Protein 9F42 (pdb70)

Structure (mmCIF, N/CA/C/O backbone):
data_9F42
#
_entry.id   9F42
#
_cell.length_a   1.00
_cell.length_b   1.00
_cell.length_c   1.00
_cell.angle_alpha   90.00
_cell.angle_beta   90.00
_cell.angle_gamma   90.00
#
_symmetry.space_group_name_H-M   'P 1'
#
loop_
_entity.id
_entity.type
_entity.pdbx_description
1 polymer 'Regulatory-associated protein of mTOR'
2 polymer 'Lateral signaling target protein 2 homolog'
#
loop_
_atom_site.group_PDB
_atom_site.id
_atom_site.type_symbol
_atom_site.label_atom_id
_atom_site.label_alt_id
_atom_site.label_comp_id
_atom_site.label_asym_id
_atom_site.label_entity_id
_atom_site.label_seq_id
_atom_site.pdbx_PDB_ins_code
_atom_site.Cartn_x
_atom_site.Cartn_y
_atom_site.Cartn_z
_atom_site.occupancy
_atom_site.B_iso_or_equiv
_atom_site.auth_seq_id
_atom_site.auth_comp_id
_atom_site.auth_asym_id
_atom_site.auth_atom_id
_atom_site.pdbx_PDB_model_num
ATOM 1 N N . GLU A 1 46 ? 347.483 233.666 348.721 1.00 115.32 18 GLU E N 1
ATOM 2 C CA . GLU A 1 46 ? 346.547 233.463 349.821 1.00 116.92 18 GLU E CA 1
ATOM 3 C C . GLU A 1 46 ? 345.386 232.571 349.394 1.00 115.26 18 GLU E C 1
ATOM 4 O O . GLU A 1 46 ? 345.347 232.087 348.262 1.00 115.86 18 GLU E O 1
ATOM 10 N N . ALA A 1 47 ? 344.441 232.355 350.308 1.00 109.79 19 ALA E N 1
ATOM 11 C CA . ALA A 1 47 ? 343.278 231.514 350.057 1.00 112.51 19 ALA E CA 1
ATOM 12 C C . ALA A 1 47 ? 342.005 232.339 349.892 1.00 109.56 19 ALA E C 1
ATOM 13 O O . ALA A 1 47 ? 340.898 231.826 350.072 1.00 101.17 19 ALA E O 1
ATOM 15 N N . ASP A 1 48 ? 342.150 233.618 349.547 1.00 110.24 20 ASP E N 1
ATOM 16 C CA . ASP A 1 48 ? 340.999 234.488 349.346 1.00 106.42 20 ASP E CA 1
ATOM 17 C C . ASP A 1 48 ? 340.422 234.366 347.942 1.00 103.61 20 ASP E C 1
ATOM 18 O O . ASP A 1 48 ? 339.198 234.388 347.774 1.00 97.34 20 ASP E O 1
ATOM 23 N N . LEU A 1 49 ? 341.283 234.228 346.930 1.00 106.90 21 LEU E N 1
ATOM 24 C CA . LEU A 1 49 ? 340.805 234.136 345.554 1.00 102.64 21 LEU E CA 1
ATOM 25 C C . LEU A 1 49 ? 339.901 232.929 345.351 1.00 98.42 21 LEU E C 1
ATOM 26 O O . LEU A 1 49 ? 338.976 232.981 344.534 1.00 96.63 21 LEU E O 1
ATOM 31 N N . THR A 1 50 ? 340.149 231.840 346.083 1.00 98.34 22 THR E N 1
ATOM 32 C CA . THR A 1 50 ? 339.310 230.652 345.955 1.00 97.09 22 THR E CA 1
ATOM 33 C C . THR A 1 50 ? 337.878 230.935 346.393 1.00 93.03 22 THR E C 1
ATOM 34 O O . THR A 1 50 ? 336.924 230.480 345.752 1.00 87.49 22 THR E O 1
ATOM 38 N N . ASP A 1 51 ? 337.706 231.684 347.484 1.00 92.40 23 ASP E N 1
ATOM 39 C CA . ASP A 1 51 ? 336.362 231.973 347.976 1.00 87.45 23 ASP E CA 1
ATOM 40 C C . ASP A 1 51 ? 335.609 232.909 347.038 1.00 86.34 23 ASP E C 1
ATOM 41 O O . ASP A 1 51 ? 334.394 232.769 346.859 1.00 83.91 23 ASP E O 1
ATOM 46 N N . TRP A 1 52 ? 336.308 233.874 346.435 1.00 89.16 24 TRP E N 1
ATOM 47 C CA . TRP A 1 52 ? 335.628 234.869 345.610 1.00 88.89 24 TRP E CA 1
ATOM 48 C C . TRP A 1 52 ? 335.092 234.263 344.318 1.00 87.34 24 TRP E C 1
ATOM 49 O O . TRP A 1 52 ? 333.983 234.597 343.887 1.00 82.94 24 TRP E O 1
ATOM 60 N N . ASN A 1 53 ? 335.857 233.381 343.680 1.00 87.98 25 ASN E N 1
ATOM 61 C CA . ASN A 1 53 ? 335.431 232.805 342.404 1.00 86.02 25 ASN E CA 1
ATOM 62 C C . ASN A 1 53 ? 334.663 231.497 342.599 1.00 87.49 25 ASN E C 1
ATOM 63 O O . ASN A 1 53 ? 334.947 230.476 341.975 1.00 94.15 25 ASN E O 1
ATOM 68 N N . LEU A 1 54 ? 333.656 231.534 343.467 1.00 80.22 26 LEU E N 1
ATOM 69 C CA . LEU A 1 54 ? 332.778 230.394 343.702 1.00 73.89 26 LEU E CA 1
ATOM 70 C C . LEU A 1 54 ? 331.339 230.808 343.433 1.00 70.82 26 LEU E C 1
ATOM 71 O O . LEU A 1 54 ? 330.824 231.712 344.113 1.00 70.17 26 LEU E O 1
ATOM 76 N N . PRO A 1 55 ? 330.662 230.204 342.458 1.00 68.94 27 PRO E N 1
ATOM 77 C CA . PRO A 1 55 ? 329.255 230.544 342.220 1.00 65.91 27 PRO E CA 1
ATOM 78 C C . PRO A 1 55 ? 328.400 230.228 343.439 1.00 60.74 27 PRO E C 1
ATOM 79 O O . PRO A 1 55 ? 328.608 229.226 344.125 1.00 58.93 27 PRO E O 1
ATOM 83 N N . LEU A 1 56 ? 327.428 231.097 343.701 1.00 56.46 28 LEU E N 1
ATOM 84 C CA . LEU A 1 56 ? 326.501 230.934 344.817 1.00 55.05 28 LEU E CA 1
ATOM 85 C C . LEU A 1 56 ? 325.232 230.284 344.280 1.00 52.27 28 LEU E C 1
ATOM 86 O O . LEU A 1 56 ? 324.407 230.941 343.640 1.00 53.38 28 LEU E O 1
ATOM 91 N N . ALA A 1 57 ? 325.082 228.989 344.539 1.00 47.46 29 ALA E N 1
ATOM 92 C CA . ALA A 1 57 ? 323.908 228.263 344.079 1.00 45.71 29 ALA E CA 1
ATOM 93 C C . ALA A 1 57 ? 322.663 228.728 344.821 1.00 45.94 29 ALA E C 1
ATOM 94 O O . ALA A 1 57 ? 322.702 229.000 346.024 1.00 42.80 29 ALA E O 1
ATOM 96 N N . PHE A 1 58 ? 321.552 228.819 344.088 1.00 47.77 30 PHE E N 1
ATOM 97 C CA . PHE A 1 58 ? 320.254 229.195 344.650 1.00 43.40 30 PHE E CA 1
ATOM 98 C C . PHE A 1 58 ? 320.315 230.551 345.350 1.00 46.35 30 PHE E C 1
ATOM 99 O O . PHE A 1 58 ? 319.687 230.764 346.388 1.00 45.05 30 PHE E O 1
ATOM 107 N N . MET A 1 59 ? 321.080 231.478 344.774 1.00 49.77 31 MET E N 1
ATOM 108 C CA . MET A 1 59 ? 321.176 232.853 345.263 1.00 50.24 31 MET E CA 1
ATOM 109 C C . MET A 1 59 ? 320.905 233.778 344.081 1.00 50.98 31 MET E C 1
ATOM 110 O O . MET A 1 59 ? 321.836 234.251 343.425 1.00 50.67 31 MET E O 1
ATOM 115 N N . LYS A 1 60 ? 319.626 234.035 343.819 1.00 50.95 32 LYS E N 1
ATOM 116 C CA . LYS A 1 60 ? 319.212 234.906 342.729 1.00 50.84 32 LYS E CA 1
ATOM 117 C C . LYS A 1 60 ? 317.863 235.517 343.085 1.00 52.35 32 LYS E C 1
ATOM 118 O O . LYS A 1 60 ? 317.319 235.282 344.168 1.00 54.10 32 LYS E O 1
ATOM 124 N N . LYS A 1 61 ? 317.327 236.317 342.161 1.00 51.74 33 LYS E N 1
ATOM 125 C CA . LYS A 1 61 ? 316.045 236.973 342.403 1.00 54.37 33 LYS E CA 1
ATOM 126 C C . LYS A 1 61 ? 314.921 235.960 342.569 1.00 53.21 33 LYS E C 1
ATOM 127 O O . LYS A 1 61 ? 314.064 236.112 343.447 1.00 54.97 33 LYS E O 1
ATOM 133 N N . ARG A 1 62 ? 314.904 234.921 341.732 1.00 48.92 34 ARG E N 1
ATOM 134 C CA . ARG A 1 62 ? 313.817 233.952 341.777 1.00 46.50 34 ARG E CA 1
ATOM 135 C C . ARG A 1 62 ? 313.820 233.135 343.061 1.00 50.19 34 ARG E C 1
ATOM 136 O O . ARG A 1 62 ? 312.771 232.608 343.447 1.00 51.85 34 ARG E O 1
ATOM 144 N N . HIS A 1 63 ? 314.965 233.016 343.730 1.00 49.74 35 HIS E N 1
ATOM 145 C CA . HIS A 1 63 ? 315.049 232.257 344.971 1.00 47.73 35 HIS E CA 1
ATOM 146 C C . HIS A 1 63 ? 314.811 233.138 346.193 1.00 50.97 35 HIS E C 1
ATOM 147 O O . HIS A 1 63 ? 314.112 232.733 347.127 1.00 47.96 35 HIS E O 1
ATOM 154 N N . CYS A 1 64 ? 315.384 234.343 346.201 1.00 54.59 36 CYS E N 1
ATOM 155 C CA . CYS A 1 64 ? 315.249 235.224 347.357 1.00 57.37 36 CYS E CA 1
ATOM 156 C C . CYS A 1 64 ? 313.861 235.852 347.411 1.00 59.60 36 CYS E C 1
ATOM 157 O O . CYS A 1 64 ? 313.118 235.665 348.382 1.00 61.86 36 CYS E O 1
ATOM 160 N N . GLU A 1 65 ? 313.494 236.603 346.376 1.00 61.02 37 GLU E N 1
ATOM 161 C CA . GLU A 1 65 ? 312.198 237.266 346.357 1.00 65.75 37 GLU E CA 1
ATOM 162 C C . GLU A 1 65 ? 311.079 236.263 346.106 1.00 64.53 37 GLU E C 1
ATOM 163 O O . GLU A 1 65 ? 311.231 235.317 345.328 1.00 62.03 37 GLU E O 1
ATOM 169 N N . LYS A 1 66 ? 309.950 236.474 346.775 1.00 64.26 38 LYS E N 1
ATOM 170 C CA . LYS A 1 66 ? 308.775 235.651 346.535 1.00 64.16 38 LYS E CA 1
ATOM 171 C C . LYS A 1 66 ? 308.178 235.977 345.172 1.00 65.31 38 LYS E C 1
ATOM 172 O O . LYS A 1 66 ? 308.031 237.145 344.803 1.00 66.69 38 LYS E O 1
ATOM 178 N N . ILE A 1 67 ? 307.829 234.934 344.420 1.00 61.78 39 ILE E N 1
ATOM 179 C CA . ILE A 1 67 ? 307.284 235.105 343.075 1.00 58.61 39 ILE E CA 1
ATOM 180 C C . ILE A 1 67 ? 305.842 235.580 343.231 1.00 60.08 39 ILE E C 1
ATOM 181 O O . ILE A 1 67 ? 304.933 234.785 343.475 1.00 65.59 39 ILE E O 1
ATOM 186 N N . GLU A 1 68 ? 305.633 236.887 343.098 1.00 58.31 40 GLU E N 1
ATOM 187 C CA . GLU A 1 68 ? 304.302 237.468 343.182 1.00 62.48 40 GLU E CA 1
ATOM 188 C C . GLU A 1 68 ? 304.318 238.806 342.461 1.00 62.42 40 GLU E C 1
ATOM 189 O O . GLU A 1 68 ? 305.376 239.400 342.238 1.00 63.23 40 GLU E O 1
ATOM 195 N N . GLY A 1 69 ? 303.126 239.273 342.099 1.00 64.22 41 GLY E N 1
ATOM 196 C CA . GLY A 1 69 ? 303.014 240.529 341.383 1.00 65.95 41 GLY E CA 1
ATOM 197 C C . GLY A 1 69 ? 303.011 241.719 342.327 1.00 70.70 41 GLY E C 1
ATOM 198 O O . GLY A 1 69 ? 302.400 241.695 343.396 1.00 74.00 41 GLY E O 1
ATOM 199 N N . SER A 1 70 ? 303.710 242.773 341.916 1.00 77.61 42 SER E N 1
ATOM 200 C CA . SER A 1 70 ? 303.706 244.011 342.682 1.00 86.25 42 SER E CA 1
ATOM 201 C C . SER A 1 70 ? 302.333 244.663 342.593 1.00 91.16 42 SER E C 1
ATOM 202 O O . SER A 1 70 ? 301.766 244.794 341.504 1.00 90.68 42 SER E O 1
ATOM 205 N N . LYS A 1 71 ? 301.798 245.067 343.742 1.00 94.80 43 LYS E N 1
ATOM 206 C CA . LYS A 1 71 ? 300.466 245.653 343.782 1.00 96.79 43 LYS E CA 1
ATOM 207 C C . LYS A 1 71 ? 300.444 246.973 343.021 1.00 98.70 43 LYS E C 1
ATOM 208 O O . LYS A 1 71 ? 301.330 247.817 343.189 1.00 97.00 43 LYS E O 1
ATOM 214 N N . SER A 1 72 ? 299.432 247.146 342.174 1.00 98.88 44 SER E N 1
ATOM 215 C CA . SER A 1 72 ? 299.322 248.346 341.358 1.00 96.75 44 SER E CA 1
ATOM 216 C C . SER A 1 72 ? 298.800 249.503 342.199 1.00 96.74 44 SER E C 1
ATOM 217 O O . SER A 1 72 ? 297.755 249.391 342.847 1.00 99.21 44 SER E O 1
ATOM 220 N N . LEU A 1 73 ? 299.529 250.616 342.183 1.00 92.71 45 LEU E N 1
ATOM 221 C CA . LEU A 1 73 ? 299.122 251.786 342.942 1.00 89.19 45 LEU E CA 1
ATOM 222 C C . LEU A 1 73 ? 297.948 252.485 342.262 1.00 87.07 45 LEU E C 1
ATOM 223 O O . LEU A 1 73 ? 297.696 252.321 341.065 1.00 86.80 45 LEU E O 1
ATOM 228 N N . ALA A 1 74 ? 297.222 253.275 343.049 1.00 89.68 46 ALA E N 1
ATOM 229 C CA . ALA A 1 74 ? 296.086 254.038 342.539 1.00 89.18 46 ALA E CA 1
ATOM 230 C C . ALA A 1 74 ? 296.612 255.224 341.743 1.00 82.03 46 ALA E C 1
ATOM 231 O O . ALA A 1 74 ? 296.966 256.262 342.306 1.00 80.11 46 ALA E O 1
ATOM 233 N N . GLN A 1 75 ? 296.664 255.075 340.421 1.00 76.30 47 GLN E N 1
ATOM 234 C CA . GLN A 1 75 ? 297.194 256.115 339.546 1.00 71.48 47 GLN E CA 1
ATOM 235 C C . GLN A 1 75 ? 296.109 257.156 339.296 1.00 69.70 47 GLN E C 1
ATOM 236 O O . GLN A 1 75 ? 295.138 256.892 338.580 1.00 67.66 47 GLN E O 1
ATOM 242 N N . SER A 1 76 ? 296.274 258.340 339.883 1.00 69.88 48 SER E N 1
ATOM 243 C CA . SER A 1 76 ? 295.316 259.427 339.748 1.00 66.53 48 SER E CA 1
ATOM 244 C C . SER A 1 76 ? 295.798 260.525 338.808 1.00 62.45 48 SER E C 1
ATOM 245 O O . SER A 1 76 ? 295.216 261.614 338.794 1.00 61.04 48 SER E O 1
ATOM 248 N N . TRP A 1 77 ? 296.847 260.266 338.024 1.00 62.69 49 TRP E N 1
ATOM 249 C CA . TRP A 1 77 ? 297.353 261.270 337.096 1.00 57.61 49 TRP E CA 1
ATOM 250 C C . TRP A 1 77 ? 296.403 261.521 335.933 1.00 58.65 49 TRP E C 1
ATOM 251 O O . TRP A 1 77 ? 296.565 262.519 335.223 1.00 58.52 49 TRP E O 1
ATOM 262 N N . ARG A 1 78 ? 295.428 260.640 335.720 1.00 61.46 50 ARG E N 1
ATOM 263 C CA . ARG A 1 78 ? 294.472 260.820 334.636 1.00 61.83 50 ARG E CA 1
ATOM 264 C C . ARG A 1 78 ? 293.656 262.089 334.844 1.00 66.98 50 ARG E C 1
ATOM 265 O O . ARG A 1 78 ? 293.227 262.398 335.959 1.00 69.09 50 ARG E O 1
ATOM 273 N N . MET A 1 79 ? 293.442 262.830 333.759 1.00 68.06 51 MET E N 1
ATOM 274 C CA . MET A 1 79 ? 292.600 264.015 333.828 1.00 75.59 51 MET E CA 1
ATOM 275 C C . MET A 1 79 ? 291.133 263.603 333.845 1.00 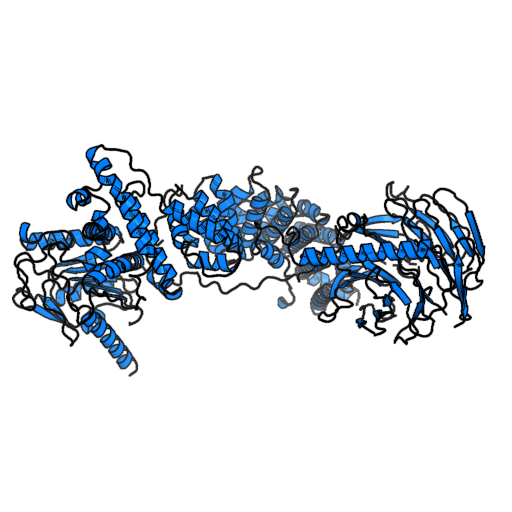81.60 51 MET E C 1
ATOM 276 O O . MET A 1 79 ? 290.668 262.886 332.953 1.00 81.51 51 MET E O 1
ATOM 281 N N . LYS A 1 80 ? 290.405 264.055 334.869 1.00 82.76 52 LYS E N 1
ATOM 282 C CA . LYS A 1 80 ? 289.026 263.611 335.050 1.00 87.22 52 LYS E CA 1
ATOM 283 C C . LYS A 1 80 ? 288.134 264.067 333.902 1.00 89.66 52 LYS E C 1
ATOM 284 O O . LYS A 1 80 ? 287.313 263.290 333.401 1.00 89.54 52 LYS E O 1
ATOM 290 N N . ASP A 1 81 ? 288.277 265.318 333.470 1.00 89.44 53 ASP E N 1
ATOM 291 C CA . ASP A 1 81 ? 287.443 265.854 332.406 1.00 90.68 53 ASP E CA 1
ATOM 292 C C . ASP A 1 81 ? 288.215 266.928 331.657 1.00 87.44 53 ASP E C 1
ATOM 293 O O . ASP A 1 81 ? 289.151 267.532 332.186 1.00 84.80 53 ASP E O 1
ATOM 298 N N . ARG A 1 82 ? 287.810 267.158 330.411 1.00 82.72 54 ARG E N 1
ATOM 299 C CA . ARG A 1 82 ? 288.416 268.172 329.556 1.00 81.74 54 ARG E CA 1
ATOM 300 C C . ARG A 1 82 ? 287.379 269.252 329.276 1.00 79.89 54 ARG E C 1
ATOM 301 O O . ARG A 1 82 ? 286.469 269.054 328.463 1.00 76.25 54 ARG E O 1
ATOM 309 N N . MET A 1 83 ? 287.513 270.387 329.954 1.00 73.84 55 MET E N 1
ATOM 310 C CA . MET A 1 83 ? 286.678 271.540 329.666 1.00 64.67 55 MET E CA 1
ATOM 311 C C . MET A 1 83 ? 287.223 272.295 328.457 1.00 61.23 55 MET E C 1
ATOM 312 O O . MET A 1 83 ? 288.399 272.189 328.101 1.00 60.14 55 MET E O 1
ATOM 317 N N . LYS A 1 84 ? 286.343 273.061 327.819 1.00 54.09 56 LYS E N 1
ATOM 318 C CA . LYS A 1 84 ? 286.714 273.876 326.673 1.00 51.73 56 LYS E CA 1
ATOM 319 C C . LYS A 1 84 ? 286.016 275.220 326.777 1.00 48.23 56 LYS E C 1
ATOM 320 O O . LYS A 1 84 ? 284.831 275.281 327.117 1.00 54.45 56 LYS E O 1
ATOM 326 N N . THR A 1 85 ? 286.748 276.292 326.481 1.00 44.17 57 THR E N 1
ATOM 327 C CA . THR A 1 85 ? 286.170 277.634 326.463 1.00 43.03 57 THR E CA 1
ATOM 328 C C . THR A 1 85 ? 285.584 277.858 325.076 1.00 44.65 57 THR E C 1
ATOM 329 O O . THR A 1 85 ? 286.228 278.414 324.185 1.00 46.34 57 THR E O 1
ATOM 333 N N . VAL A 1 86 ? 284.341 277.412 324.890 1.00 41.26 58 VAL E N 1
ATOM 334 C CA . VAL A 1 86 ? 283.716 277.479 323.573 1.00 43.25 58 VAL E CA 1
ATOM 335 C C . VAL A 1 86 ? 283.461 278.926 323.167 1.00 47.19 58 VAL E C 1
ATOM 336 O O . VAL A 1 86 ? 283.611 279.290 321.995 1.00 52.11 58 VAL E O 1
ATOM 340 N N . SER A 1 87 ? 283.076 279.773 324.118 1.00 36.97 59 SER E N 1
ATOM 341 C CA . SER A 1 87 ? 282.799 281.171 323.827 1.00 32.46 59 SER E CA 1
ATOM 342 C C . SER A 1 87 ? 283.452 282.052 324.880 1.00 28.12 59 SER E C 1
ATOM 343 O O . SER A 1 87 ? 283.725 281.619 326.001 1.00 31.43 59 SER E O 1
ATOM 346 N N . VAL A 1 88 ? 283.707 283.301 324.498 1.00 28.82 60 VAL E N 1
ATOM 347 C CA . VAL A 1 88 ? 284.276 284.306 325.386 1.00 25.04 60 VAL E CA 1
ATOM 348 C C . VAL A 1 88 ? 283.468 285.586 325.234 1.00 26.60 60 VAL E C 1
ATOM 349 O O . VAL A 1 88 ? 283.204 286.029 324.111 1.00 31.58 60 VAL E O 1
ATOM 353 N N . ALA A 1 89 ? 283.082 286.180 326.359 1.00 22.03 61 ALA E N 1
ATOM 354 C CA . ALA A 1 89 ? 282.315 287.417 326.379 1.00 19.61 61 ALA E CA 1
ATOM 355 C C . ALA A 1 89 ? 283.227 288.563 326.789 1.00 16.42 61 ALA E C 1
ATOM 356 O O . ALA A 1 89 ? 283.892 288.492 327.827 1.00 19.92 61 ALA E O 1
ATOM 358 N N . LEU A 1 90 ? 283.258 289.613 325.975 1.00 16.20 62 LEU E N 1
ATOM 359 C CA . LEU A 1 90 ? 284.119 290.772 326.199 1.00 18.58 62 LEU E CA 1
ATOM 360 C C . LEU A 1 90 ? 283.229 291.986 326.446 1.00 20.34 62 LEU E C 1
ATOM 361 O O . LEU A 1 90 ? 282.776 292.638 325.503 1.00 25.53 62 LEU E O 1
ATOM 366 N N . VAL A 1 91 ? 282.977 292.286 327.717 1.00 15.04 63 VAL E N 1
ATOM 367 C CA . VAL A 1 91 ? 282.224 293.474 328.102 1.00 16.52 63 VAL E CA 1
ATOM 368 C C . VAL A 1 91 ? 283.229 294.567 328.447 1.00 21.13 63 VAL E C 1
ATOM 369 O O . VAL A 1 91 ? 283.978 294.449 329.419 1.00 25.25 63 VAL E O 1
ATOM 373 N N . LEU A 1 92 ? 283.248 295.631 327.648 1.00 21.35 64 LEU E N 1
ATOM 374 C CA . LEU A 1 92 ? 284.204 296.725 327.800 1.00 21.28 64 LEU E CA 1
ATOM 375 C C . LEU A 1 92 ? 283.434 298.006 328.103 1.00 26.58 64 LEU E C 1
ATOM 376 O O . LEU A 1 92 ? 282.901 298.648 327.193 1.00 30.91 64 LEU E O 1
ATOM 381 N N . CYS A 1 93 ? 283.374 298.374 329.381 1.00 27.54 65 CYS E N 1
ATOM 382 C CA . CYS A 1 93 ? 282.769 299.638 329.798 1.00 32.99 65 CYS E CA 1
ATOM 383 C C . CYS A 1 93 ? 283.847 300.713 329.947 1.00 38.83 65 CYS E C 1
ATOM 384 O O . CYS A 1 93 ? 284.107 301.240 331.027 1.00 44.00 65 CYS E O 1
ATOM 387 N N . LEU A 1 94 ? 284.480 301.033 328.817 1.00 36.38 66 LEU E N 1
ATOM 388 C CA . LEU A 1 94 ? 285.611 301.954 328.840 1.00 40.01 66 LEU E CA 1
ATOM 389 C C . LEU A 1 94 ? 285.174 303.405 328.987 1.00 49.67 66 LEU E C 1
ATOM 390 O O . LEU A 1 94 ? 285.895 304.203 329.596 1.00 51.70 66 LEU E O 1
ATOM 395 N N . ASN A 1 95 ? 284.017 303.768 328.434 1.00 48.15 67 ASN E N 1
ATOM 396 C CA . ASN A 1 95 ? 283.502 305.137 328.485 1.00 55.89 67 ASN E CA 1
ATOM 397 C C . ASN A 1 95 ? 284.536 306.128 327.949 1.00 65.84 67 ASN E C 1
ATOM 398 O O . ASN A 1 95 ? 285.045 306.995 328.661 1.00 67.02 67 ASN E O 1
ATOM 403 N N . VAL A 1 96 ? 284.850 305.968 326.665 1.00 66.75 68 VAL E N 1
ATOM 404 C CA . VAL A 1 96 ? 285.895 306.767 326.037 1.00 66.22 68 VAL E CA 1
ATOM 405 C C . VAL A 1 96 ? 285.442 308.217 325.932 1.00 70.60 68 VAL E C 1
ATOM 406 O O . VAL A 1 96 ? 284.339 308.510 325.451 1.00 69.66 68 VAL E O 1
ATOM 410 N N . GLY A 1 97 ? 286.298 309.134 326.384 1.00 74.64 69 GLY E N 1
ATOM 411 C CA . GLY A 1 97 ? 286.041 310.554 326.296 1.00 81.07 69 GLY E CA 1
ATOM 412 C C . GLY A 1 97 ? 285.420 311.182 327.524 1.00 82.67 69 GLY E C 1
ATOM 413 O O . GLY A 1 97 ? 285.376 312.416 327.610 1.00 87.18 69 GLY E O 1
ATOM 414 N N . VAL A 1 98 ? 284.943 310.385 328.477 1.00 77.71 70 VAL E N 1
ATOM 415 C CA . VAL A 1 98 ? 284.341 310.891 329.705 1.00 84.17 70 VAL E CA 1
ATOM 416 C C . VAL A 1 98 ? 285.007 310.202 330.888 1.00 87.37 70 VAL E C 1
ATOM 417 O O . VAL A 1 98 ? 285.185 308.979 330.885 1.00 84.04 70 VAL E O 1
ATOM 421 N N . ASP A 1 99 ? 285.376 310.989 331.897 1.00 90.93 71 ASP E N 1
ATOM 422 C CA . ASP A 1 99 ? 286.037 310.485 333.094 1.00 89.93 71 ASP E CA 1
ATOM 423 C C . ASP A 1 99 ? 285.026 310.242 334.208 1.00 89.35 71 ASP E C 1
ATOM 424 O O . ASP A 1 99 ? 284.137 311.072 334.432 1.00 90.31 71 ASP E O 1
ATOM 429 N N . PRO A 1 100 ? 285.134 309.112 334.903 1.00 89.05 72 PRO E N 1
ATOM 430 C CA . PRO A 1 100 ? 284.194 308.805 335.990 1.00 90.47 72 PRO E CA 1
ATOM 431 C C . PRO A 1 100 ? 284.277 309.837 337.100 1.00 92.30 72 PRO E C 1
ATOM 432 O O . PRO A 1 100 ? 285.367 310.339 337.416 1.00 89.33 72 PRO E O 1
ATOM 436 N N . PRO A 1 101 ? 283.143 310.187 337.711 1.00 94.73 73 PRO E N 1
ATOM 437 C CA . PRO A 1 101 ? 283.174 311.162 338.813 1.00 98.97 73 PRO E CA 1
ATOM 438 C C . PRO A 1 101 ? 283.941 310.686 340.035 1.00 97.47 73 PRO E C 1
ATOM 439 O O . PRO A 1 101 ? 284.461 311.519 340.789 1.00 96.06 73 PRO E O 1
ATOM 443 N N . ASP A 1 102 ? 284.020 309.371 340.260 1.00 93.91 74 ASP E N 1
ATOM 444 C CA . ASP A 1 102 ? 284.612 308.861 341.494 1.00 93.26 74 ASP E CA 1
ATOM 445 C C . ASP A 1 102 ? 286.095 309.198 341.594 1.00 97.02 74 ASP E C 1
ATOM 446 O O . ASP A 1 102 ? 286.577 309.596 342.662 1.00 94.35 74 ASP E O 1
ATOM 451 N N . VAL A 1 103 ? 286.835 309.048 340.500 1.00 100.40 75 VAL E N 1
ATOM 452 C CA . VAL A 1 103 ? 288.281 309.233 340.492 1.00 101.88 75 VAL E CA 1
ATOM 453 C C . VAL A 1 103 ? 288.610 310.429 339.612 1.00 101.06 75 VAL E C 1
ATOM 454 O O . VAL A 1 103 ? 288.205 310.482 338.443 1.00 98.49 75 VAL E O 1
ATOM 458 N N . VAL A 1 104 ? 289.343 311.389 340.172 1.00 102.65 76 VAL E N 1
ATOM 459 C CA . VAL A 1 104 ? 289.792 312.565 339.437 1.00 106.73 76 VAL E CA 1
ATOM 460 C C . VAL A 1 104 ? 291.147 312.218 338.827 1.00 109.19 76 VAL E C 1
ATOM 461 O O . VAL A 1 104 ? 292.163 312.170 339.522 1.00 109.07 76 VAL E O 1
ATOM 465 N N . LYS A 1 105 ? 291.158 311.970 337.521 1.00 109.57 77 LYS E N 1
ATOM 466 C CA . LYS A 1 105 ? 292.387 311.593 336.840 1.00 106.74 77 LYS E CA 1
ATOM 467 C C . LYS A 1 105 ? 293.342 312.778 336.747 1.00 107.92 77 LYS E C 1
ATOM 468 O O . LYS A 1 105 ? 292.927 313.935 336.637 1.00 108.56 77 LYS E O 1
ATOM 474 N N . THR A 1 106 ? 294.636 312.476 336.791 1.00 107.56 78 THR E N 1
ATOM 475 C CA . THR A 1 106 ? 295.650 313.507 336.642 1.00 108.70 78 THR E CA 1
ATOM 476 C C . THR A 1 106 ? 295.703 313.992 335.196 1.00 107.50 78 THR E C 1
ATOM 477 O O . THR A 1 106 ? 295.143 313.378 334.284 1.00 104.54 78 THR E O 1
ATOM 481 N N . THR A 1 107 ? 296.379 315.124 334.995 1.00 108.16 79 THR E N 1
ATOM 482 C CA . THR A 1 107 ? 296.498 315.681 333.649 1.00 109.17 79 THR E CA 1
ATOM 483 C C . THR A 1 107 ? 297.201 314.734 332.682 1.00 107.34 79 THR E C 1
ATOM 484 O O . THR A 1 107 ? 296.693 314.548 331.562 1.00 104.05 79 THR E O 1
ATOM 488 N N . PRO A 1 108 ? 298.338 314.109 333.018 1.00 107.98 80 PRO E N 1
ATOM 489 C CA . PRO A 1 108 ? 298.890 313.102 332.098 1.00 106.75 80 PRO E CA 1
ATOM 490 C C . PRO A 1 108 ? 298.130 311.789 332.134 1.00 102.35 80 PRO E C 1
ATOM 491 O O . PRO A 1 108 ? 297.981 311.148 331.086 1.00 98.98 80 PRO E O 1
ATOM 495 N N . CYS A 1 109 ? 297.653 311.381 333.303 1.00 100.63 81 CYS E N 1
ATOM 496 C CA . CYS A 1 109 ? 296.853 310.176 333.554 1.00 95.77 81 CYS E CA 1
ATOM 497 C C . CYS A 1 109 ? 297.518 308.957 332.907 1.00 84.88 81 CYS E C 1
ATOM 498 O O . CYS A 1 109 ? 298.728 308.943 332.664 1.00 79.41 81 CYS E O 1
ATOM 501 N N . ALA A 1 110 ? 296.729 307.918 332.636 1.00 83.97 82 ALA E N 1
ATOM 502 C CA . ALA A 1 110 ? 297.190 306.714 331.952 1.00 75.41 82 ALA E CA 1
ATOM 503 C C . ALA A 1 110 ? 296.199 306.428 330.834 1.00 78.06 82 ALA E C 1
ATOM 504 O O . ALA A 1 110 ? 295.068 306.006 331.095 1.00 78.29 82 ALA E O 1
ATOM 506 N N . ARG A 1 111 ? 296.619 306.666 329.595 1.00 77.95 83 ARG E N 1
ATOM 507 C CA . ARG A 1 111 ? 295.716 306.663 328.453 1.00 72.60 83 ARG E CA 1
ATOM 508 C C . ARG A 1 111 ? 295.785 305.395 327.612 1.00 65.02 83 ARG E C 1
ATOM 509 O O . ARG A 1 111 ? 295.157 305.348 326.551 1.00 67.23 83 ARG E O 1
ATOM 517 N N . LEU A 1 112 ? 296.532 304.381 328.033 1.00 57.27 84 LEU E N 1
ATOM 518 C CA . LEU A 1 112 ? 296.767 303.206 327.199 1.00 49.95 84 LEU E CA 1
ATOM 519 C C . LEU A 1 112 ? 295.860 302.065 327.646 1.00 43.22 84 LEU E C 1
ATOM 520 O O . LEU A 1 112 ? 296.065 301.481 328.714 1.00 45.04 84 LEU E O 1
ATOM 525 N N . GLU A 1 113 ? 294.862 301.744 326.824 1.00 42.25 85 GLU E N 1
ATOM 526 C CA . GLU A 1 113 ? 294.005 300.581 327.024 1.00 39.36 85 GLU E CA 1
ATOM 527 C C . GLU A 1 113 ? 294.203 299.633 325.852 1.00 37.71 85 GLU E C 1
ATOM 528 O O . GLU A 1 113 ? 293.988 300.019 324.698 1.00 41.88 85 GLU E O 1
ATOM 534 N N . CYS A 1 114 ? 294.607 298.396 326.150 1.00 38.63 86 CYS E N 1
ATOM 535 C CA . CYS A 1 114 ? 294.862 297.375 325.131 1.00 38.03 86 CYS E CA 1
ATOM 536 C C . CYS A 1 114 ? 295.869 297.865 324.093 1.00 40.37 86 CYS E C 1
ATOM 537 O O . CYS A 1 114 ? 295.739 297.593 322.898 1.00 42.26 86 CYS E O 1
ATOM 540 N N . TRP A 1 115 ? 296.882 298.597 324.560 1.00 39.88 87 TRP E N 1
ATOM 541 C CA . TRP A 1 115 ? 297.930 299.163 323.709 1.00 37.77 87 TRP E CA 1
ATOM 542 C C . TRP A 1 115 ? 297.357 300.091 322.640 1.00 42.22 87 TRP E C 1
ATOM 543 O O . TRP A 1 115 ? 297.897 300.193 321.536 1.00 43.30 87 TRP E O 1
ATOM 554 N N . ILE A 1 116 ? 296.260 300.774 322.962 1.00 42.65 88 ILE E N 1
ATOM 555 C CA . ILE A 1 116 ? 295.603 301.705 322.054 1.00 40.73 88 ILE E CA 1
ATOM 556 C C . ILE A 1 116 ? 295.313 302.995 322.809 1.00 49.86 88 ILE E C 1
ATOM 557 O O . ILE A 1 116 ? 294.844 302.962 323.952 1.00 49.22 88 ILE E O 1
ATOM 562 N N . ASP A 1 117 ? 295.601 304.131 322.173 1.00 58.80 89 ASP E N 1
ATOM 563 C CA . ASP A 1 117 ? 295.313 305.441 322.745 1.00 62.33 89 ASP E CA 1
ATOM 564 C C . ASP A 1 117 ? 293.946 305.910 322.260 1.00 69.02 89 ASP E C 1
ATOM 565 O O . ASP A 1 117 ? 293.813 306.351 321.111 1.00 76.77 89 ASP E O 1
ATOM 570 N N . PRO A 1 118 ? 292.909 305.822 323.098 1.00 64.97 90 PRO E N 1
ATOM 571 C CA . PRO A 1 118 ? 291.556 306.162 322.629 1.00 71.09 90 PRO E CA 1
ATOM 572 C C . PRO A 1 118 ? 291.385 307.609 322.199 1.00 78.15 90 PRO E C 1
ATOM 573 O O . PRO A 1 118 ? 290.599 307.881 321.283 1.00 78.44 90 PRO E O 1
ATOM 577 N N . LEU A 1 119 ? 292.097 308.548 322.826 1.00 76.81 91 LEU E N 1
ATOM 578 C CA . LEU A 1 119 ? 291.867 309.962 322.553 1.00 81.13 91 LEU E CA 1
ATOM 579 C C . LEU A 1 119 ? 292.343 310.382 321.169 1.00 82.89 91 LEU E C 1
ATOM 580 O O . LEU A 1 119 ? 291.945 311.448 320.689 1.00 83.27 91 LEU E O 1
ATOM 585 N N . SER A 1 120 ? 293.179 309.574 320.518 1.00 80.97 92 SER E N 1
ATOM 586 C CA . SER A 1 120 ? 293.755 309.975 319.240 1.00 81.20 92 SER E CA 1
ATOM 587 C C . SER A 1 120 ? 292.826 309.708 318.061 1.00 81.21 92 SER E C 1
ATOM 588 O O . SER A 1 120 ? 292.945 310.378 317.028 1.00 85.61 92 SER E O 1
ATOM 591 N N . MET A 1 121 ? 291.909 308.748 318.180 1.00 72.46 93 MET E N 1
ATOM 592 C CA . MET A 1 121 ? 291.138 308.272 317.037 1.00 73.80 93 MET E CA 1
ATOM 593 C C . MET A 1 121 ? 289.627 308.419 317.204 1.00 72.50 93 MET E C 1
ATOM 594 O O . MET A 1 121 ? 288.871 307.720 316.522 1.00 73.79 93 MET E O 1
ATOM 599 N N . GLY A 1 122 ? 289.163 309.295 318.090 1.00 71.13 94 GLY E N 1
ATOM 600 C CA . GLY A 1 122 ? 287.744 309.505 318.261 1.00 72.72 94 GLY E CA 1
ATOM 601 C C . GLY A 1 122 ? 287.111 308.420 319.107 1.00 71.56 94 GLY E C 1
ATOM 602 O O . GLY A 1 122 ? 287.573 307.278 319.127 1.00 72.23 94 GLY E O 1
ATOM 603 N N . PRO A 1 123 ? 286.019 308.749 319.806 1.00 72.18 95 PRO E N 1
ATOM 604 C CA . PRO A 1 123 ? 285.487 307.831 320.826 1.00 69.88 95 PRO E CA 1
ATOM 605 C C . PRO A 1 123 ? 284.995 306.490 320.295 1.00 66.21 95 PRO E C 1
ATOM 606 O O . PRO A 1 123 ? 285.470 305.439 320.738 1.00 63.69 95 PRO E O 1
ATOM 610 N N . GLN A 1 124 ? 284.048 306.509 319.354 1.00 67.38 96 GLN E N 1
ATOM 611 C CA . GLN A 1 124 ? 283.447 305.264 318.878 1.00 68.28 96 GLN E CA 1
ATOM 612 C C . GLN A 1 124 ? 284.470 304.399 318.153 1.00 64.29 96 GLN E C 1
ATOM 613 O O . GLN A 1 124 ? 284.532 303.178 318.359 1.00 62.86 96 GLN E O 1
ATOM 619 N N . LYS A 1 125 ? 285.276 305.018 317.289 1.00 62.29 97 LYS E N 1
ATOM 620 C CA . LYS A 1 125 ? 286.308 304.275 316.574 1.00 59.11 97 LYS E CA 1
ATOM 621 C C . LYS A 1 125 ? 287.324 303.684 317.539 1.00 55.14 97 LYS E C 1
ATOM 622 O O . LYS A 1 125 ? 287.762 302.542 317.368 1.00 54.51 97 LYS E O 1
ATOM 628 N N . ALA A 1 126 ? 287.707 304.447 318.565 1.00 57.11 98 ALA E N 1
ATOM 629 C CA . ALA A 1 126 ? 288.641 303.930 319.558 1.00 55.36 98 ALA E CA 1
ATOM 630 C C . ALA A 1 126 ? 288.053 302.746 320.308 1.00 46.29 98 ALA E C 1
ATOM 631 O O . ALA A 1 126 ? 288.747 301.756 320.553 1.00 45.06 98 ALA E O 1
ATOM 633 N N . LEU A 1 127 ? 286.781 302.836 320.696 1.00 49.03 99 LEU E N 1
ATOM 634 C CA . LEU A 1 127 ? 286.161 301.735 321.423 1.00 45.89 99 LEU E CA 1
ATOM 635 C C . LEU A 1 127 ? 286.097 300.478 320.565 1.00 40.20 99 LEU E C 1
ATOM 636 O O . LEU A 1 127 ? 286.414 299.377 321.035 1.00 37.87 99 LEU E O 1
ATOM 641 N N . GLU A 1 128 ? 285.707 300.625 319.296 1.00 45.40 100 GLU E N 1
ATOM 642 C CA . GLU A 1 128 ? 285.671 299.471 318.401 1.00 43.97 100 GLU E CA 1
ATOM 643 C C . GLU A 1 128 ? 287.062 298.882 318.200 1.00 39.97 100 GLU E C 1
ATOM 644 O O . GLU A 1 128 ? 287.235 297.655 318.211 1.00 39.05 100 GLU E O 1
ATOM 650 N N . THR A 1 129 ? 288.069 299.740 318.018 1.00 42.26 101 THR E N 1
ATOM 651 C CA . THR A 1 129 ? 289.429 299.257 317.809 1.00 39.08 101 THR E CA 1
ATOM 652 C C . THR A 1 129 ? 289.951 298.531 319.040 1.00 40.06 101 THR E C 1
ATOM 653 O O . THR A 1 129 ? 290.621 297.501 318.921 1.00 38.27 101 THR E O 1
ATOM 657 N N . ILE A 1 130 ? 289.659 299.055 320.232 1.00 44.01 102 ILE E N 1
ATOM 658 C CA . ILE A 1 130 ? 290.103 298.407 321.461 1.00 34.76 102 ILE E CA 1
ATOM 659 C C . ILE A 1 130 ? 289.412 297.063 321.636 1.00 34.87 102 ILE E C 1
ATOM 660 O O . ILE A 1 130 ? 290.035 296.082 322.057 1.00 36.89 102 ILE E O 1
ATOM 665 N N . GLY A 1 131 ? 288.117 296.992 321.323 1.00 36.93 103 GLY E N 1
ATOM 666 C CA . GLY A 1 131 ? 287.431 295.712 321.390 1.00 32.99 103 GLY E CA 1
ATOM 667 C C . GLY A 1 131 ? 288.033 294.687 320.448 1.00 32.61 103 GLY E C 1
ATOM 668 O O . GLY A 1 131 ? 288.261 293.533 320.823 1.00 32.46 103 GLY E O 1
ATOM 669 N N . ALA A 1 132 ? 288.310 295.103 319.209 1.00 33.09 104 ALA E N 1
ATOM 670 C CA . ALA A 1 132 ? 288.923 294.195 318.243 1.00 32.05 104 ALA E CA 1
ATOM 671 C C . ALA A 1 132 ? 290.310 293.757 318.698 1.00 31.95 104 ALA E C 1
ATOM 672 O O . ALA A 1 132 ? 290.677 292.584 318.562 1.00 32.73 104 ALA E O 1
ATOM 674 N N . ASN A 1 133 ? 291.093 294.687 319.246 1.00 34.03 105 ASN E N 1
ATOM 675 C CA . ASN A 1 133 ? 292.439 294.360 319.701 1.00 36.06 105 ASN E CA 1
ATOM 676 C C . ASN A 1 133 ? 292.406 293.404 320.888 1.00 35.69 105 ASN E C 1
ATOM 677 O O . ASN A 1 133 ? 293.245 292.504 320.989 1.00 38.32 105 ASN E O 1
ATOM 682 N N . LEU A 1 134 ? 291.448 293.585 321.799 1.00 34.34 106 LEU E N 1
ATOM 683 C CA . LEU A 1 134 ? 291.312 292.662 322.920 1.00 29.46 106 LEU E CA 1
ATOM 684 C C . LEU A 1 134 ? 290.880 291.280 322.447 1.00 31.73 106 LEU E C 1
ATOM 685 O O . LEU A 1 134 ? 291.367 290.261 322.954 1.00 31.47 106 LEU E O 1
ATOM 690 N N . GLN A 1 135 ? 289.965 291.225 321.476 1.00 34.71 107 GLN E N 1
ATOM 691 C CA . GLN A 1 135 ? 289.596 289.939 320.894 1.00 32.21 107 GLN E CA 1
ATOM 692 C C . GLN A 1 135 ? 290.804 289.264 320.260 1.00 34.25 107 GLN E C 1
ATOM 693 O O . GLN A 1 135 ? 290.978 288.049 320.383 1.00 34.42 107 GLN E O 1
ATOM 699 N N . LYS A 1 136 ? 291.652 290.040 319.582 1.00 38.10 108 LYS E N 1
ATOM 700 C CA . LYS A 1 136 ? 292.866 289.485 318.988 1.00 36.55 108 LYS E CA 1
ATOM 701 C C . LYS A 1 136 ? 293.821 288.961 320.056 1.00 36.31 108 LYS E C 1
ATOM 702 O O . LYS A 1 136 ? 294.404 287.877 319.910 1.00 38.96 108 LYS E O 1
ATOM 708 N N . GLN A 1 137 ? 293.990 289.718 321.142 1.00 36.07 109 GLN E N 1
ATOM 709 C CA . GLN A 1 137 ? 294.880 289.291 322.216 1.00 32.88 109 GLN E CA 1
ATOM 710 C C . GLN A 1 137 ? 294.389 288.003 322.861 1.00 31.64 109 GLN E C 1
ATOM 711 O O . GLN A 1 137 ? 295.194 287.139 323.228 1.00 34.27 109 GLN E O 1
ATOM 717 N N . TYR A 1 138 ? 293.073 287.860 323.022 1.00 30.04 110 TYR E N 1
ATOM 718 C CA . TYR A 1 138 ? 292.546 286.614 323.573 1.00 29.08 110 TYR E CA 1
ATOM 719 C C . TYR A 1 138 ? 292.639 285.473 322.564 1.00 28.90 110 TYR E C 1
ATOM 720 O O . TYR A 1 138 ? 292.905 284.326 322.943 1.00 28.06 110 TYR E O 1
ATOM 729 N N . GLU A 1 139 ? 292.420 285.762 321.278 1.00 32.23 111 GLU E N 1
ATOM 730 C CA . GLU A 1 139 ? 292.576 284.743 320.245 1.00 33.43 111 GLU E CA 1
ATOM 731 C C . GLU A 1 139 ? 294.008 284.244 320.168 1.00 34.08 111 GLU E C 1
ATOM 732 O O . GLU A 1 139 ? 294.254 283.130 319.692 1.00 37.31 111 GLU E O 1
ATOM 738 N N . ASN A 1 140 ? 294.965 285.062 320.608 1.00 36.31 112 ASN E N 1
ATOM 739 C CA . ASN A 1 140 ? 296.350 284.605 320.679 1.00 36.07 112 ASN E CA 1
ATOM 740 C C . ASN A 1 140 ? 296.473 283.349 321.538 1.00 32.06 112 ASN E C 1
ATOM 741 O O . ASN A 1 140 ? 297.350 282.511 321.301 1.00 30.56 112 ASN E O 1
ATOM 746 N N . TRP A 1 141 ? 295.607 283.203 322.542 1.00 33.56 113 TRP E N 1
ATOM 747 C CA . TRP A 1 141 ? 295.639 282.058 323.447 1.00 34.15 113 TRP E CA 1
ATOM 748 C C . TRP A 1 141 ? 294.594 281.000 323.124 1.00 33.48 113 TRP E C 1
ATOM 749 O O . TRP A 1 141 ? 294.897 279.804 323.177 1.00 30.46 113 TRP E O 1
ATOM 760 N N . GLN A 1 142 ? 293.369 281.406 322.797 1.00 33.21 114 GLN E N 1
ATOM 761 C CA . GLN A 1 142 ? 292.283 280.486 322.461 1.00 32.25 114 GLN E CA 1
ATOM 762 C C . GLN A 1 142 ? 291.701 280.932 321.126 1.00 36.63 114 GLN E C 1
ATOM 763 O O . GLN A 1 142 ? 290.684 281.637 321.081 1.00 41.26 114 GLN E O 1
ATOM 769 N N . PRO A 1 143 ? 292.339 280.555 320.014 1.00 36.36 115 PRO E N 1
ATOM 770 C CA . PRO A 1 143 ? 291.867 281.031 318.704 1.00 40.21 115 PRO E CA 1
ATOM 771 C C . PRO A 1 143 ? 290.461 280.576 318.356 1.00 43.60 115 PRO E C 1
ATOM 772 O O . PRO A 1 143 ? 289.739 281.314 317.675 1.00 43.16 115 PRO E O 1
ATOM 776 N N . ARG A 1 144 ? 290.046 279.392 318.805 1.00 41.05 116 ARG E N 1
ATOM 777 C CA . ARG A 1 144 ? 288.762 278.816 318.410 1.00 45.45 116 ARG E CA 1
ATOM 778 C C . ARG A 1 144 ? 287.747 279.047 319.528 1.00 49.31 116 ARG E C 1
ATOM 779 O O . ARG A 1 144 ? 287.531 278.210 320.404 1.00 52.23 116 ARG E O 1
ATOM 787 N N . ALA A 1 145 ? 287.112 280.215 319.480 1.00 48.92 117 ALA E N 1
ATOM 788 C CA . ALA A 1 145 ? 286.085 280.576 320.444 1.00 42.75 117 ALA E CA 1
ATOM 789 C C . ALA A 1 145 ? 285.200 281.650 319.831 1.00 42.42 117 ALA E C 1
ATOM 790 O O . ALA A 1 145 ? 285.667 282.487 319.056 1.00 48.49 117 ALA E O 1
ATOM 792 N N . ARG A 1 146 ? 283.916 281.609 320.174 1.00 36.45 118 ARG E N 1
ATOM 793 C CA . ARG A 1 146 ? 282.963 282.606 319.691 1.00 40.32 118 ARG E CA 1
ATOM 794 C C . ARG A 1 146 ? 283.074 283.847 320.566 1.00 39.19 118 ARG E C 1
ATOM 795 O O . ARG A 1 146 ? 282.437 283.941 321.616 1.00 43.23 118 ARG E O 1
ATOM 803 N N . TYR A 1 147 ? 283.882 284.808 320.129 1.00 37.00 119 TYR E N 1
ATOM 804 C CA . TYR A 1 147 ? 284.036 286.068 320.841 1.00 33.98 119 TYR E CA 1
ATOM 805 C C . TYR A 1 147 ? 282.914 287.017 320.447 1.00 38.44 119 TYR E C 1
ATOM 806 O O . TYR A 1 147 ? 282.762 287.352 319.268 1.00 46.69 119 TYR E O 1
ATOM 815 N N . LYS A 1 148 ? 282.137 287.456 321.434 1.00 29.50 120 LYS E N 1
ATOM 816 C CA . LYS A 1 148 ? 281.055 288.415 321.216 1.00 34.16 120 LYS E CA 1
ATOM 817 C C . LYS A 1 148 ? 281.326 289.629 322.098 1.00 31.87 120 LYS E C 1
ATOM 818 O O . LYS A 1 148 ? 281.036 289.614 323.298 1.00 31.83 120 LYS E O 1
ATOM 824 N N . GLN A 1 149 ? 281.880 290.677 321.498 1.00 27.40 121 GLN E N 1
ATOM 825 C CA . GLN A 1 149 ? 282.235 291.878 322.232 1.00 23.62 121 GLN E CA 1
ATOM 826 C C . GLN A 1 149 ? 280.994 292.678 322.604 1.00 24.26 121 GLN E C 1
ATOM 827 O O . GLN A 1 149 ? 279.979 292.656 321.902 1.00 25.70 121 GLN E O 1
ATOM 833 N N . SER A 1 150 ? 281.086 293.389 323.725 1.00 21.23 122 SER E N 1
ATOM 834 C CA . SER A 1 150 ? 280.079 294.363 324.127 1.00 22.19 122 SER E CA 1
ATOM 835 C C . SER A 1 150 ? 280.787 295.672 324.431 1.00 25.59 122 SER E C 1
ATOM 836 O O . SER A 1 150 ? 281.701 295.708 325.261 1.00 25.35 122 SER E O 1
ATOM 839 N N . LEU A 1 151 ? 280.364 296.739 323.766 1.00 28.88 123 LEU E N 1
ATOM 840 C CA . LEU A 1 151 ? 280.992 298.051 323.876 1.00 31.06 123 LEU E CA 1
ATOM 841 C C . LEU A 1 151 ? 280.010 298.982 324.578 1.00 33.14 123 LEU E C 1
ATOM 842 O O . LEU A 1 151 ? 279.024 299.421 323.980 1.00 34.75 123 LEU E O 1
ATOM 847 N N . ASP A 1 152 ? 280.290 299.278 325.844 1.00 32.85 124 ASP E N 1
ATOM 848 C CA . ASP A 1 152 ? 279.413 300.076 326.693 1.00 34.69 124 ASP E CA 1
ATOM 849 C C . ASP A 1 152 ? 277.974 299.550 326.664 1.00 36.63 124 ASP E C 1
ATOM 850 O O . ASP A 1 152 ? 277.055 300.265 326.254 1.00 38.84 124 ASP E O 1
ATOM 855 N N . PRO A 1 153 ? 277.748 298.311 327.091 1.00 32.86 125 PRO E N 1
ATOM 856 C CA . PRO A 1 153 ? 276.420 297.710 326.960 1.00 32.85 125 PRO E CA 1
ATOM 857 C C . PRO A 1 153 ? 275.496 298.128 328.096 1.00 34.28 125 PRO E C 1
ATOM 858 O O . PRO A 1 153 ? 275.917 298.654 329.126 1.00 39.71 125 PRO E O 1
ATOM 862 N N . THR A 1 154 ? 274.208 297.879 327.884 1.00 32.17 126 THR E N 1
ATOM 863 C CA . THR A 1 154 ? 273.202 298.074 328.911 1.00 34.68 126 THR E CA 1
ATOM 864 C C . THR A 1 154 ? 272.918 296.741 329.597 1.00 38.85 126 THR E C 1
ATOM 865 O O . THR A 1 154 ? 273.427 295.689 329.204 1.00 39.28 126 THR E O 1
ATOM 869 N N . VAL A 1 155 ? 272.087 296.790 330.640 1.00 40.99 127 VAL E N 1
ATOM 870 C CA . VAL A 1 155 ? 271.793 295.589 331.418 1.00 36.27 127 VAL E CA 1
ATOM 871 C C . VAL A 1 155 ? 271.100 294.545 330.551 1.00 36.20 127 VAL E C 1
ATOM 872 O O . VAL A 1 155 ? 271.435 293.355 330.598 1.00 36.35 127 VAL E O 1
ATOM 876 N N . ASP A 1 156 ? 270.125 294.972 329.747 1.00 39.81 128 ASP E N 1
ATOM 877 C CA . ASP A 1 156 ? 269.418 294.037 328.877 1.00 43.05 128 ASP E CA 1
ATOM 878 C C . ASP A 1 156 ? 270.336 293.476 327.798 1.00 42.26 128 ASP E C 1
ATOM 879 O O . ASP A 1 156 ? 270.203 292.311 327.405 1.00 41.33 128 ASP E O 1
ATOM 884 N N . GLU A 1 157 ? 271.266 294.292 327.297 1.00 40.28 129 GLU E N 1
ATOM 885 C CA . GLU A 1 157 ? 272.207 293.812 326.289 1.00 36.40 129 GLU E CA 1
ATOM 886 C C . GLU A 1 157 ? 273.121 292.732 326.855 1.00 33.30 129 GLU E C 1
ATOM 887 O O . GLU A 1 157 ? 273.364 291.709 326.203 1.00 38.00 129 GLU E O 1
ATOM 893 N N . VAL A 1 158 ? 273.636 292.940 328.070 1.00 31.90 130 VAL E N 1
ATOM 894 C CA . VAL A 1 158 ? 274.459 291.918 328.708 1.00 29.80 130 VAL E CA 1
ATOM 895 C C . VAL A 1 158 ? 273.628 290.679 329.003 1.00 32.53 130 VAL E C 1
ATOM 896 O O . VAL A 1 158 ? 274.111 289.548 328.879 1.00 30.97 130 VAL E O 1
ATOM 900 N N . LYS A 1 159 ? 272.373 290.875 329.413 1.00 35.32 131 LYS E N 1
ATOM 901 C CA . LYS A 1 159 ? 271.461 289.757 329.630 1.00 35.73 131 LYS E CA 1
ATOM 902 C C . LYS A 1 159 ? 271.336 288.904 328.377 1.00 37.82 131 LYS E C 1
ATOM 903 O O . LYS A 1 159 ? 271.526 287.683 328.419 1.00 39.44 131 LYS E O 1
ATOM 909 N N . LYS A 1 160 ? 271.031 289.541 327.245 1.00 39.59 132 LYS E N 1
ATOM 910 C CA . LYS A 1 160 ? 270.864 288.798 326.001 1.00 38.42 132 LYS E CA 1
ATOM 911 C C . LYS A 1 160 ? 272.164 288.128 325.578 1.00 34.63 132 LYS E C 1
ATOM 912 O O . LYS A 1 160 ? 272.160 286.958 325.182 1.00 41.26 132 LYS E O 1
ATOM 918 N N . LEU A 1 161 ? 273.290 288.838 325.690 1.00 31.09 133 LEU E N 1
ATOM 919 C CA . LEU A 1 161 ? 274.574 288.263 325.303 1.00 31.55 133 LEU E CA 1
ATOM 920 C C . LEU A 1 161 ? 274.902 287.026 326.130 1.00 34.13 133 LEU E C 1
ATOM 921 O O . LEU A 1 161 ? 275.196 285.957 325.580 1.00 39.02 133 LEU E O 1
ATOM 926 N N . CYS A 1 162 ? 274.853 287.152 327.458 1.00 33.45 134 CYS E N 1
ATOM 927 C CA . CYS A 1 162 ? 275.237 286.044 328.323 1.00 32.52 134 CYS E CA 1
ATOM 928 C C . CYS A 1 162 ? 274.266 284.878 328.200 1.00 35.48 134 CYS E C 1
ATOM 929 O O . CYS A 1 162 ? 274.688 283.717 328.193 1.00 37.98 134 CYS E O 1
ATOM 932 N N . THR A 1 163 ? 272.963 285.160 328.107 1.00 36.33 135 THR E N 1
ATOM 933 C CA . THR A 1 163 ? 271.994 284.081 327.957 1.00 37.99 135 THR E CA 1
ATOM 934 C C . THR A 1 163 ? 272.177 283.350 326.633 1.00 42.23 135 THR E C 1
ATOM 935 O O . THR A 1 163 ? 272.073 282.119 326.580 1.00 44.21 135 THR E O 1
ATOM 939 N N . SER A 1 164 ? 272.451 284.085 325.550 1.00 41.30 136 SER E N 1
ATOM 940 C CA . SER A 1 164 ? 272.697 283.433 324.269 1.00 40.78 136 SER E CA 1
ATOM 941 C C . SER A 1 164 ? 273.958 282.581 324.317 1.00 41.87 136 SER E C 1
ATOM 942 O O . SER A 1 164 ? 273.981 281.468 323.778 1.00 46.59 136 SER E O 1
ATOM 945 N N . LEU A 1 165 ? 275.020 283.084 324.954 1.00 38.05 137 LEU E N 1
ATOM 946 C CA . LEU A 1 165 ? 276.242 282.292 325.069 1.00 39.00 137 LEU E CA 1
ATOM 947 C C . LEU A 1 165 ? 276.014 281.035 325.900 1.00 43.02 137 LEU E C 1
ATOM 948 O O . LEU A 1 165 ? 276.537 279.964 325.569 1.00 45.37 137 LEU E O 1
ATOM 953 N N . ARG A 1 166 ? 275.248 281.147 326.987 1.00 45.70 138 ARG E N 1
ATOM 954 C CA . ARG A 1 166 ? 274.949 279.972 327.799 1.00 46.21 138 ARG E CA 1
ATOM 955 C C . ARG A 1 166 ? 274.109 278.965 327.025 1.00 50.39 138 ARG E C 1
ATOM 956 O O . ARG A 1 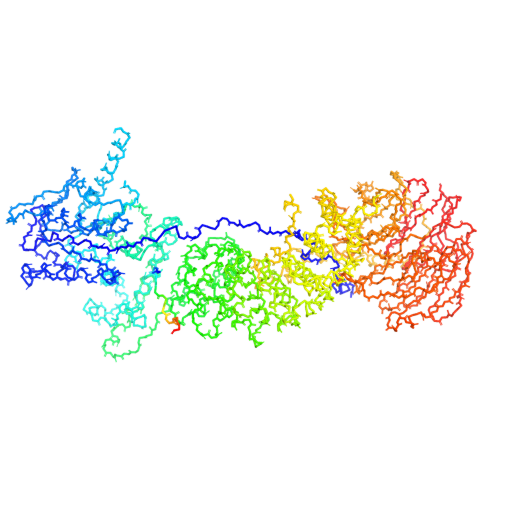166 ? 274.333 277.753 327.128 1.00 51.73 138 ARG E O 1
ATOM 964 N N . ARG A 1 167 ? 273.127 279.445 326.257 1.00 51.20 139 ARG E N 1
ATOM 965 C CA . ARG A 1 167 ? 272.342 278.548 325.416 1.00 54.05 139 ARG E CA 1
ATOM 966 C C . ARG A 1 167 ? 273.219 277.870 324.372 1.00 54.66 139 ARG E C 1
ATOM 967 O O . ARG A 1 167 ? 272.979 276.714 324.005 1.00 59.06 139 ARG E O 1
ATOM 975 N N . ASN A 1 168 ? 274.239 278.575 323.880 1.00 51.23 140 ASN E N 1
ATOM 976 C CA . ASN A 1 168 ? 275.148 277.977 322.908 1.00 51.40 140 ASN E CA 1
ATOM 977 C C . ASN A 1 168 ? 276.034 276.916 323.553 1.00 57.38 140 ASN E C 1
ATOM 978 O O . ASN A 1 168 ? 276.291 275.868 322.951 1.00 61.45 140 ASN E O 1
ATOM 983 N N . ALA A 1 169 ? 276.509 277.165 324.774 1.00 58.47 141 ALA E N 1
ATOM 984 C CA . ALA A 1 169 ? 277.390 276.241 325.494 1.00 57.60 141 ALA E CA 1
ATOM 985 C C . ALA A 1 169 ? 276.849 276.079 326.911 1.00 58.49 141 ALA E C 1
ATOM 986 O O . ALA A 1 169 ? 277.206 276.840 327.813 1.00 58.44 141 ALA E O 1
ATOM 988 N N . LYS A 1 170 ? 275.979 275.085 327.104 1.00 62.05 142 LYS E N 1
ATOM 989 C CA . LYS A 1 170 ? 275.361 274.880 328.409 1.00 67.89 142 LYS E CA 1
ATOM 990 C C . LYS A 1 170 ? 276.301 274.206 329.402 1.00 68.37 142 LYS E C 1
ATOM 991 O O . LYS A 1 170 ? 276.200 274.459 330.607 1.00 68.15 142 LYS E O 1
ATOM 997 N N . GLU A 1 171 ? 277.214 273.358 328.928 1.00 66.58 143 GLU E N 1
ATOM 998 C CA . GLU A 1 171 ? 278.056 272.561 329.813 1.00 66.70 143 GLU E CA 1
ATOM 999 C C . GLU A 1 171 ? 279.545 272.823 329.625 1.00 63.19 143 GLU E C 1
ATOM 1000 O O . GLU A 1 171 ? 280.367 272.081 330.177 1.00 63.90 143 GLU E O 1
ATOM 1006 N N . GLU A 1 172 ? 279.918 273.853 328.873 1.00 57.13 144 GLU E N 1
ATOM 1007 C CA . GLU A 1 172 ? 281.315 274.188 328.646 1.00 51.53 144 GLU E CA 1
ATOM 1008 C C . GLU A 1 172 ? 281.610 275.577 329.194 1.00 49.01 144 GLU E C 1
ATOM 1009 O O . GLU A 1 172 ? 280.704 276.383 329.422 1.00 51.31 144 GLU E O 1
ATOM 1015 N N . ARG A 1 173 ? 282.895 275.846 329.414 1.00 44.65 145 ARG E N 1
ATOM 1016 C CA . ARG A 1 173 ? 283.299 277.115 330.003 1.00 42.33 145 ARG E CA 1
ATOM 1017 C C . ARG A 1 173 ? 283.004 278.270 329.057 1.00 38.52 145 ARG E C 1
ATOM 1018 O O . ARG A 1 173 ? 283.156 278.155 327.839 1.00 40.58 145 ARG E O 1
ATOM 1026 N N . VAL A 1 174 ? 282.574 279.388 329.632 1.00 34.67 146 VAL E N 1
ATOM 1027 C CA . VAL A 1 174 ? 282.365 280.630 328.900 1.00 31.19 146 VAL E CA 1
ATOM 1028 C C . VAL A 1 174 ? 283.036 281.746 329.684 1.00 30.45 146 VAL E C 1
ATOM 1029 O O . VAL A 1 174 ? 282.714 281.967 330.856 1.00 35.94 146 VAL E O 1
ATOM 1033 N N . LEU A 1 175 ? 283.961 282.451 329.041 1.00 27.63 147 LEU E N 1
ATOM 1034 C CA . LEU A 1 175 ? 284.735 283.490 329.704 1.00 25.66 147 LEU E CA 1
ATOM 1035 C C . LEU A 1 175 ? 283.974 284.808 329.652 1.00 26.05 147 LEU E C 1
ATOM 1036 O O . LEU A 1 175 ? 283.459 285.195 328.598 1.00 32.04 147 LEU E O 1
ATOM 1041 N N . PHE A 1 176 ? 283.906 285.491 330.791 1.00 19.81 148 PHE E N 1
ATOM 1042 C CA . PHE A 1 176 ? 283.292 286.811 330.891 1.00 19.23 148 PHE E CA 1
ATOM 1043 C C . PHE A 1 176 ? 284.386 287.802 331.259 1.00 18.16 148 PHE E C 1
ATOM 1044 O O . PHE A 1 176 ? 284.994 287.693 332.328 1.00 20.19 148 PHE E O 1
ATOM 1052 N N . HIS A 1 177 ? 284.638 288.761 330.375 1.00 17.85 149 HIS E N 1
ATOM 1053 C CA . HIS A 1 177 ? 285.672 289.766 330.576 1.00 14.58 149 HIS E CA 1
ATOM 1054 C C . HIS A 1 177 ? 285.006 291.119 330.771 1.00 16.52 149 HIS E C 1
ATOM 1055 O O . HIS A 1 177 ? 284.217 291.552 329.926 1.00 19.01 149 HIS E O 1
ATOM 1062 N N . TYR A 1 178 ? 285.323 291.779 331.881 1.00 15.52 150 TYR E N 1
ATOM 1063 C CA . TYR A 1 178 ? 284.725 293.058 332.234 1.00 17.56 150 TYR E CA 1
ATOM 1064 C C . TYR A 1 178 ? 285.813 294.096 332.474 1.00 21.39 150 TYR E C 1
ATOM 1065 O O . TYR A 1 178 ? 286.841 293.800 333.090 1.00 25.27 150 TYR E O 1
ATOM 1074 N N . ASN A 1 179 ? 285.579 295.312 331.981 1.00 22.54 151 ASN E N 1
ATOM 1075 C CA . ASN A 1 179 ? 286.491 296.441 332.163 1.00 23.39 151 ASN E CA 1
ATOM 1076 C C . ASN A 1 179 ? 285.703 297.589 332.786 1.00 30.72 151 ASN E C 1
ATOM 1077 O O . ASN A 1 179 ? 284.929 298.261 332.099 1.00 33.45 151 ASN E O 1
ATOM 1082 N N . GLY A 1 180 ? 285.903 297.815 334.080 1.00 32.14 152 GLY E N 1
ATOM 1083 C CA . GLY A 1 180 ? 285.216 298.890 334.767 1.00 34.82 152 GLY E CA 1
ATOM 1084 C C . GLY A 1 180 ? 286.040 300.154 334.888 1.00 37.65 152 GLY E C 1
ATOM 1085 O O . GLY A 1 180 ? 286.002 300.831 335.920 1.00 40.48 152 GLY E O 1
ATOM 1086 N N . HIS A 1 181 ? 286.797 300.481 333.840 1.00 35.55 153 HIS E N 1
ATOM 1087 C CA . HIS A 1 181 ? 287.653 301.660 333.882 1.00 38.76 153 HIS E CA 1
ATOM 1088 C C . HIS A 1 181 ? 286.872 302.950 333.667 1.00 43.91 153 HIS E C 1
ATOM 1089 O O . HIS A 1 181 ? 287.238 303.989 334.228 1.00 51.22 153 HIS E O 1
ATOM 1096 N N . GLY A 1 182 ? 285.811 302.912 332.869 1.00 43.26 154 GLY E N 1
ATOM 1097 C CA . GLY A 1 182 ? 284.989 304.075 332.614 1.00 47.63 154 GLY E CA 1
ATOM 1098 C C . GLY A 1 182 ? 283.718 304.174 333.428 1.00 49.74 154 GLY E C 1
ATOM 1099 O O . GLY A 1 182 ? 282.881 305.037 333.141 1.00 55.23 154 GLY E O 1
ATOM 1100 N N . VAL A 1 183 ? 283.545 303.326 334.437 1.00 45.50 155 VAL E N 1
ATOM 1101 C CA . VAL A 1 183 ? 282.324 303.312 335.239 1.00 44.20 155 VAL E CA 1
ATOM 1102 C C . VAL A 1 183 ? 282.713 303.392 336.709 1.00 44.25 155 VAL E C 1
ATOM 1103 O O . VAL A 1 183 ? 283.849 303.062 337.084 1.00 46.22 155 VAL E O 1
ATOM 1107 N N . PRO A 1 184 ? 281.794 303.838 337.570 1.00 41.47 156 PRO E N 1
ATOM 1108 C CA . PRO A 1 184 ? 282.123 303.968 338.993 1.00 45.71 156 PRO E CA 1
ATOM 1109 C C . PRO A 1 184 ? 282.446 302.625 339.631 1.00 40.33 156 PRO E C 1
ATOM 1110 O O . PRO A 1 184 ? 282.107 301.558 339.116 1.00 34.43 156 PRO E O 1
ATOM 1114 N N . ARG A 1 185 ? 283.125 302.699 340.774 1.00 42.80 157 ARG E N 1
ATOM 1115 C CA . ARG A 1 185 ? 283.574 301.504 341.469 1.00 44.24 157 ARG E CA 1
ATOM 1116 C C . ARG A 1 185 ? 282.382 300.663 341.925 1.00 47.00 157 ARG E C 1
ATOM 1117 O O . ARG A 1 185 ? 281.303 301.195 342.205 1.00 51.20 157 ARG E O 1
ATOM 1125 N N . PRO A 1 186 ? 282.547 299.343 341.995 1.00 39.84 158 PRO E N 1
ATOM 1126 C CA . PRO A 1 186 ? 281.486 298.496 342.552 1.00 39.87 158 PRO E CA 1
ATOM 1127 C C . PRO A 1 186 ? 281.225 298.833 344.013 1.00 43.87 158 PRO E C 1
ATOM 1128 O O . PRO A 1 186 ? 282.138 299.192 344.759 1.00 47.71 158 PRO E O 1
ATOM 1132 N N . THR A 1 187 ? 279.965 298.715 344.417 1.00 43.46 159 THR E N 1
ATOM 1133 C CA . THR A 1 187 ? 279.581 298.974 345.794 1.00 54.94 159 THR E CA 1
ATOM 1134 C C . THR A 1 187 ? 279.628 297.692 346.620 1.00 56.12 159 THR E C 1
ATOM 1135 O O . THR A 1 187 ? 279.730 296.581 346.096 1.00 53.91 159 THR E O 1
ATOM 1139 N N . VAL A 1 188 ? 279.561 297.867 347.942 1.00 61.48 160 VAL E N 1
ATOM 1140 C CA . VAL A 1 188 ? 279.551 296.729 348.855 1.00 59.81 160 VAL E CA 1
ATOM 1141 C C . VAL A 1 188 ? 278.291 295.897 348.668 1.00 58.10 160 VAL E C 1
ATOM 1142 O O . VAL A 1 188 ? 278.286 294.691 348.944 1.00 59.25 160 VAL E O 1
ATOM 1146 N N . ASN A 1 189 ? 277.208 296.516 348.188 1.00 57.29 161 ASN E N 1
ATOM 1147 C CA . ASN A 1 189 ? 275.952 295.802 347.991 1.00 59.47 161 ASN E CA 1
ATOM 1148 C C . ASN A 1 189 ? 276.067 294.709 346.935 1.00 59.84 161 ASN E C 1
ATOM 1149 O O . ASN A 1 189 ? 275.204 293.826 346.874 1.00 58.01 161 ASN E O 1
ATOM 1154 N N . GLY A 1 190 ? 277.114 294.737 346.115 1.00 55.56 162 GLY E N 1
ATOM 1155 C CA . GLY A 1 190 ? 277.314 293.712 345.111 1.00 49.03 162 GLY E CA 1
ATOM 1156 C C . GLY A 1 190 ? 276.690 294.039 343.773 1.00 48.25 162 GLY E C 1
ATOM 1157 O O . GLY A 1 190 ? 275.874 293.270 343.257 1.00 47.91 162 GLY E O 1
ATOM 1158 N N . GLU A 1 191 ? 277.064 295.179 343.198 1.00 48.33 163 GLU E N 1
ATOM 1159 C CA . GLU A 1 191 ? 276.546 295.608 341.909 1.00 36.76 163 GLU E CA 1
ATOM 1160 C C . GLU A 1 191 ? 277.685 296.072 341.014 1.00 36.52 163 GLU E C 1
ATOM 1161 O O . GLU A 1 191 ? 278.745 296.483 341.489 1.00 43.57 163 GLU E O 1
ATOM 1167 N N . VAL A 1 192 ? 277.443 296.003 339.708 1.00 38.36 164 VAL E N 1
ATOM 1168 C CA . VAL A 1 192 ? 278.399 296.414 338.688 1.00 36.77 164 VAL E CA 1
ATOM 1169 C C . VAL A 1 192 ? 277.719 297.437 337.791 1.00 40.51 164 VAL E C 1
ATOM 1170 O O . VAL A 1 192 ? 276.581 297.234 337.355 1.00 41.97 164 VAL E O 1
ATOM 1174 N N . TRP A 1 193 ? 278.411 298.540 337.521 1.00 36.61 165 TRP E N 1
ATOM 1175 C CA . TRP A 1 193 ? 277.820 299.678 336.831 1.00 36.18 165 TRP E CA 1
ATOM 1176 C C . TRP A 1 193 ? 278.070 299.595 335.331 1.00 33.17 165 TRP E C 1
ATOM 1177 O O . TRP A 1 193 ? 279.213 299.434 334.892 1.00 31.54 165 TRP E O 1
ATOM 1188 N N . VAL A 1 194 ? 276.992 299.706 334.555 1.00 34.99 166 VAL E N 1
ATOM 1189 C CA . VAL A 1 194 ? 277.036 299.789 333.105 1.00 29.91 166 VAL E CA 1
ATOM 1190 C C . VAL A 1 194 ? 276.209 300.996 332.671 1.00 35.15 166 VAL E C 1
ATOM 1191 O O . VAL A 1 194 ? 275.681 301.738 333.497 1.00 40.25 166 VAL E O 1
ATOM 1195 N N . PHE A 1 195 ? 276.089 301.177 331.360 1.00 31.75 167 PHE E N 1
ATOM 1196 C CA . PHE A 1 195 ? 275.486 302.372 330.788 1.00 35.03 167 PHE E CA 1
ATOM 1197 C C . PHE A 1 195 ? 274.032 302.130 330.409 1.00 38.81 167 PHE E C 1
ATOM 1198 O O . PHE A 1 195 ? 273.630 301.007 330.098 1.00 39.54 167 PHE E O 1
ATOM 1206 N N . ASN A 1 196 ? 273.245 303.203 330.436 1.00 43.10 168 ASN E N 1
ATOM 1207 C CA . ASN A 1 196 ? 271.864 303.154 329.987 1.00 53.38 168 ASN E CA 1
ATOM 1208 C C . ASN A 1 196 ? 271.818 303.413 328.481 1.00 58.53 168 ASN E C 1
ATOM 1209 O O . ASN A 1 196 ? 272.845 303.412 327.798 1.00 58.27 168 ASN E O 1
ATOM 1214 N N . LYS A 1 197 ? 270.616 303.628 327.946 1.00 64.98 169 LYS E N 1
ATOM 1215 C CA . LYS A 1 197 ? 270.466 303.802 326.505 1.00 70.69 169 LYS E CA 1
ATOM 1216 C C . LYS A 1 197 ? 271.073 305.121 326.037 1.00 73.50 169 LYS E C 1
ATOM 1217 O O . LYS A 1 197 ? 271.780 305.165 325.023 1.00 70.04 169 LYS E O 1
ATOM 1223 N N . ASN A 1 198 ? 270.813 306.206 326.763 1.00 75.57 170 ASN E N 1
ATOM 1224 C CA . ASN A 1 198 ? 271.235 307.539 326.351 1.00 75.74 170 ASN E CA 1
ATOM 1225 C C . ASN A 1 198 ? 272.625 307.911 326.850 1.00 72.62 170 ASN E C 1
ATOM 1226 O O . ASN A 1 198 ? 273.092 309.018 326.560 1.00 75.30 170 ASN E O 1
ATOM 1231 N N . TYR A 1 199 ? 273.291 307.021 327.588 1.00 67.59 171 TYR E N 1
ATOM 1232 C CA . TYR A 1 199 ? 274.619 307.281 328.153 1.00 67.71 171 TYR E CA 1
ATOM 1233 C C . TYR A 1 199 ? 274.613 308.528 329.034 1.00 70.70 171 TYR E C 1
ATOM 1234 O O . TYR A 1 199 ? 275.571 309.304 329.052 1.00 71.08 171 TYR E O 1
ATOM 1243 N N . THR A 1 200 ? 273.523 308.723 329.777 1.00 69.77 172 THR E N 1
ATOM 1244 C CA . THR A 1 200 ? 273.394 309.862 330.671 1.00 72.58 172 THR E CA 1
ATOM 1245 C C . THR A 1 200 ? 273.547 309.497 332.141 1.00 72.05 172 THR E C 1
ATOM 1246 O O . THR A 1 200 ? 273.701 310.400 332.971 1.00 75.12 172 THR E O 1
ATOM 1250 N N . GLN A 1 201 ? 273.511 308.211 332.484 1.00 65.85 173 GLN E N 1
ATOM 1251 C CA . GLN A 1 201 ? 273.701 307.775 333.859 1.00 58.77 173 GLN E CA 1
ATOM 1252 C C . GLN A 1 201 ? 274.160 306.325 333.853 1.00 52.81 173 GLN E C 1
ATOM 1253 O O . GLN A 1 201 ? 273.732 305.537 333.005 1.00 53.98 173 GLN E O 1
ATOM 1259 N N . TYR A 1 202 ? 275.032 305.980 334.796 1.00 48.69 174 TYR E N 1
ATOM 1260 C CA . TYR A 1 202 ? 275.525 304.613 334.929 1.00 43.55 174 TYR E CA 1
ATOM 1261 C C . TYR A 1 202 ? 274.496 303.793 335.698 1.00 44.85 174 TYR E C 1
ATOM 1262 O O . TYR A 1 202 ? 274.263 304.034 336.887 1.00 48.74 174 TYR E O 1
ATOM 1271 N N . ILE A 1 203 ? 273.874 302.829 335.026 1.00 39.25 175 ILE E N 1
ATOM 1272 C CA . ILE A 1 203 ? 272.865 301.983 335.659 1.00 41.16 175 ILE E CA 1
ATOM 1273 C C . ILE A 1 203 ? 273.538 300.743 336.236 1.00 36.41 175 ILE E C 1
ATOM 1274 O O . ILE A 1 203 ? 274.379 300.125 335.567 1.00 34.55 175 ILE E O 1
ATOM 1279 N N . PRO A 1 204 ? 273.218 300.355 337.467 1.00 40.11 176 PRO E N 1
ATOM 1280 C CA . PRO A 1 204 ? 273.888 299.205 338.080 1.00 36.23 176 PRO E CA 1
ATOM 1281 C C . PRO A 1 204 ? 273.396 297.890 337.495 1.00 35.16 176 PRO E C 1
ATOM 1282 O O . PRO A 1 204 ? 272.359 297.806 336.835 1.00 40.98 176 PRO E O 1
ATOM 1286 N N . LEU A 1 205 ? 274.176 296.843 337.755 1.00 33.44 177 LEU E N 1
ATOM 1287 C CA . LEU A 1 205 ? 273.842 295.485 337.341 1.00 33.11 177 LEU E CA 1
ATOM 1288 C C . LEU A 1 205 ? 274.232 294.543 338.468 1.00 37.52 177 LEU E C 1
ATOM 1289 O O . LEU A 1 205 ? 275.420 294.385 338.760 1.00 40.47 177 LEU E O 1
ATOM 1294 N N . SER A 1 206 ? 273.237 293.925 339.098 1.00 36.72 178 SER E N 1
ATOM 1295 C CA . SER A 1 206 ? 273.495 293.066 340.245 1.00 36.65 178 SER E CA 1
ATOM 1296 C C . SER A 1 206 ? 274.275 291.828 339.822 1.00 36.33 178 SER E C 1
ATOM 1297 O O . SER A 1 206 ? 273.978 291.216 338.791 1.00 40.07 178 SER E O 1
ATOM 1300 N N . ILE A 1 207 ? 275.282 291.462 340.620 1.00 36.87 179 ILE E N 1
ATOM 1301 C CA . ILE A 1 207 ? 276.049 290.251 340.344 1.00 35.93 179 ILE E CA 1
ATOM 1302 C C . ILE A 1 207 ? 275.168 289.018 340.483 1.00 40.52 179 ILE E C 1
ATOM 1303 O O . ILE A 1 207 ? 275.390 288.005 339.806 1.00 40.17 179 ILE E O 1
ATOM 1308 N N . TYR A 1 208 ? 274.151 289.081 341.347 1.00 43.36 180 TYR E N 1
ATOM 1309 C CA . TYR A 1 208 ? 273.197 287.982 341.452 1.00 43.28 180 TYR E CA 1
ATOM 1310 C C . TYR A 1 208 ? 272.547 287.707 340.103 1.00 44.83 180 TYR E C 1
ATOM 1311 O O . TYR A 1 208 ? 272.527 286.565 339.629 1.00 48.96 180 TYR E O 1
ATOM 1320 N N . ASP A 1 209 ? 272.024 288.753 339.460 1.00 44.59 181 ASP E N 1
ATOM 1321 C CA . ASP A 1 209 ? 271.448 288.598 338.129 1.00 41.41 181 ASP E CA 1
ATOM 1322 C C . ASP A 1 209 ? 272.507 288.188 337.114 1.00 37.77 181 ASP E C 1
ATOM 1323 O O . ASP A 1 209 ? 272.214 287.446 336.170 1.00 39.79 181 ASP E O 1
ATOM 1328 N N . LEU A 1 210 ? 273.743 288.659 337.294 1.00 35.44 182 LEU E N 1
ATOM 1329 C CA . LEU A 1 210 ? 274.807 288.329 336.352 1.00 38.34 182 LEU E CA 1
ATOM 1330 C C . LEU A 1 210 ? 275.090 286.832 336.340 1.00 38.18 182 LEU E C 1
ATOM 1331 O O . LEU A 1 210 ? 275.171 286.218 335.270 1.00 43.87 182 LEU E O 1
ATOM 1336 N N . GLN A 1 211 ? 275.246 286.227 337.517 1.00 39.33 183 GLN E N 1
ATOM 1337 C CA . GLN A 1 211 ? 275.486 284.791 337.577 1.00 39.48 183 GLN E CA 1
ATOM 1338 C C . GLN A 1 211 ? 274.209 283.978 337.419 1.00 43.01 183 GLN E C 1
ATOM 1339 O O . GLN A 1 211 ? 274.291 282.769 337.179 1.00 42.20 183 GLN E O 1
ATOM 1345 N N . THR A 1 212 ? 273.037 284.604 337.556 1.00 46.35 184 THR E N 1
ATOM 1346 C CA . THR A 1 212 ? 271.798 283.933 337.179 1.00 43.44 184 THR E CA 1
ATOM 1347 C C . THR A 1 212 ? 271.707 283.781 335.666 1.00 43.02 184 THR E C 1
ATOM 1348 O O . THR A 1 212 ? 271.292 282.731 335.162 1.00 41.25 184 THR E O 1
ATOM 1352 N N . TRP A 1 213 ? 272.096 284.824 334.927 1.00 44.72 185 TRP E N 1
ATOM 1353 C CA . TRP A 1 213 ? 272.157 284.732 333.473 1.00 43.54 185 TRP E CA 1
ATOM 1354 C C . TRP A 1 213 ? 273.253 283.777 333.022 1.00 40.82 185 TRP E C 1
ATOM 1355 O O . TRP A 1 213 ? 273.084 283.063 332.029 1.00 40.68 185 TRP E O 1
ATOM 1366 N N . MET A 1 214 ? 274.374 283.753 333.737 1.00 40.59 186 MET E N 1
ATOM 1367 C CA . MET A 1 214 ? 275.465 282.833 333.468 1.00 41.35 186 MET E CA 1
ATOM 1368 C C . MET A 1 214 ? 275.130 281.460 334.046 1.00 47.46 186 MET E C 1
ATOM 1369 O O . MET A 1 214 ? 274.096 281.261 334.688 1.00 55.46 186 MET E O 1
ATOM 1374 N N . GLY A 1 215 ? 276.015 280.491 333.812 1.00 41.89 187 GLY E N 1
ATOM 1375 C CA . GLY A 1 215 ? 275.854 279.154 334.337 1.00 47.03 187 GLY E CA 1
ATOM 1376 C C . GLY A 1 215 ? 276.970 278.760 335.288 1.00 48.25 187 GLY E C 1
ATOM 1377 O O . GLY A 1 215 ? 277.887 279.529 335.582 1.00 46.70 187 GLY E O 1
ATOM 1378 N N . SER A 1 216 ? 276.870 277.523 335.788 1.00 53.66 188 SER E N 1
ATOM 1379 C CA . SER A 1 216 ? 277.913 277.011 336.678 1.00 58.85 188 SER E CA 1
ATOM 1380 C C . SER A 1 216 ? 279.266 276.890 335.986 1.00 56.79 188 SER E C 1
ATOM 1381 O O . SER A 1 216 ? 280.271 277.333 336.571 1.00 61.29 188 SER E O 1
ATOM 1384 N N . PRO A 1 217 ? 279.389 276.313 334.767 1.00 54.10 189 PRO E N 1
ATOM 1385 C CA . PRO A 1 217 ? 280.700 276.298 334.104 1.00 51.97 189 PRO E CA 1
ATOM 1386 C C . PRO A 1 217 ? 280.982 277.638 333.443 1.00 47.86 189 PRO E C 1
ATOM 1387 O O . PRO A 1 217 ? 280.429 277.956 332.386 1.00 48.26 189 PRO E O 1
ATOM 1391 N N . SER A 1 218 ? 281.857 278.424 334.062 1.00 44.98 190 SER E N 1
ATOM 1392 C CA . SER A 1 218 ? 282.214 279.744 333.562 1.00 39.41 190 SER E CA 1
ATOM 1393 C C . SER A 1 218 ? 283.414 280.246 334.346 1.00 36.80 190 SER E C 1
ATOM 1394 O O . SER A 1 218 ? 283.627 279.860 335.499 1.00 41.28 190 SER E O 1
ATOM 1397 N N . ILE A 1 219 ? 284.194 281.113 333.708 1.00 28.50 191 ILE E N 1
ATOM 1398 C CA . ILE A 1 219 ? 285.285 281.817 334.366 1.00 27.93 191 ILE E CA 1
ATOM 1399 C C . ILE A 1 219 ? 285.095 283.307 334.131 1.00 26.88 191 ILE E C 1
ATOM 1400 O O . ILE A 1 219 ? 284.675 283.728 333.048 1.00 29.24 191 ILE E O 1
ATOM 1405 N N . PHE A 1 220 ? 285.374 284.102 335.158 1.00 24.42 192 PHE E N 1
ATOM 1406 C CA . PHE A 1 220 ? 285.187 285.542 335.107 1.00 23.54 192 PHE E CA 1
ATOM 1407 C C . PHE A 1 220 ? 286.526 286.237 335.292 1.00 22.35 192 PHE E C 1
ATOM 1408 O O . PHE A 1 220 ? 287.304 285.882 336.181 1.00 24.83 192 PHE E O 1
ATOM 1416 N N . VAL A 1 221 ? 286.792 287.224 334.443 1.00 18.36 193 VAL E N 1
ATOM 1417 C CA . VAL A 1 221 ? 287.976 288.064 334.556 1.00 17.77 193 VAL E CA 1
ATOM 1418 C C . VAL A 1 221 ? 287.498 289.490 334.762 1.00 21.34 193 VAL E C 1
ATOM 1419 O O . VAL A 1 221 ? 286.800 290.045 333.905 1.00 26.07 193 VAL E O 1
ATOM 1423 N N . TYR A 1 222 ? 287.867 290.079 335.894 1.00 20.90 194 TYR E N 1
ATOM 1424 C CA . TYR A 1 222 ? 287.471 291.434 336.245 1.00 21.55 194 TYR E CA 1
ATOM 1425 C C . TYR A 1 222 ? 288.679 292.350 336.135 1.00 26.56 194 TYR E C 1
ATOM 1426 O O . TYR A 1 222 ? 289.767 292.011 336.608 1.00 32.08 194 TYR E O 1
ATOM 1435 N N . ASP A 1 223 ? 288.485 293.510 335.516 1.00 26.29 195 ASP E N 1
ATOM 1436 C CA . ASP A 1 223 ? 289.501 294.558 335.463 1.00 28.85 195 ASP E CA 1
ATOM 1437 C C . ASP A 1 223 ? 288.819 295.835 335.939 1.00 34.26 195 ASP E C 1
ATOM 1438 O O . ASP A 1 223 ? 288.316 296.621 335.134 1.00 35.22 195 ASP E O 1
ATOM 1443 N N . CYS A 1 224 ? 288.811 296.035 337.254 1.00 31.55 196 CYS E N 1
ATOM 1444 C CA . CYS A 1 224 ? 288.162 297.177 337.877 1.00 31.91 196 CYS E CA 1
ATOM 1445 C C . CYS A 1 224 ? 289.081 297.718 338.961 1.00 32.90 196 CYS E C 1
ATOM 1446 O O . CYS A 1 224 ? 290.197 297.229 339.162 1.00 33.25 196 CYS E O 1
ATOM 1449 N N . SER A 1 225 ? 288.605 298.742 339.668 1.00 30.92 197 SER E N 1
ATOM 1450 C CA . SER A 1 225 ? 289.338 299.238 340.825 1.00 34.20 197 SER E CA 1
ATOM 1451 C C . SER A 1 225 ? 289.132 298.324 342.027 1.00 38.90 197 SER E C 1
ATOM 1452 O O . SER A 1 225 ? 290.076 297.689 342.508 1.00 43.61 197 SER E O 1
ATOM 1455 N N . ASN A 1 226 ? 287.898 298.234 342.517 1.00 36.52 198 ASN E N 1
ATOM 1456 C CA . ASN A 1 226 ? 287.574 297.358 343.642 1.00 29.94 198 ASN E CA 1
ATOM 1457 C C . ASN A 1 226 ? 286.992 296.042 343.127 1.00 33.42 198 ASN E C 1
ATOM 1458 O O . ASN A 1 226 ? 285.832 295.701 343.358 1.00 39.64 198 ASN E O 1
ATOM 1463 N N . ALA A 1 227 ? 287.833 295.295 342.406 1.00 31.45 199 ALA E N 1
ATOM 1464 C CA . ALA A 1 227 ? 287.415 293.981 341.928 1.00 28.61 199 ALA E CA 1
ATOM 1465 C C . ALA A 1 227 ? 287.316 292.977 343.069 1.00 29.60 199 ALA E C 1
ATOM 1466 O O . ALA A 1 227 ? 286.580 291.986 342.966 1.00 28.73 199 ALA E O 1
ATOM 1468 N N . GLY A 1 228 ? 288.049 293.211 344.157 1.00 35.33 200 GLY E N 1
ATOM 1469 C CA . GLY A 1 228 ? 287.896 292.374 345.333 1.00 33.82 200 GLY E CA 1
ATOM 1470 C C . GLY A 1 228 ? 286.485 292.416 345.884 1.00 32.45 200 GLY E C 1
ATOM 1471 O O . GLY A 1 228 ? 285.967 291.408 346.366 1.00 35.93 200 GLY E O 1
ATOM 1472 N N . LEU A 1 229 ? 285.841 293.585 345.816 1.00 30.76 201 LEU E N 1
ATOM 1473 C CA . LEU A 1 229 ? 284.436 293.674 346.197 1.00 29.31 201 LEU E CA 1
ATOM 1474 C C . LEU A 1 229 ? 283.570 292.805 345.298 1.00 31.53 201 LEU E C 1
ATOM 1475 O O . LEU A 1 229 ? 282.625 292.162 345.769 1.00 38.17 201 LEU E O 1
ATOM 1480 N N . ILE A 1 230 ? 283.878 292.769 344.000 1.00 30.80 202 ILE E N 1
ATOM 1481 C CA . ILE A 1 230 ? 283.121 291.926 343.077 1.00 30.97 202 ILE E CA 1
ATOM 1482 C C . ILE A 1 230 ? 283.273 290.458 343.453 1.00 34.75 202 ILE E C 1
ATOM 1483 O O . ILE A 1 230 ? 282.295 289.705 343.486 1.00 36.84 202 ILE E O 1
ATOM 1488 N N . VAL A 1 231 ? 284.503 290.033 343.752 1.00 35.70 203 VAL E N 1
ATOM 1489 C CA . VAL A 1 231 ? 284.730 288.634 344.118 1.00 34.66 203 VAL E CA 1
ATOM 1490 C C . VAL A 1 231 ? 284.032 288.297 345.432 1.00 39.72 203 VAL E C 1
ATOM 1491 O O . VAL A 1 231 ? 283.411 287.234 345.569 1.00 41.43 203 VAL E O 1
ATOM 1495 N N . LYS A 1 232 ? 284.128 289.192 346.420 1.00 38.71 204 LYS E N 1
ATOM 1496 C CA . LYS A 1 232 ? 283.472 288.958 347.702 1.00 37.43 204 LYS E CA 1
ATOM 1497 C C . LYS A 1 232 ? 281.962 288.861 347.540 1.00 41.65 204 LYS E C 1
ATOM 1498 O O . LYS A 1 232 ? 281.323 287.989 348.137 1.00 50.07 204 LYS E O 1
ATOM 1504 N N . SER A 1 233 ? 281.372 289.749 346.737 1.00 35.77 205 SER E N 1
ATOM 1505 C CA . SER A 1 233 ? 279.931 289.707 346.520 1.00 38.01 205 SER E CA 1
ATOM 1506 C C . SER A 1 233 ? 279.523 288.462 345.744 1.00 43.23 205 SER E C 1
ATOM 1507 O O . SER A 1 233 ? 278.455 287.895 345.994 1.00 50.83 205 SER E O 1
ATOM 1510 N N . PHE A 1 234 ? 280.357 288.016 344.803 1.00 40.16 206 PHE E N 1
ATOM 1511 C CA . PHE A 1 234 ? 280.067 286.776 344.090 1.00 38.50 206 PHE E CA 1
ATOM 1512 C C . PHE A 1 234 ? 280.056 285.589 345.044 1.00 43.22 206 PHE E C 1
ATOM 1513 O O . PHE A 1 234 ? 279.153 284.746 344.992 1.00 44.21 206 PHE E O 1
ATOM 1521 N N . LYS A 1 235 ? 281.051 285.510 345.930 1.00 46.15 207 LYS E N 1
ATOM 1522 C CA . LYS A 1 235 ? 281.089 284.417 346.897 1.00 48.51 207 LYS E CA 1
ATOM 1523 C C . LYS A 1 235 ? 279.924 284.504 347.881 1.00 53.33 207 LYS E C 1
ATOM 1524 O O . LYS A 1 235 ? 279.351 283.478 348.269 1.00 56.93 207 LYS E O 1
ATOM 1530 N N . GLN A 1 236 ? 279.562 285.720 348.299 1.00 53.36 208 GLN E N 1
ATOM 1531 C CA . GLN A 1 236 ? 278.417 285.888 349.189 1.00 56.69 208 GLN E CA 1
ATOM 1532 C C . GLN A 1 236 ? 277.123 285.454 348.513 1.00 60.17 208 GLN E C 1
ATOM 1533 O O . GLN A 1 236 ? 276.266 284.827 349.143 1.00 67.88 208 GLN E O 1
ATOM 1539 N N . PHE A 1 237 ? 276.962 285.780 347.229 1.00 55.88 209 PHE E N 1
ATOM 1540 C CA . PHE A 1 237 ? 275.777 285.343 346.498 1.00 54.27 209 PHE E CA 1
ATOM 1541 C C . PHE A 1 237 ? 275.765 283.832 346.317 1.00 59.07 209 PHE E C 1
ATOM 1542 O O . PHE A 1 237 ? 274.700 283.209 346.353 1.00 64.84 209 PHE E O 1
ATOM 1550 N N . ALA A 1 238 ? 276.935 283.225 346.112 1.00 61.41 210 ALA E N 1
ATOM 1551 C CA . ALA A 1 238 ? 276.995 281.768 346.039 1.00 64.47 210 ALA E CA 1
ATOM 1552 C C . ALA A 1 238 ? 276.585 281.137 347.365 1.00 70.28 210 ALA E C 1
ATOM 1553 O O . ALA A 1 238 ? 275.849 280.143 347.389 1.00 75.06 210 ALA E O 1
ATOM 1555 N N . LEU A 1 239 ? 277.045 281.708 348.480 1.00 68.83 211 LEU E N 1
ATOM 1556 C CA . LEU A 1 239 ? 276.630 281.214 349.790 1.00 70.93 211 LEU E CA 1
ATOM 1557 C C . LEU A 1 239 ? 275.131 281.402 350.000 1.00 73.93 211 LEU E C 1
ATOM 1558 O O . LEU A 1 239 ? 274.467 280.544 350.590 1.00 78.77 211 LEU E O 1
ATOM 1563 N N . GLN A 1 240 ? 274.586 282.528 349.535 1.00 70.26 212 GLN E N 1
ATOM 1564 C CA . GLN A 1 240 ? 273.148 282.761 349.634 1.00 71.21 212 GLN E CA 1
ATOM 1565 C C . GLN A 1 240 ? 272.366 281.736 348.821 1.00 78.10 212 GLN E C 1
ATOM 1566 O O . GLN A 1 240 ? 271.329 281.234 349.271 1.00 86.51 212 GLN E O 1
ATOM 1572 N N . ARG A 1 241 ? 272.848 281.415 347.619 1.00 73.96 213 ARG E N 1
ATOM 1573 C CA . ARG A 1 241 ? 272.207 280.381 346.813 1.00 72.49 213 ARG E CA 1
ATOM 1574 C C . ARG A 1 241 ? 272.270 279.027 347.506 1.00 77.90 213 ARG E C 1
ATOM 1575 O O . ARG A 1 241 ? 271.292 278.272 347.498 1.00 81.03 213 ARG E O 1
ATOM 1583 N N . GLU A 1 242 ? 273.415 278.702 348.111 1.00 80.61 214 GLU E N 1
ATOM 1584 C CA . GLU A 1 242 ? 273.532 277.440 348.837 1.00 84.66 214 GLU E CA 1
ATOM 1585 C C . GLU A 1 242 ? 272.569 277.389 350.018 1.00 88.49 214 GLU E C 1
ATOM 1586 O O . GLU A 1 242 ? 271.936 276.357 350.268 1.00 91.39 214 GLU E O 1
ATOM 1592 N N . GLN A 1 243 ? 272.448 278.495 350.756 1.00 88.12 215 GLN E N 1
ATOM 1593 C CA . GLN A 1 243 ? 271.514 278.546 351.877 1.00 87.93 215 GLN E CA 1
ATOM 1594 C C . GLN A 1 243 ? 270.075 278.389 351.405 1.00 91.93 215 GLN E C 1
ATOM 1595 O O . GLN A 1 243 ? 269.275 277.696 352.044 1.00 97.23 215 GLN E O 1
ATOM 1601 N N . GLU A 1 244 ? 269.725 279.032 350.289 1.00 90.17 216 GLU E N 1
ATOM 1602 C CA . GLU A 1 244 ? 268.371 278.918 349.757 1.00 92.54 216 GLU E CA 1
ATOM 1603 C C . GLU A 1 244 ? 268.091 277.517 349.223 1.00 95.11 216 GLU E C 1
ATOM 1604 O O . GLU A 1 244 ? 266.945 277.054 349.273 1.00 97.00 216 GLU E O 1
ATOM 1610 N N . LEU A 1 245 ? 269.120 276.824 348.730 1.00 93.92 217 LEU E N 1
ATOM 1611 C CA . LEU A 1 245 ? 268.907 275.532 348.084 1.00 96.96 217 LEU E CA 1
ATOM 1612 C C . LEU A 1 245 ? 268.400 274.475 349.058 1.00 99.73 217 LEU E C 1
ATOM 1613 O O . LEU A 1 245 ? 267.716 273.532 348.642 1.00 102.62 217 LEU E O 1
ATOM 1618 N N . GLU A 1 246 ? 268.723 274.604 350.347 1.00 100.51 218 GLU E N 1
ATOM 1619 C CA . GLU A 1 246 ? 268.262 273.624 351.327 1.00 103.88 218 GLU E CA 1
ATOM 1620 C C . GLU A 1 246 ? 266.740 273.595 351.400 1.00 104.36 218 GLU E C 1
ATOM 1621 O O . GLU A 1 246 ? 266.110 272.564 351.138 1.00 100.51 218 GLU E O 1
ATOM 1627 N N . VAL A 1 247 ? 266.131 274.720 351.761 1.00 106.38 219 VAL E N 1
ATOM 1628 C CA . VAL A 1 247 ? 264.680 274.802 351.873 1.00 109.67 219 VAL E CA 1
ATOM 1629 C C . VAL A 1 247 ? 264.165 276.043 351.155 1.00 105.68 219 VAL E C 1
ATOM 1630 O O . VAL A 1 247 ? 264.294 276.167 349.937 1.00 98.86 219 VAL E O 1
ATOM 1634 N N . SER A 1 264 ? 276.945 276.730 342.609 1.00 83.91 236 SER E N 1
ATOM 1635 C CA . SER A 1 264 ? 277.948 277.112 341.622 1.00 81.45 236 SER E CA 1
ATOM 1636 C C . SER A 1 264 ? 279.014 278.001 342.250 1.00 83.50 236 SER E C 1
ATOM 1637 O O . SER A 1 264 ? 279.131 279.179 341.912 1.00 83.29 236 SER E O 1
ATOM 1640 N N . MET A 1 265 ? 279.792 277.426 343.166 1.00 84.01 237 MET E N 1
ATOM 1641 C CA . MET A 1 265 ? 280.862 278.137 343.853 1.00 87.08 237 MET E CA 1
ATOM 1642 C C . MET A 1 265 ? 282.242 277.685 343.403 1.00 84.33 237 MET E C 1
ATOM 1643 O O . MET A 1 265 ? 283.062 278.511 342.990 1.00 79.74 237 MET E O 1
ATOM 1648 N N . LYS A 1 266 ? 282.524 276.383 343.476 1.00 83.61 238 LYS E N 1
ATOM 1649 C CA . LYS A 1 266 ? 283.810 275.878 343.009 1.00 83.49 238 LYS E CA 1
ATOM 1650 C C . LYS A 1 266 ? 283.902 275.893 341.489 1.00 74.73 238 LYS E C 1
ATOM 1651 O O . LYS A 1 266 ? 284.991 276.088 340.938 1.00 68.76 238 LYS E O 1
ATOM 1657 N N . ASN A 1 267 ? 282.777 275.687 340.799 1.00 72.80 239 ASN E N 1
ATOM 1658 C CA . ASN A 1 267 ? 282.800 275.617 339.342 1.00 69.21 239 ASN E CA 1
ATOM 1659 C C . ASN A 1 267 ? 283.204 276.952 338.725 1.00 64.53 239 ASN E C 1
ATOM 1660 O O . ASN A 1 267 ? 283.984 276.987 337.766 1.00 58.30 239 ASN E O 1
ATOM 1665 N N . CYS A 1 268 ? 282.688 278.057 339.258 1.00 63.54 240 CYS E N 1
ATOM 1666 C CA . CYS A 1 268 ? 282.993 279.373 338.714 1.00 53.34 240 CYS E CA 1
ATOM 1667 C C . CYS A 1 268 ? 284.371 279.827 339.177 1.00 47.68 240 CYS E C 1
ATOM 1668 O O . CYS A 1 268 ? 284.732 279.656 340.345 1.00 47.66 240 CYS E O 1
ATOM 1671 N N . ILE A 1 269 ? 285.135 280.415 338.261 1.00 38.07 241 ILE E N 1
ATOM 1672 C CA . ILE A 1 269 ? 286.477 280.911 338.538 1.00 34.25 241 ILE E CA 1
ATOM 1673 C C . ILE A 1 269 ? 286.484 282.413 338.305 1.00 33.66 241 ILE E C 1
ATOM 1674 O O . ILE A 1 269 ? 285.919 282.895 337.318 1.00 34.77 241 ILE E O 1
ATOM 1679 N N . GLN A 1 270 ? 287.111 283.151 339.216 1.00 33.03 242 GLN E N 1
ATOM 1680 C CA . GLN A 1 270 ? 287.211 284.597 339.106 1.00 29.46 242 GLN E CA 1
ATOM 1681 C C . GLN A 1 270 ? 288.673 285.012 339.108 1.00 25.43 242 GLN E C 1
ATOM 1682 O O . GLN A 1 270 ? 289.481 284.467 339.863 1.00 27.79 242 GLN E O 1
ATOM 1688 N N . LEU A 1 271 ? 289.008 285.966 338.246 1.00 20.62 243 LEU E N 1
ATOM 1689 C CA . LEU A 1 271 ? 290.305 286.626 338.259 1.00 20.19 243 LEU E CA 1
ATOM 1690 C C . LEU A 1 271 ? 290.067 288.117 338.429 1.00 21.66 243 LEU E C 1
ATOM 1691 O O . LEU A 1 271 ? 289.380 288.734 337.609 1.00 24.50 243 LEU E O 1
ATOM 1696 N N . ALA A 1 272 ? 290.639 288.695 339.480 1.00 22.03 244 ALA E N 1
ATOM 1697 C CA . ALA A 1 272 ? 290.338 290.064 339.870 1.00 24.12 244 ALA E CA 1
ATOM 1698 C C . ALA A 1 272 ? 291.603 290.902 339.843 1.00 26.92 244 ALA E C 1
ATOM 1699 O O . ALA A 1 272 ? 292.680 290.431 340.218 1.00 32.25 244 ALA E O 1
ATOM 1701 N N . ALA A 1 273 ? 291.463 292.150 339.397 1.00 25.48 245 ALA E N 1
ATOM 1702 C CA . ALA A 1 273 ? 292.613 293.034 339.287 1.00 26.23 245 ALA E CA 1
ATOM 1703 C C . ALA A 1 273 ? 293.133 293.497 340.640 1.00 30.31 245 ALA E C 1
ATOM 1704 O O . ALA A 1 273 ? 294.343 293.692 340.784 1.00 35.44 245 ALA E O 1
ATOM 1706 N N . CYS A 1 274 ? 292.265 293.671 341.634 1.00 28.13 246 CYS E N 1
ATOM 1707 C CA . CYS A 1 274 ? 292.691 294.253 342.899 1.00 27.80 246 CYS E CA 1
ATOM 1708 C C . CYS A 1 274 ? 291.897 293.647 344.044 1.00 29.22 246 CYS E C 1
ATOM 1709 O O . CYS A 1 274 ? 290.856 293.017 343.845 1.00 34.12 246 CYS E O 1
ATOM 1712 N N . GLU A 1 275 ? 292.411 293.851 345.252 1.00 34.86 247 GLU E N 1
ATOM 1713 C CA . GLU A 1 275 ? 291.643 293.612 346.460 1.00 38.75 247 GLU E CA 1
ATOM 1714 C C . GLU A 1 275 ? 290.563 294.685 346.591 1.00 39.98 247 GLU E C 1
ATOM 1715 O O . GLU A 1 275 ? 290.587 295.709 345.902 1.00 45.37 247 GLU E O 1
ATOM 1721 N N . ALA A 1 276 ? 289.598 294.433 347.479 1.00 32.65 248 ALA E N 1
ATOM 1722 C CA . ALA A 1 276 ? 288.460 295.336 347.620 1.00 35.12 248 ALA E CA 1
ATOM 1723 C C . ALA A 1 276 ? 288.905 296.753 347.962 1.00 43.33 248 ALA E C 1
ATOM 1724 O O . ALA A 1 276 ? 288.402 297.725 347.386 1.00 50.56 248 ALA E O 1
ATOM 1726 N N . THR A 1 277 ? 289.841 296.893 348.900 1.00 45.27 249 THR E N 1
ATOM 1727 C CA . THR A 1 277 ? 290.286 298.223 349.307 1.00 46.96 249 THR E CA 1
ATOM 1728 C C . THR A 1 277 ? 291.129 298.892 348.226 1.00 47.35 249 THR E C 1
ATOM 1729 O O . THR A 1 277 ? 291.013 300.103 348.000 1.00 44.68 249 THR E O 1
ATOM 1733 N N . GLU A 1 278 ? 291.968 298.122 347.539 1.00 44.87 250 GLU E N 1
ATOM 1734 C CA . GLU A 1 278 ? 293.013 298.685 346.698 1.00 45.53 250 GLU E CA 1
ATOM 1735 C C . GLU A 1 278 ? 292.443 299.334 345.438 1.00 43.74 250 GLU E C 1
ATOM 1736 O O . GLU A 1 278 ? 291.340 299.021 344.980 1.00 38.83 250 GLU E O 1
ATOM 1742 N N . LEU A 1 279 ? 293.226 300.256 344.880 1.00 49.73 251 LEU E N 1
ATOM 1743 C CA . LEU A 1 279 ? 292.896 300.979 343.661 1.00 46.38 251 LEU E CA 1
ATOM 1744 C C . LEU A 1 279 ? 293.922 300.663 342.581 1.00 49.46 251 LEU E C 1
ATOM 1745 O O . LEU A 1 279 ? 295.077 300.341 342.875 1.00 53.72 251 LEU E O 1
ATOM 1750 N N . LEU A 1 280 ? 293.491 300.758 341.326 1.00 46.78 252 LEU E N 1
ATOM 1751 C CA . LEU A 1 280 ? 294.391 300.518 340.211 1.00 48.27 252 LEU E CA 1
ATOM 1752 C C . LEU A 1 280 ? 295.457 301.611 340.137 1.00 56.94 252 LEU E C 1
ATOM 1753 O O . LEU A 1 280 ? 295.195 302.768 340.477 1.00 57.76 252 LEU E O 1
ATOM 1758 N N . PRO A 1 281 ? 296.668 301.268 339.697 1.00 59.09 253 PRO E N 1
ATOM 1759 C CA . PRO A 1 281 ? 297.724 302.280 339.589 1.00 61.04 253 PRO E CA 1
ATOM 1760 C C . PRO A 1 281 ? 297.406 303.314 338.518 1.00 62.71 253 PRO E C 1
ATOM 1761 O O . PRO A 1 281 ? 296.709 303.037 337.540 1.00 59.16 253 PRO E O 1
ATOM 1765 N N . MET A 1 282 ? 297.930 304.524 338.719 1.00 64.90 254 MET E N 1
ATOM 1766 C CA . MET A 1 282 ? 297.706 305.643 337.813 1.00 66.57 254 MET E CA 1
ATOM 1767 C C . MET A 1 282 ? 299.005 306.166 337.206 1.00 65.57 254 MET E C 1
ATOM 1768 O O . MET A 1 282 ? 299.054 307.309 336.740 1.00 73.14 254 MET E O 1
ATOM 1773 N N . ILE A 1 283 ? 300.057 305.359 337.207 1.00 59.87 255 ILE E N 1
ATOM 1774 C CA . ILE A 1 283 ? 301.345 305.804 336.662 1.00 61.28 255 ILE E CA 1
ATOM 1775 C C . ILE A 1 283 ? 301.219 305.978 335.151 1.00 62.10 255 ILE E C 1
ATOM 1776 O O . ILE A 1 283 ? 300.713 305.071 334.466 1.00 61.85 255 ILE E O 1
ATOM 1781 N N . PRO A 1 284 ? 301.639 307.116 334.592 1.00 61.05 256 PRO E N 1
ATOM 1782 C CA . PRO A 1 284 ? 301.467 307.328 333.145 1.00 62.74 256 PRO E CA 1
ATOM 1783 C C . PRO A 1 284 ? 302.221 306.334 332.280 1.00 63.23 256 PRO E C 1
ATOM 1784 O O . PRO A 1 284 ? 301.766 306.030 331.170 1.00 67.36 256 PRO E O 1
ATOM 1788 N N . ASP A 1 285 ? 303.363 305.824 332.745 1.00 61.79 257 ASP E N 1
ATOM 1789 C CA . ASP A 1 285 ? 304.158 304.923 331.916 1.00 62.93 257 ASP E CA 1
ATOM 1790 C C . ASP A 1 285 ? 303.426 303.613 331.648 1.00 61.16 257 ASP E C 1
ATOM 1791 O O . ASP A 1 285 ? 303.457 303.098 330.525 1.00 60.26 257 ASP E O 1
ATOM 1796 N N . LEU A 1 286 ? 302.766 303.060 332.659 1.00 59.64 258 LEU E N 1
ATOM 1797 C CA . LEU A 1 286 ? 302.066 301.798 332.499 1.00 55.95 258 LEU E CA 1
ATOM 1798 C C . LEU A 1 286 ? 300.752 301.993 331.751 1.00 55.41 258 LEU E C 1
ATOM 1799 O O . LEU A 1 286 ? 300.193 303.092 331.727 1.00 59.82 258 LEU E O 1
ATOM 1804 N N . PRO A 1 287 ? 300.242 300.937 331.120 1.00 48.93 259 PRO E N 1
ATOM 1805 C CA . PRO A 1 287 ? 298.912 301.021 330.513 1.00 44.97 259 PRO E CA 1
ATOM 1806 C C . PRO A 1 287 ? 297.836 301.178 331.574 1.00 44.49 259 PRO E C 1
ATOM 1807 O O . PRO A 1 287 ? 297.975 300.711 332.707 1.00 44.64 259 PRO E O 1
ATOM 1811 N N . ALA A 1 288 ? 296.753 301.860 331.196 1.00 46.25 260 ALA E N 1
ATOM 1812 C CA . ALA A 1 288 ? 295.588 301.914 332.072 1.00 44.94 260 ALA E CA 1
ATOM 1813 C C . ALA A 1 288 ? 294.979 300.531 332.242 1.00 40.12 260 ALA E C 1
ATOM 1814 O O . ALA A 1 288 ? 294.569 300.152 333.345 1.00 41.30 260 ALA E O 1
ATOM 1816 N N . ASP A 1 289 ? 294.909 299.768 331.153 1.00 39.86 261 ASP E N 1
ATOM 1817 C CA . ASP A 1 289 ? 294.455 298.380 331.168 1.00 33.36 261 ASP E CA 1
ATOM 1818 C C . ASP A 1 289 ? 295.663 297.503 331.492 1.00 32.69 261 ASP E C 1
ATOM 1819 O O . ASP A 1 289 ? 296.372 297.011 330.612 1.00 35.04 261 ASP E O 1
ATOM 1824 N N . LEU A 1 290 ? 295.904 297.315 332.792 1.00 30.89 262 LEU E N 1
ATOM 1825 C CA . LEU A 1 290 ? 297.115 296.628 333.233 1.00 29.38 262 LEU E CA 1
ATOM 1826 C C . LEU A 1 290 ? 296.891 295.131 333.420 1.00 24.55 262 LEU E C 1
ATOM 1827 O O . LEU A 1 290 ? 297.668 294.314 332.916 1.00 24.42 262 LEU E O 1
ATOM 1832 N N . PHE A 1 291 ? 295.844 294.754 334.158 1.00 25.73 263 PHE E N 1
ATOM 1833 C CA . PHE A 1 291 ? 295.648 293.349 334.504 1.00 23.10 263 PHE E CA 1
ATOM 1834 C C . PHE A 1 291 ? 295.392 292.502 333.264 1.00 23.58 263 PHE E C 1
ATOM 1835 O O . PHE A 1 291 ? 295.957 291.412 333.114 1.00 26.44 263 PHE E O 1
ATOM 1843 N N . THR A 1 292 ? 294.551 292.993 332.353 1.00 23.19 264 THR E N 1
ATOM 1844 C CA . THR A 1 292 ? 294.318 292.262 331.113 1.00 20.61 264 THR E CA 1
ATOM 1845 C C . THR A 1 292 ? 295.561 292.239 330.238 1.00 22.47 264 THR E C 1
ATOM 1846 O O . THR A 1 292 ? 295.788 291.263 329.517 1.00 26.25 264 THR E O 1
ATOM 1850 N N . SER A 1 293 ? 296.373 293.298 330.277 1.00 22.95 265 SER E N 1
ATOM 1851 C CA . SER A 1 293 ? 297.625 293.286 329.528 1.00 20.02 265 SER E CA 1
ATOM 1852 C C . SER A 1 293 ? 298.570 292.219 330.063 1.00 21.39 265 SER E C 1
ATOM 1853 O O . SER A 1 293 ? 299.295 291.578 329.295 1.00 23.37 265 SER E O 1
ATOM 1856 N N . CYS A 1 294 ? 298.578 292.019 331.383 1.00 21.43 266 CYS E N 1
ATOM 1857 C CA . CYS A 1 294 ? 299.382 290.948 331.963 1.00 18.59 266 CYS E CA 1
ATOM 1858 C C . CYS A 1 294 ? 298.815 289.579 331.611 1.00 17.57 266 CYS E C 1
ATOM 1859 O O . CYS A 1 294 ? 299.572 288.631 331.374 1.00 21.28 266 CYS E O 1
ATOM 1862 N N . LEU A 1 295 ? 297.487 289.454 331.582 1.00 17.94 267 LEU E N 1
ATOM 1863 C CA . LEU A 1 295 ? 296.870 288.154 331.335 1.00 19.45 267 LEU E CA 1
ATOM 1864 C C . LEU A 1 295 ? 296.988 287.722 329.877 1.00 21.68 267 LEU E C 1
ATOM 1865 O O . LEU A 1 295 ? 297.253 286.548 329.597 1.00 23.44 267 LEU E O 1
ATOM 1870 N N . THR A 1 296 ? 296.789 288.645 328.938 1.00 18.75 268 THR E N 1
ATOM 1871 C CA . THR A 1 296 ? 296.704 288.308 327.522 1.00 18.10 268 THR E CA 1
ATOM 1872 C C . THR A 1 296 ? 298.001 288.537 326.760 1.00 23.77 268 THR E C 1
ATOM 1873 O O . THR A 1 296 ? 298.281 287.803 325.805 1.00 28.20 268 THR E O 1
ATOM 1877 N N . THR A 1 297 ? 298.797 289.529 327.150 1.00 21.69 269 THR E N 1
ATOM 1878 C CA . THR A 1 297 ? 300.086 289.814 326.520 1.00 18.47 269 THR E CA 1
ATOM 1879 C C . THR A 1 297 ? 301.151 289.863 327.606 1.00 18.33 269 THR E C 1
ATOM 1880 O O . THR A 1 297 ? 301.675 290.933 327.938 1.00 19.42 269 THR E O 1
ATOM 1884 N N . PRO A 1 298 ? 301.500 288.710 328.180 1.00 17.98 270 PRO E N 1
ATOM 1885 C CA . PRO A 1 298 ? 302.434 288.718 329.315 1.00 19.14 270 PRO E CA 1
ATOM 1886 C C . PRO A 1 298 ? 303.846 289.120 328.939 1.00 22.04 270 PRO E C 1
ATOM 1887 O O . PRO A 1 298 ? 304.526 289.778 329.733 1.00 22.23 270 PRO E O 1
ATOM 1891 N N . ILE A 1 299 ? 304.312 288.749 327.747 1.00 24.65 271 ILE E N 1
ATOM 1892 C CA . ILE A 1 299 ? 305.701 289.019 327.391 1.00 22.05 271 ILE E CA 1
ATOM 1893 C C . ILE A 1 299 ? 305.921 290.511 327.182 1.00 26.10 271 ILE E C 1
ATOM 1894 O O . ILE A 1 299 ? 306.922 291.074 327.641 1.00 33.73 271 ILE E O 1
ATOM 1899 N N . LYS A 1 300 ? 304.992 291.179 326.496 1.00 21.66 272 LYS E N 1
ATOM 1900 C C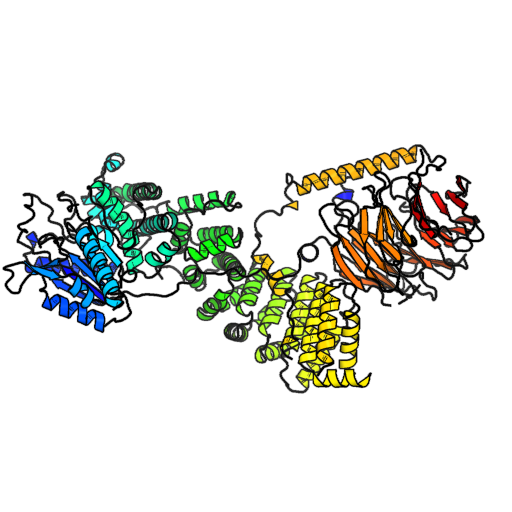A . LYS A 1 300 ? 305.155 292.605 326.231 1.00 19.62 272 LYS E CA 1
ATOM 1901 C C . LYS A 1 300 ? 305.145 293.411 327.524 1.00 22.52 272 LYS E C 1
ATOM 1902 O O . LYS A 1 300 ? 306.013 294.265 327.744 1.00 26.24 272 LYS E O 1
ATOM 1908 N N . ILE A 1 301 ? 304.173 293.145 328.399 1.00 23.26 273 ILE E N 1
ATOM 1909 C CA . ILE A 1 301 ? 304.107 293.873 329.660 1.00 21.84 273 ILE E CA 1
ATOM 1910 C C . ILE A 1 301 ? 305.288 293.512 330.552 1.00 23.13 273 ILE E C 1
ATOM 1911 O O . ILE A 1 301 ? 305.800 294.365 331.283 1.00 28.43 273 ILE E O 1
ATOM 1916 N N . ALA A 1 302 ? 305.751 292.261 330.502 1.00 22.54 274 ALA E N 1
ATOM 1917 C CA . ALA A 1 302 ? 306.904 291.865 331.303 1.00 21.26 274 ALA E CA 1
ATOM 1918 C C . ALA A 1 302 ? 308.163 292.591 330.855 1.00 22.98 274 ALA E C 1
ATOM 1919 O O . ALA A 1 302 ? 308.943 293.059 331.690 1.00 28.90 274 ALA E O 1
ATOM 1921 N N . LEU A 1 303 ? 308.378 292.703 329.543 1.00 21.71 275 LEU E N 1
ATOM 1922 C CA . LEU A 1 303 ? 309.539 293.434 329.049 1.00 24.61 275 LEU E CA 1
ATOM 1923 C C . LEU A 1 303 ? 309.427 294.922 329.354 1.00 30.14 275 LEU E C 1
ATOM 1924 O O . LEU A 1 303 ? 310.422 295.565 329.711 1.00 33.06 275 LEU E O 1
ATOM 1929 N N . ARG A 1 304 ? 308.225 295.490 329.225 1.00 28.14 276 ARG E N 1
ATOM 1930 C CA . ARG A 1 304 ? 308.043 296.901 329.549 1.00 25.24 276 ARG E CA 1
ATOM 1931 C C . ARG A 1 304 ? 308.308 297.166 331.027 1.00 29.86 276 ARG E C 1
ATOM 1932 O O . ARG A 1 304 ? 308.915 298.182 331.385 1.00 38.55 276 ARG E O 1
ATOM 1940 N N . TRP A 1 305 ? 307.864 296.261 331.901 1.00 28.29 277 TRP E N 1
ATOM 1941 C CA . TRP A 1 305 ? 308.105 296.416 333.331 1.00 25.99 277 TRP E CA 1
ATOM 1942 C C . TRP A 1 305 ? 309.575 296.203 333.671 1.00 29.18 277 TRP E C 1
ATOM 1943 O O . TRP A 1 305 ? 310.114 296.872 334.559 1.00 35.34 277 TRP E O 1
ATOM 1954 N N . PHE A 1 306 ? 310.237 295.272 332.980 1.00 29.33 278 PHE E N 1
ATOM 1955 C CA . PHE A 1 306 ? 311.664 295.058 333.194 1.00 32.39 278 PHE E CA 1
ATOM 1956 C C . PHE A 1 306 ? 312.472 296.279 332.777 1.00 35.95 278 PHE E C 1
ATOM 1957 O O . PHE A 1 306 ? 313.449 296.642 333.441 1.00 40.36 278 PHE E O 1
ATOM 1965 N N . CYS A 1 307 ? 312.081 296.926 331.679 1.00 34.71 279 CYS E N 1
ATOM 1966 C CA . CYS A 1 307 ? 312.771 298.129 331.230 1.00 36.09 279 CYS E CA 1
ATOM 1967 C C . CYS A 1 307 ? 312.475 299.343 332.098 1.00 36.59 279 CYS E C 1
ATOM 1968 O O . CYS A 1 307 ? 312.978 300.431 331.797 1.00 45.34 279 CYS E O 1
ATOM 1971 N N . MET A 1 308 ? 311.681 299.190 333.158 1.00 35.12 280 MET E N 1
ATOM 1972 C CA . MET A 1 308 ? 311.402 300.270 334.090 1.00 37.45 280 MET E CA 1
ATOM 1973 C C . MET A 1 308 ? 312.038 300.065 335.457 1.00 41.84 280 MET E C 1
ATOM 1974 O O . MET A 1 308 ? 311.990 300.980 336.286 1.00 42.53 280 MET E O 1
ATOM 1979 N N . GLN A 1 309 ? 312.628 298.901 335.712 1.00 44.17 281 GLN E N 1
ATOM 1980 C CA . GLN A 1 309 ? 313.270 298.623 336.986 1.00 44.43 281 GLN E CA 1
ATOM 1981 C C . GLN A 1 309 ? 314.708 299.134 336.985 1.00 51.42 281 GLN E C 1
ATOM 1982 O O . GLN A 1 309 ? 315.259 299.529 335.955 1.00 52.19 281 GLN E O 1
ATOM 1988 N N . LYS A 1 310 ? 315.319 299.131 338.171 1.00 55.63 282 LYS E N 1
ATOM 1989 C CA . LYS A 1 310 ? 316.711 299.547 338.289 1.00 62.36 282 LYS E CA 1
ATOM 1990 C C . LYS A 1 310 ? 317.680 298.532 337.696 1.00 65.73 282 LYS E C 1
ATOM 1991 O O . LYS A 1 310 ? 318.868 298.843 337.563 1.00 65.81 282 LYS E O 1
ATOM 1997 N N . CYS A 1 311 ? 317.208 297.334 337.340 1.00 65.55 283 CYS E N 1
ATOM 1998 C CA . CYS A 1 311 ? 318.074 296.348 336.705 1.00 67.71 283 CYS E CA 1
ATOM 1999 C C . CYS A 1 311 ? 318.515 296.778 335.311 1.00 69.70 283 CYS E C 1
ATOM 2000 O O . CYS A 1 311 ? 319.454 296.191 334.763 1.00 69.40 283 CYS E O 1
ATOM 2003 N N . VAL A 1 312 ? 317.854 297.779 334.725 1.00 68.32 284 VAL E N 1
ATOM 2004 C CA . VAL A 1 312 ? 318.286 298.307 333.434 1.00 65.19 284 VAL E CA 1
ATOM 2005 C C . VAL A 1 312 ? 319.654 298.962 333.551 1.00 68.92 284 VAL E C 1
ATOM 2006 O O . VAL A 1 312 ? 320.401 299.040 332.568 1.00 71.66 284 VAL E O 1
ATOM 2010 N N . SER A 1 313 ? 320.006 299.443 334.747 1.00 66.79 285 SER E N 1
ATOM 2011 C CA . SER A 1 313 ? 321.305 300.080 334.939 1.00 67.35 285 SER E CA 1
ATOM 2012 C C . SER A 1 313 ? 322.451 299.142 334.583 1.00 69.25 285 SER E C 1
ATOM 2013 O O . SER A 1 313 ? 323.517 299.600 334.156 1.00 71.58 285 SER E O 1
ATOM 2016 N N . LEU A 1 314 ? 322.254 297.832 334.750 1.00 68.69 286 LEU E N 1
ATOM 2017 C CA . LEU A 1 314 ? 323.285 296.874 334.366 1.00 69.48 286 LEU E CA 1
ATOM 2018 C C . LEU A 1 314 ? 323.477 296.820 332.856 1.00 70.08 286 LEU E C 1
ATOM 2019 O O . LEU A 1 314 ? 324.568 296.477 332.387 1.00 69.67 286 LEU E O 1
ATOM 2024 N N . VAL A 1 315 ? 322.445 297.149 332.085 1.00 71.78 287 VAL E N 1
ATOM 2025 C CA . VAL A 1 315 ? 322.505 297.058 330.628 1.00 73.10 287 VAL E CA 1
ATOM 2026 C C . VAL A 1 315 ? 322.155 298.407 330.010 1.00 75.21 287 VAL E C 1
ATOM 2027 O O . VAL A 1 315 ? 320.970 298.709 329.808 1.00 74.41 287 VAL E O 1
ATOM 2031 N N . PRO A 1 316 ? 323.139 299.250 329.714 1.00 79.00 288 PRO E N 1
ATOM 2032 C CA . PRO A 1 316 ? 322.846 300.521 329.046 1.00 85.42 288 PRO E CA 1
ATOM 2033 C C . PRO A 1 316 ? 322.395 300.306 327.609 1.00 83.85 288 PRO E C 1
ATOM 2034 O O . PRO A 1 316 ? 322.628 299.260 326.999 1.00 81.34 288 PRO E O 1
ATOM 2038 N N . GLY A 1 317 ? 321.735 301.328 327.071 1.00 82.77 289 GLY E N 1
ATOM 2039 C CA . GLY A 1 317 ? 321.294 301.292 325.691 1.00 82.31 289 GLY E CA 1
ATOM 2040 C C . GLY A 1 317 ? 320.077 300.438 325.422 1.00 77.19 289 GLY E C 1
ATOM 2041 O O . GLY A 1 317 ? 319.901 299.961 324.297 1.00 74.79 289 GLY E O 1
ATOM 2042 N N . VAL A 1 318 ? 319.222 300.236 326.421 1.00 76.90 290 VAL E N 1
ATOM 2043 C CA . VAL A 1 318 ? 317.975 299.498 326.258 1.00 75.26 290 VAL E CA 1
ATOM 2044 C C . VAL A 1 318 ? 316.836 300.402 326.702 1.00 74.99 290 VAL E C 1
ATOM 2045 O O . VAL A 1 318 ? 316.776 300.802 327.870 1.00 75.45 290 VAL E O 1
ATOM 2049 N N . THR A 1 319 ? 315.941 300.725 325.774 1.00 73.78 291 THR E N 1
ATOM 2050 C CA . THR A 1 319 ? 314.829 301.626 326.026 1.00 76.86 291 THR E CA 1
ATOM 2051 C C . THR A 1 319 ? 313.543 300.998 325.507 1.00 72.27 291 THR E C 1
ATOM 2052 O O . THR A 1 319 ? 313.559 300.016 324.760 1.00 71.06 291 THR E O 1
ATOM 2056 N N . LEU A 1 320 ? 312.414 301.575 325.925 1.00 71.72 292 LEU E N 1
ATOM 2057 C CA . LEU A 1 320 ? 311.119 301.079 325.473 1.00 70.23 292 LEU E CA 1
ATOM 2058 C C . LEU A 1 320 ? 310.968 301.205 323.964 1.00 70.61 292 LEU E C 1
ATOM 2059 O O . LEU A 1 320 ? 310.269 300.397 323.340 1.00 69.96 292 LEU E O 1
ATOM 2064 N N . ASP A 1 321 ? 311.607 302.211 323.361 1.00 74.38 293 ASP E N 1
ATOM 2065 C CA . ASP A 1 321 ? 311.579 302.342 321.908 1.00 74.88 293 ASP E CA 1
ATOM 2066 C C . ASP A 1 321 ? 312.208 301.130 321.236 1.00 70.92 293 ASP E C 1
ATOM 2067 O O . ASP A 1 321 ? 311.737 300.677 320.186 1.00 70.05 293 ASP E O 1
ATOM 2072 N N . LEU A 1 322 ? 313.279 300.593 321.824 1.00 69.00 294 LEU E N 1
ATOM 2073 C CA . LEU A 1 322 ? 313.902 299.393 321.276 1.00 65.97 294 LEU E CA 1
ATOM 2074 C C . LEU A 1 322 ? 313.019 298.169 321.485 1.00 62.97 294 LEU E C 1
ATOM 2075 O O . LEU A 1 322 ? 312.953 297.289 320.621 1.00 64.71 294 LEU E O 1
ATOM 2080 N N . ILE A 1 323 ? 312.339 298.092 322.631 1.00 64.31 295 ILE E N 1
ATOM 2081 C CA . ILE A 1 323 ? 311.419 296.985 322.879 1.00 61.41 295 ILE E CA 1
ATOM 2082 C C . ILE A 1 323 ? 310.282 296.999 321.864 1.00 61.38 295 ILE E C 1
ATOM 2083 O O . ILE A 1 323 ? 309.832 295.945 321.399 1.00 59.02 295 ILE E O 1
ATOM 2088 N N . GLU A 1 324 ? 309.807 298.193 321.498 1.00 63.47 296 GLU E N 1
ATOM 2089 C CA . GLU A 1 324 ? 308.736 298.294 320.510 1.00 61.85 296 GLU E CA 1
ATOM 2090 C C . GLU A 1 324 ? 309.148 297.685 319.174 1.00 63.56 296 GLU E C 1
ATOM 2091 O O . GLU A 1 324 ? 308.303 297.171 318.432 1.00 67.33 296 GLU E O 1
ATOM 2097 N N . LYS A 1 325 ? 310.440 297.736 318.845 1.00 62.83 297 LYS E N 1
ATOM 2098 C CA . LYS A 1 325 ? 310.943 297.212 317.582 1.00 60.66 297 LYS E CA 1
ATOM 2099 C C . LYS A 1 325 ? 311.637 295.861 317.738 1.00 59.64 297 LYS E C 1
ATOM 2100 O O . LYS A 1 325 ? 312.512 295.525 316.932 1.00 60.37 297 LYS E O 1
ATOM 2106 N N . ILE A 1 326 ? 311.267 295.082 318.751 1.00 57.46 298 ILE E N 1
ATOM 2107 C CA . ILE A 1 326 ? 311.906 293.773 318.931 1.00 56.16 298 ILE E CA 1
ATOM 2108 C C . ILE A 1 326 ? 311.524 292.863 317.770 1.00 61.53 298 ILE E C 1
ATOM 2109 O O . ILE A 1 326 ? 310.360 292.890 317.319 1.00 64.26 298 ILE E O 1
ATOM 2114 N N . PRO A 1 327 ? 312.445 292.074 317.224 1.00 62.10 299 PRO E N 1
ATOM 2115 C CA . PRO A 1 327 ? 312.100 291.164 316.130 1.00 59.24 299 PRO E CA 1
ATOM 2116 C C . PRO A 1 327 ? 311.485 289.864 316.630 1.00 51.53 299 PRO E C 1
ATOM 2117 O O . PRO A 1 327 ? 311.572 289.507 317.806 1.00 51.55 299 PRO E O 1
ATOM 2121 N N . GLY A 1 328 ? 310.854 289.157 315.700 1.00 50.23 300 GLY E N 1
ATOM 2122 C CA . GLY A 1 328 ? 310.302 287.845 315.962 1.00 48.31 300 GLY E CA 1
ATOM 2123 C C . GLY A 1 328 ? 308.823 287.888 316.308 1.00 51.35 300 GLY E C 1
ATOM 2124 O O . GLY A 1 328 ? 308.226 288.941 316.543 1.00 56.90 300 GLY E O 1
ATOM 2125 N N . ARG A 1 329 ? 308.231 286.698 316.340 1.00 45.34 301 ARG E N 1
ATOM 2126 C CA . ARG A 1 329 ? 306.826 286.512 316.665 1.00 45.08 301 ARG E CA 1
ATOM 2127 C C . ARG A 1 329 ? 306.694 285.591 317.872 1.00 43.83 301 ARG E C 1
ATOM 2128 O O . ARG A 1 329 ? 307.632 284.892 318.258 1.00 43.79 301 ARG E O 1
ATOM 2136 N N . LEU A 1 330 ? 305.500 285.599 318.468 1.00 45.90 302 LEU E N 1
ATOM 2137 C CA . LEU A 1 330 ? 305.241 284.807 319.665 1.00 45.62 302 LEU E CA 1
ATOM 2138 C C . LEU A 1 330 ? 305.218 283.309 319.390 1.00 48.24 302 LEU E C 1
ATOM 2139 O O . LEU A 1 330 ? 305.317 282.519 320.334 1.00 48.41 302 LEU E O 1
ATOM 2144 N N . ASN A 1 331 ? 305.084 282.900 318.130 1.00 52.22 303 ASN E N 1
ATOM 2145 C CA . ASN A 1 331 ? 304.947 281.491 317.779 1.00 54.04 303 ASN E CA 1
ATOM 2146 C C . ASN A 1 331 ? 306.276 280.848 317.400 1.00 54.89 303 ASN E C 1
ATOM 2147 O O . ASN A 1 331 ? 306.590 279.753 317.873 1.00 50.07 303 ASN E O 1
ATOM 2152 N N . ASP A 1 332 ? 307.063 281.509 316.554 1.00 55.41 304 ASP E N 1
ATOM 2153 C CA . ASP A 1 332 ? 308.351 280.970 316.131 1.00 50.38 304 ASP E CA 1
ATOM 2154 C C . ASP A 1 332 ? 309.322 281.009 317.303 1.00 50.10 304 ASP E C 1
ATOM 2155 O O . ASP A 1 332 ? 309.845 282.071 317.653 1.00 53.78 304 ASP E O 1
ATOM 2160 N N . ARG A 1 333 ? 309.566 279.846 317.911 1.00 49.49 305 ARG E N 1
ATOM 2161 C CA . ARG A 1 333 ? 310.444 279.772 319.072 1.00 47.94 305 ARG E CA 1
ATOM 2162 C C . ARG A 1 333 ? 311.903 280.030 318.724 1.00 47.76 305 ARG E C 1
ATOM 2163 O O . ARG A 1 333 ? 312.701 280.306 319.625 1.00 47.61 305 ARG E O 1
ATOM 2171 N N . ARG A 1 334 ? 312.271 279.940 317.446 1.00 51.92 306 ARG E N 1
ATOM 2172 C CA . ARG A 1 334 ? 313.639 280.233 317.041 1.00 55.49 306 ARG E CA 1
ATOM 2173 C C . ARG A 1 334 ? 313.942 281.724 317.069 1.00 53.26 306 ARG E C 1
ATOM 2174 O O . ARG A 1 334 ? 315.113 282.104 317.171 1.00 56.46 306 ARG E O 1
ATOM 2182 N N . THR A 1 335 ? 312.920 282.565 316.979 1.00 48.25 307 THR E N 1
ATOM 2183 C CA . THR A 1 335 ? 313.067 284.008 317.031 1.00 46.57 307 THR E CA 1
ATOM 2184 C C . THR A 1 335 ? 313.174 284.476 318.483 1.00 46.32 307 THR E C 1
ATOM 2185 O O . THR A 1 335 ? 312.701 283.793 319.395 1.00 47.42 307 THR E O 1
ATOM 2189 N N . PRO A 1 336 ? 313.814 285.627 318.726 1.00 46.88 308 PRO E N 1
ATOM 2190 C CA . PRO A 1 336 ? 313.988 286.076 320.119 1.00 45.35 308 PRO E CA 1
ATOM 2191 C C . PRO A 1 336 ? 312.684 286.241 320.880 1.00 41.58 308 PRO E C 1
ATOM 2192 O O . PRO A 1 336 ? 312.616 285.882 322.061 1.00 45.18 308 PRO E O 1
ATOM 2196 N N . LEU A 1 337 ? 311.640 286.770 320.237 1.00 40.70 309 LEU E N 1
ATOM 2197 C CA . LEU A 1 337 ? 310.372 286.962 320.933 1.00 36.16 309 LEU E CA 1
ATOM 2198 C C . LEU A 1 337 ? 309.715 285.626 321.262 1.00 36.45 309 LEU E C 1
ATOM 2199 O O . LEU A 1 337 ? 309.181 285.440 322.363 1.00 37.09 309 LEU E O 1
ATOM 2204 N N . GLY A 1 338 ? 309.752 284.680 320.323 1.00 37.98 310 GLY E N 1
ATOM 2205 C CA . GLY A 1 338 ? 309.221 283.357 320.605 1.00 38.27 310 GLY E CA 1
ATOM 2206 C C . GLY A 1 338 ? 310.024 282.628 321.663 1.00 37.66 310 GLY E C 1
ATOM 2207 O O . GLY A 1 338 ? 309.465 281.902 322.490 1.00 40.51 310 GLY E O 1
ATOM 2208 N N . GLU A 1 339 ? 311.347 282.811 321.654 1.00 37.55 311 GLU E N 1
ATOM 2209 C CA . GLU A 1 339 ? 312.181 282.228 322.700 1.00 35.42 311 GLU E CA 1
ATOM 2210 C C . GLU A 1 339 ? 311.824 282.800 324.064 1.00 32.95 311 GLU E C 1
ATOM 2211 O O . GLU A 1 339 ? 311.735 282.063 325.052 1.00 32.01 311 GLU E O 1
ATOM 2217 N N . LEU A 1 340 ? 311.608 284.116 324.134 1.00 34.83 312 LEU E N 1
ATOM 2218 C CA . LEU A 1 340 ? 311.197 284.738 325.388 1.00 29.11 312 LEU E CA 1
ATOM 2219 C C . LEU A 1 340 ? 309.846 284.211 325.848 1.00 30.12 312 LEU E C 1
ATOM 2220 O O . LEU A 1 340 ? 309.646 283.955 327.040 1.00 31.00 312 LEU E O 1
ATOM 2225 N N . ASN A 1 341 ? 308.903 284.047 324.918 1.00 29.98 313 ASN E N 1
ATOM 2226 C CA . ASN A 1 341 ? 307.597 283.505 325.284 1.00 29.95 313 ASN E CA 1
ATOM 2227 C C . ASN A 1 341 ? 307.717 282.080 325.811 1.00 29.61 313 ASN E C 1
ATOM 2228 O O . ASN A 1 341 ? 307.070 281.718 326.801 1.00 31.75 313 ASN E O 1
ATOM 2233 N N . TRP A 1 342 ? 308.539 281.257 325.158 1.00 30.30 314 TRP E N 1
ATOM 2234 C CA . TRP A 1 342 ? 308.740 279.882 325.606 1.00 29.68 314 TRP E CA 1
ATOM 2235 C C . TRP A 1 342 ? 309.369 279.839 326.995 1.00 29.42 314 TRP E C 1
ATOM 2236 O O . TRP A 1 342 ? 308.952 279.050 327.853 1.00 28.66 314 TRP E O 1
ATOM 2247 N N . ILE A 1 343 ? 310.374 280.684 327.233 1.00 30.16 315 ILE E N 1
ATOM 2248 C CA . ILE A 1 343 ? 311.029 280.726 328.537 1.00 24.87 315 ILE E CA 1
ATOM 2249 C C . ILE A 1 343 ? 310.056 281.201 329.609 1.00 24.56 315 ILE E C 1
ATOM 2250 O O . ILE A 1 343 ? 310.042 280.680 330.731 1.00 26.18 315 ILE E O 1
ATOM 2255 N N . PHE A 1 344 ? 309.222 282.191 329.280 1.00 25.47 316 PHE E N 1
ATOM 2256 C CA . PHE A 1 344 ? 308.212 282.659 330.224 1.00 23.92 316 PHE E CA 1
ATOM 2257 C C . PHE A 1 344 ? 307.221 281.557 330.562 1.00 23.85 316 PHE E C 1
ATOM 2258 O O . PHE A 1 344 ? 306.847 281.384 331.728 1.00 26.06 316 PHE E O 1
ATOM 2266 N N . THR A 1 345 ? 306.775 280.810 329.551 1.00 22.78 317 THR E N 1
ATOM 2267 C CA . THR A 1 345 ? 305.859 279.703 329.796 1.00 22.13 317 THR E CA 1
ATOM 2268 C C . THR A 1 345 ? 306.499 278.664 330.706 1.00 24.57 317 THR E C 1
ATOM 2269 O O . THR A 1 345 ? 305.875 278.189 331.663 1.00 25.94 317 THR E O 1
ATOM 2273 N N . ALA A 1 346 ? 307.760 278.317 330.432 1.00 24.81 318 ALA E N 1
ATOM 2274 C CA . ALA A 1 346 ? 308.451 277.330 331.255 1.00 22.46 318 ALA E CA 1
ATOM 2275 C C . ALA A 1 346 ? 308.572 277.798 332.699 1.00 22.37 318 ALA E C 1
ATOM 2276 O O . ALA A 1 346 ? 308.311 277.031 333.631 1.00 23.33 318 ALA E O 1
ATOM 2278 N N . ILE A 1 347 ? 308.943 279.063 332.902 1.00 24.08 319 ILE E N 1
ATOM 2279 C CA . ILE A 1 347 ? 309.149 279.569 334.256 1.00 22.98 319 ILE E CA 1
ATOM 2280 C C . ILE A 1 347 ? 307.830 279.652 335.016 1.00 23.23 319 ILE E C 1
ATOM 2281 O O . ILE A 1 347 ? 307.755 279.278 336.193 1.00 25.62 319 ILE E O 1
ATOM 2286 N N . THR A 1 348 ? 306.773 280.149 334.370 1.00 22.09 320 THR E N 1
ATOM 2287 C CA . THR A 1 348 ? 305.484 280.232 335.047 1.00 21.71 320 THR E CA 1
ATOM 2288 C C . THR A 1 348 ? 304.943 278.847 335.378 1.00 27.54 320 THR E C 1
ATOM 2289 O O . THR A 1 348 ? 304.397 278.633 336.469 1.00 30.52 320 THR E O 1
ATOM 2293 N N . ASP A 1 349 ? 305.096 277.888 334.461 1.00 28.02 321 ASP E N 1
ATOM 2294 C CA . ASP A 1 349 ? 304.667 276.525 334.751 1.00 27.66 321 ASP E CA 1
ATOM 2295 C C . ASP A 1 349 ? 305.469 275.932 335.902 1.00 28.82 321 ASP E C 1
ATOM 2296 O O . ASP A 1 349 ? 304.918 275.222 336.751 1.00 30.76 321 ASP E O 1
ATOM 2301 N N . THR A 1 350 ? 306.772 276.218 335.952 1.00 26.70 322 THR E N 1
ATOM 2302 C CA . THR A 1 350 ? 307.607 275.729 337.043 1.00 25.03 322 THR E CA 1
ATOM 2303 C C . THR A 1 350 ? 307.159 276.300 338.381 1.00 26.38 322 THR E C 1
ATOM 2304 O O . THR A 1 350 ? 307.056 275.577 339.379 1.00 30.12 322 THR E O 1
ATOM 2308 N N . ILE A 1 351 ? 306.893 277.607 338.417 1.00 26.81 323 ILE E N 1
ATOM 2309 C CA . ILE A 1 351 ? 306.446 278.241 339.653 1.00 26.67 323 ILE E CA 1
ATOM 2310 C C . ILE A 1 351 ? 305.115 277.653 340.097 1.00 29.10 323 ILE E C 1
ATOM 2311 O O . ILE A 1 351 ? 304.921 277.336 341.277 1.00 33.34 323 ILE E O 1
ATOM 2316 N N . ALA A 1 352 ? 304.185 277.482 339.155 1.00 29.26 324 ALA E N 1
ATOM 2317 C CA . ALA A 1 352 ? 302.889 276.903 339.492 1.00 31.21 324 ALA E CA 1
ATOM 2318 C C . ALA A 1 352 ? 303.038 275.488 340.032 1.00 31.48 324 ALA E C 1
ATOM 2319 O O . ALA A 1 352 ? 302.389 275.121 341.019 1.00 32.83 324 ALA E O 1
ATOM 2321 N N . TRP A 1 353 ? 303.885 274.676 339.398 1.00 32.56 325 TRP E N 1
ATOM 2322 C CA . TRP A 1 353 ? 304.057 273.296 339.839 1.00 35.49 325 TRP E CA 1
ATOM 2323 C C . TRP A 1 353 ? 304.689 273.224 341.222 1.00 36.17 325 TRP E C 1
ATOM 2324 O O . TRP A 1 353 ? 304.268 272.419 342.060 1.00 38.18 325 TRP E O 1
ATOM 2335 N N . ASN A 1 354 ? 305.703 274.055 341.482 1.00 35.65 326 ASN E N 1
ATOM 2336 C CA . ASN A 1 354 ? 306.407 273.975 342.760 1.00 36.53 326 ASN E CA 1
ATOM 2337 C C . ASN A 1 354 ? 305.582 274.559 343.900 1.00 36.42 326 ASN E C 1
ATOM 2338 O O . ASN A 1 354 ? 305.635 274.056 345.028 1.00 39.23 326 ASN E O 1
ATOM 2343 N N . VAL A 1 355 ? 304.821 275.616 343.636 1.00 34.32 327 VAL E N 1
ATOM 2344 C CA . VAL A 1 355 ? 304.117 276.323 344.702 1.00 33.96 327 VAL E CA 1
ATOM 2345 C C . VAL A 1 355 ? 302.742 275.721 344.964 1.00 36.76 327 VAL E C 1
ATOM 2346 O O . VAL A 1 355 ? 302.397 275.411 346.107 1.00 38.31 327 VAL E O 1
ATOM 2350 N N . LEU A 1 356 ? 301.938 275.548 343.920 1.00 39.96 328 LEU E N 1
ATOM 2351 C CA . LEU A 1 356 ? 300.582 275.056 344.097 1.00 41.15 328 LEU E CA 1
ATOM 2352 C C . LEU A 1 356 ? 300.579 273.571 344.458 1.00 44.86 328 LEU E C 1
ATOM 2353 O O . LEU A 1 356 ? 301.499 272.833 344.097 1.00 46.34 328 LEU E O 1
ATOM 2358 N N . PRO A 1 357 ? 299.556 273.112 345.174 1.00 46.95 329 PRO E N 1
ATOM 2359 C CA . PRO A 1 357 ? 299.402 271.673 345.405 1.00 45.56 329 PRO E CA 1
ATOM 2360 C C . PRO A 1 357 ? 299.043 270.944 344.119 1.00 46.99 329 PRO E C 1
ATOM 2361 O O . PRO A 1 357 ? 298.623 271.543 343.126 1.00 48.79 329 PRO E O 1
ATOM 2365 N N . ARG A 1 358 ? 299.225 269.622 344.150 1.00 51.07 330 ARG E N 1
ATOM 2366 C CA . ARG A 1 358 ? 299.046 268.818 342.943 1.00 53.13 330 ARG E CA 1
ATOM 2367 C C . ARG A 1 358 ? 297.615 268.891 342.423 1.00 48.48 330 ARG E C 1
ATOM 2368 O O . ARG A 1 358 ? 297.396 269.027 341.213 1.00 49.34 330 ARG E O 1
ATOM 2376 N N . ASP A 1 359 ? 296.628 268.800 343.316 1.00 47.76 331 ASP E N 1
ATOM 2377 C CA . ASP A 1 359 ? 295.236 268.824 342.874 1.00 49.89 331 ASP E CA 1
ATOM 2378 C C . ASP A 1 359 ? 294.876 270.168 342.251 1.00 47.05 331 ASP E C 1
ATOM 2379 O O . ASP A 1 359 ? 294.259 270.220 341.180 1.00 45.48 331 ASP E O 1
ATOM 2384 N N . LEU A 1 360 ? 295.271 271.269 342.895 1.00 46.64 332 LEU E N 1
ATOM 2385 C CA . LEU A 1 360 ? 294.962 272.589 342.355 1.00 41.67 332 LEU E CA 1
ATOM 2386 C C . LEU A 1 360 ? 295.740 272.855 341.074 1.00 41.13 332 LEU E C 1
ATOM 2387 O O . LEU A 1 360 ? 295.220 273.481 340.142 1.00 45.95 332 LEU E O 1
ATOM 2392 N N . PHE A 1 361 ? 296.988 272.383 341.008 1.00 41.72 333 PHE E N 1
ATOM 2393 C CA . PHE A 1 361 ? 297.773 272.531 339.788 1.00 40.21 333 PHE E CA 1
ATOM 2394 C C . PHE A 1 361 ? 297.123 271.794 338.625 1.00 42.69 333 PHE E C 1
ATOM 2395 O O . PHE A 1 361 ? 297.033 272.328 337.514 1.00 41.71 333 PHE E O 1
ATOM 2403 N N . GLN A 1 362 ? 296.648 270.570 338.864 1.00 43.71 334 GLN E N 1
ATOM 2404 C CA . GLN A 1 362 ? 295.964 269.829 337.809 1.00 41.47 334 GLN E CA 1
ATOM 2405 C C . GLN A 1 362 ? 294.645 270.491 337.429 1.00 43.45 334 GLN E C 1
ATOM 2406 O O . GLN A 1 362 ? 294.264 270.497 336.253 1.00 45.58 334 GLN E O 1
ATOM 2412 N N . LYS A 1 363 ? 293.931 271.052 338.408 1.00 45.64 335 LYS E N 1
ATOM 2413 C CA . LYS A 1 363 ? 292.642 271.669 338.114 1.00 44.76 335 LYS E CA 1
ATOM 2414 C C . LYS A 1 363 ? 292.796 272.957 337.315 1.00 42.29 335 LYS E C 1
ATOM 2415 O O . LYS A 1 363 ? 291.962 273.251 336.452 1.00 45.00 335 LYS E O 1
ATOM 2421 N N . LEU A 1 364 ? 293.844 273.737 337.582 1.00 41.32 336 LEU E N 1
ATOM 2422 C CA . LEU A 1 364 ? 293.995 275.057 336.978 1.00 39.14 336 LEU E CA 1
ATOM 2423 C C . LEU A 1 364 ? 294.924 275.051 335.768 1.00 41.28 336 LEU E C 1
ATOM 2424 O O . LEU A 1 364 ? 294.521 275.450 334.672 1.00 39.78 336 LEU E O 1
ATOM 2429 N N . PHE A 1 365 ? 296.166 274.606 335.945 1.00 40.43 337 PHE E N 1
ATOM 2430 C CA . PHE A 1 365 ? 297.191 274.727 334.917 1.00 37.10 337 PHE E CA 1
ATOM 2431 C C . PHE A 1 365 ? 297.236 273.544 333.959 1.00 38.77 337 PHE E C 1
ATOM 2432 O O . PHE A 1 365 ? 298.128 273.497 333.105 1.00 40.00 337 PHE E O 1
ATOM 2440 N N . ARG A 1 366 ? 296.312 272.590 334.075 1.00 42.35 338 ARG E N 1
ATOM 2441 C CA . ARG A 1 366 ? 296.309 271.419 333.209 1.00 40.99 338 ARG E CA 1
ATOM 2442 C C . ARG A 1 366 ? 294.944 271.056 332.641 1.00 45.12 338 ARG E C 1
ATOM 2443 O O . ARG A 1 366 ? 294.878 270.170 331.782 1.00 46.03 338 ARG E O 1
ATOM 2451 N N . GLN A 1 367 ? 293.862 271.699 333.083 1.00 48.33 339 GLN E N 1
ATOM 2452 C CA . GLN A 1 367 ? 292.531 271.320 332.618 1.00 52.40 339 GLN E CA 1
ATOM 2453 C C . GLN A 1 367 ? 292.324 271.712 331.160 1.00 52.09 339 GLN E C 1
ATOM 2454 O O . GLN A 1 367 ? 292.130 270.854 330.292 1.00 59.35 339 GLN E O 1
ATOM 2460 N N . ASP A 1 368 ? 292.370 273.010 330.868 1.00 46.90 340 ASP E N 1
ATOM 2461 C CA . ASP A 1 368 ? 292.175 273.496 329.511 1.00 44.82 340 ASP E CA 1
ATOM 2462 C C . ASP A 1 368 ? 293.207 274.570 329.204 1.00 39.57 340 ASP E C 1
ATOM 2463 O O . ASP A 1 368 ? 293.859 275.111 330.100 1.00 41.79 340 ASP E O 1
ATOM 2468 N N . LEU A 1 369 ? 293.350 274.865 327.910 1.00 36.20 341 LEU E N 1
ATOM 2469 C CA . LEU A 1 369 ? 294.407 275.766 327.463 1.00 32.72 341 LEU E CA 1
ATOM 2470 C C . LEU A 1 369 ? 294.189 277.186 327.973 1.00 35.83 341 LEU E C 1
ATOM 2471 O O . LEU A 1 369 ? 295.129 277.824 328.461 1.00 37.51 341 LEU E O 1
ATOM 2476 N N . LEU A 1 370 ? 292.961 277.698 327.871 1.00 35.82 342 LEU E N 1
ATOM 2477 C CA . LEU A 1 370 ? 292.731 279.109 328.163 1.00 31.54 342 LEU E CA 1
ATOM 2478 C C . LEU A 1 370 ? 292.905 279.411 329.647 1.00 31.16 342 LEU E C 1
ATOM 2479 O O . LEU A 1 370 ? 293.552 280.396 330.013 1.00 32.27 342 LEU E O 1
ATOM 2484 N N . VAL A 1 371 ? 292.335 278.578 330.519 1.00 31.03 343 VAL E N 1
ATOM 2485 C CA . VAL A 1 371 ? 292.462 278.814 331.956 1.00 29.27 343 VAL E CA 1
ATOM 2486 C C . VAL A 1 371 ? 293.911 278.651 332.401 1.00 31.74 343 VAL E C 1
ATOM 2487 O O . VAL A 1 371 ? 294.412 279.423 333.230 1.00 34.40 343 VAL E O 1
ATOM 2491 N N . ALA A 1 372 ? 294.602 277.640 331.870 1.00 31.26 344 ALA E N 1
ATOM 2492 C CA . ALA A 1 372 ? 296.005 277.439 332.216 1.00 29.18 344 ALA E CA 1
ATOM 2493 C C . ALA A 1 372 ? 296.848 278.635 331.796 1.00 28.96 344 ALA E C 1
ATOM 2494 O O . ALA A 1 372 ? 297.704 279.103 332.556 1.00 31.64 344 ALA E O 1
ATOM 2496 N N . SER A 1 373 ? 296.616 279.148 330.585 1.00 27.58 345 SER E N 1
ATOM 2497 C CA . SER A 1 373 ? 297.341 280.330 330.133 1.00 26.06 345 SER E CA 1
ATOM 2498 C C . SER A 1 373 ? 297.007 281.542 330.992 1.00 24.81 345 SER E C 1
ATOM 2499 O O . SER A 1 373 ? 297.895 282.331 331.339 1.00 25.97 345 SER E O 1
ATOM 2502 N N . LEU A 1 374 ? 295.731 281.702 331.354 1.00 24.09 346 LEU E N 1
ATOM 2503 C CA . LEU A 1 374 ? 295.328 282.838 332.174 1.00 22.27 346 LEU E CA 1
ATOM 2504 C C . LEU A 1 374 ? 296.007 282.804 333.533 1.00 25.50 346 LEU E C 1
ATOM 2505 O O . LEU A 1 374 ? 296.442 283.838 334.036 1.00 27.70 346 LEU E O 1
ATOM 2510 N N . PHE A 1 375 ? 296.126 281.623 334.139 1.00 27.08 347 PHE E N 1
ATOM 2511 C CA . PHE A 1 375 ? 296.788 281.546 335.440 1.00 26.81 347 PHE E CA 1
ATOM 2512 C C . PHE A 1 375 ? 298.308 281.653 335.334 1.00 26.53 347 PHE E C 1
ATOM 2513 O O . PHE A 1 375 ? 298.950 282.249 336.214 1.00 31.98 347 PHE E O 1
ATOM 2521 N N . ARG A 1 376 ? 298.903 281.104 334.270 1.00 22.39 348 ARG E N 1
ATOM 2522 C CA . ARG A 1 376 ? 300.335 281.281 334.063 1.00 24.53 348 ARG E CA 1
ATOM 2523 C C . ARG A 1 376 ? 300.680 282.755 333.907 1.00 25.81 348 ARG E C 1
ATOM 2524 O O . ARG A 1 376 ? 301.700 283.221 334.428 1.00 29.04 348 ARG E O 1
ATOM 2532 N N . ASN A 1 377 ? 299.844 283.506 333.190 1.00 23.10 349 ASN E N 1
ATOM 2533 C CA . ASN A 1 377 ? 300.020 284.950 333.112 1.00 21.65 349 ASN E CA 1
ATOM 2534 C C . ASN A 1 377 ? 299.572 285.664 334.382 1.00 24.24 349 ASN E C 1
ATOM 2535 O O . ASN A 1 377 ? 300.031 286.778 334.648 1.00 29.08 349 ASN E O 1
ATOM 2540 N N . PHE A 1 378 ? 298.689 285.049 335.170 1.00 22.52 350 PHE E N 1
ATOM 2541 C CA . PHE A 1 378 ? 298.257 285.633 336.433 1.00 22.68 350 PHE E CA 1
ATOM 2542 C C . PHE A 1 378 ? 299.382 285.642 337.454 1.00 25.90 350 PHE E C 1
ATOM 2543 O O . PHE A 1 378 ? 299.430 286.527 338.312 1.00 30.76 350 PHE E O 1
ATOM 2551 N N . LEU A 1 379 ? 300.280 284.659 337.389 1.00 25.34 351 LEU E N 1
ATOM 2552 C CA . LEU A 1 379 ? 301.477 284.711 338.229 1.00 27.58 351 LEU E CA 1
ATOM 2553 C C . LEU A 1 379 ? 302.282 285.979 337.947 1.00 30.11 351 LEU E C 1
ATOM 2554 O O . LEU A 1 379 ? 302.681 286.707 338.871 1.00 32.44 351 LEU E O 1
ATOM 2559 N N . LEU A 1 380 ? 302.507 286.272 336.664 1.00 24.55 352 LEU E N 1
ATOM 2560 C CA . LEU A 1 380 ? 303.205 287.494 336.283 1.00 20.91 352 LEU E CA 1
ATOM 2561 C C . LEU A 1 380 ? 302.408 288.731 336.669 1.00 23.39 352 LEU E C 1
ATOM 2562 O O . LEU A 1 380 ? 302.987 289.750 337.053 1.00 30.48 352 LEU E O 1
ATOM 2567 N N . ALA A 1 381 ? 301.082 288.672 336.541 1.00 23.31 353 ALA E N 1
ATOM 2568 C CA . ALA A 1 381 ? 300.249 289.800 336.945 1.00 23.77 353 ALA E CA 1
ATOM 2569 C C . ALA A 1 381 ? 300.411 290.092 338.430 1.00 27.36 353 ALA E C 1
ATOM 2570 O O . ALA A 1 381 ? 300.547 291.253 338.832 1.00 32.39 353 ALA E O 1
ATOM 2572 N N . GLU A 1 382 ? 300.412 289.045 339.255 1.00 25.99 354 GLU E N 1
ATOM 2573 C CA . GLU A 1 382 ? 300.630 289.215 340.686 1.00 25.06 354 GLU E CA 1
ATOM 2574 C C . GLU A 1 382 ? 301.988 289.845 340.956 1.00 28.56 354 GLU E C 1
ATOM 2575 O O . GLU A 1 382 ? 302.096 290.816 341.717 1.00 30.86 354 GLU E O 1
ATOM 2581 N N . ARG A 1 383 ? 303.040 289.317 340.322 1.00 29.08 355 ARG E N 1
ATOM 2582 C CA . ARG A 1 383 ? 304.376 289.855 340.564 1.00 26.38 355 ARG E CA 1
ATOM 2583 C C . ARG A 1 383 ? 304.484 291.312 340.128 1.00 26.61 355 ARG E C 1
ATOM 2584 O O . ARG A 1 383 ? 305.073 292.137 340.834 1.00 30.95 355 ARG E O 1
ATOM 2592 N N . ILE A 1 384 ? 303.925 291.645 338.965 1.00 24.11 356 ILE E N 1
ATOM 2593 C CA . ILE A 1 384 ? 304.031 293.001 338.440 1.00 26.31 356 ILE E CA 1
ATOM 2594 C C . ILE A 1 384 ? 303.253 293.975 339.313 1.00 31.63 356 ILE E C 1
ATOM 2595 O O . ILE A 1 384 ? 303.757 295.042 339.681 1.00 38.83 356 ILE E O 1
ATOM 2600 N N . MET A 1 385 ? 302.020 293.620 339.670 1.00 27.81 357 MET E N 1
ATOM 2601 C CA . MET A 1 385 ? 301.168 294.550 340.393 1.00 28.61 357 MET E CA 1
ATOM 2602 C C . MET A 1 385 ? 301.466 294.602 341.884 1.00 30.61 357 MET E C 1
ATOM 2603 O O . MET A 1 385 ? 300.998 295.530 342.551 1.00 35.55 357 MET E O 1
ATOM 2608 N N . ARG A 1 386 ? 302.242 293.657 342.421 1.00 28.17 358 ARG E N 1
ATOM 2609 C CA . ARG A 1 386 ? 302.683 293.786 343.806 1.00 30.46 358 ARG E CA 1
ATOM 2610 C C . ARG A 1 386 ? 303.518 295.043 344.000 1.00 35.15 358 ARG E C 1
ATOM 2611 O O . ARG A 1 386 ? 303.419 295.713 345.035 1.00 41.56 358 ARG E O 1
ATOM 2619 N N . SER A 1 387 ? 304.346 295.383 343.012 1.00 32.29 359 SER E N 1
ATOM 2620 C CA . SER A 1 387 ? 305.212 296.552 343.098 1.00 32.24 359 SER E CA 1
ATOM 2621 C C . SER A 1 387 ? 304.450 297.868 343.032 1.00 36.73 359 SER E C 1
ATOM 2622 O O . SER A 1 387 ? 305.053 298.918 343.280 1.00 42.34 359 SER E O 1
ATOM 2625 N N . TYR A 1 388 ? 303.154 297.843 342.718 1.00 36.20 360 TYR E N 1
ATOM 2626 C CA . TYR A 1 388 ? 302.346 299.054 342.640 1.00 35.64 360 TYR E CA 1
ATOM 2627 C C . TYR A 1 388 ? 301.242 299.043 343.689 1.00 34.71 360 TYR E C 1
ATOM 2628 O O . TYR A 1 388 ? 300.185 299.646 343.489 1.00 33.67 360 TYR E O 1
ATOM 2637 N N . ASN A 1 389 ? 301.485 298.368 344.816 1.00 35.31 361 ASN E N 1
ATOM 2638 C CA . ASN A 1 389 ? 300.520 298.273 345.913 1.00 37.06 361 ASN E CA 1
ATOM 2639 C C . ASN A 1 389 ? 299.172 297.752 345.423 1.00 37.51 361 ASN E C 1
ATOM 2640 O O . ASN A 1 389 ? 298.111 298.244 345.812 1.00 39.93 361 ASN E O 1
ATOM 2645 N N . CYS A 1 390 ? 299.217 296.742 344.558 1.00 35.88 362 CYS E N 1
ATOM 2646 C CA . CYS A 1 390 ? 298.023 296.126 344.000 1.00 34.58 362 CYS E CA 1
ATOM 2647 C C . CYS A 1 390 ? 298.126 294.615 344.138 1.00 35.75 362 CYS E C 1
ATOM 2648 O O . CYS A 1 390 ? 299.166 294.026 343.835 1.00 39.92 362 CYS E O 1
ATOM 2651 N N . THR A 1 391 ? 297.050 293.992 344.600 1.00 34.46 363 THR E N 1
ATOM 2652 C CA . THR A 1 391 ? 297.033 292.549 344.837 1.00 32.92 363 THR E CA 1
ATOM 2653 C C . THR A 1 391 ? 295.960 291.890 343.985 1.00 33.18 363 THR E C 1
ATOM 2654 O O . THR A 1 391 ? 294.760 292.037 344.287 1.00 37.54 363 THR E O 1
ATOM 2658 N N . PRO A 1 392 ? 296.320 291.175 342.921 1.00 30.05 364 PRO E N 1
ATOM 2659 C CA . PRO A 1 392 ? 295.310 290.438 342.157 1.00 28.42 364 PRO E CA 1
ATOM 2660 C C . PRO A 1 392 ? 294.671 289.349 343.004 1.00 30.70 364 PRO E C 1
ATOM 2661 O O . PRO A 1 392 ? 295.300 288.772 343.893 1.00 31.93 364 PRO E O 1
ATOM 2665 N N . VAL A 1 393 ? 293.400 289.075 342.720 1.00 28.56 365 VAL E N 1
ATOM 2666 C CA . VAL A 1 393 ? 292.602 288.131 343.492 1.00 26.21 365 VAL E CA 1
ATOM 2667 C C . VAL A 1 393 ? 292.048 287.077 342.545 1.00 28.41 365 VAL E C 1
ATOM 2668 O O . VAL A 1 393 ? 291.554 287.408 341.462 1.00 31.23 365 VAL E O 1
ATOM 2672 N N . SER A 1 394 ? 292.139 285.812 342.948 1.00 28.97 366 SER E N 1
ATOM 2673 C CA . SER A 1 394 ? 291.573 284.703 342.196 1.00 29.56 366 SER E CA 1
ATOM 2674 C C . SER A 1 394 ? 290.632 283.918 343.097 1.00 38.03 366 SER E C 1
ATOM 2675 O O . SER A 1 394 ? 290.806 283.885 344.318 1.00 40.41 366 SER E O 1
ATOM 2678 N N . SER A 1 395 ? 289.622 283.293 342.487 1.00 39.50 367 SER E N 1
ATOM 2679 C CA . SER A 1 395 ? 288.634 282.560 343.279 1.00 38.11 367 SER E CA 1
ATOM 2680 C C . SER A 1 395 ? 289.254 281.411 344.064 1.00 44.01 367 SER E C 1
ATOM 2681 O O . SER A 1 395 ? 288.979 281.303 345.271 1.00 48.76 367 SER E O 1
ATOM 2684 N N . PRO A 1 396 ? 290.079 280.523 343.474 1.00 42.70 368 PRO E N 1
ATOM 2685 C CA . PRO A 1 396 ? 290.899 279.630 344.303 1.00 45.17 368 PRO E CA 1
ATOM 2686 C C . PRO A 1 396 ? 292.163 280.350 344.745 1.00 44.07 368 PRO E C 1
ATOM 2687 O O . PRO A 1 396 ? 293.022 280.690 343.925 1.00 42.06 368 PRO E O 1
ATOM 2691 N N . ARG A 1 397 ? 292.277 280.594 346.050 1.00 46.51 369 ARG E N 1
ATOM 2692 C CA . ARG A 1 397 ? 293.365 281.417 346.565 1.00 49.04 369 ARG E CA 1
ATOM 2693 C C . ARG A 1 397 ? 294.715 280.772 346.289 1.00 50.40 369 ARG E C 1
ATOM 2694 O O . ARG A 1 397 ? 295.066 279.759 346.902 1.00 51.80 369 ARG E O 1
ATOM 2702 N N . LEU A 1 398 ? 295.476 281.352 345.367 1.00 46.35 370 LEU E N 1
ATOM 2703 C CA . LEU A 1 398 ? 296.801 280.798 345.129 1.00 44.67 370 LEU E CA 1
ATOM 2704 C C . LEU A 1 398 ? 297.787 281.332 346.162 1.00 50.52 370 LEU E C 1
ATOM 2705 O O . LEU A 1 398 ? 297.761 282.524 346.486 1.00 54.66 370 LEU E O 1
ATOM 2710 N N . PRO A 1 399 ? 298.651 280.473 346.699 1.00 49.67 371 PRO E N 1
ATOM 2711 C CA . PRO A 1 399 ? 299.703 280.962 347.582 1.00 48.40 371 PRO E CA 1
ATOM 2712 C C . PRO A 1 399 ? 300.608 281.920 346.842 1.00 49.35 371 PRO E C 1
ATOM 2713 O O . PRO A 1 399 ? 300.813 281.793 345.619 1.00 51.76 371 PRO E O 1
ATOM 2717 N N . PRO A 1 400 ? 301.163 282.916 347.534 1.00 49.40 372 PRO E N 1
ATOM 2718 C CA . PRO A 1 400 ? 301.918 283.968 346.842 1.00 44.49 372 PRO E CA 1
ATOM 2719 C C . PRO A 1 400 ? 303.121 283.405 346.098 1.00 43.76 372 PRO E C 1
ATOM 2720 O O . PRO A 1 400 ? 303.851 282.555 346.611 1.00 42.54 372 PRO E O 1
ATOM 2724 N N . THR A 1 401 ? 303.321 283.894 344.874 1.00 41.40 373 THR E N 1
ATOM 2725 C CA . THR A 1 401 ? 304.413 283.448 344.019 1.00 35.95 373 THR E CA 1
ATOM 2726 C C . THR A 1 401 ? 305.326 284.589 343.587 1.00 35.13 373 THR E C 1
ATOM 2727 O O . THR A 1 401 ? 306.124 284.410 342.661 1.00 35.01 373 THR E O 1
ATOM 2731 N N . TYR A 1 402 ? 305.227 285.758 344.223 1.00 34.74 374 TYR E N 1
ATOM 2732 C CA . TYR A 1 402 ? 306.075 286.878 343.838 1.00 31.82 374 TYR E CA 1
ATOM 2733 C C . TYR A 1 402 ? 307.517 286.698 344.292 1.00 35.23 374 TYR E C 1
ATOM 2734 O O . TYR A 1 402 ? 308.419 287.291 343.691 1.00 36.73 374 TYR E O 1
ATOM 2743 N N . MET A 1 403 ? 307.755 285.901 345.331 1.00 35.54 375 MET E N 1
ATOM 2744 C CA . MET A 1 403 ? 309.089 285.711 345.881 1.00 37.31 375 MET E CA 1
ATOM 2745 C C . MET A 1 403 ? 309.769 284.445 345.379 1.00 37.63 375 MET E C 1
ATOM 2746 O O . MET A 1 403 ? 310.875 284.133 345.832 1.00 40.55 375 MET E O 1
ATOM 2751 N N . HIS A 1 404 ? 309.144 283.714 344.458 1.00 33.17 376 HIS E N 1
ATOM 2752 C CA . HIS A 1 404 ? 309.700 282.443 344.017 1.00 30.39 376 HIS E CA 1
ATOM 2753 C C . HIS A 1 404 ? 311.030 282.654 343.301 1.00 29.36 376 HIS E C 1
ATOM 2754 O O . HIS A 1 404 ? 311.247 283.661 342.622 1.00 28.99 376 HIS E O 1
ATOM 2761 N N . ALA A 1 405 ? 311.929 281.681 343.465 1.00 28.80 377 ALA E N 1
ATOM 2762 C CA . ALA A 1 405 ? 313.291 281.830 342.967 1.00 27.39 377 ALA E CA 1
ATOM 2763 C C . ALA A 1 405 ? 313.356 281.789 341.446 1.00 26.65 377 ALA E C 1
ATOM 2764 O O . ALA A 1 405 ? 314.370 282.188 340.862 1.00 26.99 377 ALA E O 1
ATOM 2766 N N . MET A 1 406 ? 312.302 281.307 340.786 1.00 29.49 378 MET E N 1
ATOM 2767 C CA . MET A 1 406 ? 312.332 281.218 339.331 1.00 28.64 378 MET E CA 1
ATOM 2768 C C . MET A 1 406 ? 312.133 282.572 338.662 1.00 26.79 378 MET E C 1
ATOM 2769 O O . MET A 1 406 ? 312.466 282.722 337.483 1.00 27.30 378 MET E O 1
ATOM 2774 N N . TRP A 1 407 ? 311.605 283.564 339.382 1.00 25.69 379 TRP E N 1
ATOM 2775 C CA . TRP A 1 407 ? 311.507 284.899 338.803 1.00 22.80 379 TRP E CA 1
ATOM 2776 C C . TRP A 1 407 ? 312.882 285.521 338.601 1.00 26.09 379 TRP E C 1
ATOM 2777 O O . TRP A 1 407 ? 313.076 286.298 337.660 1.00 27.88 379 TRP E O 1
ATOM 2788 N N . GLN A 1 408 ? 313.846 285.196 339.464 1.00 25.56 380 GLN E N 1
ATOM 2789 C CA . GLN A 1 408 ? 315.217 285.642 339.239 1.00 25.64 380 GLN E CA 1
ATOM 2790 C C . GLN A 1 408 ? 315.789 285.027 337.968 1.00 28.26 380 GLN E C 1
ATOM 2791 O O . GLN A 1 408 ? 316.482 285.704 337.196 1.00 32.96 380 GLN E O 1
ATOM 2797 N N . ALA A 1 409 ? 315.505 283.744 337.731 1.00 24.21 381 ALA E N 1
ATOM 2798 C CA . ALA A 1 409 ? 315.925 283.112 336.485 1.00 22.84 381 ALA E CA 1
ATOM 2799 C C . ALA A 1 409 ? 315.245 283.762 335.288 1.00 26.17 381 ALA E C 1
ATOM 2800 O O . ALA A 1 409 ? 315.860 283.928 334.230 1.00 31.62 381 ALA E O 1
ATOM 2802 N N . TRP A 1 410 ? 313.971 284.130 335.437 1.00 26.66 382 TRP E N 1
ATOM 2803 C CA . TRP A 1 410 ? 313.267 284.840 334.371 1.00 23.17 382 TRP E CA 1
ATOM 2804 C C . TRP A 1 410 ? 313.925 286.179 334.071 1.00 24.96 382 TRP E C 1
ATOM 2805 O O . TRP A 1 410 ? 314.114 286.539 332.904 1.00 29.61 382 TRP E O 1
ATOM 2816 N N . ASP A 1 411 ? 314.278 286.928 335.116 1.00 24.19 383 ASP E N 1
ATOM 2817 C CA . ASP A 1 411 ? 314.951 288.207 334.922 1.00 24.22 383 ASP E CA 1
ATOM 2818 C C . ASP A 1 411 ? 316.292 288.022 334.226 1.00 26.30 383 ASP E C 1
ATOM 2819 O O . ASP A 1 411 ? 316.626 288.769 333.300 1.00 33.68 383 ASP E O 1
ATOM 2824 N N . LEU A 1 412 ? 317.070 287.024 334.652 1.00 24.74 384 LEU E N 1
ATOM 2825 C CA . LEU A 1 412 ? 318.364 286.778 334.023 1.00 24.05 384 LEU E CA 1
ATOM 2826 C C . LEU A 1 412 ? 318.205 286.375 332.561 1.00 28.51 384 LEU E C 1
ATOM 2827 O O . LEU A 1 412 ? 318.958 286.840 331.696 1.00 34.15 384 LEU E O 1
ATOM 2832 N N . ALA A 1 413 ? 317.236 285.506 332.267 1.00 25.65 385 ALA E N 1
ATOM 2833 C CA . ALA A 1 413 ? 317.019 285.069 330.892 1.00 26.30 385 ALA E CA 1
ATOM 2834 C C . ALA A 1 413 ? 316.584 286.228 330.007 1.00 30.37 385 ALA E C 1
ATOM 2835 O O . ALA A 1 413 ? 317.066 286.370 328.879 1.00 36.32 385 ALA E O 1
ATOM 2837 N N . VAL A 1 414 ? 315.679 287.073 330.505 1.00 27.69 386 VAL E N 1
ATOM 2838 C CA . VAL A 1 414 ? 315.265 288.250 329.748 1.00 27.37 386 VAL E CA 1
ATOM 2839 C C . VAL A 1 414 ? 316.451 289.175 329.515 1.00 32.42 386 VAL E C 1
ATOM 2840 O O . VAL A 1 414 ? 316.630 289.719 328.417 1.00 37.83 386 VAL E O 1
ATOM 2844 N N . ASP A 1 415 ? 317.275 289.372 330.546 1.00 32.10 387 ASP E N 1
ATOM 2845 C CA . ASP A 1 415 ? 318.444 290.232 330.419 1.00 31.01 387 ASP E CA 1
ATOM 2846 C C . ASP A 1 415 ? 319.376 289.726 329.328 1.00 34.59 387 ASP E C 1
ATOM 2847 O O . ASP A 1 415 ? 319.826 290.495 328.469 1.00 41.65 387 ASP E O 1
ATOM 2852 N N . ILE A 1 416 ? 319.658 288.423 329.333 1.00 32.94 388 ILE E N 1
ATOM 2853 C CA . ILE A 1 416 ? 320.549 287.853 328.328 1.00 35.59 388 ILE E CA 1
ATOM 2854 C C . ILE A 1 416 ? 319.920 287.940 326.941 1.00 38.77 388 ILE E C 1
ATOM 2855 O O . ILE A 1 416 ? 320.612 288.195 325.948 1.00 42.33 388 ILE E O 1
ATOM 2860 N N . CYS A 1 417 ? 318.602 287.743 326.849 1.00 38.15 389 CYS E N 1
ATOM 2861 C CA . CYS A 1 417 ? 317.944 287.745 325.546 1.00 38.95 389 CYS E CA 1
ATOM 2862 C C . CYS A 1 417 ? 317.940 289.131 324.914 1.00 38.11 389 CYS E C 1
ATOM 2863 O O . CYS A 1 417 ? 318.258 289.276 323.728 1.00 43.58 389 CYS E O 1
ATOM 2866 N N . LEU A 1 418 ? 317.584 290.163 325.678 1.00 38.24 390 LEU E N 1
ATOM 2867 C CA . LEU A 1 418 ? 317.478 291.504 325.116 1.00 42.69 390 LEU E CA 1
ATOM 2868 C C . LEU A 1 418 ? 318.749 292.328 325.291 1.00 43.58 390 LEU E C 1
ATOM 2869 O O . LEU A 1 418 ? 318.762 293.508 324.928 1.00 45.27 390 LEU E O 1
ATOM 2874 N N . SER A 1 419 ? 319.819 291.738 325.827 1.00 41.15 391 SER E N 1
ATOM 2875 C CA . SER A 1 419 ? 321.110 292.412 325.785 1.00 42.40 391 SER E CA 1
ATOM 2876 C C . SER A 1 419 ? 321.695 292.432 324.380 1.00 47.65 391 SER E C 1
ATOM 2877 O O . SER A 1 419 ? 322.473 293.336 324.060 1.00 48.39 391 SER E O 1
ATOM 2880 N N . GLN A 1 420 ? 321.340 291.461 323.540 1.00 52.72 392 GLN E N 1
ATOM 2881 C CA . GLN A 1 420 ? 321.780 291.424 322.153 1.00 55.92 392 GLN E CA 1
ATOM 2882 C C . GLN A 1 420 ? 320.876 292.222 321.224 1.00 59.22 392 GLN E C 1
ATOM 2883 O O . GLN A 1 420 ? 321.181 292.331 320.031 1.00 65.09 392 GLN E O 1
ATOM 2889 N N . LEU A 1 421 ? 319.779 292.772 321.740 1.00 57.32 393 LEU E N 1
ATOM 2890 C CA . LEU A 1 421 ? 318.802 293.437 320.882 1.00 57.81 393 LEU E CA 1
ATOM 2891 C C . LEU A 1 421 ? 319.363 294.625 320.107 1.00 65.65 393 LEU E C 1
ATOM 2892 O O . LEU A 1 421 ? 319.052 294.735 318.908 1.00 70.85 393 LEU E O 1
ATOM 2897 N N . PRO A 1 422 ? 320.138 295.547 320.697 1.00 63.47 394 PRO E N 1
ATOM 2898 C CA . PRO A 1 422 ? 320.689 296.639 319.876 1.00 67.63 394 PRO E CA 1
ATOM 2899 C C . PRO A 1 422 ? 321.524 296.150 318.706 1.00 74.08 394 PRO E C 1
ATOM 2900 O O . PRO A 1 422 ? 321.432 296.709 317.605 1.00 77.09 394 PRO E O 1
ATOM 2904 N N . THR A 1 423 ? 322.329 295.103 318.910 1.00 71.07 395 THR E N 1
ATOM 2905 C CA . THR A 1 423 ? 323.122 294.561 317.813 1.00 72.02 395 THR E CA 1
ATOM 2906 C C . THR A 1 423 ? 322.229 293.965 316.732 1.00 73.27 395 THR E C 1
ATOM 2907 O O . THR A 1 423 ? 322.469 294.171 315.537 1.00 77.69 395 THR E O 1
ATOM 2911 N N . ILE A 1 424 ? 321.183 293.240 317.136 1.00 71.14 396 ILE E N 1
ATOM 2912 C CA . ILE A 1 424 ? 320.249 292.664 316.172 1.00 72.84 396 ILE E CA 1
ATOM 2913 C C . ILE A 1 424 ? 319.585 293.760 315.349 1.00 76.56 396 ILE E C 1
ATOM 2914 O O . ILE A 1 424 ? 319.458 293.647 314.124 1.00 75.80 396 ILE E O 1
ATOM 2919 N N . ILE A 1 425 ? 319.154 294.837 316.006 1.00 75.88 397 ILE E N 1
ATOM 2920 C CA . ILE A 1 425 ? 318.421 295.891 315.311 1.00 77.69 397 ILE E CA 1
ATOM 2921 C C . ILE A 1 425 ? 319.343 296.662 314.371 1.00 78.69 397 ILE E C 1
ATOM 2922 O O . ILE A 1 425 ? 318.990 296.929 313.216 1.00 79.21 397 ILE E O 1
ATOM 2927 N N . GLU A 1 426 ? 320.540 297.021 314.838 1.00 78.53 398 GLU E N 1
ATOM 2928 C CA . GLU A 1 426 ? 321.403 297.908 314.063 1.00 82.92 398 GLU E CA 1
ATOM 2929 C C . GLU A 1 426 ? 322.375 297.139 313.170 1.00 85.34 398 GLU E C 1
ATOM 2930 O O . GLU A 1 426 ? 322.338 297.273 311.944 1.00 88.00 398 GLU E O 1
ATOM 2936 N N . GLU A 1 427 ? 323.249 296.327 313.770 1.00 83.35 399 GLU E N 1
ATOM 2937 C CA . GLU A 1 427 ? 324.238 295.595 312.990 1.00 81.78 399 GLU E CA 1
ATOM 2938 C C . GLU A 1 427 ? 323.635 294.424 312.228 1.00 83.50 399 GLU E C 1
ATOM 2939 O O . GLU A 1 427 ? 324.241 293.957 311.257 1.00 87.90 399 GLU E O 1
ATOM 2945 N N . GLY A 1 428 ? 322.463 293.946 312.637 1.00 80.45 400 GLY E N 1
ATOM 2946 C CA . GLY A 1 428 ? 321.836 292.816 311.981 1.00 79.26 400 GLY E CA 1
ATOM 2947 C C . GLY A 1 428 ? 322.601 291.522 312.163 1.00 79.69 400 GLY E C 1
ATOM 2948 O O . GLY A 1 428 ? 322.749 290.739 311.220 1.00 77.87 400 GLY E O 1
ATOM 2949 N N . THR A 1 429 ? 323.095 291.289 313.376 1.00 81.04 401 THR E N 1
ATOM 2950 C CA . THR A 1 429 ? 323.839 290.076 313.670 1.00 81.01 401 THR E CA 1
ATOM 2951 C C . THR A 1 429 ? 322.890 288.887 313.815 1.00 78.68 401 THR E C 1
ATOM 2952 O O . THR A 1 429 ? 321.670 289.000 313.669 1.00 77.02 401 THR E O 1
ATOM 2956 N N . ALA A 1 430 ? 323.474 287.726 314.102 1.00 78.64 402 ALA E N 1
ATOM 2957 C CA . ALA A 1 430 ? 322.701 286.505 314.274 1.00 80.87 402 ALA E CA 1
ATOM 2958 C C . ALA A 1 430 ? 322.337 286.316 315.741 1.00 78.40 402 ALA E C 1
ATOM 2959 O O . ALA A 1 430 ? 323.203 286.383 316.619 1.00 78.71 402 ALA E O 1
ATOM 2961 N N . PHE A 1 431 ? 321.054 286.082 316.004 1.00 76.37 403 PHE E N 1
ATOM 2962 C CA . PHE A 1 431 ? 320.572 285.894 317.369 1.00 72.66 403 PHE E CA 1
ATOM 2963 C C . PHE A 1 431 ? 320.990 284.522 317.882 1.00 73.58 403 PHE E C 1
ATOM 2964 O O . PHE A 1 431 ? 320.524 283.495 317.379 1.00 75.55 403 PHE E O 1
ATOM 2972 N N . ARG A 1 432 ? 321.866 284.501 318.883 1.00 70.13 404 ARG E N 1
ATOM 2973 C CA . ARG A 1 432 ? 322.237 283.255 319.537 1.00 70.24 404 ARG E CA 1
ATOM 2974 C C . ARG A 1 432 ? 321.149 282.854 320.526 1.00 70.33 404 ARG E C 1
ATOM 2975 O O . ARG A 1 432 ? 320.607 283.700 321.243 1.00 70.41 404 ARG E O 1
ATOM 2983 N N . HIS A 1 433 ? 320.823 281.564 320.553 1.00 69.48 405 HIS E N 1
ATOM 2984 C CA . HIS A 1 433 ? 319.757 281.081 321.418 1.00 69.16 405 HIS E CA 1
ATOM 2985 C C . HIS A 1 433 ? 320.145 281.215 322.886 1.00 66.86 405 HIS E C 1
ATOM 2986 O O . HIS A 1 433 ? 321.312 281.071 323.261 1.00 63.53 405 HIS E O 1
ATOM 2993 N N . SER A 1 434 ? 319.148 281.494 323.718 1.00 66.05 406 SER E N 1
ATOM 2994 C CA . SER A 1 434 ? 319.390 281.646 325.144 1.00 59.74 406 SER E CA 1
ATOM 2995 C C . SER A 1 434 ? 319.805 280.311 325.754 1.00 55.59 406 SER E C 1
ATOM 2996 O O . SER A 1 434 ? 319.260 279.263 325.392 1.00 59.36 406 SER E O 1
ATOM 2999 N N . PRO A 1 435 ? 320.762 280.314 326.684 1.00 48.82 407 PRO E N 1
ATOM 3000 C CA . PRO A 1 435 ? 321.201 279.055 327.301 1.00 46.77 407 PRO E CA 1
ATOM 3001 C C . PRO A 1 435 ? 320.333 278.634 328.475 1.00 44.18 407 PRO E C 1
ATOM 3002 O O . PRO A 1 435 ? 320.740 277.783 329.270 1.00 45.54 407 PRO E O 1
ATOM 3006 N N . PHE A 1 436 ? 319.144 279.228 328.600 1.00 40.07 408 PHE E N 1
ATOM 3007 C CA . PHE A 1 436 ? 318.295 278.964 329.759 1.00 36.18 408 PHE E CA 1
ATOM 3008 C C . PHE A 1 436 ? 317.942 277.486 329.870 1.00 36.17 408 PHE E C 1
ATOM 3009 O O . PHE A 1 436 ? 318.116 276.872 330.929 1.00 39.80 408 PHE E O 1
ATOM 3017 N N . PHE A 1 437 ? 317.446 276.893 328.782 1.00 34.97 409 PHE E N 1
ATOM 3018 C CA . PHE A 1 437 ? 317.004 275.504 328.842 1.00 36.49 409 PHE E CA 1
ATOM 3019 C C . PHE A 1 437 ? 318.179 274.553 329.021 1.00 39.15 409 PHE E C 1
ATOM 3020 O O . PHE A 1 437 ? 318.064 273.545 329.727 1.00 40.55 409 PHE E O 1
ATOM 3028 N N . ALA A 1 438 ? 319.318 274.856 328.395 1.00 39.23 410 ALA E N 1
ATOM 3029 C CA . ALA A 1 438 ? 320.502 274.028 328.588 1.00 38.16 410 ALA E CA 1
ATOM 3030 C C . ALA A 1 438 ? 320.951 274.042 330.044 1.00 39.89 410 ALA E C 1
ATOM 3031 O O . ALA A 1 438 ? 321.276 272.994 330.612 1.00 40.08 410 ALA E O 1
ATOM 3033 N N . GLU A 1 439 ? 320.959 275.222 330.668 1.00 40.07 411 GLU E N 1
ATOM 3034 C CA . GLU A 1 439 ? 321.361 275.317 332.068 1.00 36.83 411 GLU E CA 1
ATOM 3035 C C . GLU A 1 439 ? 320.357 274.628 332.984 1.00 38.76 411 GLU E C 1
ATOM 3036 O O . GLU A 1 439 ? 320.745 273.994 333.972 1.00 43.21 411 GLU E O 1
ATOM 3042 N N . GLN A 1 440 ? 319.063 274.739 332.679 1.00 38.36 412 GLN E N 1
ATOM 3043 C CA . GLN A 1 440 ? 318.060 274.061 333.495 1.00 38.02 412 GLN E CA 1
ATOM 3044 C C . GLN A 1 440 ? 318.175 272.545 333.375 1.00 40.38 412 GLN E C 1
ATOM 3045 O O . GLN A 1 440 ? 318.021 271.824 334.368 1.00 42.52 412 GLN E O 1
ATOM 3051 N N . LEU A 1 441 ? 318.450 272.039 332.171 1.00 39.99 413 LEU E N 1
ATOM 3052 C CA . LEU A 1 441 ? 318.668 270.605 332.010 1.00 37.90 413 LEU E CA 1
ATOM 3053 C C . LEU A 1 441 ? 319.954 270.158 332.693 1.00 40.30 413 LEU E C 1
ATOM 3054 O O . LEU A 1 441 ? 320.020 269.042 333.218 1.00 41.80 413 LEU E O 1
ATOM 3059 N N . THR A 1 442 ? 320.981 271.011 332.702 1.00 40.40 414 THR E N 1
ATOM 3060 C CA . THR A 1 442 ? 322.183 270.714 333.474 1.00 41.16 414 THR E CA 1
ATOM 3061 C C . THR A 1 442 ? 321.867 270.618 334.961 1.00 40.08 414 THR E C 1
ATOM 3062 O O . THR A 1 442 ? 322.376 269.733 335.656 1.00 43.41 414 THR E O 1
ATOM 3066 N N . ALA A 1 443 ? 321.025 271.522 335.464 1.00 37.11 415 ALA E N 1
ATOM 3067 C CA . ALA A 1 443 ? 320.608 271.456 336.862 1.00 40.41 415 ALA E CA 1
ATOM 3068 C C . ALA A 1 443 ? 319.822 270.181 337.145 1.00 44.72 415 ALA E C 1
ATOM 3069 O O . ALA A 1 443 ? 319.989 269.557 338.200 1.00 46.66 415 ALA E O 1
ATOM 3071 N N . PHE A 1 444 ? 318.949 269.786 336.216 1.00 42.12 416 PHE E N 1
ATOM 3072 C CA . PHE A 1 444 ? 318.204 268.539 336.375 1.00 37.27 416 PHE E CA 1
ATOM 3073 C C . PHE A 1 444 ? 319.145 267.339 336.410 1.00 39.75 416 PHE E C 1
ATOM 3074 O O . PHE A 1 444 ? 318.966 266.422 337.219 1.00 42.22 416 PHE E O 1
ATOM 3082 N N . GLN A 1 445 ? 320.159 267.335 335.543 1.00 39.91 417 GLN E N 1
ATOM 3083 C CA . GLN A 1 445 ? 321.156 266.269 335.558 1.00 39.50 417 GLN E CA 1
ATOM 3084 C 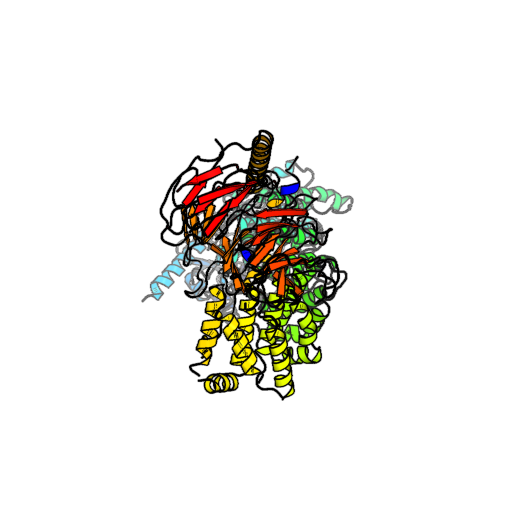C . GLN A 1 445 ? 321.928 266.248 336.873 1.00 43.03 417 GLN E C 1
ATOM 3085 O O . GLN A 1 445 ? 322.196 265.177 337.430 1.00 46.32 417 GLN E O 1
ATOM 3091 N N . VAL A 1 446 ? 322.299 267.425 337.381 1.00 44.35 418 VAL E N 1
ATOM 3092 C CA . VAL A 1 446 ? 323.011 267.504 338.654 1.00 45.25 418 VAL E CA 1
ATOM 3093 C C . VAL A 1 446 ? 322.148 266.951 339.780 1.00 47.21 418 VAL E C 1
ATOM 3094 O O . VAL A 1 446 ? 322.637 266.243 340.670 1.00 52.61 418 VAL E O 1
ATOM 3098 N N . TRP A 1 447 ? 320.852 267.265 339.761 1.00 45.66 419 TRP E N 1
ATOM 3099 C CA . TRP A 1 447 ? 319.942 266.691 340.747 1.00 46.93 419 TRP E CA 1
ATOM 3100 C C . TRP A 1 447 ? 319.876 265.175 340.612 1.00 48.93 419 TRP E C 1
ATOM 3101 O O . TRP A 1 447 ? 319.880 264.454 341.616 1.00 53.64 419 TRP E O 1
ATOM 3112 N N . LEU A 1 448 ? 319.819 264.674 339.375 1.00 47.82 420 LEU E N 1
ATOM 3113 C CA . LEU A 1 448 ? 319.741 263.232 339.157 1.00 48.26 420 LEU E CA 1
ATOM 3114 C C . LEU A 1 448 ? 321.010 262.515 339.601 1.00 52.95 420 LEU E C 1
ATOM 3115 O O . LEU A 1 448 ? 320.957 261.328 339.945 1.00 56.64 420 LEU E O 1
ATOM 3120 N N . THR A 1 449 ? 322.154 263.205 339.581 1.00 53.44 421 THR E N 1
ATOM 3121 C CA . THR A 1 449 ? 323.411 262.562 339.964 1.00 56.14 421 THR E CA 1
ATOM 3122 C C . THR A 1 449 ? 323.340 261.997 341.378 1.00 60.36 421 THR E C 1
ATOM 3123 O O . THR A 1 449 ? 323.874 260.915 341.649 1.00 63.69 421 THR E O 1
ATOM 3127 N N . MET A 1 450 ? 322.691 262.712 342.293 1.00 61.08 422 MET E N 1
ATOM 3128 C CA . MET A 1 450 ? 322.487 262.250 343.662 1.00 66.27 422 MET E CA 1
ATOM 3129 C C . MET A 1 450 ? 321.008 262.276 344.020 1.00 68.36 422 MET E C 1
ATOM 3130 O O . MET A 1 450 ? 320.628 262.554 345.161 1.00 71.11 422 MET E O 1
ATOM 3135 N N . GLY A 1 451 ? 320.151 261.985 343.046 1.00 63.68 423 GLY E N 1
ATOM 3136 C CA . GLY A 1 451 ? 318.718 262.001 343.264 1.00 62.32 423 GLY E CA 1
ATOM 3137 C C . GLY A 1 451 ? 318.133 260.639 343.573 1.00 68.43 423 GLY E C 1
ATOM 3138 O O . GLY A 1 451 ? 316.925 260.429 343.422 1.00 65.99 423 GLY E O 1
ATOM 3139 N N . VAL A 1 452 ? 318.984 259.701 343.993 1.00 74.27 424 VAL E N 1
ATOM 3140 C CA . VAL A 1 452 ? 318.512 258.358 344.319 1.00 77.56 424 VAL E CA 1
ATOM 3141 C C . VAL A 1 452 ? 317.519 258.406 345.473 1.00 82.42 424 VAL E C 1
ATOM 3142 O O . VAL A 1 452 ? 316.468 257.754 345.436 1.00 82.07 424 VAL E O 1
ATOM 3146 N N . GLU A 1 453 ? 317.832 259.176 346.511 1.00 82.87 425 GLU E N 1
ATOM 3147 C CA . GLU A 1 453 ? 316.938 259.295 347.653 1.00 83.74 425 GLU E CA 1
ATOM 3148 C C . GLU A 1 453 ? 315.663 260.032 347.257 1.00 80.54 425 GLU E C 1
ATOM 3149 O O . GLU A 1 453 ? 315.652 260.857 346.340 1.00 75.08 425 GLU E O 1
ATOM 3155 N N . ASN A 1 454 ? 314.574 259.720 347.962 1.00 85.21 426 ASN E N 1
ATOM 3156 C CA . ASN A 1 454 ? 313.283 260.364 347.728 1.00 81.99 426 ASN E CA 1
ATOM 3157 C C . ASN A 1 454 ? 313.215 261.693 348.484 1.00 82.25 426 ASN E C 1
ATOM 3158 O O . ASN A 1 454 ? 312.442 261.882 349.423 1.00 77.46 426 ASN E O 1
ATOM 3163 N N . ARG A 1 455 ? 314.057 262.625 348.047 1.00 81.72 427 ARG E N 1
ATOM 3164 C CA . ARG A 1 455 ? 314.096 263.968 348.608 1.00 78.79 427 ARG E CA 1
ATOM 3165 C C . ARG A 1 455 ? 313.073 264.840 347.883 1.00 78.83 427 ARG E C 1
ATOM 3166 O O . ARG A 1 455 ? 312.185 264.344 347.184 1.00 78.74 427 ARG E O 1
ATOM 3174 N N . ASN A 1 456 ? 313.176 266.153 348.061 1.00 76.67 428 ASN E N 1
ATOM 3175 C CA . ASN A 1 456 ? 312.253 267.062 347.401 1.00 68.76 428 ASN E CA 1
ATOM 3176 C C . ASN A 1 456 ? 312.346 266.890 345.886 1.00 64.06 428 ASN E C 1
ATOM 3177 O O . ASN A 1 456 ? 313.451 266.799 345.338 1.00 64.26 428 ASN E O 1
ATOM 3182 N N . PRO A 1 457 ? 311.215 266.828 345.186 1.00 63.17 429 PRO E N 1
ATOM 3183 C CA . PRO A 1 457 ? 311.264 266.599 343.746 1.00 60.05 429 PRO E CA 1
ATOM 3184 C C . PRO A 1 457 ? 311.962 267.744 343.046 1.00 57.45 429 PRO E C 1
ATOM 3185 O O . PRO A 1 457 ? 311.919 268.900 343.509 1.00 59.03 429 PRO E O 1
ATOM 3189 N N . PRO A 1 458 ? 312.638 267.470 341.931 1.00 53.41 430 PRO E N 1
ATOM 3190 C CA . PRO A 1 458 ? 313.362 268.536 341.232 1.00 51.53 430 PRO E CA 1
ATOM 3191 C C . PRO A 1 458 ? 312.414 269.599 340.706 1.00 50.78 430 PRO E C 1
ATOM 3192 O O . PRO A 1 458 ? 311.302 269.305 340.265 1.00 50.49 430 PRO E O 1
ATOM 3196 N N . GLU A 1 459 ? 312.870 270.848 340.753 1.00 49.08 431 GLU E N 1
ATOM 3197 C CA . GLU A 1 459 ? 312.074 271.969 340.275 1.00 45.95 431 GLU E CA 1
ATOM 3198 C C . GLU A 1 459 ? 312.040 272.065 338.756 1.00 42.95 431 GLU E C 1
ATOM 3199 O O . GLU A 1 459 ? 311.293 272.890 338.222 1.00 43.91 431 GLU E O 1
ATOM 3205 N N . GLN A 1 460 ? 312.823 271.251 338.051 1.00 39.80 432 GLN E N 1
ATOM 3206 C CA . GLN A 1 460 ? 312.982 271.372 336.610 1.00 37.03 432 GLN E CA 1
ATOM 3207 C C . GLN A 1 460 ? 312.140 270.375 335.822 1.00 37.46 432 GLN E C 1
ATOM 3208 O O . GLN A 1 460 ? 312.315 270.268 334.604 1.00 37.61 432 GLN E O 1
ATOM 3214 N N . LEU A 1 461 ? 311.238 269.642 336.476 1.00 35.56 433 LEU E N 1
ATOM 3215 C CA . LEU A 1 461 ? 310.380 268.713 335.741 1.00 33.41 433 LEU E CA 1
ATOM 3216 C C . LEU A 1 461 ? 309.486 269.418 334.727 1.00 33.75 433 LEU E C 1
ATOM 3217 O O . LEU A 1 461 ? 309.451 268.982 333.562 1.00 36.26 433 LEU E O 1
ATOM 3222 N N . PRO A 1 462 ? 308.749 270.483 335.073 1.00 31.21 434 PRO E N 1
ATOM 3223 C CA . PRO A 1 462 ? 308.026 271.219 334.026 1.00 31.65 434 PRO E CA 1
ATOM 3224 C C . PRO A 1 462 ? 308.943 271.833 332.984 1.00 31.98 434 PRO E C 1
ATOM 3225 O O . PRO A 1 462 ? 308.532 271.990 331.829 1.00 33.85 434 PRO E O 1
ATOM 3229 N N . ILE A 1 463 ? 310.181 272.172 333.346 1.00 29.90 435 ILE E N 1
ATOM 3230 C CA . ILE A 1 463 ? 311.128 272.656 332.347 1.00 28.74 435 ILE E CA 1
ATOM 3231 C C . ILE A 1 463 ? 311.506 271.536 331.385 1.00 32.64 435 ILE E C 1
ATOM 3232 O O . ILE A 1 463 ? 311.668 271.762 330.180 1.00 35.78 435 ILE E O 1
ATOM 3237 N N . VAL A 1 464 ? 311.650 270.311 331.897 1.00 33.05 436 VAL E N 1
ATOM 3238 C CA . VAL A 1 464 ? 311.879 269.165 331.021 1.00 32.02 436 VAL E CA 1
ATOM 3239 C C . VAL A 1 464 ? 310.690 268.969 330.091 1.00 30.00 436 VAL E C 1
ATOM 3240 O O . VAL A 1 464 ? 310.854 268.706 328.893 1.00 33.20 436 VAL E O 1
ATOM 3244 N N . LEU A 1 465 ? 309.475 269.101 330.626 1.00 29.20 437 LEU E N 1
ATOM 3245 C CA . LEU A 1 465 ? 308.283 268.987 329.791 1.00 30.60 437 LEU E CA 1
ATOM 3246 C C . LEU A 1 465 ? 308.279 270.048 328.695 1.00 31.56 437 LEU E C 1
ATOM 3247 O O . LEU A 1 465 ? 307.933 269.761 327.543 1.00 31.42 437 LEU E O 1
ATOM 3252 N N . GLN A 1 466 ? 308.654 271.282 329.040 1.00 33.44 438 GLN E N 1
ATOM 3253 C CA . GLN A 1 466 ? 308.681 272.361 328.057 1.00 33.27 438 GLN E CA 1
ATOM 3254 C C . GLN A 1 466 ? 309.734 272.117 326.984 1.00 33.16 438 GLN E C 1
ATOM 3255 O O . GLN A 1 466 ? 309.480 272.339 325.796 1.00 35.87 438 GLN E O 1
ATOM 3261 N N . VAL A 1 467 ? 310.924 271.666 327.381 1.00 30.90 439 VAL E N 1
ATOM 3262 C CA . VAL A 1 467 ? 311.992 271.468 326.407 1.00 33.85 439 VAL E CA 1
ATOM 3263 C C . VAL A 1 467 ? 311.771 270.207 325.581 1.00 34.89 439 VAL E C 1
ATOM 3264 O O . VAL A 1 467 ? 312.383 270.056 324.516 1.00 37.28 439 VAL E O 1
ATOM 3268 N N . LEU A 1 468 ? 310.901 269.301 326.034 1.00 33.19 440 LEU E N 1
ATOM 3269 C CA . LEU A 1 468 ? 310.484 268.184 325.193 1.00 30.13 440 LEU E CA 1
ATOM 3270 C C . LEU A 1 468 ? 309.740 268.641 323.946 1.00 33.78 440 LEU E C 1
ATOM 3271 O O . LEU A 1 468 ? 309.718 267.911 322.950 1.00 37.07 440 LEU E O 1
ATOM 3276 N N . LEU A 1 469 ? 309.121 269.823 323.983 1.00 35.24 441 LEU E N 1
ATOM 3277 C CA . LEU A 1 469 ? 308.246 270.243 322.893 1.00 34.85 441 LEU E CA 1
ATOM 3278 C C . LEU A 1 469 ? 309.026 270.475 321.603 1.00 36.82 441 LEU E C 1
ATOM 3279 O O . LEU A 1 469 ? 308.621 270.012 320.531 1.00 39.46 441 LEU E O 1
ATOM 3284 N N . SER A 1 470 ? 310.148 271.187 321.684 1.00 39.19 442 SER E N 1
ATOM 3285 C CA . SER A 1 470 ? 310.938 271.498 320.504 1.00 41.58 442 SER E CA 1
ATOM 3286 C C . SER A 1 470 ? 311.952 270.387 320.235 1.00 42.75 442 SER E C 1
ATOM 3287 O O . SER A 1 470 ? 312.032 269.392 320.958 1.00 45.09 442 SER E O 1
ATOM 3290 N N . GLN A 1 471 ? 312.745 270.560 319.175 1.00 41.34 443 GLN E N 1
ATOM 3291 C CA . GLN A 1 471 ? 313.707 269.552 318.751 1.00 40.37 443 GLN E CA 1
ATOM 3292 C C . GLN A 1 471 ? 315.154 269.925 319.033 1.00 41.86 443 GLN E C 1
ATOM 3293 O O . GLN A 1 471 ? 316.040 269.088 318.827 1.00 43.84 443 GLN E O 1
ATOM 3299 N N . VAL A 1 472 ? 315.420 271.151 319.488 1.00 41.59 444 VAL E N 1
ATOM 3300 C CA . VAL A 1 472 ? 316.798 271.588 319.689 1.00 41.07 444 VAL E CA 1
ATOM 3301 C C . VAL A 1 472 ? 317.452 270.820 320.831 1.00 44.57 444 VAL E C 1
ATOM 3302 O O . VAL A 1 472 ? 318.636 270.469 320.761 1.00 45.07 444 VAL E O 1
ATOM 3306 N N . HIS A 1 473 ? 316.701 270.548 321.898 1.00 46.69 445 HIS E N 1
ATOM 3307 C CA . HIS A 1 473 ? 317.201 269.773 323.028 1.00 43.24 445 HIS E CA 1
ATOM 3308 C C . HIS A 1 473 ? 316.303 268.581 323.341 1.00 39.26 445 HIS E C 1
ATOM 3309 O O . HIS A 1 473 ? 316.191 268.183 324.504 1.00 39.25 445 HIS E O 1
ATOM 3316 N N . ARG A 1 474 ? 315.646 268.012 322.329 1.00 39.19 446 ARG E N 1
ATOM 3317 C CA . ARG A 1 474 ? 314.696 266.934 322.583 1.00 37.13 446 ARG E CA 1
ATOM 3318 C C . ARG A 1 474 ? 315.398 265.652 323.012 1.00 37.91 446 ARG E C 1
ATOM 3319 O O . ARG A 1 474 ? 314.927 264.958 323.919 1.00 37.85 446 ARG E O 1
ATOM 3327 N N . LEU A 1 475 ? 316.516 265.309 322.366 1.00 39.66 447 LEU E N 1
ATOM 3328 C CA . LEU A 1 475 ? 317.195 264.058 322.693 1.00 38.93 447 LEU E CA 1
ATOM 3329 C C . LEU A 1 475 ? 317.753 264.084 324.112 1.00 38.68 447 LEU E C 1
ATOM 3330 O O . LEU A 1 475 ? 317.623 263.104 324.856 1.00 36.77 447 LEU E O 1
ATOM 3335 N N . ARG A 1 476 ? 318.362 265.202 324.513 1.00 40.44 448 ARG E N 1
ATOM 3336 C CA . ARG A 1 476 ? 318.871 265.311 325.876 1.00 38.46 448 ARG E CA 1
ATOM 3337 C C . ARG A 1 476 ? 317.733 265.294 326.887 1.00 35.44 448 ARG E C 1
ATOM 3338 O O . ARG A 1 476 ? 317.858 264.696 327.962 1.00 37.35 448 ARG E O 1
ATOM 3346 N N . ALA A 1 477 ? 316.619 265.953 326.562 1.00 32.25 449 ALA E N 1
ATOM 3347 C CA . ALA A 1 477 ? 315.469 265.949 327.459 1.00 30.93 449 ALA E CA 1
ATOM 3348 C C . ALA A 1 477 ? 314.915 264.544 327.639 1.00 36.77 449 ALA E C 1
ATOM 3349 O O . ALA A 1 477 ? 314.574 264.143 328.756 1.00 38.87 449 ALA E O 1
ATOM 3351 N N . LEU A 1 478 ? 314.816 263.781 326.549 1.00 37.81 450 LEU E N 1
ATOM 3352 C CA . LEU A 1 478 ? 314.343 262.405 326.650 1.00 32.05 450 LEU E CA 1
ATOM 3353 C C . LEU A 1 478 ? 315.319 261.543 327.439 1.00 36.41 450 LEU E C 1
ATOM 3354 O O . LEU A 1 478 ? 314.900 260.683 328.221 1.00 38.71 450 LEU E O 1
ATOM 3359 N N . ASP A 1 479 ? 316.623 261.752 327.245 1.00 39.24 451 ASP E N 1
ATOM 3360 C CA . ASP A 1 479 ? 317.614 261.004 328.014 1.00 38.39 451 ASP E CA 1
ATOM 3361 C C . ASP A 1 479 ? 317.480 261.290 329.506 1.00 37.30 451 ASP E C 1
ATOM 3362 O O . ASP A 1 479 ? 317.493 260.369 330.333 1.00 38.55 451 ASP E O 1
ATOM 3367 N N . LEU A 1 480 ? 317.341 262.567 329.866 1.00 36.48 452 LEU E N 1
ATOM 3368 C CA . LEU A 1 480 ? 317.186 262.929 331.272 1.00 36.17 452 LEU E CA 1
ATOM 3369 C C . LEU A 1 480 ? 315.878 262.397 331.840 1.00 36.96 452 LEU E C 1
ATOM 3370 O O . LEU A 1 480 ? 315.831 261.954 332.992 1.00 40.91 452 LEU E O 1
ATOM 3375 N N . LEU A 1 481 ? 314.804 262.434 331.049 1.00 34.44 453 LEU E N 1
ATOM 3376 C CA . LEU A 1 481 ? 313.526 261.909 331.515 1.00 32.54 453 LEU E CA 1
ATOM 3377 C C . LEU A 1 481 ? 313.604 260.407 331.743 1.00 35.82 453 LEU E C 1
ATOM 3378 O O . LEU A 1 481 ? 313.045 259.891 332.715 1.00 39.42 453 LEU E O 1
ATOM 3383 N N . GLY A 1 482 ? 314.290 259.686 330.855 1.00 36.57 454 GLY E N 1
ATOM 3384 C CA . GLY A 1 482 ? 314.484 258.262 331.067 1.00 35.22 454 GLY E CA 1
ATOM 3385 C C . GLY A 1 482 ? 315.316 257.970 332.299 1.00 36.94 454 GLY E C 1
ATOM 3386 O O . GLY A 1 482 ? 315.000 257.063 333.074 1.00 38.88 454 GLY E O 1
ATOM 3387 N N . ARG A 1 483 ? 316.384 258.746 332.508 1.00 37.04 455 ARG E N 1
ATOM 3388 C CA . ARG A 1 483 ? 317.193 258.573 333.711 1.00 35.85 455 ARG E CA 1
ATOM 3389 C C . ARG A 1 483 ? 316.374 258.839 334.968 1.00 36.45 455 ARG E C 1
ATOM 3390 O O . ARG A 1 483 ? 316.547 258.159 335.985 1.00 42.24 455 ARG E O 1
ATOM 3398 N N . PHE A 1 484 ? 315.482 259.830 334.918 1.00 34.38 456 PHE E N 1
ATOM 3399 C CA . PHE A 1 484 ? 314.636 260.124 336.069 1.00 34.47 456 PHE E CA 1
ATOM 3400 C C . PHE A 1 484 ? 313.624 259.011 336.314 1.00 40.04 456 PHE E C 1
ATOM 3401 O O . PHE A 1 484 ? 313.435 258.580 337.456 1.00 42.15 456 PHE E O 1
ATOM 3409 N N . LEU A 1 485 ? 312.967 258.530 335.255 1.00 40.49 457 LEU E N 1
ATOM 3410 C CA . LEU A 1 485 ? 312.015 257.434 335.410 1.00 35.39 457 LEU E CA 1
ATOM 3411 C C . LEU A 1 485 ? 312.701 256.161 335.882 1.00 39.42 457 LEU E C 1
ATOM 3412 O O . LEU A 1 485 ? 312.059 255.299 336.492 1.00 42.54 457 LEU E O 1
ATOM 3417 N N . ASP A 1 486 ? 313.998 256.020 335.602 1.00 41.57 458 ASP E N 1
ATOM 3418 C CA . ASP A 1 486 ? 314.746 254.867 336.085 1.00 41.42 458 ASP E CA 1
ATOM 3419 C C . ASP A 1 486 ? 314.821 254.819 337.607 1.00 47.33 458 ASP E C 1
ATOM 3420 O O . ASP A 1 486 ? 315.018 253.737 338.170 1.00 54.56 458 ASP E O 1
ATOM 3425 N N . LEU A 1 487 ? 314.645 255.957 338.285 1.00 45.87 459 LEU E N 1
ATOM 3426 C CA . LEU A 1 487 ? 314.823 255.995 339.734 1.00 46.22 459 LEU E CA 1
ATOM 3427 C C . LEU A 1 487 ? 313.846 255.067 340.445 1.00 45.84 459 LEU E C 1
ATOM 3428 O O . LEU A 1 487 ? 314.224 254.364 341.389 1.00 46.83 459 LEU E O 1
ATOM 3433 N N . GLY A 1 488 ? 312.588 255.050 340.013 1.00 44.11 460 GLY E N 1
ATOM 3434 C CA . GLY A 1 488 ? 311.605 254.179 340.610 1.00 42.74 460 GLY E CA 1
ATOM 3435 C C . GLY A 1 488 ? 310.184 254.524 340.218 1.00 43.42 460 GLY E C 1
ATOM 3436 O O . GLY A 1 488 ? 309.934 255.443 339.432 1.00 47.06 460 GLY E O 1
ATOM 3437 N N . PRO A 1 489 ? 309.220 253.773 340.757 1.00 42.06 461 PRO E N 1
ATOM 3438 C CA . PRO A 1 489 ? 307.808 254.063 340.457 1.00 40.80 461 PRO E CA 1
ATOM 3439 C C . PRO A 1 489 ? 307.361 255.442 340.907 1.00 42.34 461 PRO E C 1
ATOM 3440 O O . PRO A 1 489 ? 306.488 256.040 340.265 1.00 41.96 461 PRO E O 1
ATOM 3444 N N . TRP A 1 490 ? 307.926 255.963 342.000 1.00 42.27 462 TRP E N 1
ATOM 3445 C CA . TRP A 1 490 ? 307.548 257.294 342.463 1.00 41.75 462 TRP E CA 1
ATOM 3446 C C . TRP A 1 490 ? 307.930 258.359 341.444 1.00 43.07 462 TRP E C 1
ATOM 3447 O O . TRP A 1 490 ? 307.176 259.313 341.219 1.00 44.09 462 TRP E O 1
ATOM 3458 N N . ALA A 1 491 ? 309.099 258.213 340.818 1.00 43.40 463 ALA E N 1
ATOM 3459 C CA . ALA A 1 491 ? 309.516 259.166 339.796 1.00 40.71 463 ALA E CA 1
ATOM 3460 C C . ALA A 1 491 ? 308.583 259.133 338.594 1.00 39.38 463 ALA E C 1
ATOM 3461 O O . ALA A 1 491 ? 308.242 260.181 338.033 1.00 41.57 463 ALA E O 1
ATOM 3463 N N . VAL A 1 492 ? 308.165 257.937 338.179 1.00 40.35 464 VAL E N 1
ATOM 3464 C CA . VAL A 1 492 ? 307.239 257.826 337.057 1.00 37.42 464 VAL E CA 1
ATOM 3465 C C . VAL A 1 492 ? 305.893 258.440 337.414 1.00 39.20 464 VAL E C 1
ATOM 3466 O O . VAL A 1 492 ? 305.266 259.115 336.589 1.00 40.21 464 VAL E O 1
ATOM 3470 N N . SER A 1 493 ? 305.424 258.211 338.642 1.00 38.58 465 SER E N 1
ATOM 3471 C CA . SER A 1 493 ? 304.170 258.818 339.076 1.00 37.71 465 SER E CA 1
ATOM 3472 C C . SER A 1 493 ? 304.270 260.338 339.079 1.00 38.82 465 SER E C 1
ATOM 3473 O O . SER A 1 493 ? 303.335 261.030 338.659 1.00 40.32 465 SER E O 1
ATOM 3476 N N . LEU A 1 494 ? 305.400 260.876 339.545 1.00 39.21 466 LEU E N 1
ATOM 3477 C CA . LEU A 1 494 ? 305.601 262.321 339.517 1.00 36.04 466 LEU E CA 1
ATOM 3478 C C . LEU A 1 494 ? 305.602 262.853 338.091 1.00 35.88 466 LEU E C 1
ATOM 3479 O O . LEU A 1 494 ? 304.954 263.863 337.797 1.00 40.33 466 LEU E O 1
ATOM 3484 N N . ALA A 1 495 ? 306.321 262.182 337.188 1.00 33.35 467 ALA E N 1
ATOM 3485 C CA . ALA A 1 495 ? 306.404 262.650 335.808 1.00 31.94 467 ALA E CA 1
ATOM 3486 C C . ALA A 1 495 ? 305.045 262.601 335.122 1.00 35.16 467 ALA E C 1
ATOM 3487 O O . ALA A 1 495 ? 304.701 263.504 334.351 1.00 34.49 467 ALA E O 1
ATOM 3489 N N . LEU A 1 496 ? 304.259 261.556 335.386 1.00 38.59 468 LEU E N 1
ATOM 3490 C CA . LEU A 1 496 ? 302.915 261.485 334.823 1.00 37.44 468 LEU E CA 1
ATOM 3491 C C . LEU A 1 496 ? 302.007 262.545 335.433 1.00 37.71 468 LEU E C 1
ATOM 3492 O O . LEU A 1 496 ? 301.111 263.066 334.758 1.00 40.44 468 LEU E O 1
ATOM 3497 N N . SER A 1 497 ? 302.218 262.872 336.710 1.00 37.30 469 SER E N 1
ATOM 3498 C CA . SER A 1 497 ? 301.416 263.911 337.350 1.00 35.32 469 SER E CA 1
ATOM 3499 C C . SER A 1 497 ? 301.700 265.282 336.749 1.00 33.40 469 SER E C 1
ATOM 3500 O O . SER A 1 497 ? 300.787 266.102 336.606 1.00 33.45 469 SER E O 1
ATOM 3503 N N . VAL A 1 498 ? 302.961 265.553 336.401 1.00 35.82 470 VAL E N 1
ATOM 3504 C CA . VAL A 1 498 ? 303.301 266.815 335.748 1.00 35.92 470 VAL E CA 1
ATOM 3505 C C . VAL A 1 498 ? 302.587 266.933 334.409 1.00 37.57 470 VAL E C 1
ATOM 3506 O O . VAL A 1 498 ? 302.257 268.039 333.963 1.00 41.15 470 VAL E O 1
ATOM 3510 N N . GLY A 1 499 ? 302.320 265.806 333.756 1.00 35.30 471 GLY E N 1
ATOM 3511 C CA . GLY A 1 499 ? 301.601 265.819 332.499 1.00 35.21 471 GLY E CA 1
ATOM 3512 C C . GLY A 1 499 ? 302.485 265.612 331.289 1.00 35.68 471 GLY E C 1
ATOM 3513 O O . GLY A 1 499 ? 302.317 266.284 330.268 1.00 36.72 471 GLY E O 1
ATOM 3514 N N . ILE A 1 500 ? 303.439 264.683 331.391 1.00 34.84 472 ILE E N 1
ATOM 3515 C CA . ILE A 1 500 ? 304.273 264.334 330.244 1.00 32.97 472 ILE E CA 1
ATOM 3516 C C . ILE A 1 500 ? 303.622 263.297 329.343 1.00 37.74 472 ILE E C 1
ATOM 3517 O O . ILE A 1 500 ? 304.077 263.110 328.205 1.00 43.54 472 ILE E O 1
ATOM 3522 N N . PHE A 1 501 ? 302.576 262.616 329.813 1.00 34.99 473 PHE E N 1
ATOM 3523 C CA . PHE A 1 501 ? 302.011 261.497 329.060 1.00 35.13 473 PHE E CA 1
ATOM 3524 C C . PHE A 1 501 ? 301.511 261.888 327.675 1.00 36.44 473 PHE E C 1
ATOM 3525 O O . PHE A 1 501 ? 301.859 261.191 326.706 1.00 38.90 473 PHE E O 1
ATOM 3533 N N . PRO A 1 502 ? 300.697 262.940 327.494 1.00 33.78 474 PRO E N 1
ATOM 3534 C CA . PRO A 1 502 ? 300.258 263.265 326.125 1.00 35.27 474 PRO E CA 1
ATOM 3535 C C . PRO A 1 502 ? 301.408 263.602 325.193 1.00 35.55 474 PRO E C 1
ATOM 3536 O O . PRO A 1 502 ? 301.381 263.230 324.015 1.00 36.70 474 PRO E O 1
ATOM 3540 N N . TYR A 1 503 ? 302.443 264.269 325.701 1.00 35.50 475 TYR E N 1
ATOM 3541 C CA . TYR A 1 503 ? 303.553 264.670 324.846 1.00 35.35 475 TYR E CA 1
ATOM 3542 C C . TYR A 1 503 ? 304.445 263.487 324.491 1.00 38.88 475 TYR E C 1
ATOM 3543 O O . TYR A 1 503 ? 304.883 263.359 323.342 1.00 43.78 475 TYR E O 1
ATOM 3552 N N . VAL A 1 504 ? 304.710 262.602 325.454 1.00 37.36 476 VAL E N 1
ATOM 3553 C CA . VAL A 1 504 ? 305.456 261.387 325.141 1.00 36.49 476 VAL E CA 1
ATOM 3554 C C . VAL A 1 504 ? 304.665 260.516 324.175 1.00 35.76 476 VAL E C 1
ATOM 3555 O O . VAL A 1 504 ? 305.243 259.859 323.300 1.00 35.67 476 VAL E O 1
ATOM 3559 N N . LEU A 1 505 ? 303.335 260.504 324.302 1.00 36.09 477 LEU E N 1
ATOM 3560 C CA . LEU A 1 505 ? 302.506 259.758 323.359 1.00 38.38 477 LEU E CA 1
ATOM 3561 C C . LEU A 1 505 ? 302.579 260.358 321.960 1.00 38.85 477 LEU E C 1
ATOM 3562 O O . LEU A 1 505 ? 302.667 259.625 320.968 1.00 42.38 477 LEU E O 1
ATOM 3567 N N . LYS A 1 506 ? 302.547 261.688 321.860 1.00 37.36 478 LYS E N 1
ATOM 3568 C CA . LYS A 1 506 ? 302.659 262.331 320.555 1.00 38.27 478 LYS E CA 1
ATOM 3569 C C . LYS A 1 506 ? 304.039 262.110 319.943 1.00 42.09 478 LYS E C 1
ATOM 3570 O O . LYS A 1 506 ? 304.172 262.027 318.716 1.00 45.65 478 LYS E O 1
ATOM 3576 N N . LEU A 1 507 ? 305.073 261.985 320.780 1.00 40.53 479 LEU E N 1
ATOM 3577 C CA . LEU A 1 507 ? 306.424 261.760 320.274 1.00 38.34 479 LEU E CA 1
ATOM 3578 C C . LEU A 1 507 ? 306.543 260.463 319.484 1.00 40.91 479 LEU E C 1
ATOM 3579 O O . LEU A 1 507 ? 307.493 260.307 318.708 1.00 43.00 479 LEU E O 1
ATOM 3584 N N . LEU A 1 508 ? 305.611 259.525 319.668 1.00 41.06 480 LEU E N 1
ATOM 3585 C CA . LEU A 1 508 ? 305.661 258.273 318.923 1.00 38.23 480 LEU E CA 1
ATOM 3586 C C . LEU A 1 508 ? 305.390 258.474 317.439 1.00 44.97 480 LEU E C 1
ATOM 3587 O O . LEU A 1 508 ? 305.690 257.580 316.640 1.00 51.33 480 LEU E O 1
ATOM 3592 N N . GLN A 1 509 ? 304.825 259.618 317.052 1.00 47.49 481 GLN E N 1
ATOM 3593 C CA . GLN A 1 509 ? 304.562 259.889 315.645 1.00 50.44 481 GLN E CA 1
ATOM 3594 C C . GLN A 1 509 ? 305.820 260.252 314.869 1.00 54.57 481 GLN E C 1
ATOM 3595 O O . GLN A 1 509 ? 305.839 260.099 313.643 1.00 60.57 481 GLN E O 1
ATOM 3601 N N . SER A 1 510 ? 306.862 260.727 315.546 1.00 52.66 482 SER E N 1
ATOM 3602 C CA . SER A 1 510 ? 308.078 261.138 314.859 1.00 55.31 482 SER E CA 1
ATOM 3603 C C . SER A 1 510 ? 308.801 259.934 314.268 1.00 55.03 482 SER E C 1
ATOM 3604 O O . SER A 1 510 ? 308.812 258.846 314.852 1.00 56.25 482 SER E O 1
ATOM 3607 N N . SER A 1 511 ? 309.406 260.135 313.100 1.00 52.56 483 SER E N 1
ATOM 3608 C CA . SER A 1 511 ? 310.156 259.094 312.414 1.00 53.96 483 SER E CA 1
ATOM 3609 C C . SER A 1 511 ? 311.653 259.172 312.674 1.00 55.38 483 SER E C 1
ATOM 3610 O O . SER A 1 511 ? 312.416 258.432 312.045 1.00 59.04 483 SER E O 1
ATOM 3613 N N . ALA A 1 512 ? 312.093 260.051 313.572 1.00 56.77 484 ALA E N 1
ATOM 3614 C CA . ALA A 1 512 ? 313.510 260.157 313.894 1.00 56.82 484 ALA E CA 1
ATOM 3615 C C . ALA A 1 512 ? 313.979 258.876 314.573 1.00 54.79 484 ALA E C 1
ATOM 3616 O O . ALA A 1 512 ? 313.483 258.516 315.646 1.00 52.53 484 ALA E O 1
ATOM 3618 N N . ARG A 1 513 ? 314.936 258.187 313.948 1.00 55.64 485 ARG E N 1
ATOM 3619 C CA . ARG A 1 513 ? 315.372 256.891 314.449 1.00 54.80 485 ARG E CA 1
ATOM 3620 C C . ARG A 1 513 ? 316.154 256.995 315.752 1.00 50.76 485 ARG E C 1
ATOM 3621 O O . ARG A 1 513 ? 316.242 256.004 316.484 1.00 51.18 485 ARG E O 1
ATOM 3629 N N . GLU A 1 514 ? 316.726 258.161 316.060 1.00 47.74 486 GLU E N 1
ATOM 3630 C CA . GLU A 1 514 ? 317.488 258.298 317.296 1.00 46.60 486 GLU E CA 1
ATOM 3631 C C . GLU A 1 514 ? 316.594 258.378 318.526 1.00 44.82 486 GLU E C 1
ATOM 3632 O O . GLU A 1 514 ? 317.076 258.155 319.641 1.00 41.64 486 GLU E O 1
ATOM 3638 N N . LEU A 1 515 ? 315.309 258.696 318.354 1.00 45.71 487 LEU E N 1
ATOM 3639 C CA . LEU A 1 515 ? 314.406 258.800 319.492 1.00 44.65 487 LEU E CA 1
ATOM 3640 C C . LEU A 1 515 ? 313.880 257.449 319.956 1.00 40.66 487 LEU E C 1
ATOM 3641 O O . LEU A 1 515 ? 313.296 257.371 321.041 1.00 39.70 487 LEU E O 1
ATOM 3646 N N . ARG A 1 516 ? 314.064 256.395 319.160 1.00 39.14 488 ARG E N 1
ATOM 3647 C CA . ARG A 1 516 ? 313.487 255.096 319.502 1.00 38.00 488 ARG E CA 1
ATOM 3648 C C . ARG A 1 516 ? 313.986 254.541 320.831 1.00 36.84 488 ARG E C 1
ATOM 3649 O O . ARG A 1 516 ? 313.145 254.129 321.648 1.00 38.57 488 ARG E O 1
ATOM 3657 N N . PRO A 1 517 ? 315.294 254.486 321.122 1.00 35.88 489 PRO E N 1
ATOM 3658 C CA . PRO A 1 517 ? 315.707 253.922 322.423 1.00 36.12 489 PRO E CA 1
ATOM 3659 C C . PRO A 1 517 ? 315.187 254.708 323.616 1.00 35.41 489 PRO E C 1
ATOM 3660 O O . PRO A 1 517 ? 314.684 254.114 324.582 1.00 36.35 489 PRO E O 1
ATOM 3664 N N . LEU A 1 518 ? 315.282 256.038 323.569 1.00 37.09 490 LEU E N 1
ATOM 3665 C CA . LEU A 1 518 ? 314.788 256.855 324.672 1.00 36.70 490 LEU E CA 1
ATOM 3666 C C . LEU A 1 518 ? 313.287 256.679 324.857 1.00 36.14 490 LEU E C 1
ATOM 3667 O O . LEU A 1 518 ? 312.801 256.533 325.987 1.00 38.96 490 LEU E O 1
ATOM 3672 N N . LEU A 1 519 ? 312.537 256.678 323.752 1.00 35.08 491 LEU E N 1
ATOM 3673 C CA . LEU A 1 519 ? 311.087 256.553 323.842 1.00 35.53 491 LEU E CA 1
ATOM 3674 C C . LEU A 1 519 ? 310.672 255.184 324.362 1.00 32.59 491 LEU E C 1
ATOM 3675 O O . LEU A 1 519 ? 309.748 255.086 325.175 1.00 33.56 491 LEU E O 1
ATOM 3680 N N . VAL A 1 520 ? 311.331 254.113 323.910 1.00 30.18 492 VAL E N 1
ATOM 3681 C CA . VAL A 1 520 ? 310.961 252.790 324.405 1.00 30.83 492 VAL E CA 1
ATOM 3682 C C . VAL A 1 520 ? 311.328 252.649 325.877 1.00 35.09 492 VAL E C 1
ATOM 3683 O O . VAL A 1 520 ? 310.596 252.022 326.646 1.00 39.29 492 VAL E O 1
ATOM 3687 N N . PHE A 1 521 ? 312.446 253.244 326.304 1.00 36.36 493 PHE E N 1
ATOM 3688 C CA . PHE A 1 521 ? 312.790 253.218 327.723 1.00 35.86 493 PHE E CA 1
ATOM 3689 C C . PHE A 1 521 ? 311.723 253.924 328.555 1.00 35.11 493 PHE E C 1
ATOM 3690 O O . PHE A 1 521 ? 311.233 253.384 329.560 1.00 37.88 493 PHE E O 1
ATOM 3698 N N . ILE A 1 522 ? 311.338 255.132 328.136 1.00 35.44 494 ILE E N 1
ATOM 3699 C CA . ILE A 1 522 ? 310.347 255.906 328.879 1.00 36.04 494 ILE E CA 1
ATOM 3700 C C . ILE A 1 522 ? 309.010 255.175 328.913 1.00 36.70 494 ILE E C 1
ATOM 3701 O O . ILE A 1 522 ? 308.358 255.088 329.962 1.00 39.57 494 ILE E O 1
ATOM 3706 N N . TRP A 1 523 ? 308.586 254.627 327.772 1.00 33.91 495 TRP E N 1
ATOM 3707 C CA . TRP A 1 523 ? 307.296 253.951 327.718 1.00 31.76 495 TRP E CA 1
ATOM 3708 C C . TRP A 1 523 ? 307.313 252.650 328.505 1.00 32.43 495 TRP E C 1
ATOM 3709 O O . TRP A 1 523 ? 306.302 252.276 329.104 1.00 37.42 495 TRP E O 1
ATOM 3720 N N . ALA A 1 524 ? 308.445 251.945 328.522 1.00 31.26 496 ALA E N 1
ATOM 3721 C CA . ALA A 1 524 ? 308.542 250.751 329.350 1.00 31.57 496 ALA E CA 1
ATOM 3722 C C . ALA A 1 524 ? 308.408 251.099 330.822 1.00 35.81 496 ALA E C 1
ATOM 3723 O O . ALA A 1 524 ? 307.701 250.410 331.564 1.00 36.67 496 ALA E O 1
ATOM 3725 N N . LYS A 1 525 ? 309.063 252.176 331.260 1.00 37.11 497 LYS E N 1
ATOM 3726 C CA . LYS A 1 525 ? 308.907 252.605 332.647 1.00 33.58 497 LYS E CA 1
ATOM 3727 C C . LYS A 1 525 ? 307.454 252.958 332.951 1.00 35.60 497 LYS E C 1
ATOM 3728 O O . LYS A 1 525 ? 306.890 252.522 333.966 1.00 39.35 497 LYS E O 1
ATOM 3734 N N . ILE A 1 526 ? 306.822 253.728 332.061 1.00 35.22 498 ILE E N 1
ATOM 3735 C CA . ILE A 1 526 ? 305.451 254.176 332.296 1.00 35.24 498 ILE E CA 1
ATOM 3736 C C . ILE A 1 526 ? 304.496 252.989 332.356 1.00 37.29 498 ILE E C 1
ATOM 3737 O O . ILE A 1 526 ? 303.634 252.912 333.240 1.00 38.50 498 ILE E O 1
ATOM 3742 N N . LEU A 1 527 ? 304.631 252.045 331.421 1.00 36.61 499 LEU E N 1
ATOM 3743 C CA . LEU A 1 527 ? 303.746 250.885 331.404 1.00 33.52 499 LEU E CA 1
ATOM 3744 C C . LEU A 1 527 ? 304.015 249.951 332.575 1.00 34.91 499 LEU E C 1
ATOM 3745 O O . LEU A 1 527 ? 303.083 249.317 333.082 1.00 39.29 499 LEU E O 1
ATOM 3750 N N . ALA A 1 528 ? 305.272 249.841 333.014 1.00 34.38 500 ALA E N 1
ATOM 3751 C CA . ALA A 1 528 ? 305.566 249.041 334.196 1.00 35.96 500 ALA E CA 1
ATOM 3752 C C . ALA A 1 528 ? 304.923 249.646 335.434 1.00 36.97 500 ALA E C 1
ATOM 3753 O O . ALA A 1 528 ? 304.478 248.920 336.330 1.00 40.62 500 ALA E O 1
ATOM 3755 N N . VAL A 1 529 ? 304.865 250.975 335.505 1.00 38.67 501 VAL E N 1
ATOM 3756 C CA . VAL A 1 529 ? 304.223 251.623 336.646 1.00 40.09 501 VAL E CA 1
ATOM 3757 C C . VAL A 1 529 ? 302.705 251.590 336.507 1.00 42.40 501 VAL E C 1
ATOM 3758 O O . VAL A 1 529 ? 301.995 251.097 337.390 1.00 43.75 501 VAL E O 1
ATOM 3762 N N . ASP A 1 530 ? 302.186 252.109 335.396 1.00 44.46 502 ASP E N 1
ATOM 3763 C CA . ASP A 1 530 ? 300.749 252.167 335.150 1.00 46.05 502 ASP E CA 1
ATOM 3764 C C . ASP A 1 530 ? 300.433 251.406 333.872 1.00 46.01 502 ASP E C 1
ATOM 3765 O O . ASP A 1 530 ? 300.937 251.753 332.799 1.00 47.18 502 ASP E O 1
ATOM 3770 N N . SER A 1 531 ? 299.596 250.378 333.987 1.00 43.24 503 SER E N 1
ATOM 3771 C CA . SER A 1 531 ? 299.237 249.534 332.855 1.00 43.79 503 SER E CA 1
ATOM 3772 C C . SER A 1 531 ? 297.980 249.999 332.133 1.00 44.65 503 SER E C 1
ATOM 3773 O O . SER A 1 531 ? 297.590 249.375 331.141 1.00 45.88 503 SER E O 1
ATOM 3776 N N . SER A 1 532 ? 297.337 251.071 332.599 1.00 43.16 504 SER E N 1
ATOM 3777 C CA . SER A 1 532 ? 296.146 251.578 331.927 1.00 42.82 504 SER E CA 1
ATOM 3778 C C . SER A 1 532 ? 296.472 252.361 330.663 1.00 47.01 504 SER E C 1
ATOM 3779 O O . SER A 1 532 ? 295.548 252.749 329.940 1.00 49.05 504 SER E O 1
ATOM 3782 N N . CYS A 1 533 ? 297.754 252.602 330.382 1.00 43.80 505 CYS E N 1
ATOM 3783 C CA . CYS A 1 533 ? 298.164 253.327 329.185 1.00 41.47 505 CYS E CA 1
ATOM 3784 C C . CYS A 1 533 ? 298.034 252.495 327.916 1.00 42.57 505 CYS E C 1
ATOM 3785 O O . CYS A 1 533 ? 298.278 253.022 326.825 1.00 44.44 505 CYS E O 1
ATOM 3788 N N . GLN A 1 534 ? 297.678 251.213 328.035 1.00 40.02 506 GLN E N 1
ATOM 3789 C CA . GLN A 1 534 ? 297.541 250.365 326.855 1.00 34.21 506 GLN E CA 1
ATOM 3790 C C . GLN A 1 534 ? 296.434 250.867 325.937 1.00 40.33 506 GLN E C 1
ATOM 3791 O O . GLN A 1 534 ? 296.575 250.834 324.709 1.00 45.48 506 GLN E O 1
ATOM 3797 N N . ALA A 1 535 ? 295.324 251.337 326.511 1.00 40.40 507 ALA E N 1
ATOM 3798 C CA . ALA A 1 535 ? 294.231 251.858 325.697 1.00 41.56 507 ALA E CA 1
ATOM 3799 C C . ALA A 1 535 ? 294.675 253.080 324.904 1.00 44.89 507 ALA E C 1
ATOM 3800 O O . ALA A 1 535 ? 294.363 253.213 323.715 1.00 46.33 507 ALA E O 1
ATOM 3802 N N . ASP A 1 536 ? 295.418 253.982 325.548 1.00 43.63 508 ASP E N 1
ATOM 3803 C CA . ASP A 1 536 ? 295.898 255.173 324.856 1.00 41.72 508 ASP E CA 1
ATOM 3804 C C . ASP A 1 536 ? 296.925 254.818 323.790 1.00 40.62 508 ASP E C 1
ATOM 3805 O O . ASP A 1 536 ? 296.948 255.430 322.716 1.00 44.71 508 ASP E O 1
ATOM 3810 N N . LEU A 1 537 ? 297.788 253.838 324.068 1.00 37.68 509 LEU E N 1
ATOM 3811 C CA . LEU A 1 537 ? 298.767 253.420 323.069 1.00 35.32 509 LEU E CA 1
ATOM 3812 C C . LEU A 1 537 ? 298.089 252.798 321.855 1.00 38.73 509 LEU E C 1
ATOM 3813 O O . LEU A 1 537 ? 298.499 253.041 320.714 1.00 42.67 509 LEU E O 1
ATOM 3818 N N . VAL A 1 538 ? 297.053 251.987 322.079 1.00 38.11 510 VAL E N 1
ATOM 3819 C CA . VAL A 1 538 ? 296.333 251.381 320.963 1.00 40.10 510 VAL E CA 1
ATOM 3820 C C . VAL A 1 538 ? 295.557 252.438 320.184 1.00 45.41 510 VAL E C 1
ATOM 3821 O O . VAL A 1 538 ? 295.470 252.379 318.951 1.00 48.49 510 VAL E O 1
ATOM 3825 N N . LYS A 1 539 ? 294.984 253.421 320.884 1.00 44.42 511 LYS E N 1
ATOM 3826 C CA . LYS A 1 539 ? 294.211 254.458 320.205 1.00 44.82 511 LYS E CA 1
ATOM 3827 C C . LYS A 1 539 ? 295.079 255.276 319.256 1.00 47.55 511 LYS E C 1
ATOM 3828 O O . LYS A 1 539 ? 294.664 255.583 318.133 1.00 50.49 511 LYS E O 1
ATOM 3834 N N . ASP A 1 540 ? 296.286 255.635 319.685 1.00 47.91 512 ASP E N 1
ATOM 3835 C CA . ASP A 1 540 ? 297.174 256.474 318.893 1.00 46.98 512 ASP E CA 1
ATOM 3836 C C . ASP A 1 540 ? 298.067 255.679 317.950 1.00 47.82 512 ASP E C 1
ATOM 3837 O O . ASP A 1 540 ? 298.933 256.273 317.298 1.00 52.06 512 ASP E O 1
ATOM 3842 N N . ASN A 1 541 ? 297.887 254.360 317.872 1.00 44.86 513 ASN E N 1
ATOM 3843 C CA . ASN A 1 541 ? 298.671 253.499 316.987 1.00 45.03 513 ASN E CA 1
ATOM 3844 C C . ASN A 1 541 ? 300.165 253.581 317.285 1.00 45.49 513 ASN E C 1
ATOM 3845 O O . ASN A 1 541 ? 300.992 253.535 316.371 1.00 48.34 513 ASN E O 1
ATOM 3850 N N . GLY A 1 542 ? 300.524 253.709 318.565 1.00 40.86 514 GLY E N 1
ATOM 3851 C CA . GLY A 1 542 ? 301.920 253.613 318.953 1.00 43.18 514 GLY E CA 1
ATOM 3852 C C . GLY A 1 542 ? 302.457 252.201 318.949 1.00 41.89 514 GLY E C 1
ATOM 3853 O O . GLY A 1 542 ? 303.679 252.007 318.901 1.00 42.52 514 GLY E O 1
ATOM 3854 N N . HIS A 1 543 ? 301.568 251.207 318.993 1.00 39.44 515 HIS E N 1
ATOM 3855 C CA . HIS A 1 543 ? 302.012 249.826 318.873 1.00 39.31 515 HIS E CA 1
ATOM 3856 C C . HIS A 1 543 ? 302.655 249.569 317.518 1.00 40.76 515 HIS E C 1
ATOM 3857 O O . HIS A 1 543 ? 303.524 248.703 317.406 1.00 41.88 515 HIS E O 1
ATOM 3864 N N . LYS A 1 544 ? 302.261 250.317 316.485 1.00 41.23 516 LYS E N 1
ATOM 3865 C CA . LYS A 1 544 ? 302.973 250.238 315.212 1.00 40.18 516 LYS E CA 1
ATOM 3866 C C . LYS A 1 544 ? 304.416 250.702 315.371 1.00 39.87 516 LYS E C 1
ATOM 3867 O O . LYS A 1 544 ? 305.342 250.089 314.823 1.00 41.53 516 LYS E O 1
ATOM 3873 N N . TYR A 1 545 ? 304.623 251.786 316.123 1.00 39.63 517 TYR E N 1
ATOM 3874 C CA . TYR A 1 545 ? 305.974 252.264 316.404 1.00 39.72 517 TYR E CA 1
ATOM 3875 C C . TYR A 1 545 ? 306.776 251.214 317.160 1.00 39.26 517 TYR E C 1
ATOM 3876 O O . TYR A 1 545 ? 307.949 250.969 316.850 1.00 43.95 517 TYR E O 1
ATOM 3885 N N . PHE A 1 546 ? 306.152 250.568 318.146 1.00 35.65 518 PHE E N 1
ATOM 3886 C CA . PHE A 1 546 ? 306.850 249.532 318.905 1.00 34.05 518 PHE E CA 1
ATOM 3887 C C . PHE A 1 546 ? 307.166 248.314 318.039 1.00 33.82 518 PHE E C 1
ATOM 3888 O O . PHE A 1 546 ? 308.231 247.705 318.185 1.00 35.73 518 PHE E O 1
ATOM 3896 N N . LEU A 1 547 ? 306.258 247.941 317.135 1.00 35.36 519 LEU E N 1
ATOM 3897 C CA . LEU A 1 547 ? 306.544 246.844 316.215 1.00 36.03 519 LEU E CA 1
ATOM 3898 C C . LEU A 1 547 ? 307.705 247.193 315.295 1.00 39.17 519 LEU E C 1
ATOM 3899 O O . LEU A 1 547 ? 308.559 246.345 315.011 1.00 41.32 519 LEU E O 1
ATOM 3904 N N . SER A 1 548 ? 307.751 248.438 314.816 1.00 38.58 520 SER E N 1
ATOM 3905 C CA . SER A 1 548 ? 308.877 248.867 313.993 1.00 38.76 520 SER E CA 1
ATOM 3906 C C . SER A 1 548 ? 310.179 248.817 314.781 1.00 41.92 520 SER E C 1
ATOM 3907 O O . SER A 1 548 ? 311.234 248.477 314.233 1.00 47.80 520 SER E O 1
ATOM 3910 N N . VAL A 1 549 ? 310.124 249.163 316.069 1.00 41.03 521 VAL E N 1
ATOM 3911 C CA . VAL A 1 549 ? 311.313 249.068 316.914 1.00 40.78 521 VAL E CA 1
ATOM 3912 C C . VAL A 1 549 ? 311.754 247.617 317.063 1.00 39.91 521 VAL E C 1
ATOM 3913 O O . VAL A 1 549 ? 312.947 247.300 316.966 1.00 45.15 521 VAL E O 1
ATOM 3917 N N . LEU A 1 550 ? 310.802 246.711 317.293 1.00 38.59 522 LEU E N 1
ATOM 3918 C CA . LEU A 1 550 ? 311.141 245.320 317.576 1.00 37.85 522 LEU E CA 1
ATOM 3919 C C . LEU A 1 550 ? 311.618 244.564 316.341 1.00 41.40 522 LEU E C 1
ATOM 3920 O O . LEU A 1 550 ? 312.253 243.515 316.483 1.00 42.40 522 LEU E O 1
ATOM 3925 N N . ALA A 1 551 ? 311.342 245.068 315.140 1.00 43.21 523 ALA E N 1
ATOM 3926 C CA . ALA A 1 551 ? 311.690 244.377 313.907 1.00 46.49 523 ALA E CA 1
ATOM 3927 C C . ALA A 1 551 ? 313.010 244.856 313.315 1.00 56.03 523 ALA E C 1
ATOM 3928 O O . ALA A 1 551 ? 313.230 244.709 312.108 1.00 62.18 523 ALA E O 1
ATOM 3930 N N . ASP A 1 552 ? 313.888 245.428 314.130 1.00 56.71 524 ASP E N 1
ATOM 3931 C CA . ASP A 1 552 ? 315.188 245.911 313.661 1.00 62.20 524 ASP E CA 1
ATOM 3932 C C . ASP A 1 552 ? 316.309 245.109 314.303 1.00 63.69 524 ASP E C 1
ATOM 3933 O O . ASP A 1 552 ? 316.599 245.304 315.500 1.00 60.01 524 ASP E O 1
ATOM 3938 N N . PRO A 1 553 ? 316.954 244.198 313.570 1.00 68.01 525 PRO E N 1
ATOM 3939 C CA . PRO A 1 553 ? 318.077 243.448 314.155 1.00 68.08 525 PRO E CA 1
ATOM 3940 C C . PRO A 1 553 ? 319.226 244.329 314.612 1.00 68.99 525 PRO E C 1
ATOM 3941 O O . PRO A 1 553 ? 319.929 243.968 315.563 1.00 67.97 525 PRO E O 1
ATOM 3945 N N . TYR A 1 554 ? 319.440 245.477 313.962 1.00 71.46 526 TYR E N 1
ATOM 3946 C CA . TYR A 1 554 ? 320.548 246.354 314.326 1.00 71.79 526 TYR E CA 1
ATOM 3947 C C . TYR A 1 554 ? 320.357 247.003 315.691 1.00 65.18 526 TYR E C 1
ATOM 3948 O O . TYR A 1 554 ? 321.328 247.504 316.267 1.00 63.55 526 TYR E O 1
ATOM 3957 N N . MET A 1 555 ? 319.134 247.015 316.208 1.00 61.11 527 MET E N 1
ATOM 3958 C CA . MET A 1 555 ? 318.870 247.625 317.502 1.00 54.71 527 MET E CA 1
ATOM 3959 C C . MET A 1 555 ? 319.517 246.801 318.615 1.00 54.65 527 MET E C 1
ATOM 3960 O O . MET A 1 555 ? 319.574 245.571 318.522 1.00 57.34 527 MET E O 1
ATOM 3965 N N . PRO A 1 556 ? 320.025 247.444 319.667 1.00 52.27 528 PRO E N 1
ATOM 3966 C CA . PRO A 1 556 ? 320.574 246.682 320.796 1.00 47.14 528 PRO E CA 1
ATOM 3967 C C . PRO A 1 556 ? 319.511 245.823 321.463 1.00 45.67 528 PRO E C 1
ATOM 3968 O O . PRO A 1 556 ? 318.330 246.174 321.503 1.00 46.05 528 PRO E O 1
ATOM 3972 N N . ALA A 1 557 ? 319.953 244.678 321.990 1.00 47.10 529 ALA E N 1
ATOM 3973 C CA . ALA A 1 557 ? 319.025 243.690 322.532 1.00 45.31 529 ALA E CA 1
ATOM 3974 C C . ALA A 1 557 ? 318.263 244.215 323.742 1.00 42.26 529 ALA E C 1
ATOM 3975 O O . ALA A 1 557 ? 317.119 243.806 323.977 1.00 40.07 529 ALA E O 1
ATOM 3977 N N . GLU A 1 558 ? 318.877 245.101 324.530 1.00 42.21 530 GLU E N 1
ATOM 3978 C CA . GLU A 1 558 ? 318.206 245.609 325.723 1.00 41.65 530 GLU E CA 1
ATOM 3979 C C . GLU A 1 558 ? 316.968 246.420 325.357 1.00 40.33 530 GLU E C 1
ATOM 3980 O O . GLU A 1 558 ? 315.908 246.267 325.976 1.00 42.18 530 GLU E O 1
ATOM 3986 N N . HIS A 1 559 ? 317.066 247.266 324.332 1.00 39.71 531 HIS E N 1
ATOM 3987 C CA . HIS A 1 559 ? 315.894 248.022 323.909 1.00 38.07 531 HIS E CA 1
ATOM 3988 C C . HIS A 1 559 ? 314.870 247.126 323.226 1.00 38.05 531 HIS E C 1
ATOM 3989 O O . HIS A 1 559 ? 313.665 247.390 323.309 1.00 40.17 531 HIS E O 1
ATOM 3996 N N . ARG A 1 560 ? 315.319 246.058 322.566 1.00 35.09 532 ARG E N 1
ATOM 3997 C CA . ARG A 1 560 ? 314.374 245.122 321.970 1.00 32.09 532 ARG E CA 1
ATOM 3998 C C . ARG A 1 560 ? 313.572 244.387 323.038 1.00 33.70 532 ARG E C 1
ATOM 3999 O O . ARG A 1 560 ? 312.360 244.202 322.890 1.00 34.54 532 ARG E O 1
ATOM 4007 N N . THR A 1 561 ? 314.217 243.983 324.137 1.00 32.92 533 THR E N 1
ATOM 4008 C CA . THR A 1 561 ? 313.449 243.367 325.217 1.00 32.42 533 THR E CA 1
ATOM 4009 C C . THR A 1 561 ? 312.592 244.396 325.945 1.00 32.73 533 THR E C 1
ATOM 4010 O O . THR A 1 561 ? 311.513 244.059 326.446 1.00 35.32 533 THR E O 1
ATOM 4014 N N . MET A 1 562 ? 313.037 245.655 325.987 1.00 32.74 534 MET E N 1
ATOM 4015 C CA . MET A 1 562 ? 312.193 246.728 326.503 1.00 30.28 534 MET E CA 1
ATOM 4016 C C . MET A 1 562 ? 310.897 246.827 325.705 1.00 28.70 534 MET E C 1
ATOM 4017 O O . MET A 1 562 ? 309.797 246.873 326.271 1.00 27.44 534 MET E O 1
ATOM 4022 N N . THR A 1 563 ? 311.016 246.842 324.377 1.00 29.06 535 THR E N 1
ATOM 4023 C CA . THR A 1 563 ? 309.840 246.928 323.518 1.00 26.83 535 THR E CA 1
ATOM 4024 C C . THR A 1 563 ? 308.990 245.666 323.613 1.00 28.68 535 THR E C 1
ATOM 4025 O O . THR A 1 563 ? 307.759 245.733 323.523 1.00 30.53 535 THR E O 1
ATOM 4029 N N . ALA A 1 564 ? 309.627 244.505 323.781 1.00 27.76 536 ALA E N 1
ATOM 4030 C CA . ALA A 1 564 ? 308.872 243.272 323.981 1.00 25.03 536 ALA E CA 1
ATOM 4031 C C . ALA A 1 564 ? 308.033 243.345 325.249 1.00 27.29 536 ALA E C 1
ATOM 4032 O O . ALA A 1 564 ? 306.868 242.932 325.258 1.00 29.92 536 ALA E O 1
ATOM 4034 N N . PHE A 1 565 ? 308.608 243.879 326.328 1.00 26.75 537 PHE E N 1
ATOM 4035 C CA . PHE A 1 565 ? 307.842 244.083 327.553 1.00 24.96 537 PHE E CA 1
ATOM 4036 C C . PHE A 1 565 ? 306.692 245.055 327.329 1.00 25.99 537 PHE E C 1
ATOM 4037 O O . PHE A 1 565 ? 305.581 244.845 327.833 1.00 29.43 537 PHE E O 1
ATOM 4045 N N . ILE A 1 566 ? 306.943 246.134 326.584 1.00 27.60 538 ILE E N 1
ATOM 4046 C CA . ILE A 1 566 ? 305.888 247.111 326.312 1.00 26.18 538 ILE E CA 1
ATOM 4047 C C . ILE A 1 566 ? 304.736 246.452 325.564 1.00 26.80 538 ILE E C 1
ATOM 4048 O O . ILE A 1 566 ? 303.562 246.640 325.901 1.00 31.40 538 ILE E O 1
ATOM 4053 N N . LEU A 1 567 ? 305.059 245.663 324.539 1.00 26.24 539 LEU E N 1
ATOM 4054 C CA . LEU A 1 567 ? 304.024 244.996 323.757 1.00 25.77 539 LEU E CA 1
ATOM 4055 C C . LEU A 1 567 ? 303.288 243.953 324.586 1.00 26.86 539 LEU E C 1
ATOM 4056 O O . LEU A 1 567 ? 302.083 243.745 324.403 1.00 28.91 539 LEU E O 1
ATOM 4061 N N . ALA A 1 568 ? 303.996 243.275 325.492 1.00 27.04 540 ALA E N 1
ATOM 4062 C CA . ALA A 1 568 ? 303.336 242.331 326.386 1.00 28.59 540 ALA E CA 1
ATOM 4063 C C . ALA A 1 568 ? 302.343 243.040 327.297 1.00 29.59 540 ALA E C 1
ATOM 4064 O O . ALA A 1 568 ? 301.247 242.529 327.549 1.00 31.66 540 ALA E O 1
ATOM 4066 N N . VAL A 1 569 ? 302.713 244.217 327.805 1.00 28.39 541 VAL E N 1
ATOM 4067 C CA . VAL A 1 569 ? 301.803 244.964 328.668 1.00 28.52 541 VAL E CA 1
ATOM 4068 C C . VAL A 1 569 ? 300.609 245.483 327.873 1.00 29.23 541 VAL E C 1
ATOM 4069 O O . VAL A 1 569 ? 299.476 245.498 328.369 1.00 33.60 541 VAL E O 1
ATOM 4073 N N . ILE A 1 570 ? 300.840 245.914 326.631 1.00 26.65 542 ILE E N 1
ATOM 4074 C CA . ILE A 1 570 ? 299.753 246.443 325.809 1.00 27.42 542 ILE E CA 1
ATOM 4075 C C . ILE A 1 570 ? 298.686 245.380 325.578 1.00 30.37 542 ILE E C 1
ATOM 4076 O O . ILE A 1 570 ? 297.484 245.651 325.684 1.00 34.09 542 ILE E O 1
ATOM 4081 N N . VAL A 1 571 ? 299.106 244.150 325.261 1.00 31.26 543 VAL E N 1
ATOM 4082 C CA . VAL A 1 571 ? 298.167 243.077 324.948 1.00 30.68 543 VAL E CA 1
ATOM 4083 C C . VAL A 1 571 ? 297.694 242.326 326.183 1.00 32.59 543 VAL E C 1
ATOM 4084 O O . VAL A 1 571 ? 296.955 241.341 326.052 1.00 34.09 543 VAL E O 1
ATOM 4088 N N . ASN A 1 572 ? 298.092 242.756 327.378 1.00 31.49 544 ASN E N 1
ATOM 4089 C CA . ASN A 1 572 ? 297.757 242.039 328.604 1.00 32.27 544 ASN E CA 1
ATOM 4090 C C . ASN A 1 572 ? 296.275 242.206 328.917 1.00 39.47 544 ASN E C 1
ATOM 4091 O O . ASN A 1 572 ? 295.849 243.269 329.382 1.00 43.63 544 ASN E O 1
ATOM 4096 N N . SER A 1 573 ? 295.494 241.152 328.674 1.00 41.25 545 SER E N 1
ATOM 4097 C CA . SER A 1 573 ? 294.060 241.125 328.977 1.00 40.68 545 SER E CA 1
ATOM 4098 C C . SER A 1 573 ? 293.341 242.333 328.382 1.00 38.12 545 SER E C 1
ATOM 4099 O O . SER A 1 573 ? 292.627 243.067 329.068 1.00 37.13 545 SER E O 1
ATOM 4102 N N . TYR A 1 574 ? 293.536 242.536 327.081 1.00 38.19 546 TYR E N 1
ATOM 4103 C CA . TYR A 1 574 ? 292.972 243.696 326.394 1.00 40.18 546 TYR E CA 1
ATOM 4104 C C . TYR A 1 574 ? 292.685 243.277 324.955 1.00 39.07 546 TYR E C 1
ATOM 4105 O O . TYR A 1 574 ? 293.593 243.268 324.120 1.00 39.67 546 TYR E O 1
ATOM 4114 N N . HIS A 1 575 ? 291.422 242.941 324.677 1.00 38.64 547 HIS E N 1
ATOM 4115 C CA . HIS A 1 575 ? 291.066 242.378 323.377 1.00 41.58 547 HIS E CA 1
ATOM 4116 C C . HIS A 1 575 ? 291.370 243.346 322.240 1.00 43.80 547 HIS E C 1
ATOM 4117 O O . HIS A 1 575 ? 291.805 242.927 321.160 1.00 46.95 547 HIS E O 1
ATOM 4124 N N . THR A 1 576 ? 291.139 244.642 322.456 1.00 42.89 548 THR E N 1
ATOM 4125 C CA . THR A 1 576 ? 291.436 245.627 321.420 1.00 42.86 548 THR E CA 1
ATOM 4126 C C . THR A 1 576 ? 292.922 245.629 321.078 1.00 43.54 548 THR E C 1
ATOM 4127 O O . THR A 1 576 ? 293.303 245.593 319.902 1.00 43.98 548 THR E O 1
ATOM 4131 N N . GLY A 1 577 ? 293.778 245.658 322.101 1.00 40.85 549 GLY E N 1
ATOM 4132 C CA . GLY A 1 577 ? 295.211 245.636 321.857 1.00 35.94 549 GLY E CA 1
ATOM 4133 C C . GLY A 1 577 ? 295.680 244.328 321.252 1.00 37.23 549 GLY E C 1
ATOM 4134 O O . GLY A 1 577 ? 296.562 244.313 320.391 1.00 40.47 549 GLY E O 1
ATOM 4135 N N . GLN A 1 578 ? 295.103 243.212 321.703 1.00 37.28 550 GLN E N 1
ATOM 4136 C CA . GLN A 1 578 ? 295.457 241.912 321.143 1.00 35.13 550 GLN E CA 1
ATOM 4137 C C . GLN A 1 578 ? 295.121 241.850 319.659 1.00 38.38 550 GLN E C 1
ATOM 4138 O O . GLN A 1 578 ? 295.930 241.386 318.849 1.00 45.15 550 GLN E O 1
ATOM 4144 N N . GLU A 1 579 ? 293.936 242.335 319.280 1.00 37.37 551 GLU E N 1
ATOM 4145 C CA . GLU A 1 579 ? 293.560 242.358 317.868 1.00 39.28 551 GLU E CA 1
ATOM 4146 C C . GLU A 1 579 ? 294.455 243.298 317.070 1.00 44.06 551 GLU E C 1
ATOM 4147 O O . GLU A 1 579 ? 294.874 242.972 315.951 1.00 48.02 551 GLU E O 1
ATOM 4153 N N . ALA A 1 580 ? 294.760 244.471 317.631 1.00 46.06 552 ALA E N 1
ATOM 4154 C CA . ALA A 1 580 ? 295.607 245.428 316.928 1.00 44.59 552 ALA E CA 1
ATOM 4155 C C . ALA A 1 580 ? 296.995 244.856 316.678 1.00 43.92 552 ALA E C 1
ATOM 4156 O O . ALA A 1 580 ? 297.557 245.021 315.589 1.00 50.15 552 ALA E O 1
ATOM 4158 N N . CYS A 1 581 ? 297.564 244.175 317.675 1.00 40.23 553 CYS E N 1
ATOM 4159 C CA . CYS A 1 581 ? 298.883 243.582 317.501 1.00 36.56 553 CYS E CA 1
ATOM 4160 C C . CYS A 1 581 ? 298.836 242.350 316.607 1.00 42.62 553 CYS E C 1
ATOM 4161 O O . CYS A 1 581 ? 299.822 242.048 315.924 1.00 45.99 553 CYS E O 1
ATOM 4164 N N . LEU A 1 582 ? 297.715 241.625 316.597 1.00 42.78 554 LEU E N 1
ATOM 4165 C CA . LEU A 1 582 ? 297.557 240.524 315.653 1.00 43.12 554 LEU E CA 1
ATOM 4166 C C . LEU A 1 582 ? 297.584 241.039 314.220 1.00 49.63 554 LEU E C 1
ATOM 4167 O O . LEU A 1 582 ? 298.275 240.482 313.359 1.00 56.15 554 LEU E O 1
ATOM 4172 N N . GLN A 1 583 ? 296.841 242.114 313.949 1.00 48.75 555 GLN E N 1
ATOM 4173 C CA . GLN A 1 583 ? 296.868 242.707 312.618 1.00 51.21 555 GLN E CA 1
ATOM 4174 C C . GLN A 1 583 ? 298.205 243.360 312.295 1.00 52.39 555 GLN E C 1
ATOM 4175 O O . GLN A 1 583 ? 298.459 243.664 311.125 1.00 58.01 555 GLN E O 1
ATOM 4181 N N . GLY A 1 584 ? 299.055 243.584 313.294 1.00 50.39 556 GLY E N 1
ATOM 4182 C CA . GLY A 1 584 ? 300.405 244.065 313.104 1.00 49.87 556 GLY E CA 1
ATOM 4183 C C . GLY A 1 584 ? 301.445 242.986 312.917 1.00 50.42 556 GLY E C 1
ATOM 4184 O O . GLY A 1 584 ? 302.640 243.296 312.870 1.00 51.60 556 GLY E O 1
ATOM 4185 N N . ASN A 1 585 ? 301.023 241.723 312.811 1.00 47.73 557 ASN E N 1
ATOM 4186 C CA . ASN A 1 585 ? 301.929 240.588 312.625 1.00 47.60 557 ASN E CA 1
ATOM 4187 C C . ASN A 1 585 ? 302.940 240.484 313.766 1.00 43.51 557 ASN E C 1
ATOM 4188 O O . ASN A 1 585 ? 304.127 240.233 313.548 1.00 45.94 557 ASN E O 1
ATOM 4193 N N . LEU A 1 586 ? 302.464 240.683 314.997 1.00 38.09 558 LEU E N 1
ATOM 4194 C CA . LEU A 1 586 ? 303.335 240.562 316.162 1.00 35.34 558 LEU E CA 1
ATOM 4195 C C . LEU A 1 586 ? 303.810 239.129 316.365 1.00 39.38 558 LEU E C 1
ATOM 4196 O O . LEU A 1 586 ? 304.920 238.913 316.863 1.00 39.75 558 LEU E O 1
ATOM 4201 N N . ILE A 1 587 ? 302.985 238.143 316.004 1.00 45.71 559 ILE E N 1
ATOM 4202 C CA . ILE A 1 587 ? 303.376 236.743 316.162 1.00 42.98 559 ILE E CA 1
ATOM 4203 C C . ILE A 1 587 ? 304.662 236.460 315.396 1.00 45.34 559 ILE E C 1
ATOM 4204 O O . ILE A 1 587 ? 305.619 235.893 315.939 1.00 45.62 559 ILE E O 1
ATOM 4209 N N . ALA A 1 588 ? 304.707 236.861 314.123 1.00 44.77 560 ALA E N 1
ATOM 4210 C CA . ALA A 1 588 ? 305.892 236.611 313.311 1.00 43.27 560 ALA E CA 1
ATOM 4211 C C . ALA A 1 588 ? 307.099 237.372 313.844 1.00 43.48 560 ALA E C 1
ATOM 4212 O O . ALA A 1 588 ? 308.216 236.843 313.858 1.00 47.25 560 ALA E O 1
ATOM 4214 N N . ILE A 1 589 ? 306.893 238.617 314.283 1.00 43.45 561 ILE E N 1
ATOM 4215 C CA . ILE A 1 589 ? 307.996 239.418 314.810 1.00 42.54 561 ILE E CA 1
ATOM 4216 C C . ILE A 1 589 ? 308.593 238.755 316.043 1.00 45.98 561 ILE E C 1
ATOM 4217 O O . ILE A 1 589 ? 309.818 238.689 316.201 1.00 46.78 561 ILE E O 1
ATOM 4222 N N . CYS A 1 590 ? 307.738 238.252 316.936 1.00 43.85 562 CYS E N 1
ATOM 4223 C CA . CYS A 1 590 ? 308.229 237.545 318.114 1.00 36.98 562 CYS E CA 1
ATOM 4224 C C . CYS A 1 590 ? 308.936 236.250 317.731 1.00 40.56 562 CYS E C 1
ATOM 4225 O O . CYS A 1 590 ? 309.967 235.901 318.318 1.00 45.00 562 CYS E O 1
ATOM 4228 N N . LEU A 1 591 ? 308.396 235.520 316.752 1.00 38.65 563 LEU E N 1
ATOM 4229 C CA . LEU A 1 591 ? 309.009 234.255 316.358 1.00 43.85 563 LEU E CA 1
ATOM 4230 C C . LEU A 1 591 ? 310.396 234.466 315.761 1.00 47.98 563 LEU E C 1
ATOM 4231 O O . LEU A 1 591 ? 311.311 233.673 316.011 1.00 49.57 563 LEU E O 1
ATOM 4236 N N . GLU A 1 592 ? 310.572 235.521 314.962 1.00 48.15 564 GLU E N 1
ATOM 4237 C CA . GLU A 1 592 ? 311.891 235.778 314.388 1.00 50.71 564 GLU E CA 1
ATOM 4238 C C . GLU A 1 592 ? 312.913 236.120 315.465 1.00 49.58 564 GLU E C 1
ATOM 4239 O O . GLU A 1 592 ? 314.110 235.866 315.287 1.00 51.27 564 GLU E O 1
ATOM 4245 N N . GLN A 1 593 ? 312.466 236.689 316.583 1.00 46.50 565 GLN E N 1
ATOM 4246 C CA . GLN A 1 593 ? 313.337 237.061 317.694 1.00 49.60 565 GLN E CA 1
ATOM 4247 C C . GLN A 1 593 ? 313.107 236.166 318.908 1.00 46.10 565 GLN E C 1
ATOM 4248 O O . GLN A 1 593 ? 313.096 236.627 320.051 1.00 40.82 565 GLN E O 1
ATOM 4254 N N . LEU A 1 594 ? 312.918 234.872 318.666 1.00 51.23 566 LEU E N 1
ATOM 4255 C CA . LEU A 1 594 ? 312.732 233.900 319.734 1.00 49.36 566 LEU E CA 1
ATOM 4256 C C . LEU A 1 594 ? 314.017 233.180 320.110 1.00 51.73 566 LEU E C 1
ATOM 4257 O O . LEU A 1 594 ? 314.226 232.882 321.291 1.00 50.63 566 LEU E O 1
ATOM 4262 N N . ASN A 1 595 ? 314.882 232.893 319.137 1.00 54.63 567 ASN E N 1
ATOM 4263 C CA . ASN A 1 595 ? 316.156 232.228 319.375 1.00 54.45 567 ASN E CA 1
ATOM 4264 C C . ASN A 1 595 ? 317.301 233.219 319.567 1.00 54.20 567 ASN E C 1
ATOM 4265 O O . ASN A 1 595 ? 318.466 232.872 319.347 1.00 56.56 567 ASN E O 1
ATOM 4270 N N . ASP A 1 596 ? 316.990 234.447 319.969 1.00 53.49 568 ASP E N 1
ATOM 4271 C CA . ASP A 1 596 ? 318.023 235.454 320.157 1.00 52.65 568 ASP E CA 1
ATOM 4272 C C . ASP A 1 596 ? 318.889 235.100 321.364 1.00 51.81 568 ASP E C 1
ATOM 4273 O O . ASP A 1 596 ? 318.374 234.631 322.383 1.00 53.38 568 ASP E O 1
ATOM 4278 N N . PRO A 1 597 ? 320.204 235.314 321.286 1.00 54.61 569 PRO E N 1
ATOM 4279 C CA . PRO A 1 597 ? 321.088 235.001 322.425 1.00 53.65 569 PRO E CA 1
ATOM 4280 C C . PRO A 1 597 ? 320.994 236.038 323.541 1.00 50.65 569 PRO E C 1
ATOM 4281 O O . PRO A 1 597 ? 321.958 236.736 323.868 1.00 55.22 569 PRO E O 1
ATOM 4285 N N . HIS A 1 598 ? 319.806 236.144 324.138 1.00 49.08 570 HIS E N 1
ATOM 4286 C CA . HIS A 1 598 ? 319.559 237.065 325.240 1.00 47.54 570 HIS E CA 1
ATOM 4287 C C . HIS A 1 598 ? 318.440 236.514 326.116 1.00 43.69 570 HIS E C 1
ATOM 4288 O O . HIS A 1 598 ? 317.301 236.376 325.652 1.00 41.78 570 HIS E O 1
ATOM 4295 N N . PRO A 1 599 ? 318.725 236.180 327.380 1.00 42.63 571 PRO E N 1
ATOM 4296 C CA . PRO A 1 599 ? 317.705 235.509 328.208 1.00 43.08 571 PRO E CA 1
ATOM 4297 C C . PRO A 1 599 ? 316.444 236.330 328.417 1.00 40.37 571 PRO E C 1
ATOM 4298 O O . PRO A 1 599 ? 315.332 235.800 328.283 1.00 39.22 571 PRO E O 1
ATOM 4302 N N . LEU A 1 600 ? 316.584 237.618 328.737 1.00 38.12 572 LEU E N 1
ATOM 4303 C CA . LEU A 1 600 ? 315.411 238.432 329.034 1.00 33.99 572 LEU E CA 1
ATOM 4304 C C . LEU A 1 600 ? 314.595 238.704 327.777 1.00 31.63 572 LEU E C 1
ATOM 4305 O O . LEU A 1 600 ? 313.361 238.758 327.831 1.00 31.74 572 LEU E O 1
ATOM 4310 N N . LEU A 1 601 ? 315.266 238.875 326.637 1.00 30.71 573 LEU E N 1
ATOM 4311 C CA . LEU A 1 601 ? 314.548 239.061 325.381 1.00 28.78 573 LEU E CA 1
ATOM 4312 C C . LEU A 1 601 ? 313.709 237.837 325.046 1.00 30.67 573 LEU E C 1
ATOM 4313 O O . LEU A 1 601 ? 312.536 237.959 324.678 1.00 31.38 573 LEU E O 1
ATOM 4318 N N . ARG A 1 602 ? 314.291 236.642 325.176 1.00 33.15 574 ARG E N 1
ATOM 4319 C CA . ARG A 1 602 ? 313.531 235.422 324.920 1.00 28.81 574 ARG E CA 1
ATOM 4320 C C . ARG A 1 602 ? 312.378 235.278 325.902 1.00 26.28 574 ARG E C 1
ATOM 4321 O O . ARG A 1 602 ? 311.262 234.915 325.511 1.00 27.54 574 ARG E O 1
ATOM 4329 N N . GLN A 1 603 ? 312.628 235.570 327.180 1.00 24.73 575 GLN E N 1
ATOM 4330 C CA . GLN A 1 603 ? 311.580 235.456 328.189 1.00 23.84 575 GLN E CA 1
ATOM 4331 C C . GLN A 1 603 ? 310.403 236.367 327.870 1.00 24.31 575 GLN E C 1
ATOM 4332 O O . GLN A 1 603 ? 309.243 235.938 327.896 1.00 24.60 575 GLN E O 1
ATOM 4338 N N . TRP A 1 604 ? 310.681 237.631 327.555 1.00 26.89 576 TRP E N 1
ATOM 4339 C CA . TRP A 1 604 ? 309.585 238.560 327.319 1.00 22.98 576 TRP E CA 1
ATOM 4340 C C . TRP A 1 604 ? 308.927 238.349 325.966 1.00 22.88 576 TRP E C 1
ATOM 4341 O O . TRP A 1 604 ? 307.727 238.598 325.831 1.00 23.84 576 TRP E O 1
ATOM 4352 N N . VAL A 1 605 ? 309.665 237.862 324.970 1.00 24.06 577 VAL E N 1
ATOM 4353 C CA . VAL A 1 605 ? 309.033 237.472 323.715 1.00 21.77 577 VAL E CA 1
ATOM 4354 C C . VAL A 1 605 ? 308.067 236.319 323.948 1.00 23.01 577 VAL E C 1
ATOM 4355 O O . VAL A 1 605 ? 306.952 236.305 323.413 1.00 24.37 577 VAL E O 1
ATOM 4359 N N . ALA A 1 606 ? 308.474 235.338 324.760 1.00 24.11 578 ALA E N 1
ATOM 4360 C CA . ALA A 1 606 ? 307.585 234.225 325.081 1.00 20.88 578 ALA E CA 1
ATOM 4361 C C . ALA A 1 606 ? 306.359 234.697 325.852 1.00 20.40 578 ALA E C 1
ATOM 4362 O O . ALA A 1 606 ? 305.242 234.234 325.598 1.00 20.84 578 ALA E O 1
ATOM 4364 N N . ILE A 1 607 ? 306.546 235.618 326.800 1.00 21.37 579 ILE E N 1
ATOM 4365 C CA . ILE A 1 607 ? 305.411 236.134 327.564 1.00 20.69 579 ILE E CA 1
ATOM 4366 C C . ILE A 1 607 ? 304.458 236.906 326.657 1.00 22.79 579 ILE E C 1
ATOM 4367 O O . ILE A 1 607 ? 303.232 236.798 326.784 1.00 25.64 579 ILE E O 1
ATOM 4372 N N . CYS A 1 608 ? 305.002 237.701 325.732 1.00 24.41 580 CYS E N 1
ATOM 4373 C CA . CYS A 1 608 ? 304.159 238.432 324.792 1.00 20.96 580 CYS E CA 1
ATOM 4374 C C . CYS A 1 608 ? 303.398 237.480 323.878 1.00 22.30 580 CYS E C 1
ATOM 4375 O O . CYS A 1 608 ? 302.218 237.702 323.584 1.00 26.05 580 CYS E O 1
ATOM 4378 N N . LEU A 1 609 ? 304.058 236.414 323.419 1.00 23.52 581 LEU E N 1
ATOM 4379 C CA . LEU A 1 609 ? 303.366 235.396 322.635 1.00 21.31 581 LEU E CA 1
ATOM 4380 C C . LEU A 1 609 ? 302.239 234.764 323.437 1.00 23.65 581 LEU E C 1
ATOM 4381 O O . LEU A 1 609 ? 301.143 234.538 322.912 1.00 28.34 581 LEU E O 1
ATOM 4386 N N . GLY A 1 610 ? 302.491 234.471 324.713 1.00 22.08 582 GLY E N 1
ATOM 4387 C CA . GLY A 1 610 ? 301.454 233.8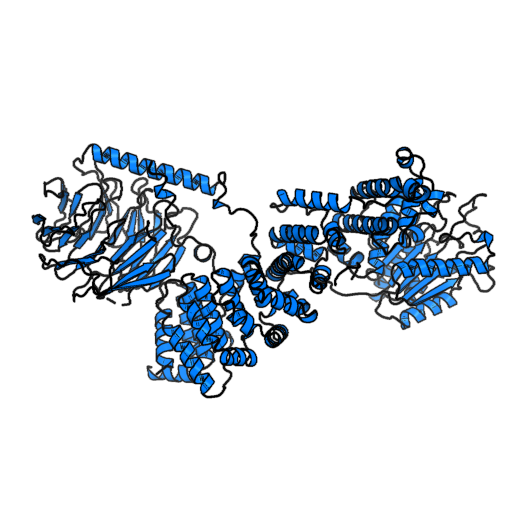85 325.544 1.00 22.88 582 GLY E CA 1
ATOM 4388 C C . GLY A 1 610 ? 300.274 234.815 325.747 1.00 23.90 582 GLY E C 1
ATOM 4389 O O . GLY A 1 610 ? 299.120 234.385 325.722 1.00 30.11 582 GLY E O 1
ATOM 4390 N N . ARG A 1 611 ? 300.547 236.105 325.934 1.00 23.77 583 ARG E N 1
ATOM 4391 C CA . ARG A 1 611 ? 299.472 237.064 326.164 1.00 23.95 583 ARG E CA 1
ATOM 4392 C C . ARG A 1 611 ? 298.727 237.425 324.884 1.00 24.36 583 ARG E C 1
ATOM 4393 O O . ARG A 1 611 ? 297.580 237.878 324.953 1.00 29.83 583 ARG E O 1
ATOM 4401 N N . ILE A 1 612 ? 299.350 237.242 323.719 1.00 21.80 584 ILE E N 1
ATOM 4402 C CA . ILE A 1 612 ? 298.674 237.556 322.464 1.00 21.20 584 ILE E CA 1
ATOM 4403 C C . ILE A 1 612 ? 297.500 236.611 322.236 1.00 27.56 584 ILE E C 1
ATOM 4404 O O . ILE A 1 612 ? 296.380 237.047 321.944 1.00 35.31 584 ILE E O 1
ATOM 4409 N N . TRP A 1 613 ? 297.730 235.304 322.381 1.00 27.92 585 TRP E N 1
ATOM 4410 C CA . TRP A 1 613 ? 296.693 234.306 322.144 1.00 29.49 585 TRP E CA 1
ATOM 4411 C C . TRP A 1 613 ? 295.975 233.889 323.420 1.00 29.35 585 TRP E C 1
ATOM 4412 O O . TRP A 1 613 ? 295.542 232.736 323.540 1.00 34.77 585 TRP E O 1
ATOM 4423 N N . GLN A 1 614 ? 295.841 234.801 324.378 1.00 27.07 586 GLN E N 1
ATOM 4424 C CA . GLN A 1 614 ? 295.083 234.542 325.596 1.00 29.17 586 GLN E CA 1
ATOM 4425 C C . GLN A 1 614 ? 293.613 234.825 325.319 1.00 38.07 586 GLN E C 1
ATOM 4426 O O . GLN A 1 614 ? 293.212 235.987 325.191 1.00 41.85 586 GLN E O 1
ATOM 4432 N N . ASN A 1 615 ? 292.812 233.764 325.226 1.00 41.71 587 ASN E N 1
ATOM 4433 C CA . ASN A 1 615 ? 291.399 233.864 324.867 1.00 44.93 587 ASN E CA 1
ATOM 4434 C C . ASN A 1 615 ? 291.229 234.591 323.534 1.00 49.67 587 ASN E C 1
ATOM 4435 O O . ASN A 1 615 ? 290.419 235.509 323.392 1.00 55.37 587 ASN E O 1
ATOM 4440 N N . PHE A 1 616 ? 292.010 234.162 322.542 1.00 44.61 588 PHE E N 1
ATOM 4441 C CA . PHE A 1 616 ? 292.004 234.794 321.221 1.00 45.96 588 PHE E CA 1
ATOM 4442 C C . PHE A 1 616 ? 292.242 233.689 320.189 1.00 50.16 588 PHE E C 1
ATOM 4443 O O . PHE A 1 616 ? 293.379 233.275 319.959 1.00 53.17 588 PHE E O 1
ATOM 4451 N N . ASP A 1 617 ? 291.153 233.221 319.574 1.00 52.38 589 ASP E N 1
ATOM 4452 C CA . ASP A 1 617 ? 291.258 232.093 318.653 1.00 60.37 589 ASP E CA 1
ATOM 4453 C C . ASP A 1 617 ? 291.982 232.465 317.366 1.00 62.81 589 ASP E C 1
ATOM 4454 O O . ASP A 1 617 ? 292.689 231.627 316.796 1.00 66.12 589 ASP E O 1
ATOM 4459 N N . SER A 1 618 ? 291.811 233.697 316.885 1.00 57.67 590 SER E N 1
ATOM 4460 C CA . SER A 1 618 ? 292.513 234.115 315.674 1.00 60.24 590 SER E CA 1
ATOM 4461 C C . SER A 1 618 ? 294.020 234.154 315.897 1.00 60.79 590 SER E C 1
ATOM 4462 O O . SER A 1 618 ? 294.796 233.776 315.011 1.00 62.09 590 SER E O 1
ATOM 4465 N N . ALA A 1 619 ? 294.453 234.606 317.076 1.00 54.74 591 ALA E N 1
ATOM 4466 C CA . ALA A 1 619 ? 295.877 234.591 317.395 1.00 49.29 591 ALA E CA 1
ATOM 4467 C C . ALA A 1 619 ? 296.410 233.166 317.470 1.00 57.60 591 ALA E C 1
ATOM 4468 O O . ALA A 1 619 ? 297.524 232.886 317.011 1.00 60.56 591 ALA E O 1
ATOM 4470 N N . ARG A 1 620 ? 295.629 232.249 318.046 1.00 57.74 592 ARG E N 1
ATOM 4471 C CA . ARG A 1 620 ? 296.039 230.850 318.076 1.00 55.43 592 ARG E CA 1
ATOM 4472 C C . ARG A 1 620 ? 296.147 230.277 316.668 1.00 61.90 592 ARG E C 1
ATOM 4473 O O . ARG A 1 620 ? 297.078 229.522 316.369 1.00 63.77 592 ARG E O 1
ATOM 4481 N N . TRP A 1 621 ? 295.205 230.623 315.788 1.00 59.41 593 TRP E N 1
ATOM 4482 C CA . TRP A 1 621 ? 295.281 230.166 314.403 1.00 63.97 593 TRP E CA 1
ATOM 4483 C C . TRP A 1 621 ? 296.515 230.720 313.706 1.00 69.12 593 TRP E C 1
ATOM 4484 O O . TRP A 1 621 ? 297.177 230.010 312.938 1.00 72.79 593 TRP E O 1
ATOM 4495 N N . CYS A 1 622 ? 296.832 231.994 313.949 1.00 65.21 594 CYS E N 1
ATOM 4496 C CA . CYS A 1 622 ? 298.038 232.582 313.374 1.00 67.64 594 CYS E CA 1
ATOM 4497 C C . CYS A 1 622 ? 299.286 231.872 313.880 1.00 72.71 594 CYS E C 1
ATOM 4498 O O . CYS A 1 622 ? 300.234 231.645 313.119 1.00 77.16 594 CYS E O 1
ATOM 4501 N N . GLY A 1 623 ? 299.307 231.520 315.167 1.00 66.33 595 GLY E N 1
ATOM 4502 C CA . GLY A 1 623 ? 300.420 230.748 315.693 1.00 61.98 595 GLY E CA 1
ATOM 4503 C C . GLY A 1 623 ? 300.522 229.370 315.068 1.00 65.50 595 GLY E C 1
ATOM 4504 O O . GLY A 1 623 ? 301.620 228.876 314.804 1.00 66.97 595 GLY E O 1
ATOM 4505 N N . VAL A 1 624 ? 299.376 228.729 314.829 1.00 61.63 596 VAL E N 1
ATOM 4506 C CA . VAL A 1 624 ? 299.370 227.404 314.214 1.00 65.01 596 VAL E CA 1
ATOM 4507 C C . VAL A 1 624 ? 299.904 227.473 312.789 1.00 68.48 596 VAL E C 1
ATOM 4508 O O . VAL A 1 624 ? 300.704 226.626 312.370 1.00 71.39 596 VAL E O 1
ATOM 4512 N N . ARG A 1 625 ? 299.473 228.478 312.022 1.00 69.11 597 ARG E N 1
ATOM 4513 C CA . ARG A 1 625 ? 299.979 228.630 310.660 1.00 73.44 597 ARG E CA 1
ATOM 4514 C C . ARG A 1 625 ? 301.478 228.891 310.658 1.00 71.46 597 ARG E C 1
ATOM 4515 O O . ARG A 1 625 ? 302.208 228.368 309.808 1.00 72.70 597 ARG E O 1
ATOM 4523 N N . ASP A 1 626 ? 301.955 229.695 311.603 1.00 69.00 598 ASP E N 1
ATOM 4524 C CA . ASP A 1 626 ? 303.376 229.983 311.730 1.00 71.17 598 ASP E CA 1
ATOM 4525 C C . ASP A 1 626 ? 304.137 228.890 312.465 1.00 72.00 598 ASP E C 1
ATOM 4526 O O . ASP A 1 626 ? 305.350 229.033 312.659 1.00 71.46 598 ASP E O 1
ATOM 4531 N N . SER A 1 627 ? 303.460 227.815 312.875 1.00 72.12 599 SER E N 1
ATOM 4532 C CA . SER A 1 627 ? 304.077 226.737 313.648 1.00 68.30 599 SER E CA 1
ATOM 4533 C C . SER A 1 627 ? 304.729 227.292 314.913 1.00 59.66 599 SER E C 1
ATOM 4534 O O . SER A 1 627 ? 305.869 226.969 315.251 1.00 58.30 599 SER E O 1
ATOM 4537 N N . ALA A 1 628 ? 303.985 228.157 315.609 1.00 55.09 600 ALA E N 1
ATOM 4538 C CA . ALA A 1 628 ? 304.527 228.837 316.781 1.00 53.58 600 ALA E CA 1
ATOM 4539 C C . ALA A 1 628 ? 304.830 227.861 317.909 1.00 55.38 600 ALA E C 1
ATOM 4540 O O . ALA A 1 628 ? 305.825 228.020 318.622 1.00 54.57 600 ALA E O 1
ATOM 4542 N N . HIS A 1 629 ? 303.971 226.858 318.106 1.00 57.53 601 HIS E N 1
ATOM 4543 C CA . HIS A 1 629 ? 304.197 225.898 319.182 1.00 52.56 601 HIS E CA 1
ATOM 4544 C C . HIS A 1 629 ? 305.462 225.078 318.943 1.00 54.04 601 HIS E C 1
ATOM 4545 O O . HIS A 1 629 ? 306.247 224.848 319.872 1.00 53.52 601 HIS E O 1
ATOM 4552 N N . GLU A 1 630 ? 305.680 224.631 317.704 1.00 54.37 602 GLU E N 1
ATOM 4553 C CA . GLU A 1 630 ? 306.870 223.842 317.404 1.00 53.67 602 GLU E CA 1
ATOM 4554 C C . GLU A 1 630 ? 308.139 224.660 317.612 1.00 59.55 602 GLU E C 1
ATOM 4555 O O . GLU A 1 630 ? 309.142 224.146 318.119 1.00 62.54 602 GLU E O 1
ATOM 4561 N N . LYS A 1 631 ? 308.112 225.936 317.225 1.00 57.52 603 LYS E N 1
ATOM 4562 C CA . LYS A 1 631 ? 309.274 226.797 317.420 1.00 52.16 603 LYS E CA 1
ATOM 4563 C C . LYS A 1 631 ? 309.463 227.158 318.888 1.00 45.78 603 LYS E C 1
ATOM 4564 O O . LYS A 1 631 ? 310.596 227.375 319.332 1.00 45.15 603 LYS E O 1
ATOM 4570 N N . LEU A 1 632 ? 308.372 227.225 319.650 1.00 46.20 604 LEU E N 1
ATOM 4571 C CA . LEU A 1 632 ? 308.432 227.537 321.071 1.00 45.86 604 LEU E CA 1
ATOM 4572 C C . LEU A 1 632 ? 308.868 226.343 321.908 1.00 42.80 604 LEU E C 1
ATOM 4573 O O . LEU A 1 632 ? 309.303 226.528 323.049 1.00 35.20 604 LEU E O 1
ATOM 4578 N N . TYR A 1 633 ? 308.758 225.127 321.363 1.00 47.61 605 TYR E N 1
ATOM 4579 C CA . TYR A 1 633 ? 309.241 223.946 322.076 1.00 45.28 605 TYR E CA 1
ATOM 4580 C C . TYR A 1 633 ? 310.719 224.059 322.431 1.00 44.62 605 TYR E C 1
ATOM 4581 O O . TYR A 1 633 ? 311.169 223.445 323.404 1.00 44.95 605 TYR E O 1
ATOM 4590 N N . SER A 1 634 ? 311.487 224.825 321.653 1.00 44.66 606 SER E N 1
ATOM 4591 C CA . SER A 1 634 ? 312.926 224.909 321.883 1.00 43.21 606 SER E CA 1
ATOM 4592 C C . SER A 1 634 ? 313.242 225.572 323.219 1.00 43.55 606 SER E C 1
ATOM 4593 O O . SER A 1 634 ? 314.239 225.234 323.867 1.00 44.62 606 SER E O 1
ATOM 4596 N N . LEU A 1 635 ? 312.407 226.522 323.647 1.00 44.00 607 LEU E N 1
ATOM 4597 C CA . LEU A 1 635 ? 312.666 227.228 324.896 1.00 41.74 607 LEU E CA 1
ATOM 4598 C C . LEU A 1 635 ? 312.443 226.354 326.123 1.00 40.92 607 LEU E C 1
ATOM 4599 O O . LEU A 1 635 ? 312.887 226.722 327.215 1.00 43.50 607 LEU E O 1
ATOM 4604 N N . LEU A 1 636 ? 311.764 225.215 325.974 1.00 39.38 608 LEU E N 1
ATOM 4605 C CA . LEU A 1 636 ? 311.546 224.328 327.110 1.00 39.21 608 LEU E CA 1
ATOM 4606 C C . LEU A 1 636 ? 312.840 223.703 327.614 1.00 42.40 608 LEU E C 1
ATOM 4607 O O . LEU A 1 636 ? 312.881 223.229 328.754 1.00 46.00 608 LEU E O 1
ATOM 4612 N N . SER A 1 637 ? 313.889 223.682 326.793 1.00 40.15 609 SER E N 1
ATOM 4613 C CA . SER A 1 637 ? 315.197 223.181 327.193 1.00 40.20 609 SER E CA 1
ATOM 4614 C C . SER A 1 637 ? 316.203 224.303 327.415 1.00 41.39 609 SER E C 1
ATOM 4615 O O . SER A 1 637 ? 317.406 224.037 327.504 1.00 45.73 609 SER E O 1
ATOM 4618 N N . ASP A 1 638 ? 315.740 225.545 327.495 1.00 39.29 610 ASP E N 1
ATOM 4619 C CA . ASP A 1 638 ? 316.637 226.677 327.698 1.00 41.44 610 ASP E CA 1
ATOM 4620 C C . ASP A 1 638 ? 317.265 226.593 329.085 1.00 44.97 610 ASP E C 1
ATOM 4621 O O . ASP A 1 638 ? 316.552 226.355 330.066 1.00 44.92 610 ASP E O 1
ATOM 4626 N N . PRO A 1 639 ? 318.585 226.763 329.209 1.00 46.75 611 PRO E N 1
ATOM 4627 C CA . PRO A 1 639 ? 319.207 226.691 330.542 1.00 45.00 611 PRO E CA 1
ATOM 4628 C C . PRO A 1 639 ? 318.638 227.675 331.549 1.00 41.45 611 PRO E C 1
ATOM 4629 O O . PRO A 1 639 ? 318.579 227.353 332.742 1.00 44.32 611 PRO E O 1
ATOM 4633 N N . ILE A 1 640 ? 318.218 228.860 331.117 1.00 38.92 612 ILE E N 1
ATOM 4634 C CA . ILE A 1 640 ? 317.686 229.861 332.040 1.00 38.89 612 ILE E CA 1
ATOM 4635 C C . ILE A 1 640 ? 316.297 229.431 332.500 1.00 38.29 612 ILE E C 1
ATOM 4636 O O . ILE A 1 640 ? 315.400 229.242 331.666 1.00 39.39 612 ILE E O 1
ATOM 4641 N N . PRO A 1 641 ? 316.080 229.258 333.807 1.00 38.81 613 PRO E N 1
ATOM 4642 C CA . PRO A 1 641 ? 314.748 228.846 334.280 1.00 33.73 613 PRO E CA 1
ATOM 4643 C C . PRO A 1 641 ? 313.651 229.845 333.957 1.00 33.49 613 PRO E C 1
ATOM 4644 O O . PRO A 1 641 ? 312.502 229.434 333.748 1.00 36.32 613 PRO E O 1
ATOM 4648 N N . GLU A 1 642 ? 313.964 231.143 333.923 1.00 33.78 614 GLU E N 1
ATOM 4649 C CA . GLU A 1 642 ? 312.940 232.145 333.640 1.00 33.15 614 GLU E CA 1
ATOM 4650 C C . GLU A 1 642 ? 312.361 231.963 332.243 1.00 29.53 614 GLU E C 1
ATOM 4651 O O . GLU A 1 642 ? 311.143 232.063 332.047 1.00 29.18 614 GLU E O 1
ATOM 4657 N N . VAL A 1 643 ? 313.219 231.693 331.257 1.00 28.29 615 VAL E N 1
ATOM 4658 C CA . VAL A 1 643 ? 312.738 231.487 329.896 1.00 27.71 615 VAL E CA 1
ATOM 4659 C C . VAL A 1 643 ? 311.908 230.213 329.810 1.00 30.76 615 VAL E C 1
ATOM 4660 O O . VAL A 1 643 ? 310.911 230.159 329.083 1.00 34.95 615 VAL E O 1
ATOM 4664 N N . ARG A 1 644 ? 312.305 229.165 330.539 1.00 30.41 616 ARG E N 1
ATOM 4665 C CA . ARG A 1 644 ? 311.499 227.948 330.572 1.00 25.24 616 ARG E CA 1
ATOM 4666 C C . ARG A 1 644 ? 310.118 228.220 331.150 1.00 25.21 616 ARG E C 1
ATOM 4667 O O . ARG A 1 644 ? 309.109 227.733 330.626 1.00 26.75 616 ARG E O 1
ATOM 4675 N N . CYS A 1 645 ? 310.055 228.991 332.237 1.00 25.27 617 CYS E N 1
ATOM 4676 C CA . CYS A 1 645 ? 308.767 229.323 332.836 1.00 24.36 617 CYS E CA 1
ATOM 4677 C C . CYS A 1 645 ? 307.910 230.141 331.879 1.00 27.90 617 CYS E C 1
ATOM 4678 O O . CYS A 1 645 ? 306.702 229.903 331.757 1.00 30.99 617 CYS E O 1
ATOM 4681 N N . ALA A 1 646 ? 308.519 231.107 331.187 1.00 28.02 618 ALA E N 1
ATOM 4682 C CA . ALA A 1 646 ? 307.776 231.904 330.216 1.00 22.61 618 ALA E CA 1
ATOM 4683 C C . ALA A 1 646 ? 307.259 231.042 329.071 1.00 22.73 618 ALA E C 1
ATOM 4684 O O . ALA A 1 646 ? 306.122 231.214 328.617 1.00 25.70 618 ALA E O 1
ATOM 4686 N N . ALA A 1 647 ? 308.083 230.109 328.590 1.00 23.04 619 ALA E N 1
ATOM 4687 C CA . ALA A 1 647 ? 307.656 229.212 327.522 1.00 20.75 619 ALA E CA 1
ATOM 4688 C C . ALA A 1 647 ? 306.509 228.321 327.973 1.00 23.49 619 ALA E C 1
ATOM 4689 O O . ALA A 1 647 ? 305.567 228.076 327.211 1.00 24.80 619 ALA E O 1
ATOM 4691 N N . VAL A 1 648 ? 306.577 227.813 329.206 1.00 26.03 620 VAL E N 1
ATOM 4692 C CA . VAL A 1 648 ? 305.492 226.990 329.735 1.00 24.51 620 VAL E CA 1
ATOM 4693 C C . VAL A 1 648 ? 304.211 227.806 329.839 1.00 23.94 620 VAL E C 1
ATOM 4694 O O . VAL A 1 648 ? 303.122 227.326 329.502 1.00 26.16 620 VAL E O 1
ATOM 4698 N N . PHE A 1 649 ? 304.321 229.053 330.303 1.00 23.25 621 PHE E N 1
ATOM 4699 C CA . PHE A 1 649 ? 303.158 229.934 330.371 1.00 24.10 621 PHE E CA 1
ATOM 4700 C C . PHE A 1 649 ? 302.551 230.151 328.990 1.00 25.81 621 PHE E C 1
ATOM 4701 O O . PHE A 1 649 ? 301.328 230.068 328.812 1.00 29.46 621 PHE E O 1
ATOM 4709 N N . ALA A 1 650 ? 303.398 230.422 327.996 1.00 21.79 622 ALA E N 1
ATOM 4710 C CA . ALA A 1 650 ? 302.910 230.665 326.643 1.00 19.95 622 ALA E CA 1
ATOM 4711 C C . ALA A 1 650 ? 302.229 229.429 326.070 1.00 25.24 622 ALA E C 1
ATOM 4712 O O . ALA A 1 650 ? 301.162 229.524 325.454 1.00 30.48 622 ALA E O 1
ATOM 4714 N N . LEU A 1 651 ? 302.833 228.253 326.265 1.00 25.23 623 LEU E N 1
ATOM 4715 C CA . LEU A 1 651 ? 302.236 227.020 325.759 1.00 22.46 623 LEU E CA 1
ATOM 4716 C C . LEU A 1 651 ? 300.909 226.719 326.444 1.00 25.75 623 LEU E C 1
ATOM 4717 O O . LEU A 1 651 ? 299.943 226.309 325.790 1.00 33.91 623 LEU E O 1
ATOM 4722 N N . GLY A 1 652 ? 300.840 226.912 327.761 1.00 24.95 624 GLY E N 1
ATOM 4723 C CA . GLY A 1 652 ? 299.588 226.682 328.462 1.00 27.53 624 GLY E CA 1
ATOM 4724 C C . GLY A 1 652 ? 298.487 227.617 328.006 1.00 29.92 624 GLY E C 1
ATOM 4725 O O . GLY A 1 652 ? 297.343 227.197 327.810 1.00 34.21 624 GLY E O 1
ATOM 4726 N N . THR A 1 653 ? 298.818 228.895 327.818 1.00 28.89 625 THR E N 1
ATOM 4727 C CA . THR A 1 653 ? 297.825 229.840 327.320 1.00 29.53 625 THR E CA 1
ATOM 4728 C C . THR A 1 653 ? 297.397 229.492 325.897 1.00 31.43 625 THR E C 1
ATOM 4729 O O . THR A 1 653 ? 296.219 229.627 325.545 1.00 32.01 625 THR E O 1
ATOM 4733 N N . PHE A 1 654 ? 298.342 229.044 325.066 1.00 30.68 626 PHE E N 1
ATOM 4734 C CA . PHE A 1 654 ? 298.011 228.600 323.716 1.00 30.10 626 PHE E CA 1
ATOM 4735 C C . PHE A 1 654 ? 297.066 227.405 323.746 1.00 37.99 626 PHE E C 1
ATOM 4736 O O . PHE A 1 654 ? 296.193 227.270 322.881 1.00 46.18 626 PHE E O 1
ATOM 4744 N N . VAL A 1 655 ? 297.245 226.514 324.721 1.00 42.20 627 VAL E N 1
ATOM 4745 C CA . VAL A 1 655 ? 296.344 225.375 324.870 1.00 39.68 627 VAL E CA 1
ATOM 4746 C C . VAL A 1 655 ? 294.963 225.833 325.327 1.00 42.13 627 VAL E C 1
ATOM 4747 O O . VAL A 1 655 ? 293.937 225.327 324.856 1.00 47.99 627 VAL E O 1
ATOM 4751 N N . GLY A 1 656 ? 294.915 226.811 326.232 1.00 42.66 628 GLY E N 1
ATOM 4752 C CA . GLY A 1 656 ? 293.688 227.131 326.946 1.00 46.83 628 GLY E CA 1
ATOM 4753 C C . GLY A 1 656 ? 292.580 227.733 326.101 1.00 56.53 628 GLY E C 1
ATOM 4754 O O . GLY A 1 656 ? 291.475 227.929 326.621 1.00 56.29 628 GLY E O 1
ATOM 4755 N N . ASN A 1 657 ? 292.835 228.037 324.829 1.00 59.61 629 ASN E N 1
ATOM 4756 C CA . ASN A 1 657 ? 291.810 228.659 323.997 1.00 59.20 629 ASN E CA 1
ATOM 4757 C C . ASN A 1 657 ? 291.498 227.832 322.753 1.00 64.70 629 ASN E C 1
ATOM 4758 O O . ASN A 1 657 ? 291.451 228.370 321.641 1.00 67.99 629 ASN E O 1
ATOM 4763 N N . SER A 1 658 ? 291.289 226.524 322.926 1.00 66.43 630 SER E N 1
ATOM 4764 C CA . SER A 1 658 ? 290.921 225.678 321.794 1.00 77.62 630 SER E CA 1
ATOM 4765 C C . SER A 1 658 ? 289.534 226.031 321.268 1.00 88.92 630 SER E C 1
ATOM 4766 O O . SER A 1 658 ? 289.347 226.222 320.060 1.00 89.39 630 SER E O 1
ATOM 4769 N N . ALA A 1 659 ? 288.549 226.122 322.166 1.00 87.41 631 ALA E N 1
ATOM 4770 C CA . ALA A 1 659 ? 287.173 226.490 321.820 1.00 88.70 631 ALA E CA 1
ATOM 4771 C C . ALA A 1 659 ? 286.569 225.551 320.775 1.00 95.81 631 ALA E C 1
ATOM 4772 O O . ALA A 1 659 ? 285.842 225.981 319.877 1.00 93.41 631 ALA E O 1
ATOM 4774 N N . GLU A 1 660 ? 286.874 224.257 320.896 1.00 99.43 632 GLU E N 1
ATOM 4775 C CA . GLU A 1 660 ? 286.229 223.198 320.116 1.00 99.94 632 GLU E CA 1
ATOM 4776 C C . GLU A 1 660 ? 286.385 223.424 318.609 1.00 100.29 632 GLU E C 1
ATOM 4777 O O . GLU A 1 660 ? 285.415 223.645 317.881 1.00 102.69 632 GLU E O 1
ATOM 4783 N N . ARG A 1 661 ? 287.631 223.366 318.150 1.00 97.48 633 ARG E N 1
ATOM 4784 C CA . ARG A 1 661 ? 287.922 223.462 316.728 1.00 100.47 633 ARG E CA 1
ATOM 4785 C C . ARG A 1 661 ? 288.003 222.058 316.127 1.00 100.42 633 ARG E C 1
ATOM 4786 O O . ARG A 1 661 ? 287.604 221.068 316.746 1.00 96.87 633 ARG E O 1
ATOM 4794 N N . THR A 1 662 ? 288.519 221.960 314.903 1.00 100.00 634 THR E N 1
ATOM 4795 C CA . THR A 1 662 ? 288.571 220.692 314.190 1.00 98.84 634 THR E CA 1
ATOM 4796 C C . THR A 1 662 ? 289.528 219.721 314.883 1.00 96.30 634 THR E C 1
ATOM 4797 O O . THR A 1 662 ? 290.176 220.041 315.884 1.00 93.97 634 THR E O 1
ATOM 4801 N N . ASP A 1 663 ? 289.612 218.508 314.330 1.00 96.71 635 ASP E N 1
ATOM 4802 C CA . ASP A 1 663 ? 290.478 217.479 314.895 1.00 95.78 635 ASP E CA 1
ATOM 4803 C C . ASP A 1 663 ? 291.945 217.888 314.886 1.00 92.16 635 ASP E C 1
ATOM 4804 O O . ASP A 1 663 ? 292.728 217.366 315.689 1.00 84.23 635 ASP E O 1
ATOM 4809 N N . HIS A 1 664 ? 292.333 218.806 313.998 1.00 94.39 636 HIS E N 1
ATOM 4810 C CA . HIS A 1 664 ? 293.699 219.315 314.013 1.00 88.43 636 HIS E CA 1
ATOM 4811 C C . HIS A 1 664 ? 293.996 220.035 315.322 1.00 83.80 636 HIS E C 1
ATOM 4812 O O . HIS A 1 664 ? 295.106 219.936 315.855 1.00 85.44 636 HIS E O 1
ATOM 4819 N N . SER A 1 665 ? 293.013 220.766 315.852 1.00 81.57 637 SER E N 1
ATOM 4820 C CA . SER A 1 665 ? 293.192 221.425 317.142 1.00 80.09 637 SER E CA 1
ATOM 4821 C C . SER A 1 665 ? 293.379 220.410 318.263 1.00 77.72 637 SER E C 1
ATOM 4822 O O . SER A 1 665 ? 294.214 220.604 319.153 1.00 72.29 637 SER E O 1
ATOM 4825 N N . THR A 1 666 ? 292.604 219.324 318.243 1.00 80.47 638 THR E N 1
ATOM 4826 C CA . THR A 1 666 ? 292.781 218.285 319.252 1.00 77.07 638 THR E CA 1
ATOM 4827 C C . THR A 1 666 ? 294.161 217.648 319.143 1.00 75.68 638 THR E C 1
ATOM 4828 O O . THR A 1 666 ? 294.824 217.404 320.158 1.00 72.66 638 THR E O 1
ATOM 4832 N N . THR A 1 667 ? 294.611 217.378 317.916 1.00 75.61 639 THR E N 1
ATOM 4833 C CA . THR A 1 667 ? 295.929 216.784 317.724 1.00 71.98 639 THR E CA 1
ATOM 4834 C C . THR A 1 667 ? 297.035 217.718 318.204 1.00 67.89 639 THR E C 1
ATOM 4835 O O . THR A 1 667 ? 297.994 217.276 318.848 1.00 69.07 639 THR E O 1
ATOM 4839 N N . ILE A 1 668 ? 296.919 219.015 317.908 1.00 69.65 640 ILE E N 1
ATOM 4840 C CA . ILE A 1 668 ? 297.957 219.952 318.329 1.00 68.04 640 ILE E CA 1
ATOM 4841 C C . ILE A 1 668 ? 297.936 220.139 319.843 1.00 66.97 640 ILE E C 1
ATOM 4842 O O . ILE A 1 668 ? 298.993 220.294 320.468 1.00 64.64 640 ILE E O 1
ATOM 4847 N N . ASP A 1 669 ? 296.752 220.112 320.463 1.00 68.86 641 ASP E N 1
ATOM 4848 C CA . ASP A 1 669 ? 296.684 220.165 321.920 1.00 63.35 641 ASP E CA 1
ATOM 4849 C C . ASP A 1 669 ? 297.331 218.937 322.543 1.00 59.46 641 ASP E C 1
ATOM 4850 O O . ASP A 1 669 ? 298.052 219.049 323.540 1.00 51.32 641 ASP E O 1
ATOM 4855 N N . HIS A 1 670 ? 297.088 217.756 321.969 1.00 65.68 642 HIS E N 1
ATOM 4856 C CA . HIS A 1 670 ? 297.742 216.549 322.463 1.00 62.73 642 HIS E CA 1
ATOM 4857 C C . HIS A 1 670 ? 299.253 216.634 322.296 1.00 58.21 642 HIS E C 1
ATOM 4858 O O . HIS A 1 670 ? 300.008 216.188 323.167 1.00 59.51 642 HIS E O 1
ATOM 4865 N N . ASN A 1 671 ? 299.715 217.198 321.177 1.00 58.75 643 ASN E N 1
ATOM 4866 C CA . ASN A 1 671 ? 301.150 217.349 320.955 1.00 57.29 643 ASN E CA 1
ATOM 4867 C C . ASN A 1 671 ? 301.775 218.273 321.995 1.00 53.52 643 ASN E C 1
ATOM 4868 O O . ASN A 1 671 ? 302.827 217.962 322.569 1.00 53.98 643 ASN E O 1
ATOM 4873 N N . VAL A 1 672 ? 301.136 219.416 322.256 1.00 52.48 644 VAL E N 1
ATOM 4874 C CA . VAL A 1 672 ? 301.659 220.340 323.261 1.00 51.78 644 VAL E CA 1
ATOM 4875 C C . VAL A 1 672 ? 301.625 219.696 324.642 1.00 54.23 644 VAL E C 1
ATOM 4876 O O . VAL A 1 672 ? 302.545 219.873 325.451 1.00 52.10 644 VAL E O 1
ATOM 4880 N N . ALA A 1 673 ? 300.565 218.939 324.933 1.00 56.96 645 ALA E N 1
ATOM 4881 C CA . ALA A 1 673 ? 300.460 218.270 326.223 1.00 50.30 645 ALA E CA 1
ATOM 4882 C C . ALA A 1 673 ? 301.570 217.244 326.407 1.00 50.40 645 ALA E C 1
ATOM 4883 O O . ALA A 1 673 ? 302.179 217.168 327.478 1.00 50.61 645 ALA E O 1
ATOM 4885 N N . MET A 1 674 ? 301.852 216.445 325.376 1.00 54.24 646 MET E N 1
ATOM 4886 C CA . MET A 1 674 ? 302.912 215.452 325.497 1.00 51.06 646 MET E CA 1
ATOM 4887 C C . MET A 1 674 ? 304.295 216.089 325.498 1.00 51.58 646 MET E C 1
ATOM 4888 O O . MET A 1 674 ? 305.235 215.495 326.036 1.00 50.53 646 MET E O 1
ATOM 4893 N N . MET A 1 675 ? 304.442 217.281 324.918 1.00 53.38 647 MET E N 1
ATOM 4894 C CA . MET A 1 675 ? 305.716 217.982 325.013 1.00 51.50 647 MET E CA 1
ATOM 4895 C C . MET A 1 675 ? 305.922 218.595 326.392 1.00 44.47 647 MET E C 1
ATOM 4896 O O . MET A 1 675 ? 307.056 218.654 326.877 1.00 47.50 647 MET E O 1
ATOM 4901 N N . LEU A 1 676 ? 304.849 219.060 327.032 1.00 43.08 648 LEU E N 1
ATOM 4902 C CA . LEU A 1 676 ? 304.950 219.580 328.390 1.00 47.26 648 LEU E CA 1
ATOM 4903 C C . LEU A 1 676 ? 305.010 218.481 329.443 1.00 48.09 648 LEU E C 1
ATOM 4904 O O . LEU A 1 676 ? 305.497 218.731 330.551 1.00 40.93 648 LEU E O 1
ATOM 4909 N N . ALA A 1 677 ? 304.525 217.278 329.130 1.00 53.30 649 ALA E N 1
ATOM 4910 C CA . ALA A 1 677 ? 304.484 216.194 330.101 1.00 47.40 649 ALA E CA 1
ATOM 4911 C C . ALA A 1 677 ? 305.845 215.565 330.357 1.00 52.25 649 ALA E C 1
ATOM 4912 O O . ALA A 1 677 ? 305.968 214.760 331.286 1.00 57.22 649 ALA E O 1
ATOM 4914 N N . GLN A 1 678 ? 306.859 215.891 329.559 1.00 51.23 650 GLN E N 1
ATOM 4915 C CA . GLN A 1 678 ? 308.220 215.450 329.829 1.00 49.18 650 GLN E CA 1
ATOM 4916 C C . GLN A 1 678 ? 309.008 216.468 330.642 1.00 46.46 650 GLN E C 1
ATOM 4917 O O . GLN A 1 678 ? 310.210 216.281 330.852 1.00 49.37 650 GLN E O 1
ATOM 4923 N N . LEU A 1 679 ? 308.355 217.530 331.108 1.00 41.54 651 LEU E N 1
ATOM 4924 C CA . LEU A 1 679 ? 308.990 218.586 331.881 1.00 41.74 651 LEU E CA 1
ATOM 4925 C C . LEU A 1 679 ? 308.746 218.439 333.380 1.00 41.96 651 LEU E C 1
ATOM 4926 O O . LEU A 1 679 ? 309.074 219.351 334.144 1.00 40.70 651 LEU E O 1
ATOM 4931 N N . VAL A 1 680 ? 308.176 217.312 333.815 1.00 42.35 652 VAL E N 1
ATOM 4932 C CA . VAL A 1 680 ? 307.924 217.106 335.240 1.00 37.67 652 VAL E CA 1
ATOM 4933 C C . VAL A 1 680 ? 309.235 217.066 336.013 1.00 43.01 652 VAL E C 1
ATOM 4934 O O . VAL A 1 680 ? 309.367 217.684 337.077 1.00 45.64 652 VAL E O 1
ATOM 4938 N N . SER A 1 681 ? 310.223 216.337 335.494 1.00 41.92 653 SER E N 1
ATOM 4939 C CA . SER A 1 681 ? 311.530 216.226 336.138 1.00 37.17 653 SER E CA 1
ATOM 4940 C C . SER A 1 681 ? 312.304 217.527 335.919 1.00 38.63 653 SER E C 1
ATOM 4941 O O . SER A 1 681 ? 313.285 217.601 335.176 1.00 41.12 653 SER E O 1
ATOM 4944 N N . ASP A 1 682 ? 311.834 218.573 336.595 1.00 36.29 654 ASP E N 1
ATOM 4945 C CA . ASP A 1 682 ? 312.407 219.906 336.494 1.00 35.79 654 ASP E CA 1
ATOM 4946 C C . ASP A 1 682 ? 312.834 220.380 337.875 1.00 35.94 654 ASP E C 1
ATOM 4947 O O . ASP A 1 682 ? 312.125 220.166 338.864 1.00 35.34 654 ASP E O 1
ATOM 4952 N N . GLY A 1 683 ? 314.001 221.022 337.936 1.00 35.37 655 GLY E N 1
ATOM 4953 C CA . GLY A 1 683 ? 314.507 221.496 339.212 1.00 34.06 655 GLY E CA 1
ATOM 4954 C C . GLY A 1 683 ? 313.749 222.695 339.746 1.00 33.11 655 GLY E C 1
ATOM 4955 O O . GLY A 1 683 ? 313.542 222.820 340.956 1.00 32.52 655 GLY E O 1
ATOM 4956 N N . SER A 1 684 ? 313.327 223.590 338.861 1.00 32.95 656 SER E N 1
ATOM 4957 C CA . SER A 1 684 ? 312.735 224.854 339.286 1.00 32.41 656 SER E CA 1
ATOM 4958 C C . SER A 1 684 ? 311.299 224.644 339.751 1.00 34.52 656 SER E C 1
ATOM 4959 O O . SER A 1 684 ? 310.462 224.195 338.959 1.00 37.00 656 SER E O 1
ATOM 4962 N N . PRO A 1 685 ? 310.970 224.951 341.010 1.00 33.06 657 PRO E N 1
ATOM 4963 C CA . PRO A 1 685 ? 309.563 224.874 341.433 1.00 32.43 657 PRO E CA 1
ATOM 4964 C C . PRO A 1 685 ? 308.664 225.871 340.722 1.00 35.30 657 PRO E C 1
ATOM 4965 O O . PRO A 1 685 ? 307.473 225.592 340.543 1.00 41.14 657 PRO E O 1
ATOM 4969 N N . MET A 1 686 ? 309.196 227.028 340.325 1.00 30.77 658 MET E N 1
ATOM 4970 C CA . MET A 1 686 ? 308.404 228.014 339.594 1.00 31.33 658 MET E CA 1
ATOM 4971 C C . MET A 1 686 ? 307.942 227.463 338.249 1.00 32.03 658 MET E C 1
ATOM 4972 O O . MET A 1 686 ? 306.772 227.611 337.865 1.00 30.94 658 MET E O 1
ATOM 4977 N N . VAL A 1 687 ? 308.853 226.817 337.520 1.00 31.20 659 VAL E N 1
ATOM 4978 C CA . VAL A 1 687 ? 308.496 226.237 336.232 1.00 29.52 659 VAL E CA 1
ATOM 4979 C C . VAL A 1 687 ? 307.497 225.104 336.413 1.00 33.85 659 VAL E C 1
ATOM 4980 O O . VAL A 1 687 ? 306.593 224.929 335.590 1.00 40.28 659 VAL E O 1
ATOM 4984 N N . ARG A 1 688 ? 307.621 224.330 337.493 1.00 29.54 660 ARG E N 1
ATOM 4985 C CA . ARG A 1 688 ? 306.644 223.278 337.754 1.00 29.71 660 ARG E CA 1
ATOM 4986 C C . ARG A 1 688 ? 305.276 223.849 338.104 1.00 32.22 660 ARG E C 1
ATOM 4987 O O . ARG A 1 688 ? 304.253 223.276 337.718 1.00 35.47 660 ARG E O 1
ATOM 4995 N N . LYS A 1 689 ? 305.230 224.965 338.832 1.00 31.78 661 LYS E N 1
ATOM 4996 C CA . LYS A 1 689 ? 303.947 225.604 339.108 1.00 32.34 661 LYS E CA 1
ATOM 4997 C C . LYS A 1 689 ? 303.299 226.105 337.824 1.00 35.61 661 LYS E C 1
ATOM 4998 O O . LYS A 1 689 ? 302.084 225.962 337.630 1.00 38.77 661 LYS E O 1
ATOM 5004 N N . GLU A 1 690 ? 304.094 226.697 336.931 1.00 32.01 662 GLU E N 1
ATOM 5005 C CA . GLU A 1 690 ? 303.540 227.116 335.647 1.00 28.51 662 GLU E CA 1
ATOM 5006 C C . GLU A 1 690 ? 303.093 225.913 334.823 1.00 29.97 662 GLU E C 1
ATOM 5007 O O . GLU A 1 690 ? 302.111 225.992 334.075 1.00 35.23 662 GLU E O 1
ATOM 5013 N N . LEU A 1 691 ? 303.800 224.790 334.951 1.00 28.44 663 LEU E N 1
ATOM 5014 C CA . LEU A 1 691 ? 303.360 223.554 334.312 1.00 30.36 663 LEU E CA 1
ATOM 5015 C C . LEU A 1 691 ? 302.015 223.100 334.866 1.00 35.62 663 LEU E C 1
ATOM 5016 O O . LEU A 1 691 ? 301.157 222.619 334.118 1.00 39.95 663 LEU E O 1
ATOM 5021 N N . VAL A 1 692 ? 301.823 223.233 336.178 1.00 33.67 664 VAL E N 1
ATOM 5022 C CA . VAL A 1 692 ? 300.540 222.890 336.787 1.00 32.65 664 VAL E CA 1
ATOM 5023 C C . VAL A 1 692 ? 299.437 223.790 336.247 1.00 36.83 664 VAL E C 1
ATOM 5024 O O . VAL A 1 692 ? 298.320 223.335 335.979 1.00 39.70 664 VAL E O 1
ATOM 5028 N N . VAL A 1 693 ? 299.728 225.082 336.089 1.00 37.20 665 VAL E N 1
ATOM 5029 C CA . VAL A 1 693 ? 298.735 226.004 335.534 1.00 35.13 665 VAL E CA 1
ATOM 5030 C C . VAL A 1 693 ? 298.392 225.626 334.095 1.00 36.65 665 VAL E C 1
ATOM 5031 O O . VAL A 1 693 ? 297.220 225.645 333.689 1.00 40.51 665 VAL E O 1
ATOM 5035 N N . ALA A 1 694 ? 299.408 225.289 333.297 1.00 34.35 666 ALA E N 1
ATOM 5036 C CA . ALA A 1 694 ? 299.165 224.859 331.923 1.00 35.13 666 ALA E CA 1
ATOM 5037 C C . ALA A 1 694 ? 298.322 223.589 331.882 1.00 38.71 666 ALA E C 1
ATOM 5038 O O . ALA A 1 694 ? 297.415 223.456 331.050 1.00 39.07 666 ALA E O 1
ATOM 5040 N N . LEU A 1 695 ? 298.608 222.644 332.777 1.00 36.98 667 LEU E N 1
ATOM 5041 C CA . LEU A 1 695 ? 297.815 221.423 332.846 1.00 39.22 667 LEU E CA 1
ATOM 5042 C C . LEU A 1 695 ? 296.392 221.709 333.307 1.00 41.59 667 LEU E C 1
ATOM 5043 O O . LEU A 1 695 ? 295.461 221.010 332.902 1.00 49.07 667 LEU E O 1
ATOM 5048 N N . SER A 1 696 ? 296.204 222.726 334.149 1.00 35.62 668 SER E N 1
ATOM 5049 C CA . SER A 1 696 ? 294.853 223.129 334.528 1.00 36.04 668 SER E CA 1
ATOM 5050 C C . SER A 1 696 ? 294.101 223.706 333.336 1.00 43.94 668 SER E C 1
ATOM 5051 O O . SER A 1 696 ? 292.897 223.473 333.182 1.00 51.05 668 SER E O 1
ATOM 5054 N N . HIS A 1 697 ? 294.792 224.469 332.488 1.00 42.74 669 HIS E N 1
ATOM 5055 C CA . HIS A 1 697 ? 294.177 224.928 331.243 1.00 40.07 669 HIS E CA 1
ATOM 5056 C C . HIS A 1 697 ? 293.782 223.742 330.369 1.00 46.02 669 HIS E C 1
ATOM 5057 O O . HIS A 1 697 ? 292.686 223.711 329.794 1.00 51.07 669 HIS E O 1
ATOM 5064 N N . LEU A 1 698 ? 294.672 222.752 330.264 1.00 46.79 670 LEU E N 1
ATOM 5065 C CA . LEU A 1 698 ? 294.351 221.527 329.535 1.00 46.84 670 LEU E CA 1
ATOM 5066 C C . LEU A 1 698 ? 293.113 220.847 330.108 1.00 54.11 670 LEU E C 1
ATOM 5067 O O . LEU A 1 698 ? 292.245 220.383 329.360 1.00 61.23 670 LEU E O 1
ATOM 5072 N N . VAL A 1 699 ? 293.021 220.777 331.437 1.00 51.51 671 VAL E N 1
ATOM 5073 C CA . VAL A 1 699 ? 291.884 220.130 332.088 1.00 53.21 671 VAL E CA 1
ATOM 5074 C C . VAL A 1 699 ? 290.597 220.883 331.779 1.00 57.55 671 VAL E C 1
ATOM 5075 O O . VAL A 1 699 ? 289.566 220.282 331.456 1.00 63.50 671 VAL E O 1
ATOM 5079 N N . VAL A 1 700 ? 290.640 222.214 331.873 1.00 54.85 672 VAL E N 1
ATOM 5080 C CA . VAL A 1 700 ? 289.462 223.020 331.564 1.00 56.17 672 VAL E CA 1
ATOM 5081 C C . VAL A 1 700 ? 289.029 222.793 330.121 1.00 62.71 672 VAL E C 1
ATOM 5082 O O . VAL A 1 700 ? 287.831 222.705 329.823 1.00 68.14 672 VAL E O 1
ATOM 5086 N N . GLN A 1 701 ? 289.994 222.682 329.205 1.00 63.05 673 GLN E N 1
ATOM 5087 C CA . GLN A 1 701 ? 289.652 222.433 327.807 1.00 63.23 673 GLN E CA 1
ATOM 5088 C C . GLN A 1 701 ? 289.001 221.065 327.622 1.00 63.12 673 GLN E C 1
ATOM 5089 O O . GLN A 1 701 ? 288.133 220.897 326.758 1.00 66.87 673 GLN E O 1
ATOM 5095 N N . TYR A 1 702 ? 289.402 220.077 328.420 1.00 59.07 674 TYR E N 1
ATOM 5096 C CA . TYR A 1 702 ? 288.968 218.690 328.255 1.00 65.67 674 TYR E CA 1
ATOM 5097 C C . TYR A 1 702 ? 288.401 218.142 329.560 1.00 70.95 674 TYR E C 1
ATOM 5098 O O . TYR A 1 702 ? 288.802 217.083 330.046 1.00 71.95 674 TYR E O 1
ATOM 5107 N N . GLU A 1 703 ? 287.450 218.872 330.150 1.00 69.32 675 GLU E N 1
ATOM 5108 C CA . GLU A 1 703 ? 286.931 218.497 331.463 1.00 71.60 675 GLU E CA 1
ATOM 5109 C C . GLU A 1 703 ? 286.250 217.132 331.436 1.00 74.33 675 GLU E C 1
ATOM 5110 O O . GLU A 1 703 ? 286.439 216.321 332.350 1.00 77.39 675 GLU E O 1
ATOM 5116 N N . SER A 1 704 ? 285.449 216.860 330.403 1.00 74.65 676 SER E N 1
ATOM 5117 C CA . SER A 1 704 ? 284.714 215.598 330.346 1.00 76.76 676 SER E CA 1
ATOM 5118 C C . SER A 1 704 ? 285.659 214.407 330.222 1.00 76.78 676 SER E C 1
ATOM 5119 O O . SER A 1 704 ? 285.462 213.373 330.874 1.00 79.44 676 SER E O 1
ATOM 5122 N N . ASN A 1 705 ? 286.691 214.533 329.384 1.00 74.29 677 ASN E N 1
ATOM 5123 C CA . ASN A 1 705 ? 287.643 213.440 329.221 1.00 74.84 677 ASN E CA 1
ATOM 5124 C C . ASN A 1 705 ? 288.400 213.170 330.515 1.00 77.04 677 ASN E C 1
ATOM 5125 O O . ASN A 1 705 ? 288.615 212.009 330.885 1.00 81.02 677 ASN E O 1
ATOM 5130 N N . PHE A 1 706 ? 288.807 214.228 331.220 1.00 75.01 678 PHE E N 1
ATOM 5131 C CA . PHE A 1 706 ? 289.482 214.040 332.499 1.00 80.22 678 PHE E CA 1
ATOM 5132 C C . PHE A 1 706 ? 288.553 213.431 333.540 1.00 83.54 678 PHE E C 1
ATOM 5133 O O . PHE A 1 706 ? 288.993 212.619 334.360 1.00 85.18 678 PHE E O 1
ATOM 5141 N N . CYS A 1 707 ? 287.273 213.809 333.530 1.00 82.31 679 CYS E N 1
ATOM 5142 C CA . CYS A 1 707 ? 286.317 213.190 334.442 1.00 79.82 679 CYS E CA 1
ATOM 5143 C C . CYS A 1 707 ? 286.191 211.696 334.166 1.00 84.30 679 CYS E C 1
ATOM 5144 O O . CYS A 1 707 ? 286.184 210.879 335.095 1.00 88.50 679 CYS E O 1
ATOM 5147 N N . THR A 1 708 ? 286.091 211.321 332.888 1.00 86.05 680 THR E N 1
ATOM 5148 C CA . THR A 1 708 ? 286.012 209.904 332.543 1.00 86.75 680 THR E CA 1
ATOM 5149 C C . THR A 1 708 ? 287.278 209.163 332.961 1.00 88.10 680 THR E C 1
ATOM 5150 O O . THR A 1 708 ? 287.210 208.042 333.480 1.00 91.78 680 THR E O 1
ATOM 5154 N N . VAL A 1 709 ? 288.443 209.779 332.746 1.00 87.08 681 VAL E N 1
ATOM 5155 C CA . VAL A 1 709 ? 289.706 209.152 333.130 1.00 90.96 681 VAL E CA 1
ATOM 5156 C C . VAL A 1 709 ? 289.771 208.948 334.639 1.00 95.68 681 VAL E C 1
ATOM 5157 O O . VAL A 1 709 ? 290.184 207.885 335.119 1.00 99.83 681 VAL E O 1
ATOM 5161 N N . ALA A 1 710 ? 289.368 209.961 335.410 1.00 91.36 682 ALA E N 1
ATOM 5162 C CA . ALA A 1 710 ? 289.376 209.834 336.864 1.00 90.91 682 ALA E CA 1
ATOM 5163 C C . ALA A 1 710 ? 288.402 208.761 337.334 1.00 96.39 682 ALA E C 1
ATOM 5164 O O . ALA A 1 710 ? 288.718 207.984 338.242 1.00 97.39 682 ALA E O 1
ATOM 5166 N N . LEU A 1 711 ? 287.213 208.700 336.729 1.00 95.98 683 LEU E N 1
ATOM 5167 C CA . LEU A 1 711 ? 286.231 207.697 337.126 1.00 95.56 683 LEU E CA 1
ATOM 5168 C C . LEU A 1 711 ? 286.617 206.293 336.680 1.00 101.35 683 LEU E C 1
ATOM 5169 O O . LEU A 1 711 ? 286.091 205.319 337.229 1.00 106.35 683 LEU E O 1
ATOM 5174 N N . GLN A 1 712 ? 287.509 206.165 335.694 1.00 101.01 684 GLN E N 1
ATOM 5175 C CA . GLN A 1 712 ? 287.926 204.839 335.247 1.00 103.37 684 GLN E CA 1
ATOM 5176 C C . GLN A 1 712 ? 288.653 204.075 336.348 1.00 106.06 684 GLN E C 1
ATOM 5177 O O . GLN A 1 712 ? 288.417 202.876 336.539 1.00 107.21 684 GLN E O 1
ATOM 5183 N N . PHE A 1 713 ? 289.537 204.746 337.081 1.00 106.03 685 PHE E N 1
ATOM 5184 C CA . PHE A 1 713 ? 290.396 204.078 338.050 1.00 112.63 685 PHE E CA 1
ATOM 5185 C C . PHE A 1 713 ? 289.820 204.050 339.461 1.00 116.80 685 PHE E C 1
ATOM 5186 O O . PHE A 1 713 ? 290.466 203.509 340.365 1.00 115.20 685 PHE E O 1
ATOM 5194 N N . ILE A 1 714 ? 288.633 204.606 339.675 1.00 115.30 686 ILE E N 1
ATOM 5195 C CA . ILE A 1 714 ? 288.017 204.581 340.996 1.00 114.36 686 ILE E CA 1
ATOM 5196 C C . ILE A 1 714 ? 287.288 203.261 341.212 1.00 116.15 686 ILE E C 1
ATOM 5197 O O . ILE A 1 714 ? 287.639 202.486 342.103 1.00 118.39 686 ILE E O 1
ATOM 5202 N N . SER A 1 834 ? 294.901 207.191 325.368 1.00 80.84 806 SER E N 1
ATOM 5203 C CA . SER A 1 834 ? 295.555 207.146 326.670 1.00 80.40 806 SER E CA 1
ATOM 5204 C C . SER A 1 834 ? 296.440 208.369 326.884 1.00 77.72 806 SER E C 1
ATOM 5205 O O . SER A 1 834 ? 297.516 208.272 327.475 1.00 76.43 806 SER E O 1
ATOM 5208 N N . VAL A 1 835 ? 295.980 209.520 326.399 1.00 78.02 807 VAL E N 1
ATOM 5209 C CA . VAL A 1 835 ? 296.738 210.761 326.538 1.00 75.77 807 VAL E CA 1
ATOM 5210 C C . VAL A 1 835 ? 296.382 211.487 327.828 1.00 71.52 807 VAL E C 1
ATOM 5211 O O . VAL A 1 835 ? 297.263 212.007 328.516 1.00 70.48 807 VAL E O 1
ATOM 5215 N N . TYR A 1 836 ? 295.093 211.533 328.173 1.00 71.70 808 TYR E N 1
ATOM 5216 C CA . TYR A 1 836 ? 294.675 212.203 329.401 1.00 68.68 808 TYR E CA 1
ATOM 5217 C C . TYR A 1 836 ? 295.173 211.471 330.640 1.00 70.21 808 TYR E C 1
ATOM 5218 O O . TYR A 1 836 ? 295.414 212.102 331.674 1.00 67.39 808 TYR E O 1
ATOM 5227 N N . THR A 1 837 ? 295.320 210.146 330.559 1.00 74.40 809 THR E N 1
ATOM 5228 C CA . THR A 1 837 ? 295.855 209.389 331.686 1.00 70.00 809 THR E CA 1
ATOM 5229 C C . THR A 1 837 ? 297.285 209.807 332.000 1.00 67.13 809 THR E C 1
ATOM 5230 O O . THR A 1 837 ? 297.673 209.895 333.170 1.00 68.15 809 THR E O 1
ATOM 5234 N N . GLN A 1 838 ? 298.087 210.062 330.965 1.00 69.14 810 GLN E N 1
ATOM 5235 C CA . GLN A 1 838 ? 299.462 210.499 331.185 1.00 70.26 810 GLN E CA 1
ATOM 5236 C C . GLN A 1 838 ? 299.502 211.869 331.850 1.00 63.44 810 GLN E C 1
ATOM 5237 O O . GLN A 1 838 ? 300.328 212.116 332.737 1.00 61.61 810 GLN E O 1
ATOM 5243 N N . ILE A 1 839 ? 298.606 212.770 331.445 1.00 65.61 811 ILE E N 1
ATOM 5244 C CA . ILE A 1 839 ? 298.532 214.080 332.083 1.00 63.03 811 ILE E CA 1
ATOM 5245 C C . ILE A 1 839 ? 298.075 213.945 333.531 1.00 61.55 811 ILE E C 1
ATOM 5246 O O . ILE A 1 839 ? 298.540 214.675 334.414 1.00 59.42 811 ILE E O 1
ATOM 5251 N N . TRP A 1 840 ? 297.158 213.014 333.799 1.00 62.90 812 TRP E N 1
ATOM 5252 C CA . TRP A 1 840 ? 296.729 212.776 335.174 1.00 59.56 812 TRP E CA 1
ATOM 5253 C C . TRP A 1 840 ? 297.877 212.241 336.023 1.00 57.69 812 TRP E C 1
ATOM 5254 O O . TRP A 1 840 ? 298.035 212.639 337.182 1.00 58.58 812 TRP E O 1
ATOM 5265 N N . ARG A 1 841 ? 298.688 211.342 335.459 1.00 60.08 813 ARG E N 1
ATOM 5266 C CA . ARG A 1 841 ? 299.874 210.863 336.166 1.00 58.46 813 ARG E CA 1
ATOM 5267 C C . ARG A 1 841 ? 300.848 212.003 336.437 1.00 56.72 813 ARG E C 1
ATOM 5268 O O . ARG A 1 841 ? 301.445 212.078 337.517 1.00 56.95 813 ARG E O 1
ATOM 5276 N N . VAL A 1 842 ? 301.029 212.894 335.460 1.00 56.92 814 VAL E N 1
ATOM 5277 C CA . VAL A 1 842 ? 301.914 214.043 335.647 1.00 49.21 814 VAL E CA 1
ATOM 5278 C C . VAL A 1 842 ? 301.405 214.931 336.777 1.00 51.68 814 VAL E C 1
ATOM 5279 O O . VAL A 1 842 ? 302.179 215.389 337.628 1.00 55.79 814 VAL E O 1
ATOM 5283 N N . LEU A 1 843 ? 300.097 215.193 336.802 1.00 52.65 815 LEU E N 1
ATOM 5284 C CA . LEU A 1 843 ? 299.528 216.008 337.870 1.00 49.77 815 LEU E CA 1
ATOM 5285 C C . LEU A 1 843 ? 299.647 215.324 339.225 1.00 49.21 815 LEU E C 1
ATOM 5286 O O . LEU A 1 843 ? 299.850 215.998 340.239 1.00 48.78 815 LEU E O 1
ATOM 5291 N N . LEU A 1 844 ? 299.515 213.996 339.268 1.00 51.73 816 LEU E N 1
ATOM 5292 C CA . LEU A 1 844 ? 299.725 213.276 340.521 1.00 50.49 816 LEU E CA 1
ATOM 5293 C C . LEU A 1 844 ? 301.172 213.392 340.984 1.00 51.54 816 LEU E C 1
ATOM 5294 O O . LEU A 1 844 ? 301.439 213.529 342.183 1.00 55.01 816 LEU E O 1
ATOM 5299 N N . HIS A 1 845 ? 302.121 213.328 340.046 1.00 51.73 817 HIS E N 1
ATOM 5300 C CA . HIS A 1 845 ? 303.519 213.567 340.392 1.00 52.27 817 HIS E CA 1
ATOM 5301 C C . HIS A 1 845 ? 303.704 214.964 340.966 1.00 48.52 817 HIS E C 1
ATOM 5302 O O . HIS A 1 845 ? 304.410 215.149 341.964 1.00 48.88 817 HIS E O 1
ATOM 5309 N N . LEU A 1 846 ? 303.076 215.961 340.343 1.00 46.77 818 LEU E N 1
ATOM 5310 C CA . LEU A 1 846 ? 303.179 217.336 340.819 1.00 45.04 818 LEU E CA 1
ATOM 5311 C C . LEU A 1 846 ? 302.455 217.551 342.142 1.00 46.57 818 LEU E C 1
ATOM 5312 O O . LEU A 1 846 ? 302.751 218.523 342.844 1.00 47.60 818 LEU E O 1
ATOM 5317 N N . ALA A 1 847 ? 301.503 216.682 342.487 1.00 46.97 819 ALA E N 1
ATOM 5318 C CA . ALA A 1 847 ? 300.800 216.814 343.759 1.00 44.54 819 ALA E CA 1
ATOM 5319 C C . ALA A 1 847 ? 301.692 216.405 344.924 1.00 45.77 819 ALA E C 1
ATOM 5320 O O . ALA A 1 847 ? 301.715 217.069 345.965 1.00 50.36 819 ALA E O 1
ATOM 5322 N N . ALA A 1 848 ? 302.431 215.308 344.768 1.00 46.92 820 ALA E N 1
ATOM 5323 C CA . ALA A 1 848 ? 303.371 214.872 345.791 1.00 47.97 820 ALA E CA 1
ATOM 5324 C C . ALA A 1 848 ? 304.726 215.531 345.577 1.00 45.19 820 ALA E C 1
ATOM 5325 O O . ALA A 1 848 ? 305.753 214.849 345.515 1.00 46.12 820 ALA E O 1
ATOM 5327 N N . ASP A 1 849 ? 304.734 216.855 345.464 1.00 43.39 821 ASP E N 1
ATOM 5328 C CA . ASP A 1 849 ? 305.915 217.664 345.197 1.00 41.29 821 ASP E CA 1
ATOM 5329 C C . ASP A 1 849 ? 306.550 218.118 346.507 1.00 42.23 821 ASP E C 1
ATOM 5330 O O . ASP A 1 849 ? 305.837 218.476 347.448 1.00 42.27 821 ASP E O 1
ATOM 5335 N N . PRO A 1 850 ? 307.884 218.094 346.586 1.00 42.84 822 PRO E N 1
ATOM 5336 C CA . PRO A 1 850 ? 308.546 218.594 347.802 1.00 41.89 822 PRO E CA 1
ATOM 5337 C C . PRO A 1 850 ? 308.210 220.040 348.120 1.00 43.92 822 PRO E C 1
ATOM 5338 O O . PRO A 1 850 ? 308.058 220.393 349.296 1.00 45.76 822 PRO E O 1
ATOM 5342 N N . TYR A 1 851 ? 308.080 220.885 347.105 1.00 40.29 823 TYR E N 1
ATOM 5343 C CA . TYR A 1 851 ? 307.779 222.292 347.341 1.00 39.52 823 TYR E CA 1
ATOM 5344 C C . TYR A 1 851 ? 306.320 222.440 347.759 1.00 44.03 823 TYR E C 1
ATOM 5345 O O . TYR A 1 851 ? 305.426 221.975 347.043 1.00 45.18 823 TYR E O 1
ATOM 5354 N N . PRO A 1 852 ? 306.038 223.062 348.908 1.00 44.04 824 PRO E N 1
ATOM 5355 C CA . PRO A 1 852 ? 304.644 223.119 349.382 1.00 43.99 824 PRO E CA 1
ATOM 5356 C C . PRO A 1 852 ? 303.703 223.867 348.453 1.00 49.01 824 PRO E C 1
ATOM 5357 O O . PRO A 1 852 ? 302.539 223.470 348.317 1.00 52.04 824 PRO E O 1
ATOM 5361 N N . GLU A 1 853 ? 304.170 224.933 347.800 1.00 48.27 825 GLU E N 1
ATOM 5362 C CA . GLU A 1 853 ? 303.277 225.744 346.977 1.00 47.96 825 GLU E CA 1
ATOM 5363 C C . GLU A 1 853 ? 302.859 224.997 345.716 1.00 46.29 825 GLU E C 1
ATOM 5364 O O . GLU A 1 853 ? 301.680 225.001 345.339 1.00 48.48 825 GLU E O 1
ATOM 5370 N N . VAL A 1 854 ? 303.817 224.346 345.052 1.00 42.37 826 VAL E N 1
ATOM 5371 C CA . VAL A 1 854 ? 303.500 223.551 343.870 1.00 40.78 826 VAL E CA 1
ATOM 5372 C C . VAL A 1 854 ? 302.556 222.416 344.236 1.00 44.78 826 VAL E C 1
ATOM 5373 O O . VAL A 1 854 ? 301.604 222.117 343.503 1.00 49.37 826 VAL E O 1
ATOM 5377 N N . SER A 1 855 ? 302.805 221.766 345.375 1.00 43.81 827 SER E N 1
ATOM 5378 C CA . SER A 1 855 ? 301.937 220.679 345.811 1.00 43.06 827 SER E CA 1
ATOM 5379 C C . SER A 1 855 ? 300.524 221.176 346.085 1.00 47.76 827 SER E C 1
ATOM 5380 O O . SER A 1 855 ? 299.548 220.518 345.712 1.00 52.15 827 SER E O 1
ATOM 5383 N N . ASP A 1 856 ? 300.391 222.338 346.730 1.00 48.59 828 ASP E N 1
ATOM 5384 C CA . ASP A 1 856 ? 299.063 222.881 347.003 1.00 49.93 828 ASP E CA 1
ATOM 5385 C C . ASP A 1 856 ? 298.329 223.232 345.714 1.00 49.51 828 ASP E C 1
ATOM 5386 O O . ASP A 1 856 ? 297.133 222.941 345.577 1.00 52.53 828 ASP E O 1
ATOM 5391 N N . VAL A 1 857 ? 299.022 223.857 344.759 1.00 47.26 829 VAL E N 1
ATOM 5392 C CA . VAL A 1 857 ? 298.375 224.212 343.497 1.00 47.27 829 VAL E CA 1
ATOM 5393 C C . VAL A 1 857 ? 297.938 222.958 342.748 1.00 47.42 829 VAL E C 1
ATOM 5394 O O . VAL A 1 857 ? 296.822 222.892 342.213 1.00 54.11 829 VAL E O 1
ATOM 5398 N N . ALA A 1 858 ? 298.803 221.941 342.703 1.00 43.34 830 ALA E N 1
ATOM 5399 C CA . ALA A 1 858 ? 298.449 220.701 342.019 1.00 45.16 830 ALA E CA 1
ATOM 5400 C C . ALA A 1 858 ? 297.284 220.000 342.707 1.00 49.80 830 ALA E C 1
ATOM 5401 O O . ALA A 1 858 ? 296.399 219.454 342.039 1.00 52.32 830 ALA E O 1
ATOM 5403 N N . MET A 1 859 ? 297.267 220.001 344.043 1.00 48.22 831 MET E N 1
ATOM 5404 C CA . MET A 1 859 ? 296.159 219.391 344.771 1.00 49.18 831 MET E CA 1
ATOM 5405 C C . MET A 1 859 ? 294.851 220.121 344.504 1.00 54.27 831 MET E C 1
ATOM 5406 O O . MET A 1 859 ? 293.805 219.486 344.342 1.00 60.27 831 MET E O 1
ATOM 5411 N N . LYS A 1 860 ? 294.885 221.455 344.466 1.00 52.17 832 LYS E N 1
ATOM 5412 C CA . LYS A 1 860 ? 293.675 222.210 344.156 1.00 52.98 832 LYS E CA 1
ATOM 5413 C C . LYS A 1 860 ? 293.187 221.912 342.742 1.00 52.96 832 LYS E C 1
ATOM 5414 O O . LYS A 1 860 ? 291.982 221.735 342.517 1.00 57.51 832 LYS E O 1
ATOM 5420 N N . VAL A 1 861 ? 294.111 221.827 341.783 1.00 51.86 833 VAL E N 1
ATOM 5421 C CA . VAL A 1 861 ? 293.731 221.498 340.411 1.00 52.73 833 VAL E CA 1
ATOM 5422 C C . VAL A 1 861 ? 293.106 220.109 340.347 1.00 59.00 833 VAL E C 1
ATOM 5423 O O . VAL A 1 861 ? 292.099 219.896 339.660 1.00 65.47 833 VAL E O 1
ATOM 5427 N N . LEU A 1 862 ? 293.687 219.145 341.065 1.00 56.00 834 LEU E N 1
ATOM 5428 C CA . LEU A 1 862 ? 293.152 217.786 341.053 1.00 58.30 834 LEU E CA 1
ATOM 5429 C C . LEU A 1 862 ? 291.785 217.717 341.723 1.00 60.85 834 LEU E C 1
ATOM 5430 O O . LEU A 1 862 ? 290.893 217.003 341.250 1.00 63.52 834 LEU E O 1
ATOM 5435 N N . ASN A 1 863 ? 291.602 218.444 342.827 1.00 56.57 835 ASN E N 1
ATOM 5436 C CA . ASN A 1 863 ? 290.307 218.452 343.498 1.00 60.16 835 ASN E CA 1
ATOM 5437 C C . ASN A 1 863 ? 289.241 219.130 342.649 1.00 66.95 835 ASN E C 1
ATOM 5438 O O . ASN A 1 863 ? 288.062 218.769 342.735 1.00 71.22 835 ASN E O 1
ATOM 5443 N N . SER A 1 864 ? 289.631 220.106 341.825 1.00 66.76 836 SER E N 1
ATOM 5444 C CA . SER A 1 864 ? 288.671 220.727 340.919 1.00 68.14 836 SER E CA 1
ATOM 5445 C C . SER A 1 864 ? 288.121 219.744 339.893 1.00 72.96 836 SER E C 1
ATOM 5446 O O . SER A 1 864 ? 287.058 219.998 339.317 1.00 79.89 836 SER E O 1
ATOM 5449 N N . ILE A 1 865 ? 288.812 218.632 339.657 1.00 71.00 837 ILE E N 1
ATOM 5450 C CA . ILE A 1 865 ? 288.391 217.668 338.644 1.00 76.61 837 ILE E CA 1
ATOM 5451 C C . ILE A 1 865 ? 287.405 216.653 339.208 1.00 81.73 837 ILE E C 1
ATOM 5452 O O . ILE A 1 865 ? 286.454 216.263 338.526 1.00 85.28 837 ILE E O 1
ATOM 5457 N N . ALA A 1 866 ? 287.616 216.215 340.452 1.00 80.35 838 ALA E N 1
ATOM 5458 C CA . ALA A 1 866 ? 286.819 215.123 341.003 1.00 83.71 838 ALA E CA 1
ATOM 5459 C C . ALA A 1 866 ? 285.342 215.491 341.094 1.00 90.28 838 ALA E C 1
ATOM 5460 O O . ALA A 1 866 ? 284.473 214.686 340.739 1.00 88.96 838 ALA E O 1
ATOM 5462 N N . TYR A 1 867 ? 285.036 216.698 341.562 1.00 91.20 839 TYR E N 1
ATOM 5463 C CA . TYR A 1 867 ? 283.646 217.112 341.752 1.00 92.62 839 TYR E CA 1
ATOM 5464 C C . TYR A 1 867 ? 283.050 217.704 340.478 1.00 91.50 839 TYR E C 1
ATOM 5465 O O . TYR A 1 867 ? 282.459 218.783 340.489 1.00 95.15 839 TYR E O 1
ATOM 5474 N N . LYS A 1 868 ? 283.188 216.985 339.368 1.00 87.29 840 LYS E N 1
ATOM 5475 C CA . LYS A 1 868 ? 282.631 217.419 338.090 1.00 91.41 840 LYS E CA 1
ATOM 5476 C C . LYS A 1 868 ? 282.210 216.221 337.246 1.00 94.74 840 LYS E C 1
ATOM 5477 O O . LYS A 1 868 ? 281.710 216.379 336.131 1.00 95.75 840 LYS E O 1
ATOM 5483 N N . PHE A 1 978 ? 282.778 226.709 339.432 1.00 114.08 950 PHE E N 1
ATOM 5484 C CA . PHE A 1 978 ? 283.470 225.947 338.399 1.00 116.64 950 PHE E CA 1
ATOM 5485 C C . PHE A 1 978 ? 284.621 226.760 337.814 1.00 117.96 950 PHE E C 1
ATOM 5486 O O . PHE A 1 978 ? 285.773 226.325 337.826 1.00 116.32 950 PHE E O 1
ATOM 5494 N N . ILE A 1 979 ? 284.293 227.946 337.297 1.00 119.10 951 ILE E N 1
ATOM 5495 C CA . ILE A 1 979 ? 285.315 228.833 336.748 1.00 118.53 951 ILE E CA 1
ATOM 5496 C C . ILE A 1 979 ? 286.232 229.348 337.850 1.00 115.30 951 ILE E C 1
ATOM 5497 O O . ILE A 1 979 ? 287.400 229.670 337.597 1.00 111.46 951 ILE E O 1
ATOM 5502 N N . SER A 1 980 ? 285.730 229.429 339.086 1.00 116.24 952 SER E N 1
ATOM 5503 C CA . SER A 1 980 ? 286.540 229.917 340.197 1.00 116.90 952 SER E CA 1
ATOM 5504 C C . SER A 1 980 ? 287.740 229.023 340.479 1.00 115.22 952 SER E C 1
ATOM 5505 O O . SER A 1 980 ? 288.690 229.469 341.134 1.00 114.64 952 SER E O 1
ATOM 5508 N N . ALA A 1 981 ? 287.721 227.775 340.008 1.00 114.32 953 ALA E N 1
ATOM 5509 C CA . ALA A 1 981 ? 288.854 226.878 340.196 1.00 111.95 953 ALA E CA 1
ATOM 5510 C C . ALA A 1 981 ? 290.063 227.269 339.356 1.00 110.26 953 ALA E C 1
ATOM 5511 O O . ALA A 1 981 ? 291.159 226.756 339.607 1.00 104.52 953 ALA E O 1
ATOM 5513 N N . THR A 1 982 ? 289.893 228.149 338.372 1.00 113.69 954 THR E N 1
ATOM 5514 C CA . THR A 1 982 ? 291.016 228.591 337.557 1.00 111.12 954 THR E CA 1
ATOM 5515 C C . THR A 1 982 ? 291.918 229.514 338.368 1.00 105.92 954 THR E C 1
ATOM 5516 O O . THR A 1 982 ? 291.446 230.468 338.994 1.00 103.29 954 THR E O 1
ATOM 5520 N N . VAL A 1 983 ? 293.218 229.229 338.358 1.00 100.98 955 VAL E N 1
ATOM 5521 C CA . VAL A 1 983 ? 294.199 229.974 339.138 1.00 95.31 955 VAL E CA 1
ATOM 5522 C C . VAL A 1 983 ? 295.315 230.441 338.215 1.00 90.96 955 VAL E C 1
ATOM 5523 O O . VAL A 1 983 ? 295.835 229.663 337.408 1.00 87.29 955 VAL E O 1
ATOM 5527 N N . GLN A 1 984 ? 295.683 231.713 338.342 1.00 90.30 956 GLN E N 1
ATOM 5528 C CA . GLN A 1 984 ? 296.751 232.320 337.560 1.00 81.81 956 GLN E CA 1
ATOM 5529 C C . GLN A 1 984 ? 297.918 232.656 338.479 1.00 78.86 956 GLN E C 1
ATOM 5530 O O . GLN A 1 984 ? 297.734 233.313 339.509 1.00 79.21 956 GLN E O 1
ATOM 5536 N N . THR A 1 985 ? 299.110 232.197 338.109 1.00 74.86 957 THR E N 1
ATOM 5537 C CA . THR A 1 985 ? 300.298 232.458 338.905 1.00 69.54 957 THR E CA 1
ATOM 5538 C C . THR A 1 985 ? 300.787 233.888 338.687 1.00 70.23 957 THR E C 1
ATOM 5539 O O . THR A 1 985 ? 300.417 234.562 337.722 1.00 71.30 957 THR E O 1
ATOM 5543 N N . GLY A 1 986 ? 301.635 234.345 339.603 1.00 63.73 958 GLY E N 1
ATOM 5544 C CA . GLY A 1 986 ? 302.140 235.703 339.559 1.00 57.71 958 GLY E CA 1
ATOM 5545 C C . GLY A 1 986 ? 303.484 235.840 338.874 1.00 55.79 958 GLY E C 1
ATOM 5546 O O . GLY A 1 986 ? 304.184 236.837 339.071 1.00 57.52 958 GLY E O 1
ATOM 5547 N N . PHE A 1 987 ? 303.858 234.843 338.069 1.00 55.17 959 PHE E N 1
ATOM 5548 C CA . PHE A 1 987 ? 305.157 234.878 337.403 1.00 50.91 959 PHE E CA 1
ATOM 5549 C C . PHE A 1 987 ? 305.259 236.046 336.429 1.00 48.19 959 PHE E C 1
ATOM 5550 O O . PHE A 1 987 ? 306.295 236.717 336.365 1.00 48.18 959 PHE E O 1
ATOM 5558 N N . CYS A 1 988 ? 304.204 236.294 335.649 1.00 47.33 960 CYS E N 1
ATOM 5559 C CA . CYS A 1 988 ? 304.266 237.342 334.634 1.00 44.95 960 CYS E CA 1
ATOM 5560 C C . CYS A 1 988 ? 304.428 238.719 335.270 1.00 51.44 960 CYS E C 1
ATOM 5561 O O . CYS A 1 988 ? 305.258 239.524 334.834 1.00 49.31 960 CYS E O 1
ATOM 5564 N N . ASP A 1 989 ? 303.650 239.003 336.317 1.00 50.91 961 ASP E N 1
ATOM 5565 C CA . ASP A 1 989 ? 303.771 240.292 336.991 1.00 47.73 961 ASP E CA 1
ATOM 5566 C C . ASP A 1 989 ? 305.089 240.401 337.750 1.00 49.79 961 ASP E C 1
ATOM 5567 O O . ASP A 1 989 ? 305.674 241.487 337.837 1.00 55.42 961 ASP E O 1
ATOM 5572 N N . TRP A 1 990 ? 305.578 239.287 338.300 1.00 45.36 962 TRP E N 1
ATOM 5573 C CA . TRP A 1 990 ? 306.884 239.306 338.950 1.00 46.13 962 TRP E CA 1
ATOM 5574 C C . TRP A 1 990 ? 307.987 239.643 337.954 1.00 46.31 962 TRP E C 1
ATOM 5575 O O . TRP A 1 990 ? 308.911 240.400 338.271 1.00 47.47 962 TRP E O 1
ATOM 5586 N N . SER A 1 991 ? 307.909 239.084 336.745 1.00 44.42 963 SER E N 1
ATOM 5587 C CA . SER A 1 991 ? 308.863 239.443 335.701 1.00 40.98 963 SER E CA 1
ATOM 5588 C C . SER A 1 991 ? 308.708 240.902 335.291 1.00 43.58 963 SER E C 1
ATOM 5589 O O . SER A 1 991 ? 309.702 241.597 335.049 1.00 45.56 963 SER E O 1
ATOM 5592 N N . ALA A 1 992 ? 307.464 241.382 335.198 1.00 43.65 964 ALA E N 1
ATOM 5593 C CA . ALA A 1 992 ? 307.230 242.780 334.848 1.00 42.12 964 ALA E CA 1
ATOM 5594 C C . ALA A 1 992 ? 307.760 243.724 335.918 1.00 40.57 964 ALA E C 1
ATOM 5595 O O . ALA A 1 992 ? 308.053 244.889 335.628 1.00 41.85 964 ALA E O 1
ATOM 5597 N N . ARG A 1 993 ? 307.878 243.243 337.157 1.00 42.26 965 ARG E N 1
ATOM 5598 C CA . ARG A 1 993 ? 308.435 244.063 338.228 1.00 46.21 965 ARG E CA 1
ATOM 5599 C C . ARG A 1 993 ? 309.880 244.461 337.945 1.00 44.58 965 ARG E C 1
ATOM 5600 O O . ARG A 1 993 ? 310.376 245.440 338.515 1.00 48.70 965 ARG E O 1
ATOM 5608 N N . TYR A 1 994 ? 310.568 243.723 337.068 1.00 42.94 966 TYR E N 1
ATOM 5609 C CA . TYR A 1 994 ? 311.962 244.037 336.763 1.00 44.14 966 TYR E CA 1
ATOM 5610 C C . TYR A 1 994 ? 312.104 245.440 336.187 1.00 42.17 966 TYR E C 1
ATOM 5611 O O . TYR A 1 994 ? 313.026 246.178 336.553 1.00 44.50 966 TYR E O 1
ATOM 5620 N N . PHE A 1 995 ? 311.199 245.830 335.289 1.00 42.34 967 PHE E N 1
ATOM 5621 C CA . PHE A 1 995 ? 311.297 247.137 334.654 1.00 41.41 967 PHE E CA 1
ATOM 5622 C C . PHE A 1 995 ? 310.894 248.272 335.583 1.00 42.97 967 PHE E C 1
ATOM 5623 O O . PHE A 1 995 ? 311.147 249.437 335.260 1.00 43.40 967 PHE E O 1
ATOM 5631 N N . ALA A 1 996 ? 310.273 247.962 336.722 1.00 46.83 968 ALA E N 1
ATOM 5632 C CA . ALA A 1 996 ? 310.021 248.985 337.728 1.00 46.27 968 ALA E CA 1
ATOM 5633 C C . ALA A 1 996 ? 311.282 249.329 338.511 1.00 50.14 968 ALA E C 1
ATOM 5634 O O . ALA A 1 996 ? 311.468 250.485 338.903 1.00 51.54 968 ALA E O 1
ATOM 5636 N N . GLN A 1 997 ? 312.147 248.347 338.747 1.00 51.93 969 GLN E N 1
ATOM 5637 C CA . GLN A 1 997 ? 313.379 248.586 339.478 1.00 53.39 969 GLN E CA 1
ATOM 5638 C C . GLN A 1 997 ? 314.389 249.330 338.604 1.00 54.04 969 GLN E C 1
ATOM 5639 O O . GLN A 1 997 ? 314.375 249.199 337.377 1.00 53.15 969 GLN E O 1
ATOM 5645 N N . PRO A 1 998 ? 315.272 250.123 339.213 1.00 55.66 970 PRO E N 1
ATOM 5646 C CA . PRO A 1 998 ? 316.311 250.800 338.430 1.00 60.27 970 PRO E CA 1
ATOM 5647 C C . PRO A 1 998 ? 317.254 249.806 337.769 1.00 65.47 970 PRO E C 1
ATOM 5648 O O . PRO A 1 998 ? 317.580 248.756 338.327 1.00 67.56 970 PRO E O 1
ATOM 5652 N N . VAL A 1 999 ? 317.692 250.154 336.557 1.00 65.87 971 VAL E N 1
ATOM 5653 C CA . VAL A 1 999 ? 318.601 249.325 335.779 1.00 67.39 971 VAL E CA 1
ATOM 5654 C C . VAL A 1 999 ? 319.943 250.009 335.550 1.00 75.87 971 VAL E C 1
ATOM 5655 O O . VAL A 1 999 ? 320.987 249.345 335.541 1.00 80.19 971 VAL E O 1
ATOM 5659 N N . MET A 1 1000 ? 319.943 251.332 335.360 1.00 79.08 972 MET E N 1
ATOM 5660 C CA . MET A 1 1000 ? 321.162 252.034 334.965 1.00 81.42 972 MET E CA 1
ATOM 5661 C C . MET A 1 1000 ? 322.223 251.994 336.058 1.00 89.39 972 MET E C 1
ATOM 5662 O O . MET A 1 1000 ? 323.414 251.834 335.765 1.00 90.47 972 MET E O 1
ATOM 5667 N N . LYS A 1 1001 ? 321.819 252.137 337.318 1.00 90.96 973 LYS E N 1
ATOM 5668 C CA . LYS A 1 1001 ? 322.788 252.310 338.388 1.00 97.00 973 LYS E CA 1
ATOM 5669 C C . LYS A 1 1001 ? 323.568 251.020 338.641 1.00 101.45 973 LYS E C 1
ATOM 5670 O O . LYS A 1 1001 ? 323.127 249.914 338.315 1.00 99.12 973 LYS E O 1
ATOM 5676 N N . ILE A 1 1002 ? 324.746 251.185 339.231 1.00 106.07 974 ILE E N 1
ATOM 5677 C CA . ILE A 1 1002 ? 325.652 250.058 339.487 1.00 108.85 974 ILE E CA 1
ATOM 5678 C C . ILE A 1 1002 ? 325.028 249.134 340.526 1.00 112.80 974 ILE E C 1
ATOM 5679 O O . ILE A 1 1002 ? 324.442 249.621 341.510 1.00 112.87 974 ILE E O 1
ATOM 5684 N N . PRO A 1 1003 ? 325.118 247.814 340.358 1.00 117.70 975 PRO E N 1
ATOM 5685 C CA . PRO A 1 1003 ? 324.582 246.900 341.373 1.00 119.37 975 PRO E CA 1
ATOM 5686 C C . PRO A 1 1003 ? 325.321 247.031 342.697 1.00 120.15 975 PRO E C 1
ATOM 5687 O O . PRO A 1 1003 ? 326.483 247.439 342.760 1.00 120.14 975 PRO E O 1
ATOM 5691 N N . GLU A 1 1004 ? 324.613 246.676 343.773 1.00 119.90 976 GLU E N 1
ATOM 5692 C CA . GLU A 1 1004 ? 325.168 246.818 345.116 1.00 121.57 976 GLU E CA 1
ATOM 5693 C C . GLU A 1 1004 ? 326.376 245.916 345.332 1.00 121.29 976 GLU E C 1
ATOM 5694 O O . GLU A 1 1004 ? 327.260 246.247 346.131 1.00 120.16 976 GLU E O 1
ATOM 5700 N N . GLU A 1 1005 ? 326.430 244.773 344.645 1.00 123.13 977 GLU E N 1
ATOM 5701 C CA . GLU A 1 1005 ? 327.558 243.862 344.817 1.00 124.11 977 GLU E CA 1
ATOM 5702 C C . GLU A 1 1005 ? 328.861 244.497 344.345 1.00 122.35 977 GLU E C 1
ATOM 5703 O O . GLU A 1 1005 ? 329.907 244.329 344.982 1.00 120.43 977 GLU E O 1
ATOM 5709 N N . HIS A 1 1006 ? 328.819 245.231 343.232 1.00 121.87 978 HIS E N 1
ATOM 5710 C CA . HIS A 1 1006 ? 330.027 245.862 342.713 1.00 121.12 978 HIS E CA 1
ATOM 5711 C C . HIS A 1 1006 ? 330.509 247.007 343.596 1.00 119.18 978 HIS E C 1
ATOM 5712 O O . HIS A 1 1006 ? 331.651 247.453 343.442 1.00 119.38 978 HIS E O 1
ATOM 5719 N N . ASP A 1 1007 ? 329.672 247.487 344.514 1.00 117.08 979 ASP E N 1
ATOM 5720 C CA . ASP A 1 1007 ? 330.054 248.576 345.406 1.00 114.23 979 ASP E CA 1
ATOM 5721 C C . ASP A 1 1007 ? 331.100 248.081 346.400 1.00 113.42 979 ASP E C 1
ATOM 5722 O O . ASP A 1 1007 ? 330.819 247.206 347.226 1.00 113.98 979 ASP E O 1
ATOM 5727 N N . LEU A 1 1008 ? 332.309 248.644 346.319 1.00 111.81 980 LEU E N 1
ATOM 5728 C CA . LEU A 1 1008 ? 333.405 248.178 347.162 1.00 111.58 980 LEU E CA 1
ATOM 5729 C C . LEU A 1 1008 ? 333.211 248.563 348.623 1.00 111.30 980 LEU E C 1
ATOM 5730 O O . LEU A 1 1008 ? 333.575 247.791 349.518 1.00 110.57 980 LEU E O 1
ATOM 5735 N N . GLU A 1 1009 ? 332.648 249.739 348.888 1.00 112.37 981 GLU E N 1
ATOM 5736 C CA . GLU A 1 1009 ? 332.460 250.221 350.249 1.00 109.08 981 GLU E CA 1
ATOM 5737 C C . GLU A 1 1009 ? 331.086 249.876 350.808 1.00 108.33 981 GLU E C 1
ATOM 5738 O O . GLU A 1 1009 ? 330.725 250.363 351.884 1.00 105.83 981 GLU E O 1
ATOM 5744 N N . SER A 1 1010 ? 330.314 249.054 350.102 1.00 108.91 982 SER E N 1
ATOM 5745 C CA . SER A 1 1010 ? 329.005 248.645 350.588 1.00 105.07 982 SER E CA 1
ATOM 5746 C C . SER A 1 1010 ? 329.136 247.775 351.834 1.00 102.25 982 SER E C 1
ATOM 5747 O O . SER A 1 1010 ? 330.146 247.099 352.046 1.00 103.89 982 SER E O 1
ATOM 5750 N N . GLN A 1 1011 ? 328.091 247.803 352.665 1.00 98.46 983 GLN E N 1
ATOM 5751 C CA . GLN A 1 1011 ? 328.085 246.999 353.884 1.00 96.08 983 GLN E CA 1
ATOM 5752 C C . GLN A 1 1011 ? 328.094 245.508 353.568 1.00 96.44 983 GLN E C 1
ATOM 5753 O O . GLN A 1 1011 ? 328.755 244.724 354.260 1.00 96.66 983 GLN E O 1
ATOM 5759 N N . ILE A 1 1012 ? 327.364 245.099 352.528 1.00 95.10 984 ILE E N 1
ATOM 5760 C CA . ILE A 1 1012 ? 327.275 243.681 352.184 1.00 92.95 984 ILE E CA 1
ATOM 5761 C C . ILE A 1 1012 ? 328.645 243.136 351.802 1.00 93.07 984 ILE E C 1
ATOM 5762 O O . ILE A 1 1012 ? 329.046 242.048 352.238 1.00 92.90 984 ILE E O 1
ATOM 5767 N N . ARG A 1 1013 ? 329.385 243.878 350.975 1.00 97.07 985 ARG E N 1
ATOM 5768 C CA . ARG A 1 1013 ? 330.696 243.397 350.557 1.00 96.27 985 ARG E CA 1
ATOM 5769 C C . ARG A 1 1013 ? 331.678 243.383 351.720 1.00 93.90 985 ARG E C 1
ATOM 5770 O O . ARG A 1 1013 ? 332.538 242.501 351.797 1.00 93.43 985 ARG E O 1
ATOM 5778 N N . LYS A 1 1014 ? 331.572 244.348 352.636 1.00 94.06 986 LYS E N 1
ATOM 5779 C CA . LYS A 1 1014 ? 332.433 244.330 353.815 1.00 93.65 986 LYS E CA 1
ATOM 5780 C C . LYS A 1 1014 ? 332.127 243.128 354.701 1.00 90.48 986 LYS E C 1
ATOM 5781 O O . LYS A 1 1014 ? 333.042 242.492 355.239 1.00 91.80 986 LYS E O 1
ATOM 5787 N N . GLU A 1 1015 ? 330.843 242.798 354.858 1.00 88.31 987 GLU E N 1
ATOM 5788 C CA . GLU A 1 1015 ? 330.468 241.605 355.611 1.00 89.21 987 GLU E CA 1
ATOM 5789 C C . GLU A 1 1015 ? 331.008 240.343 354.949 1.00 89.81 987 GLU E C 1
ATOM 5790 O O . GLU A 1 1015 ? 331.530 239.449 355.628 1.00 89.35 987 GLU E O 1
ATOM 5796 N N . ARG A 1 1016 ? 330.899 240.256 353.622 1.00 89.04 988 ARG E N 1
ATOM 5797 C CA . ARG A 1 1016 ? 331.435 239.098 352.912 1.00 85.61 988 ARG E CA 1
ATOM 5798 C C . ARG A 1 1016 ? 332.951 239.019 353.047 1.00 84.82 988 ARG E C 1
ATOM 5799 O O . ARG A 1 1016 ? 333.515 237.926 353.166 1.00 85.59 988 ARG E O 1
ATOM 5807 N N . GLU A 1 1017 ? 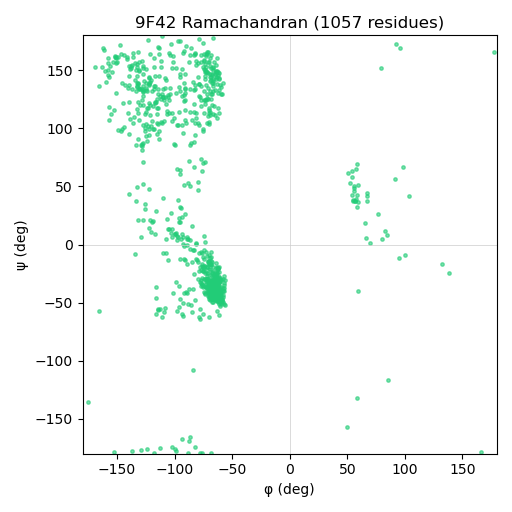333.627 240.168 353.016 1.00 85.12 989 GLU E N 1
ATOM 5808 C CA . GLU A 1 1017 ? 335.075 240.185 353.187 1.00 83.88 989 GLU E CA 1
ATOM 5809 C C . GLU A 1 1017 ? 335.467 239.709 354.578 1.00 82.49 989 GLU E C 1
ATOM 5810 O O . GLU A 1 1017 ? 336.439 238.961 354.736 1.00 84.52 989 GLU E O 1
ATOM 5816 N N . TRP A 1 1018 ? 334.723 240.132 355.602 1.00 82.05 990 TRP E N 1
ATOM 5817 C CA . TRP A 1 1018 ? 334.989 239.644 356.951 1.00 83.54 990 TRP E CA 1
ATOM 5818 C C . TRP A 1 1018 ? 334.750 238.141 357.049 1.00 83.04 990 TRP E C 1
ATOM 5819 O O . TRP A 1 1018 ? 335.519 237.424 357.702 1.00 84.53 990 TRP E O 1
ATOM 5830 N N . ARG A 1 1019 ? 333.689 237.645 356.407 1.00 81.37 991 ARG E N 1
ATOM 5831 C CA . ARG A 1 1019 ? 333.427 236.208 356.415 1.00 80.09 991 ARG E CA 1
ATOM 5832 C C . ARG A 1 1019 ? 334.552 235.435 355.736 1.00 79.55 991 ARG E C 1
ATOM 5833 O O . ARG A 1 1019 ? 334.977 234.382 356.225 1.00 81.33 991 ARG E O 1
ATOM 5841 N N . PHE A 1 1020 ? 335.047 235.940 354.605 1.00 76.54 992 PHE E N 1
ATOM 5842 C CA . PHE A 1 1020 ? 336.132 235.259 353.905 1.00 74.63 992 PHE E CA 1
ATOM 5843 C C . PHE A 1 1020 ? 337.428 235.319 354.705 1.00 76.75 992 PHE E C 1
ATOM 5844 O O . PHE A 1 1020 ? 338.210 234.361 354.704 1.00 78.65 992 PHE E O 1
ATOM 5852 N N . LEU A 1 1021 ? 337.672 236.435 355.396 1.00 79.86 993 LEU E N 1
ATOM 5853 C CA . LEU A 1 1021 ? 338.822 236.519 356.288 1.00 81.43 993 LEU E CA 1
ATOM 5854 C C . LEU A 1 1021 ? 338.718 235.488 357.405 1.00 80.15 993 LEU E C 1
ATOM 5855 O O . LEU A 1 1021 ? 339.706 234.827 357.749 1.00 81.41 993 LEU E O 1
ATOM 5860 N N . ARG A 1 1022 ? 337.521 235.333 357.975 1.00 75.91 994 ARG E N 1
ATOM 5861 C CA . ARG A 1 1022 ? 337.313 234.324 359.008 1.00 74.87 994 ARG E CA 1
ATOM 5862 C C . ARG A 1 1022 ? 337.543 232.919 358.463 1.00 74.49 994 ARG E C 1
ATOM 5863 O O . ARG A 1 1022 ? 338.135 232.073 359.141 1.00 76.97 994 ARG E O 1
ATOM 5871 N N . ASN A 1 1023 ? 337.070 232.651 357.244 1.00 72.90 995 ASN E N 1
ATOM 5872 C CA . ASN A 1 1023 ? 337.282 231.338 356.640 1.00 71.00 995 ASN E CA 1
ATOM 5873 C C . ASN A 1 1023 ? 338.764 231.068 356.410 1.00 74.85 995 ASN E C 1
ATOM 5874 O O . ASN A 1 1023 ? 339.246 229.951 356.645 1.00 78.17 995 ASN E O 1
ATOM 5879 N N . SER A 1 1024 ? 339.501 232.077 355.943 1.00 75.93 996 SER E N 1
ATOM 5880 C CA . SER A 1 1024 ? 340.940 231.920 355.759 1.00 77.58 996 SER E CA 1
ATOM 5881 C C . SER A 1 1024 ? 341.633 231.646 357.086 1.00 80.25 996 SER E C 1
ATOM 5882 O O . SER A 1 1024 ? 342.529 230.795 357.163 1.00 82.95 996 SER E O 1
ATOM 5885 N N . ARG A 1 1025 ? 341.233 232.358 358.143 1.00 77.69 997 ARG E N 1
ATOM 5886 C CA . ARG A 1 1025 ? 341.807 232.104 359.460 1.00 78.65 997 ARG E CA 1
ATOM 5887 C C . ARG A 1 1025 ? 341.498 230.688 359.931 1.00 77.60 997 ARG E C 1
ATOM 5888 O O . ARG A 1 1025 ? 342.357 230.022 360.520 1.00 81.47 997 ARG E O 1
ATOM 5896 N N . VAL A 1 1026 ? 340.273 230.217 359.686 1.00 77.05 998 VAL E N 1
ATOM 5897 C CA . VAL A 1 1026 ? 339.896 228.861 360.080 1.00 77.82 998 VAL E CA 1
ATOM 5898 C C . VAL A 1 1026 ? 340.766 227.838 359.361 1.00 78.88 998 VAL E C 1
ATOM 5899 O O . VAL A 1 1026 ? 341.283 226.894 359.973 1.00 81.35 998 VAL E O 1
ATOM 5903 N N . ARG A 1 1027 ? 340.944 228.013 358.049 1.00 75.32 999 ARG E N 1
ATOM 5904 C CA . ARG A 1 1027 ? 341.772 227.079 357.291 1.00 73.19 999 ARG E CA 1
ATOM 5905 C C . ARG A 1 1027 ? 343.218 227.104 357.771 1.00 79.66 999 ARG E C 1
ATOM 5906 O O . ARG A 1 1027 ? 343.848 226.050 357.924 1.00 81.95 999 ARG E O 1
ATOM 5914 N N . ARG A 1 1028 ? 343.763 228.300 358.014 1.00 80.30 1000 ARG E N 1
ATOM 5915 C CA . ARG A 1 1028 ? 345.141 228.402 358.483 1.00 82.97 1000 ARG E CA 1
ATOM 5916 C C . ARG A 1 1028 ? 345.315 227.734 359.841 1.00 83.88 1000 ARG E C 1
ATOM 5917 O O . ARG A 1 1028 ? 346.283 226.995 360.056 1.00 87.52 1000 ARG E O 1
ATOM 5925 N N . GLN A 1 1029 ? 344.385 227.974 360.769 1.00 79.69 1001 GLN E N 1
ATOM 5926 C CA . GLN A 1 1029 ? 344.480 227.356 362.086 1.00 79.79 1001 GLN E CA 1
ATOM 5927 C C . GLN A 1 1029 ? 344.362 225.840 361.994 1.00 82.56 1001 GLN E C 1
ATOM 5928 O O . GLN A 1 1029 ? 345.076 225.112 362.694 1.00 86.15 1001 GLN E O 1
ATOM 5934 N N . ALA A 1 1030 ? 343.462 225.343 361.140 1.00 78.29 1002 ALA E N 1
ATOM 5935 C CA . ALA A 1 1030 ? 343.327 223.900 360.976 1.00 71.39 1002 ALA E CA 1
ATOM 5936 C C . ALA A 1 1030 ? 344.606 223.287 360.419 1.00 76.82 1002 ALA E C 1
ATOM 5937 O O . ALA A 1 1030 ? 345.049 222.228 360.880 1.00 76.64 1002 ALA E O 1
ATOM 5939 N N . GLN A 1 1031 ? 345.218 223.945 359.431 1.00 81.07 1003 GLN E N 1
ATOM 5940 C CA . GLN A 1 1031 ? 346.469 223.436 358.878 1.00 82.27 1003 GLN E CA 1
ATOM 5941 C C . GLN A 1 1031 ? 347.584 223.465 359.916 1.00 84.65 1003 GLN E C 1
ATOM 5942 O O . GLN A 1 1031 ? 348.406 222.543 359.976 1.00 86.35 1003 GLN E O 1
ATOM 5948 N N . GLN A 1 1032 ? 347.637 224.517 360.738 1.00 86.20 1004 GLN E N 1
ATOM 5949 C CA . GLN A 1 1032 ? 348.644 224.571 361.796 1.00 86.38 1004 GLN E CA 1
ATOM 5950 C C . GLN A 1 1032 ? 348.445 223.447 362.804 1.00 86.82 1004 GLN E C 1
ATOM 5951 O O . GLN A 1 1032 ? 349.417 222.838 363.266 1.00 88.12 1004 GLN E O 1
ATOM 5957 N N . VAL A 1 1033 ? 347.192 223.166 363.165 1.00 85.95 1005 VAL E N 1
ATOM 5958 C CA . VAL A 1 1033 ? 346.913 222.082 364.103 1.00 85.99 1005 VAL E CA 1
ATOM 5959 C C . VAL A 1 1033 ? 347.319 220.739 363.508 1.00 86.23 1005 VAL E C 1
ATOM 5960 O O . VAL A 1 1033 ? 347.926 219.900 364.185 1.00 88.18 1005 VAL E O 1
ATOM 5964 N N . ILE A 1 1034 ? 346.995 220.514 362.233 1.00 83.38 1006 ILE E N 1
ATOM 5965 C CA . ILE A 1 1034 ? 347.322 219.239 361.600 1.00 83.90 1006 ILE E CA 1
ATOM 5966 C C . ILE A 1 1034 ? 348.832 219.076 361.456 1.00 89.18 1006 ILE E C 1
ATOM 5967 O O . ILE A 1 1034 ? 349.368 217.972 361.614 1.00 89.71 1006 ILE E O 1
ATOM 5972 N N . GLN A 1 1035 ? 349.545 220.168 361.163 1.00 90.17 1007 GLN E N 1
ATOM 5973 C CA . GLN A 1 1035 ? 351.000 220.098 361.053 1.00 89.40 1007 GLN E CA 1
ATOM 5974 C C . GLN A 1 1035 ? 351.647 219.669 362.363 1.00 91.42 1007 GLN E C 1
ATOM 5975 O O . GLN A 1 1035 ? 352.731 219.074 362.354 1.00 96.65 1007 GLN E O 1
ATOM 5981 N N . LYS A 1 1036 ? 351.005 219.955 363.494 1.00 92.30 1008 LYS E N 1
ATOM 5982 C CA . LYS A 1 1036 ? 351.533 219.572 364.796 1.00 96.40 1008 LYS E CA 1
ATOM 5983 C C . LYS A 1 1036 ? 351.235 218.122 365.154 1.00 97.89 1008 LYS E C 1
ATOM 5984 O O . LYS A 1 1036 ? 351.624 217.678 366.239 1.00 100.07 1008 LYS E O 1
ATOM 5990 N N . GLY A 1 1037 ? 350.562 217.379 364.279 1.00 96.43 1009 GLY E N 1
ATOM 5991 C CA . GLY A 1 1037 ? 350.244 215.991 364.529 1.00 93.69 1009 GLY E CA 1
ATOM 5992 C C . GLY A 1 1037 ? 348.885 215.805 365.181 1.00 96.16 1009 GLY E C 1
ATOM 5993 O O . GLY A 1 1037 ? 348.207 216.753 365.583 1.00 97.54 1009 GLY E O 1
ATOM 5994 N N . ILE A 1 1038 ? 348.485 214.540 365.284 1.00 99.46 1010 ILE E N 1
ATOM 5995 C CA . ILE A 1 1038 ? 347.201 214.156 365.859 1.00 100.25 1010 ILE E CA 1
ATOM 5996 C C . ILE A 1 1038 ? 347.466 213.384 367.144 1.00 100.52 1010 ILE E C 1
ATOM 5997 O O . ILE A 1 1038 ? 348.080 212.310 367.118 1.00 99.96 1010 ILE E O 1
ATOM 6002 N N . THR A 1 1039 ? 347.002 213.929 368.262 1.00 101.88 1011 THR E N 1
ATOM 6003 C CA . THR A 1 1039 ? 347.107 213.265 369.549 1.00 105.94 1011 THR E CA 1
ATOM 6004 C C . THR A 1 1039 ? 345.813 212.510 369.850 1.00 105.23 1011 THR E C 1
ATOM 6005 O O . THR A 1 1039 ? 344.839 212.569 369.095 1.00 102.99 1011 THR E O 1
ATOM 6009 N N . ARG A 1 1040 ? 345.816 211.779 370.963 1.00 106.12 1012 ARG E N 1
ATOM 6010 C CA . ARG A 1 1040 ? 344.627 211.042 371.369 1.00 102.22 1012 ARG E CA 1
ATOM 6011 C C . ARG A 1 1040 ? 343.469 211.998 371.621 1.00 104.47 1012 ARG E C 1
ATOM 6012 O O . ARG A 1 1040 ? 343.619 213.019 372.299 1.00 104.04 1012 ARG E O 1
ATOM 6020 N N . LEU A 1 1041 ? 342.305 211.662 371.071 1.00 104.06 1013 LEU E N 1
ATOM 6021 C CA . LEU A 1 1041 ? 341.105 212.487 371.194 1.00 101.80 1013 LEU E CA 1
ATOM 6022 C C . LEU A 1 1041 ? 340.104 211.757 372.086 1.00 97.94 1013 LEU E C 1
ATOM 6023 O O . LEU A 1 1041 ? 339.460 210.792 371.665 1.00 92.15 1013 LEU E O 1
ATOM 6028 N N . ASP A 1 1042 ? 339.988 212.222 373.328 1.00 98.39 1014 ASP E N 1
ATOM 6029 C CA . ASP A 1 1042 ? 338.985 211.724 374.255 1.00 101.82 1014 ASP E CA 1
ATOM 6030 C C . ASP A 1 1042 ? 338.186 212.842 374.904 1.00 99.12 1014 ASP E C 1
ATOM 6031 O O . ASP A 1 1042 ? 337.389 212.567 375.807 1.00 96.58 1014 ASP E O 1
ATOM 6036 N N . ASP A 1 1043 ? 338.377 214.088 374.478 1.00 94.93 1015 ASP E N 1
ATOM 6037 C CA . ASP A 1 1043 ? 337.638 215.199 375.057 1.00 94.88 1015 ASP E CA 1
ATOM 6038 C C . ASP A 1 1043 ? 336.202 215.191 374.551 1.00 88.89 1015 ASP E C 1
ATOM 6039 O O . ASP A 1 1043 ? 335.957 215.208 373.341 1.00 83.63 1015 ASP E O 1
ATOM 6044 N N . GLN A 1 1044 ? 335.256 215.159 375.482 1.00 90.45 1016 GLN E N 1
ATOM 6045 C CA . GLN A 1 1044 ? 333.829 215.179 375.178 1.00 79.71 1016 GLN E CA 1
ATOM 6046 C C . GLN A 1 1044 ? 333.337 216.598 375.440 1.00 80.12 1016 GLN E C 1
ATOM 6047 O O . GLN A 1 1044 ? 333.209 217.015 376.595 1.00 88.13 1016 GLN E O 1
ATOM 6053 N N . ILE A 1 1045 ? 333.072 217.342 374.365 1.00 73.35 1017 ILE E N 1
ATOM 6054 C CA . ILE A 1 1045 ? 332.662 218.736 374.513 1.00 77.87 1017 ILE E CA 1
ATOM 6055 C C . ILE A 1 1045 ? 331.317 218.826 375.225 1.00 83.85 1017 ILE E C 1
ATOM 6056 O O . ILE A 1 1045 ? 331.146 219.606 376.169 1.00 87.55 1017 ILE E O 1
ATOM 6061 N N . PHE A 1 1046 ? 330.347 218.023 374.795 1.00 82.70 1018 PHE E N 1
ATOM 6062 C CA . PHE A 1 1046 ? 329.036 218.048 375.429 1.00 86.99 1018 PHE E CA 1
ATOM 6063 C C . PHE A 1 1046 ? 328.314 216.736 375.161 1.00 86.26 1018 PHE E C 1
ATOM 6064 O O . PHE A 1 1046 ? 328.593 216.036 374.185 1.00 80.74 1018 PHE E O 1
ATOM 6072 N N . LEU A 1 1047 ? 327.375 216.420 376.051 1.00 91.03 1019 LEU E N 1
ATOM 6073 C CA . LEU A 1 1047 ? 326.539 215.232 375.931 1.00 88.05 1019 LEU E CA 1
ATOM 6074 C C . LEU A 1 1047 ? 325.098 215.653 376.167 1.00 92.44 1019 LEU E C 1
ATOM 6075 O O . LEU A 1 1047 ? 324.756 216.105 377.264 1.00 96.63 1019 LEU E O 1
ATOM 6080 N N . ASN A 1 1048 ? 324.262 215.509 375.148 1.00 91.54 1020 ASN E N 1
ATOM 6081 C CA . ASN A 1 1048 ? 322.879 215.961 375.176 1.00 95.08 1020 ASN E CA 1
ATOM 6082 C C . ASN A 1 1048 ? 321.951 214.794 374.863 1.00 95.08 1020 ASN E C 1
ATOM 6083 O O . ASN A 1 1048 ? 322.384 213.652 374.699 1.00 94.65 1020 ASN E O 1
ATOM 6088 N N . ARG A 1 1049 ? 320.657 215.094 374.777 1.00 93.87 1021 ARG E N 1
ATOM 6089 C CA . ARG A 1 1049 ? 319.653 214.127 374.359 1.00 95.05 1021 ARG E CA 1
ATOM 6090 C C . ARG A 1 1049 ? 318.780 214.738 373.272 1.00 96.40 1021 ARG E C 1
ATOM 6091 O O . ARG A 1 1049 ? 318.320 215.876 373.400 1.00 97.14 1021 ARG E O 1
ATOM 6099 N N . ASN A 1 1050 ? 318.551 213.974 372.208 1.00 95.11 1022 ASN E N 1
ATOM 6100 C CA . ASN A 1 1050 ? 317.727 214.391 371.085 1.00 91.36 1022 ASN E CA 1
ATOM 6101 C C . ASN A 1 1050 ? 316.345 213.759 371.162 1.00 94.68 1022 ASN E C 1
ATOM 6102 O O . ASN A 1 1050 ? 316.154 212.728 371.812 1.00 95.78 1022 ASN E O 1
ATOM 6107 N N . PRO A 1 1051 ? 315.343 214.369 370.523 1.00 93.45 1023 PRO E N 1
ATOM 6108 C CA . PRO A 1 1051 ? 314.020 213.729 370.481 1.00 96.86 1023 PRO E CA 1
ATOM 6109 C C . PRO A 1 1051 ? 313.968 212.518 369.566 1.00 97.34 1023 PRO E C 1
ATOM 6110 O O . PRO A 1 1051 ? 313.209 211.581 369.844 1.00 97.61 1023 PRO E O 1
ATOM 6114 N N . GLY A 1 1052 ? 314.748 212.505 368.484 1.00 92.06 1024 GLY E N 1
ATOM 6115 C CA . GLY A 1 1052 ? 314.760 211.410 367.543 1.00 87.66 1024 GLY E CA 1
ATOM 6116 C C . GLY A 1 1052 ? 316.150 210.823 367.364 1.00 85.40 1024 GLY E C 1
ATOM 6117 O O . GLY A 1 1052 ? 317.139 211.309 367.918 1.00 85.07 1024 GLY E O 1
ATOM 6118 N N . VAL A 1 1053 ? 316.201 209.758 366.575 1.00 85.36 1025 VAL E N 1
ATOM 6119 C CA . VAL A 1 1053 ? 317.474 209.079 366.310 1.00 81.84 1025 VAL E CA 1
ATOM 6120 C C . VAL A 1 1053 ? 318.334 209.960 365.411 1.00 76.96 1025 VAL E C 1
ATOM 6121 O O . VAL A 1 1053 ? 317.879 210.360 364.324 1.00 76.93 1025 VAL E O 1
ATOM 6125 N N . PRO A 1 1054 ? 319.564 210.292 365.807 1.00 71.83 1026 PRO E N 1
ATOM 6126 C CA . PRO A 1 1054 ? 320.460 211.009 364.891 1.00 67.43 1026 PRO E CA 1
ATOM 6127 C C . PRO A 1 1054 ? 320.853 210.142 363.708 1.00 64.31 1026 PRO E C 1
ATOM 6128 O O . PRO A 1 1054 ? 321.561 209.143 363.871 1.00 69.93 1026 PRO E O 1
ATOM 6132 N N . SER A 1 1055 ? 320.397 210.508 362.510 1.00 56.71 1027 SER E N 1
ATOM 6133 C CA . SER A 1 1055 ? 320.646 209.698 361.322 1.00 59.97 1027 SER E CA 1
ATOM 6134 C C . SER A 1 1055 ? 321.898 210.156 360.578 1.00 58.63 1027 SER E C 1
ATOM 6135 O O . SER A 1 1055 ? 322.842 209.380 360.404 1.00 66.42 1027 SER E O 1
ATOM 6138 N N . VAL A 1 1056 ? 321.917 211.409 360.133 1.00 51.63 1028 VAL E N 1
ATOM 6139 C CA . VAL A 1 1056 ? 323.055 211.976 359.421 1.00 49.07 1028 VAL E CA 1
ATOM 6140 C C . VAL A 1 1056 ? 323.449 213.277 360.102 1.00 48.06 1028 VAL E C 1
ATOM 6141 O O . VAL A 1 1056 ? 322.605 214.154 360.313 1.00 49.73 1028 VAL E O 1
ATOM 6145 N N . VAL A 1 1057 ? 324.728 213.399 360.447 1.00 44.08 1029 VAL E N 1
ATOM 6146 C CA . VAL A 1 1057 ? 325.273 214.585 361.095 1.00 35.80 1029 VAL E CA 1
ATOM 6147 C C . VAL A 1 1057 ? 326.188 215.285 360.104 1.00 34.88 1029 VAL E C 1
ATOM 6148 O O . VAL A 1 1057 ? 327.056 214.647 359.499 1.00 39.50 1029 VAL E O 1
ATOM 6152 N N . LYS A 1 1058 ? 325.983 216.586 359.924 1.00 33.60 1030 LYS E N 1
ATOM 6153 C CA . LYS A 1 1058 ? 326.812 217.383 359.032 1.00 36.38 1030 LYS E CA 1
ATOM 6154 C C . LYS A 1 1058 ? 327.334 218.599 359.778 1.00 36.36 1030 LYS E C 1
ATOM 6155 O O . LYS A 1 1058 ? 326.570 219.296 360.452 1.00 36.01 1030 LYS E O 1
ATOM 6161 N N . PHE A 1 1059 ? 328.635 218.842 359.655 1.00 35.12 1031 PHE E N 1
ATOM 6162 C CA . PHE A 1 1059 ? 329.278 219.988 360.275 1.00 31.47 1031 PHE E CA 1
ATOM 6163 C C . PHE A 1 1059 ? 329.285 221.166 359.315 1.00 33.04 1031 PHE E C 1
ATOM 6164 O O . PHE A 1 1059 ? 329.606 221.016 358.133 1.00 37.17 1031 PHE E O 1
ATOM 6172 N N . HIS A 1 1060 ? 328.929 222.335 359.823 1.00 32.94 1032 HIS E N 1
ATOM 6173 C CA . HIS A 1 1060 ? 329.141 223.550 359.052 1.00 34.72 1032 HIS E CA 1
ATOM 6174 C C . HIS A 1 1060 ? 330.634 223.846 359.030 1.00 36.98 1032 HIS E C 1
ATOM 6175 O O . HIS A 1 1060 ? 331.259 223.912 360.094 1.00 40.70 1032 HIS E O 1
ATOM 6182 N N . PRO A 1 1061 ? 331.239 224.014 357.852 1.00 37.02 1033 PRO E N 1
ATOM 6183 C CA . PRO A 1 1061 ? 332.710 224.064 357.786 1.00 42.18 1033 PRO E CA 1
ATOM 6184 C C . PRO A 1 1061 ? 333.340 225.146 358.647 1.00 46.81 1033 PRO E C 1
ATOM 6185 O O . PRO A 1 1061 ? 334.398 224.913 359.242 1.00 47.32 1033 PRO E O 1
ATOM 6189 N N . PHE A 1 1062 ? 332.721 226.321 358.741 1.00 47.41 1034 PHE E N 1
ATOM 6190 C CA . PHE A 1 1062 ? 333.344 227.461 359.399 1.00 45.93 1034 PHE E CA 1
ATOM 6191 C C . PHE A 1 1062 ? 332.611 227.886 360.665 1.00 46.55 1034 PHE E C 1
ATOM 6192 O O . PHE A 1 1062 ? 333.220 227.948 361.737 1.00 52.28 1034 PHE E O 1
ATOM 6200 N N . THR A 1 1063 ? 331.315 228.176 360.580 1.00 45.76 1035 THR E N 1
ATOM 6201 C CA . THR A 1 1063 ? 330.586 228.593 361.765 1.00 49.52 1035 THR E CA 1
ATOM 6202 C C . THR A 1 1063 ? 330.361 227.394 362.689 1.00 48.71 1035 THR E C 1
ATOM 6203 O O . THR A 1 1063 ? 330.274 226.252 362.230 1.00 52.45 1035 THR E O 1
ATOM 6207 N N . PRO A 1 1064 ? 330.302 227.621 364.004 1.00 48.46 1036 PRO E N 1
ATOM 6208 C CA . PRO A 1 1064 ? 330.129 226.487 364.939 1.00 48.82 1036 PRO E CA 1
ATOM 6209 C C . PRO A 1 1064 ? 328.692 225.982 364.990 1.00 53.08 1036 PRO E C 1
ATOM 6210 O O . PRO A 1 1064 ? 327.942 226.197 365.946 1.00 61.28 1036 PRO E O 1
ATOM 6214 N N . CYS A 1 1065 ? 328.287 225.285 363.931 1.00 50.10 1037 CYS E N 1
ATOM 6215 C CA . CYS A 1 1065 ? 326.953 224.704 363.826 1.00 46.04 1037 CYS E CA 1
ATOM 6216 C C . CYS A 1 1065 ? 327.073 223.298 363.261 1.00 41.79 1037 CYS E C 1
ATOM 6217 O O . CYS A 1 1065 ? 327.787 223.086 362.276 1.00 45.38 1037 CYS E O 1
ATOM 6220 N N . ILE A 1 1066 ? 326.384 222.343 363.879 1.00 39.95 1038 ILE E N 1
ATOM 6221 C CA . ILE A 1 1066 ? 326.289 220.980 363.368 1.00 38.15 1038 ILE E CA 1
ATOM 6222 C C . ILE A 1 1066 ? 324.819 220.684 363.106 1.00 41.40 1038 ILE E C 1
ATOM 6223 O O . ILE A 1 1066 ? 323.958 220.973 363.946 1.00 47.67 1038 ILE E O 1
ATOM 6228 N N . ALA A 1 1067 ? 324.523 220.142 361.930 1.00 38.50 1039 ALA E N 1
ATOM 6229 C CA . ALA A 1 1067 ? 323.154 219.832 361.536 1.00 37.16 1039 ALA E CA 1
ATOM 6230 C C . ALA A 1 1067 ? 322.930 218.333 361.686 1.00 40.50 1039 ALA E C 1
ATOM 6231 O O . ALA A 1 1067 ? 323.520 217.533 360.955 1.00 47.51 1039 ALA E O 1
ATOM 6233 N N . VAL A 1 1068 ? 322.071 217.957 362.629 1.00 38.81 1040 VAL E N 1
ATOM 6234 C CA . VAL A 1 1068 ? 321.749 216.563 362.904 1.00 39.96 1040 VAL E CA 1
ATOM 6235 C C . VAL A 1 1068 ? 320.323 216.314 362.434 1.00 48.23 1040 VAL E C 1
ATOM 6236 O O . VAL A 1 1068 ? 319.393 217.011 362.856 1.00 52.96 1040 VAL E O 1
ATOM 6240 N N . ALA A 1 1069 ? 320.147 215.325 361.563 1.00 49.50 1041 ALA E N 1
ATOM 6241 C CA . ALA A 1 1069 ? 318.844 215.014 360.995 1.00 50.09 1041 ALA E CA 1
ATOM 6242 C C . ALA A 1 1069 ? 318.269 213.766 361.649 1.00 56.86 1041 ALA E C 1
ATOM 6243 O O . ALA A 1 1069 ? 318.942 212.733 361.729 1.00 60.11 1041 ALA E O 1
ATOM 6245 N N . ASP A 1 1070 ? 317.026 213.866 362.103 1.00 62.80 1042 ASP E N 1
ATOM 6246 C CA . ASP A 1 1070 ? 316.286 212.760 362.689 1.00 69.28 1042 ASP E CA 1
ATOM 6247 C C . ASP A 1 1070 ? 315.304 212.210 361.659 1.00 72.46 1042 ASP E C 1
ATOM 6248 O O . ASP A 1 1070 ? 315.299 212.612 360.492 1.00 68.70 1042 ASP E O 1
ATOM 6253 N N . LYS A 1 1071 ? 314.468 211.270 362.102 1.00 79.97 1043 LYS E N 1
ATOM 6254 C CA . LYS A 1 1071 ? 313.462 210.704 361.210 1.00 85.35 1043 LYS E CA 1
ATOM 6255 C C . LYS A 1 1071 ? 312.445 211.760 360.790 1.00 86.96 1043 LYS E C 1
ATOM 6256 O O . LYS A 1 1071 ? 312.107 211.875 359.606 1.00 81.44 1043 LYS E O 1
ATOM 6262 N N . ASP A 1 1072 ? 311.953 212.546 361.749 1.00 87.57 1044 ASP E N 1
ATOM 6263 C CA . ASP A 1 1072 ? 310.922 213.545 361.491 1.00 87.63 1044 ASP E CA 1
ATOM 6264 C C . ASP A 1 1072 ? 311.366 214.966 361.815 1.00 85.78 1044 ASP E C 1
ATOM 6265 O O . ASP A 1 1072 ? 310.510 215.844 361.975 1.00 87.40 1044 ASP E O 1
ATOM 6270 N N . SER A 1 1073 ? 312.668 215.227 361.908 1.00 78.99 1045 SER E N 1
ATOM 6271 C CA . SER A 1 1073 ? 313.142 216.551 362.288 1.00 71.46 1045 SER E CA 1
ATOM 6272 C C . SER A 1 1073 ? 314.603 216.700 361.891 1.00 63.79 1045 SER E C 1
ATOM 6273 O O . SER A 1 1073 ? 315.271 215.733 361.523 1.00 68.50 1045 SER E O 1
ATOM 6276 N N . ILE A 1 1074 ? 315.087 217.938 361.970 1.00 58.07 1046 ILE E N 1
ATOM 6277 C CA . ILE A 1 1074 ? 316.478 218.281 361.695 1.00 53.89 1046 ILE E CA 1
ATOM 6278 C C . ILE A 1 1074 ? 316.915 219.286 362.753 1.00 54.82 1046 ILE E C 1
ATOM 6279 O O . ILE A 1 1074 ? 316.494 220.449 362.719 1.00 57.11 1046 ILE E O 1
ATOM 6284 N N . CYS A 1 1075 ? 317.755 218.850 363.684 1.00 52.16 1047 CYS E N 1
ATOM 6285 C CA . CYS A 1 1075 ? 318.235 219.718 364.747 1.00 55.75 1047 CYS E CA 1
ATOM 6286 C C . CYS A 1 1075 ? 319.567 220.351 364.367 1.00 53.34 1047 CYS E C 1
ATOM 6287 O O . CYS A 1 1075 ? 320.358 219.776 363.615 1.00 57.89 1047 CYS E O 1
ATOM 6290 N N . PHE A 1 1076 ? 319.808 221.548 364.900 1.00 46.02 1048 PHE E N 1
ATOM 6291 C CA . PHE A 1 1076 ? 321.044 222.292 364.659 1.00 44.29 1048 PHE E CA 1
ATOM 6292 C C . PHE A 1 1076 ? 321.652 222.641 366.012 1.00 55.75 1048 PHE E C 1
ATOM 6293 O O . PHE A 1 1076 ? 321.217 223.595 366.663 1.00 69.64 1048 PHE E O 1
ATOM 6301 N N . TRP A 1 1077 ? 322.656 221.881 366.433 1.00 51.57 1049 TRP E N 1
ATOM 6302 C CA . TRP A 1 1077 ? 323.309 222.101 367.714 1.00 52.34 1049 TRP E CA 1
ATOM 6303 C C . TRP A 1 1077 ? 324.632 222.837 367.532 1.00 51.43 1049 TRP E C 1
ATOM 6304 O O . TRP A 1 1077 ? 325.198 222.901 366.440 1.00 54.22 1049 TRP E O 1
ATOM 6315 N N . ASP A 1 1078 ? 325.121 223.403 368.632 1.00 58.86 1050 ASP E N 1
ATOM 6316 C CA . ASP A 1 1078 ? 326.404 224.087 368.669 1.00 61.73 1050 ASP E CA 1
ATOM 6317 C C . ASP A 1 1078 ? 327.297 223.434 369.714 1.00 68.98 1050 ASP E C 1
ATOM 6318 O O . ASP A 1 1078 ? 326.827 222.989 370.766 1.00 75.17 1050 ASP E O 1
ATOM 6323 N N . TRP A 1 1079 ? 328.594 223.381 369.415 1.00 63.57 1051 TRP E N 1
ATOM 6324 C CA . TRP A 1 1079 ? 329.577 222.805 370.321 1.00 67.63 1051 TRP E CA 1
ATOM 6325 C C . TRP A 1 1079 ? 330.374 223.873 371.058 1.00 74.01 1051 TRP E C 1
ATOM 6326 O O . TRP A 1 1079 ? 331.399 223.560 371.674 1.00 75.39 1051 TRP E O 1
ATOM 6337 N N . GLU A 1 1080 ? 329.926 225.129 371.011 1.00 74.94 1052 GLU E N 1
ATOM 6338 C CA . GLU A 1 1080 ? 330.501 226.207 371.804 1.00 75.91 1052 GLU E CA 1
ATOM 6339 C C . GLU A 1 1080 ? 329.518 226.714 372.852 1.00 80.32 1052 GLU E C 1
ATOM 6340 O O . GLU A 1 1080 ? 329.837 226.743 374.043 1.00 76.99 1052 GLU E O 1
ATOM 6346 N N . LYS A 1 1081 ? 328.321 227.125 372.429 1.00 82.60 1053 LYS E N 1
ATOM 6347 C CA . LYS A 1 1081 ? 327.304 227.557 373.382 1.00 81.46 1053 LYS E CA 1
ATOM 6348 C C . LYS A 1 1081 ? 326.603 226.362 374.016 1.00 82.93 1053 LYS E C 1
ATOM 6349 O O . LYS A 1 1081 ? 326.145 226.440 375.163 1.00 91.63 1053 LYS E O 1
ATOM 6355 N N . GLY A 1 1082 ? 326.504 225.255 373.286 1.00 77.14 1054 GLY E N 1
ATOM 6356 C CA . GLY A 1 1082 ? 325.855 224.060 373.789 1.00 80.55 1054 GLY E CA 1
ATOM 6357 C C . GLY A 1 1082 ? 324.364 224.218 374.002 1.00 88.18 1054 GLY E C 1
ATOM 6358 O O . GLY A 1 1082 ? 323.826 223.789 375.029 1.00 93.72 1054 GLY E O 1
ATOM 6359 N N . GLU A 1 1083 ? 323.685 224.835 373.037 1.00 82.99 1055 GLU E N 1
ATOM 6360 C CA . GLU A 1 1083 ? 322.247 225.041 373.109 1.00 86.48 1055 GLU E CA 1
ATOM 6361 C C . GLU A 1 1083 ? 321.602 224.630 371.794 1.00 77.57 1055 GLU E C 1
ATOM 6362 O O . GLU A 1 1083 ? 322.175 224.811 370.716 1.00 69.48 1055 GLU E O 1
ATOM 6368 N N . LYS A 1 1084 ? 320.395 224.077 371.899 1.00 76.99 1056 LYS E N 1
ATOM 6369 C CA . LYS A 1 1084 ? 319.603 223.719 370.729 1.00 69.88 1056 LYS E CA 1
ATOM 6370 C C . LYS A 1 1084 ? 319.130 224.990 370.036 1.00 70.69 1056 LYS E C 1
ATOM 6371 O O . LYS A 1 1084 ? 318.385 225.783 370.621 1.00 79.33 1056 LYS E O 1
ATOM 6377 N N . LEU A 1 1085 ? 319.562 225.187 368.791 1.00 64.29 1057 LEU E N 1
ATOM 6378 C CA . LEU A 1 1085 ? 319.214 226.397 368.053 1.00 66.22 1057 LEU E CA 1
ATOM 6379 C C . LEU A 1 1085 ? 317.853 226.276 367.371 1.00 67.18 1057 LEU E C 1
ATOM 6380 O O . LEU A 1 1085 ? 316.955 227.087 367.617 1.00 72.33 1057 LEU E O 1
ATOM 6385 N N . ASP A 1 1086 ? 317.691 225.275 366.508 1.00 61.53 1058 ASP E N 1
ATOM 6386 C CA . ASP A 1 1086 ? 316.467 225.124 365.740 1.00 60.50 1058 ASP E CA 1
ATOM 6387 C C . ASP A 1 1086 ? 316.027 223.668 365.743 1.00 60.91 1058 ASP E C 1
ATOM 6388 O O . ASP A 1 1086 ? 316.805 222.754 366.030 1.00 61.87 1058 ASP E O 1
ATOM 6393 N N . TYR A 1 1087 ? 314.753 223.468 365.410 1.00 64.33 1059 TYR E N 1
ATOM 6394 C CA . TYR A 1 1087 ? 314.144 222.141 365.369 1.00 66.55 1059 TYR E CA 1
ATOM 6395 C C . TYR A 1 1087 ? 313.120 222.161 364.238 1.00 68.69 1059 TYR E C 1
ATOM 6396 O O . TYR A 1 1087 ? 311.998 222.640 364.424 1.00 73.63 1059 TYR E O 1
ATOM 6405 N N . PHE A 1 1088 ? 313.515 221.655 363.076 1.00 61.16 1060 PHE E N 1
ATOM 6406 C CA . PHE A 1 1088 ? 312.678 221.724 361.890 1.00 61.84 1060 PHE E CA 1
ATOM 6407 C C . PHE A 1 1088 ? 311.767 220.507 361.784 1.00 67.11 1060 PHE E C 1
ATOM 6408 O O . PHE A 1 1088 ? 311.878 219.537 362.535 1.00 70.59 1060 PHE E O 1
ATOM 6416 N N . HIS A 1 1089 ? 310.843 220.582 360.832 1.00 66.86 1061 HIS E N 1
ATOM 6417 C CA . HIS A 1 1089 ? 310.145 219.419 360.298 1.00 64.45 1061 HIS E CA 1
ATOM 6418 C C . HIS A 1 1089 ? 310.426 219.399 358.803 1.00 62.94 1061 HIS E C 1
ATOM 6419 O O . HIS A 1 1089 ? 309.969 220.285 358.073 1.00 63.33 1061 HIS E O 1
ATOM 6426 N N . ASN A 1 1090 ? 311.190 218.403 358.353 1.00 62.14 1062 ASN E N 1
ATOM 6427 C CA . ASN A 1 1090 ? 311.615 218.377 356.958 1.00 51.71 1062 ASN E CA 1
ATOM 6428 C C . ASN A 1 1090 ? 310.427 218.295 356.008 1.00 54.01 1062 ASN E C 1
ATOM 6429 O O . ASN A 1 1090 ? 310.496 218.808 354.886 1.00 51.22 1062 ASN E O 1
ATOM 6434 N N . GLY A 1 1091 ? 309.333 217.668 356.435 1.00 56.62 1063 GLY E N 1
ATOM 6435 C CA . GLY A 1 1091 ? 308.140 217.551 355.627 1.00 54.41 1063 GLY E CA 1
ATOM 6436 C C . GLY A 1 1091 ? 307.971 216.219 354.931 1.00 54.19 1063 GLY E C 1
ATOM 6437 O O . GLY A 1 1091 ? 306.904 215.972 354.354 1.00 61.45 1063 GLY E O 1
ATOM 6438 N N . ASN A 1 1092 ? 308.982 215.359 354.964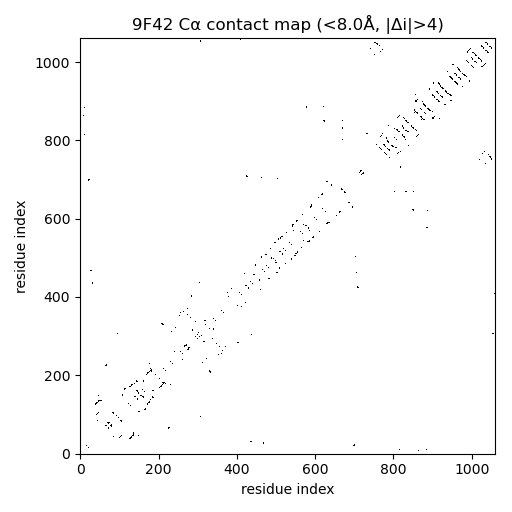 1.00 50.22 1064 ASN E N 1
ATOM 6439 C CA . ASN A 1 1092 ? 308.873 214.062 354.323 1.00 56.13 1064 ASN E CA 1
ATOM 6440 C C . ASN A 1 1092 ? 307.936 213.150 355.116 1.00 61.96 1064 ASN E C 1
ATOM 6441 O O . ASN A 1 1092 ? 307.846 213.252 356.342 1.00 63.46 1064 ASN E O 1
ATOM 6446 N N . PRO A 1 1093 ? 307.221 212.242 354.433 1.00 61.86 1065 PRO E N 1
ATOM 6447 C CA . PRO A 1 1093 ? 306.261 211.373 355.134 1.00 66.20 1065 PRO E CA 1
ATOM 6448 C C . PRO A 1 1093 ? 306.913 210.358 356.064 1.00 69.13 1065 PRO E C 1
ATOM 6449 O O . PRO A 1 1093 ? 308.140 210.310 356.191 1.00 65.01 1065 PRO E O 1
ATOM 6453 N N . ARG A 1 1094 ? 306.082 209.540 356.719 1.00 74.30 1066 ARG E N 1
ATOM 6454 C CA . ARG A 1 1094 ? 306.577 208.620 357.741 1.00 75.75 1066 ARG E CA 1
ATOM 6455 C C . ARG A 1 1094 ? 307.515 207.571 357.156 1.00 73.87 1066 ARG E C 1
ATOM 6456 O O . ARG A 1 1094 ? 308.557 207.266 357.748 1.00 71.63 1066 ARG E O 1
ATOM 6464 N N . TYR A 1 1095 ? 307.161 206.999 356.002 1.00 73.22 1067 TYR E N 1
ATOM 6465 C CA . TYR A 1 1095 ? 307.974 205.930 355.430 1.00 74.66 1067 TYR E CA 1
ATOM 6466 C C . TYR A 1 1095 ? 309.346 206.440 355.009 1.00 72.08 1067 TYR E C 1
ATOM 6467 O O . TYR A 1 1095 ? 310.337 205.703 355.069 1.00 68.23 1067 TYR E O 1
ATOM 6476 N N . THR A 1 1096 ? 309.423 207.697 354.583 1.00 69.35 1068 THR E N 1
ATOM 6477 C CA . THR A 1 1096 ? 310.670 208.257 354.094 1.00 61.09 1068 THR E CA 1
ATOM 6478 C C . THR A 1 1096 ? 311.618 208.570 355.251 1.00 61.56 1068 THR E C 1
ATOM 6479 O O . THR A 1 1096 ? 311.267 208.471 356.430 1.00 66.52 1068 THR E O 1
ATOM 6483 N N . ARG A 1 1097 ? 312.838 208.963 354.892 1.00 54.92 1069 ARG E N 1
ATOM 6484 C CA . ARG A 1 1097 ? 313.878 209.249 355.868 1.00 53.29 1069 ARG E CA 1
ATOM 6485 C C . ARG A 1 1097 ? 314.933 210.133 355.219 1.00 51.22 1069 ARG E C 1
ATOM 6486 O O . ARG A 1 1097 ? 315.284 209.930 354.054 1.00 52.33 1069 ARG E O 1
ATOM 6494 N N . VAL A 1 1098 ? 315.432 211.107 355.976 1.00 51.05 1070 VAL E N 1
ATOM 6495 C CA . VAL A 1 1098 ? 316.519 211.960 355.502 1.00 43.50 1070 VAL E CA 1
ATOM 6496 C C . VAL A 1 1098 ? 317.793 211.121 355.466 1.00 46.61 1070 VAL E C 1
ATOM 6497 O O . VAL A 1 1098 ? 318.329 210.747 356.512 1.00 50.39 1070 VAL E O 1
ATOM 6501 N N . THR A 1 1099 ? 318.280 210.824 354.262 1.00 42.01 1071 THR E N 1
ATOM 6502 C CA . THR A 1 1099 ? 319.456 209.975 354.100 1.00 43.96 1071 THR E CA 1
ATOM 6503 C C . THR A 1 1099 ? 320.729 210.801 353.934 1.00 43.88 1071 THR E C 1
ATOM 6504 O O . THR A 1 1099 ? 321.709 210.597 354.657 1.00 48.47 1071 THR E O 1
ATOM 6508 N N . ALA A 1 1100 ? 320.730 211.726 352.981 1.00 38.54 1072 ALA E N 1
ATOM 6509 C CA . ALA A 1 1100 ? 321.891 212.549 352.692 1.00 35.18 1072 ALA E CA 1
ATOM 6510 C C . ALA A 1 1100 ? 321.624 213.997 353.078 1.00 34.00 1072 ALA E C 1
ATOM 6511 O O . ALA A 1 1100 ? 320.478 214.438 353.182 1.00 35.31 1072 ALA E O 1
ATOM 6513 N N . MET A 1 1101 ? 322.710 214.733 353.291 1.00 31.94 1073 MET E N 1
ATOM 6514 C CA . MET A 1 1101 ? 322.633 216.136 353.670 1.00 29.99 1073 MET E CA 1
ATOM 6515 C C . MET A 1 1101 ? 323.912 216.832 353.235 1.00 36.20 1073 MET E C 1
ATOM 6516 O O . MET A 1 1101 ? 324.984 216.224 353.201 1.00 43.92 1073 MET E O 1
ATOM 6521 N N . GLU A 1 1102 ? 323.785 218.114 352.904 1.00 31.79 1074 GLU E N 1
ATOM 6522 C CA . GLU A 1 1102 ? 324.929 218.892 352.457 1.00 33.23 1074 GLU E CA 1
ATOM 6523 C C . GLU A 1 1102 ? 324.724 220.354 352.823 1.00 33.23 1074 GLU E C 1
ATOM 6524 O O . GLU A 1 1102 ? 323.606 220.797 353.098 1.00 36.41 1074 GLU E O 1
ATOM 6530 N N . TYR A 1 1103 ? 325.825 221.097 352.827 1.00 29.85 1075 TYR E N 1
ATOM 6531 C CA . TYR A 1 1103 ? 325.834 222.523 353.140 1.00 26.81 1075 TYR E CA 1
ATOM 6532 C C . TYR A 1 1103 ? 326.226 223.281 351.877 1.00 28.96 1075 TYR E C 1
ATOM 6533 O O . TYR A 1 1103 ? 327.412 223.402 351.560 1.00 37.40 1075 TYR E O 1
ATOM 6542 N N . LEU A 1 1104 ? 325.231 223.788 351.156 1.00 27.54 1076 LEU E N 1
ATOM 6543 C CA . LEU A 1 1104 ? 325.506 224.572 349.960 1.00 32.12 1076 LEU E CA 1
ATOM 6544 C C . LEU A 1 1104 ? 326.036 225.948 350.344 1.00 37.49 1076 LEU E C 1
ATOM 6545 O O . LEU A 1 1104 ? 325.625 226.528 351.352 1.00 39.34 1076 LEU E O 1
ATOM 6550 N N . ASN A 1 1105 ? 326.953 226.469 349.526 1.00 39.43 1077 ASN E N 1
ATOM 6551 C CA . ASN A 1 1105 ? 327.522 227.804 349.720 1.00 43.06 1077 ASN E CA 1
ATOM 6552 C C . ASN A 1 1105 ? 328.141 227.943 351.110 1.00 47.45 1077 ASN E C 1
ATOM 6553 O O . ASN A 1 1105 ? 327.871 228.895 351.844 1.00 53.65 1077 ASN E O 1
ATOM 6558 N N . GLY A 1 1106 ? 328.989 226.977 351.466 1.00 43.46 1078 GLY E N 1
ATOM 6559 C CA . GLY A 1 1106 ? 329.544 226.943 352.808 1.00 46.13 1078 GLY E CA 1
ATOM 6560 C C . GLY A 1 1106 ? 330.379 228.159 353.158 1.00 53.00 1078 GLY E C 1
ATOM 6561 O O . GLY A 1 1106 ? 330.456 228.544 354.328 1.00 52.08 1078 GLY E O 1
ATOM 6562 N N . GLN A 1 1107 ? 331.016 228.778 352.161 1.00 53.05 1079 GLN E N 1
ATOM 6563 C CA . GLN A 1 1107 ? 331.895 229.911 352.439 1.00 57.50 1079 GLN E CA 1
ATOM 6564 C C . GLN A 1 1107 ? 331.124 231.087 353.031 1.00 63.51 1079 GLN E C 1
ATOM 6565 O O . GLN A 1 1107 ? 331.581 231.714 353.994 1.00 71.22 1079 GLN E O 1
ATOM 6571 N N . ASP A 1 1108 ? 329.957 231.401 352.475 1.00 60.08 1080 ASP E N 1
ATOM 6572 C CA . ASP A 1 1108 ? 329.136 232.487 352.991 1.00 62.64 1080 ASP E CA 1
ATOM 6573 C C . ASP A 1 1108 ? 327.709 232.299 352.501 1.00 61.50 1080 ASP E C 1
ATOM 6574 O O . ASP A 1 1108 ? 327.483 231.765 351.412 1.00 65.94 1080 ASP E O 1
ATOM 6579 N N . CYS A 1 1109 ? 326.755 232.757 353.313 1.00 59.64 1081 CYS E N 1
ATOM 6580 C CA . CYS A 1 1109 ? 325.329 232.621 353.017 1.00 60.34 1081 CYS E CA 1
ATOM 6581 C C . CYS A 1 1109 ? 324.971 231.164 352.736 1.00 54.84 1081 CYS E C 1
ATOM 6582 O O . CYS A 1 1109 ? 324.456 230.813 351.673 1.00 53.10 1081 CYS E O 1
ATOM 6585 N N . SER A 1 1110 ? 325.258 230.308 353.710 1.00 49.24 1082 SER E N 1
ATOM 6586 C CA . SER A 1 1110 ? 325.142 228.873 353.506 1.00 43.04 1082 SER E CA 1
ATOM 6587 C C . SER A 1 1110 ? 323.685 228.432 353.442 1.00 40.97 1082 SER E C 1
ATOM 6588 O O . SER A 1 1110 ? 322.802 229.014 354.077 1.00 43.32 1082 SER E O 1
ATOM 6591 N N . LEU A 1 1111 ? 323.446 227.388 352.657 1.00 38.09 1083 LEU E N 1
ATOM 6592 C CA . LEU A 1 1111 ? 322.167 226.704 352.578 1.00 31.60 1083 LEU E CA 1
ATOM 6593 C C . LEU A 1 1111 ? 322.332 225.299 353.139 1.00 30.10 1083 LEU E C 1
ATOM 6594 O O . LEU A 1 1111 ? 323.446 224.829 353.379 1.00 32.80 1083 LEU E O 1
ATOM 6599 N N . LEU A 1 1112 ? 321.209 224.617 353.350 1.00 28.45 1084 LEU E N 1
ATOM 6600 C CA . LEU A 1 1112 ? 321.221 223.234 353.815 1.00 27.91 1084 LEU E CA 1
ATOM 6601 C C . LEU A 1 1112 ? 320.401 222.394 352.849 1.00 24.71 1084 LEU E C 1
ATOM 6602 O O . LEU A 1 1112 ? 319.181 222.557 352.760 1.00 30.82 1084 LEU E O 1
ATOM 6607 N N . LEU A 1 1113 ? 321.068 221.501 352.128 1.00 20.56 1085 LEU E N 1
ATOM 6608 C CA . LEU A 1 1113 ? 320.395 220.572 351.234 1.00 21.40 1085 LEU E CA 1
ATOM 6609 C C . LEU A 1 1113 ? 320.071 219.291 351.990 1.00 26.27 1085 LEU E C 1
ATOM 6610 O O . LEU A 1 1113 ? 320.940 218.722 352.658 1.00 32.64 1085 LEU E O 1
ATOM 6615 N N . THR A 1 1114 ? 318.824 218.840 351.885 1.00 22.62 1086 THR E N 1
ATOM 6616 C CA . THR A 1 1114 ? 318.362 217.641 352.577 1.00 22.56 1086 THR E CA 1
ATOM 6617 C C . THR A 1 1114 ? 317.625 216.766 351.574 1.00 24.42 1086 THR E C 1
ATOM 6618 O O . THR A 1 1114 ? 316.557 217.142 351.082 1.00 28.26 1086 THR E O 1
ATOM 6622 N N . ALA A 1 1115 ? 318.193 215.604 351.272 1.00 24.84 1087 ALA E N 1
ATOM 6623 C CA . ALA A 1 1115 ? 317.620 214.666 350.317 1.00 25.25 1087 ALA E CA 1
ATOM 6624 C C . ALA A 1 1115 ? 317.057 213.470 351.068 1.00 31.62 1087 ALA E C 1
ATOM 6625 O O . ALA A 1 1115 ? 317.793 212.774 351.775 1.00 41.61 1087 ALA E O 1
ATOM 6627 N N . THR A 1 1116 ? 315.761 213.229 350.907 1.00 32.58 1088 THR E N 1
ATOM 6628 C CA . THR A 1 1116 ? 315.126 212.078 351.522 1.00 37.39 1088 THR E CA 1
ATOM 6629 C C . THR A 1 1116 ? 315.323 210.837 350.658 1.00 41.47 1088 THR E C 1
ATOM 6630 O O . THR A 1 1116 ? 315.661 210.918 349.475 1.00 45.21 1088 THR E O 1
ATOM 6634 N N . ASP A 1 1117 ? 315.093 209.672 351.266 1.00 43.08 1089 ASP E N 1
ATOM 6635 C CA . ASP A 1 1117 ? 315.364 208.407 350.595 1.00 43.92 1089 ASP E CA 1
ATOM 6636 C C . ASP A 1 1117 ? 314.412 208.121 349.441 1.00 45.27 1089 ASP E C 1
ATOM 6637 O O . ASP A 1 1117 ? 314.677 207.197 348.665 1.00 52.14 1089 ASP E O 1
ATOM 6642 N N . ASP A 1 1118 ? 313.320 208.873 349.304 1.00 42.85 1090 ASP E N 1
ATOM 6643 C CA . ASP A 1 1118 ? 312.417 208.671 348.179 1.00 45.45 1090 ASP E CA 1
ATOM 6644 C C . ASP A 1 1118 ? 312.791 209.504 346.961 1.00 44.54 1090 ASP E C 1
ATOM 6645 O O . ASP A 1 1118 ? 312.319 209.207 345.858 1.00 44.04 1090 ASP E O 1
ATOM 6650 N N . GLY A 1 1119 ? 313.617 210.534 347.130 1.00 39.79 1091 GLY E N 1
ATOM 6651 C CA . GLY A 1 1119 ? 314.078 211.322 346.004 1.00 37.71 1091 GLY E CA 1
ATOM 6652 C C . GLY A 1 1119 ? 313.952 212.815 346.220 1.00 32.90 1091 GLY E C 1
ATOM 6653 O O . GLY A 1 1119 ? 314.581 213.608 345.514 1.00 36.88 1091 GLY E O 1
ATOM 6654 N N . ALA A 1 1120 ? 313.147 213.209 347.202 1.00 29.99 1092 ALA E N 1
ATOM 6655 C CA . ALA A 1 1120 ? 312.851 214.619 347.437 1.00 29.17 1092 ALA E CA 1
ATOM 6656 C C . ALA A 1 1120 ? 314.090 215.335 347.958 1.00 29.01 1092 ALA E C 1
ATOM 6657 O O . ALA A 1 1120 ? 314.561 215.054 349.064 1.00 35.20 1092 ALA E O 1
ATOM 6659 N N . ILE A 1 1121 ? 314.614 216.267 347.166 1.00 25.01 1093 ILE E N 1
ATOM 6660 C CA . ILE A 1 1121 ? 315.726 217.120 347.566 1.00 19.92 1093 ILE E CA 1
ATOM 6661 C C . ILE A 1 1121 ? 315.176 218.510 347.847 1.00 20.23 1093 ILE E C 1
ATOM 6662 O O . ILE A 1 1121 ? 314.457 219.078 347.017 1.00 25.68 1093 ILE E O 1
ATOM 6667 N N . ARG A 1 1122 ? 315.505 219.057 349.014 1.00 19.99 1094 ARG E N 1
ATOM 6668 C CA . ARG A 1 1122 ? 314.980 220.353 349.416 1.00 20.39 1094 ARG E CA 1
ATOM 6669 C C . ARG A 1 1122 ? 316.076 221.160 350.093 1.00 21.05 1094 ARG E C 1
ATOM 6670 O O . ARG A 1 1122 ? 316.928 220.612 350.798 1.00 24.55 1094 ARG E O 1
ATOM 6678 N N . VAL A 1 1123 ? 316.038 222.471 349.875 1.00 20.43 1095 VAL E N 1
ATOM 6679 C CA . VAL A 1 1123 ? 317.078 223.389 350.323 1.00 22.18 1095 VAL E CA 1
ATOM 6680 C C . VAL A 1 1123 ? 316.484 224.320 351.370 1.00 30.52 1095 VAL E C 1
ATOM 6681 O O . VAL A 1 1123 ? 315.386 224.854 351.180 1.00 34.37 1095 VAL E O 1
ATOM 6685 N N . TRP A 1 1124 ? 317.204 224.506 352.474 1.00 30.14 1096 TRP E N 1
ATOM 6686 C CA . TRP A 1 1124 ? 316.755 225.331 353.585 1.00 31.94 1096 TRP E CA 1
ATOM 6687 C C . TRP A 1 1124 ? 317.635 226.567 353.722 1.00 36.39 1096 TRP E C 1
ATOM 6688 O O . TRP A 1 1124 ? 318.842 226.516 353.466 1.00 37.41 1096 TRP E O 1
ATOM 6699 N N . LYS A 1 1125 ? 317.018 227.676 354.124 1.00 43.20 1097 LYS E N 1
ATOM 6700 C CA . LYS A 1 1125 ? 317.707 228.936 354.359 1.00 48.27 1097 LYS E CA 1
ATOM 6701 C C . LYS A 1 1125 ? 317.280 229.487 355.711 1.00 60.71 1097 LYS E C 1
ATOM 6702 O O . LYS A 1 1125 ? 316.161 229.241 356.169 1.00 64.35 1097 LYS E O 1
ATOM 6708 N N . ASN A 1 1126 ? 318.185 230.234 356.348 1.00 63.79 1098 ASN E N 1
ATOM 6709 C CA . ASN A 1 1126 ? 317.949 230.815 357.671 1.00 67.29 1098 ASN E CA 1
ATOM 6710 C C . ASN A 1 1126 ? 317.658 229.720 358.695 1.00 69.12 1098 ASN E C 1
ATOM 6711 O O . ASN A 1 1126 ? 316.669 229.766 359.430 1.00 73.96 1098 ASN E O 1
ATOM 6716 N N . PHE A 1 1127 ? 318.538 228.722 358.737 1.00 62.86 1099 PHE E N 1
ATOM 6717 C CA . PHE A 1 1127 ? 318.338 227.563 359.594 1.00 63.65 1099 PHE E CA 1
ATOM 6718 C C . PHE A 1 1127 ? 318.957 227.717 360.975 1.00 68.02 1099 PHE E C 1
ATOM 6719 O O . PHE A 1 1127 ? 318.667 226.904 361.859 1.00 68.21 1099 PHE E O 1
ATOM 6727 N N . ALA A 1 1128 ? 319.812 228.717 361.180 1.00 68.14 1100 ALA E N 1
ATOM 6728 C CA . ALA A 1 1128 ? 320.430 228.959 362.480 1.00 71.60 1100 ALA E CA 1
ATOM 6729 C C . ALA A 1 1128 ? 320.485 230.450 362.776 1.00 80.85 1100 ALA E C 1
ATOM 6730 O O . ALA A 1 1128 ? 321.498 230.968 363.258 1.00 83.51 1100 ALA E O 1
ATOM 6732 N N . ASP A 1 1129 ? 319.399 231.163 362.496 1.00 83.66 1101 ASP E N 1
ATOM 6733 C CA . ASP A 1 1129 ? 319.352 232.607 362.661 1.00 91.51 1101 ASP E CA 1
ATOM 6734 C C . ASP A 1 1129 ? 318.411 232.985 363.798 1.00 97.14 1101 ASP E C 1
ATOM 6735 O O . ASP A 1 1129 ? 317.459 232.267 364.115 1.00 98.95 1101 ASP E O 1
ATOM 6740 N N . LEU A 1 1130 ? 318.694 234.137 364.409 1.00 97.16 1102 LEU E N 1
ATOM 6741 C CA . LEU A 1 1130 ? 317.928 234.582 365.569 1.00 99.04 1102 LEU E CA 1
ATOM 6742 C C . LEU A 1 1130 ? 316.635 235.276 365.157 1.00 97.60 1102 LEU E C 1
ATOM 6743 O O . LEU A 1 1130 ? 315.563 234.978 365.695 1.00 99.45 1102 LEU E O 1
ATOM 6748 N N . GLU A 1 1131 ? 316.716 236.204 364.205 1.00 94.83 1103 GLU E N 1
ATOM 6749 C CA . GLU A 1 1131 ? 315.575 237.012 363.799 1.00 96.05 1103 GLU E CA 1
ATOM 6750 C C . GLU A 1 1131 ? 314.883 236.475 362.554 1.00 96.74 1103 GLU E C 1
ATOM 6751 O O . GLU A 1 1131 ? 313.989 237.140 362.021 1.00 99.64 1103 GLU E O 1
ATOM 6757 N N . LYS A 1 1132 ? 315.269 235.294 362.079 1.00 93.54 1104 LYS E N 1
ATOM 6758 C CA . LYS A 1 1132 ? 314.680 234.710 360.886 1.00 90.84 1104 LYS E CA 1
ATOM 6759 C C . LYS A 1 1132 ? 314.200 233.297 361.183 1.00 88.02 1104 LYS E C 1
ATOM 6760 O O . LYS A 1 1132 ? 314.790 232.578 361.994 1.00 87.76 1104 LYS E O 1
ATOM 6766 N N . ASN A 1 1133 ? 313.123 232.915 360.519 1.00 86.43 1105 ASN E N 1
ATOM 6767 C CA . ASN A 1 1133 ? 312.505 231.606 360.637 1.00 85.33 1105 ASN E CA 1
ATOM 6768 C C . ASN A 1 1133 ? 313.058 230.669 359.574 1.00 85.49 1105 ASN E C 1
ATOM 6769 O O . ASN A 1 1133 ? 313.712 231.105 358.623 1.00 82.01 1105 ASN E O 1
ATOM 6774 N N . PRO A 1 1134 ? 312.837 229.360 359.713 1.00 80.74 1106 PRO E N 1
ATOM 6775 C CA . PRO A 1 1134 ? 313.241 228.438 358.646 1.00 71.53 1106 PRO E CA 1
ATOM 6776 C C . PRO A 1 1134 ? 312.573 228.802 357.330 1.00 70.98 1106 PRO E C 1
ATOM 6777 O O . PRO A 1 1134 ? 311.392 229.150 357.283 1.00 72.92 1106 PRO E O 1
ATOM 6781 N N . GLU A 1 1135 ? 313.345 228.722 356.252 1.00 63.75 1107 GLU E N 1
ATOM 6782 C CA . GLU A 1 1135 ? 312.877 229.109 354.932 1.00 60.25 1107 GLU E CA 1
ATOM 6783 C C . GLU A 1 1135 ? 313.292 228.048 353.930 1.00 52.93 1107 GLU E C 1
ATOM 6784 O O . GLU A 1 1135 ? 314.391 227.496 354.024 1.00 53.78 1107 GLU E O 1
ATOM 6790 N N . MET A 1 1136 ? 312.409 227.767 352.980 1.00 50.65 1108 MET E N 1
ATOM 6791 C CA . MET A 1 1136 ? 312.637 226.763 351.950 1.00 42.15 1108 MET E CA 1
ATOM 6792 C C . MET A 1 1136 ? 312.919 227.487 350.640 1.00 41.13 1108 MET E C 1
ATOM 6793 O O . MET A 1 1136 ? 312.041 228.168 350.101 1.00 45.78 1108 MET E O 1
ATOM 6798 N N . VAL A 1 1137 ? 314.138 227.341 350.124 1.00 37.85 1109 VAL E N 1
ATOM 6799 C CA . VAL A 1 1137 ? 314.540 228.060 348.919 1.00 35.17 1109 VAL E CA 1
ATOM 6800 C C . VAL A 1 1137 ? 313.967 227.373 347.687 1.00 38.53 1109 VAL E C 1
ATOM 6801 O O . VAL A 1 1137 ? 313.170 227.962 346.949 1.00 42.15 1109 VAL E O 1
ATOM 6805 N N . THR A 1 1138 ? 314.366 226.126 347.459 1.00 33.43 1110 THR E N 1
ATOM 6806 C CA . THR A 1 1138 ? 313.921 225.389 346.288 1.00 29.70 1110 THR E CA 1
ATOM 6807 C C . THR A 1 1138 ? 313.891 223.908 346.621 1.00 26.24 1110 THR E C 1
ATOM 6808 O O . THR A 1 1138 ? 314.531 223.451 347.570 1.00 30.84 1110 THR E O 1
ATOM 6812 N N . ALA A 1 1139 ? 313.138 223.160 345.821 1.00 27.37 1111 ALA E N 1
ATOM 6813 C CA . ALA A 1 1139 ? 313.031 221.723 346.005 1.00 23.92 1111 ALA E CA 1
ATOM 6814 C C . ALA A 1 1139 ? 312.636 221.096 344.681 1.00 26.84 1111 ALA E C 1
ATOM 6815 O O . ALA A 1 1139 ? 312.010 221.742 343.838 1.00 31.85 1111 ALA E O 1
ATOM 6817 N N . TRP A 1 1140 ? 313.013 219.832 344.506 1.00 25.28 1112 TRP E N 1
ATOM 6818 C CA . TRP A 1 1140 ? 312.719 219.122 343.271 1.00 28.93 1112 TRP E CA 1
ATOM 6819 C C . TRP A 1 1140 ? 312.941 217.634 343.489 1.00 30.89 1112 TRP E C 1
ATOM 6820 O O . TRP A 1 1140 ? 313.933 217.233 344.102 1.00 34.36 1112 TRP E O 1
ATOM 6831 N N . GLN A 1 1141 ? 312.008 216.827 342.992 1.00 32.10 1113 GLN E N 1
ATOM 6832 C CA . GLN A 1 1141 ? 312.100 215.381 343.136 1.00 34.03 1113 GLN E CA 1
ATOM 6833 C C . GLN A 1 1141 ? 313.243 214.842 342.283 1.00 38.59 1113 GLN E C 1
ATOM 6834 O O . GLN A 1 1141 ? 313.170 214.863 341.049 1.00 43.08 1113 GLN E O 1
ATOM 6840 N N . GLY A 1 1142 ? 314.300 214.361 342.938 1.00 36.87 1114 GLY E N 1
ATOM 6841 C CA . GLY A 1 1142 ? 315.398 213.742 342.233 1.00 37.02 1114 GLY E CA 1
ATOM 6842 C C . GLY A 1 1142 ? 315.181 212.256 342.006 1.00 43.26 1114 GLY E C 1
ATOM 6843 O O . GLY A 1 1142 ? 314.413 211.611 342.718 1.00 43.78 1114 GLY E O 1
ATOM 6844 N N . LEU A 1 1143 ? 315.872 211.727 340.999 1.00 48.29 1115 LEU E N 1
ATOM 6845 C CA . LEU A 1 1143 ? 315.799 210.306 340.627 1.00 49.88 1115 LEU E CA 1
ATOM 6846 C C . LEU A 1 1143 ? 314.341 209.990 340.297 1.00 55.32 1115 LEU E C 1
ATOM 6847 O O . LEU A 1 1143 ? 313.721 210.752 339.538 1.00 51.62 1115 LEU E O 1
ATOM 6852 N N . SER A 1 1144 ? 313.769 208.907 340.821 1.00 63.39 1116 SER E N 1
ATOM 6853 C CA . SER A 1 1144 ? 312.385 208.515 340.551 1.00 63.42 1116 SER E CA 1
ATOM 6854 C C . SER A 1 1144 ? 312.140 208.303 339.060 1.00 70.70 1116 SER E C 1
ATOM 6855 O O . SER A 1 1144 ? 312.215 207.179 338.562 1.00 75.91 1116 SER E O 1
ATOM 6858 N N . ALA A 1 1153 ? 320.013 201.652 351.186 1.00 65.51 1125 ALA E N 1
ATOM 6859 C CA . ALA A 1 1153 ? 320.970 202.714 350.898 1.00 70.45 1125 ALA E CA 1
ATOM 6860 C C . ALA A 1 1153 ? 320.315 204.083 351.037 1.00 67.39 1125 ALA E C 1
ATOM 6861 O O . ALA A 1 1153 ? 320.918 205.021 351.556 1.00 63.28 1125 ALA E O 1
ATOM 6863 N N . GLY A 1 1154 ? 319.083 204.187 350.569 1.00 64.86 1126 GLY E N 1
ATOM 6864 C CA . GLY A 1 1154 ? 318.334 205.442 350.638 1.00 58.04 1126 GLY E CA 1
ATOM 6865 C C . GLY A 1 1154 ? 318.641 206.348 349.444 1.00 56.11 1126 GLY E C 1
ATOM 6866 O O . GLY A 1 1154 ? 318.357 205.990 348.307 1.00 58.27 1126 GLY E O 1
ATOM 6867 N N . MET A 1 1155 ? 319.216 207.514 349.725 1.00 51.32 1127 MET E N 1
ATOM 6868 C CA . MET A 1 1155 ? 319.622 208.448 348.687 1.00 50.10 1127 MET E CA 1
ATOM 6869 C C . MET A 1 1155 ? 320.959 209.061 349.073 1.00 48.73 1127 MET E C 1
ATOM 6870 O O . MET A 1 1155 ? 321.151 209.480 350.217 1.00 52.61 1127 MET E O 1
ATOM 6875 N N . VAL A 1 1156 ? 321.876 209.119 348.112 1.00 45.12 1128 VAL E N 1
ATOM 6876 C CA . VAL A 1 1156 ? 323.228 209.612 348.340 1.00 43.27 1128 VAL E CA 1
ATOM 6877 C C . VAL A 1 1156 ? 323.437 210.857 347.493 1.00 46.99 1128 VAL E C 1
ATOM 6878 O O . VAL A 1 1156 ? 323.053 210.892 346.319 1.00 50.90 1128 VAL E O 1
ATOM 6882 N N . VAL A 1 1157 ? 324.041 211.879 348.092 1.00 45.51 1129 VAL E N 1
ATOM 6883 C CA . VAL A 1 1157 ? 324.197 213.186 347.469 1.00 40.82 1129 VAL E CA 1
ATOM 6884 C C . VAL A 1 1157 ? 325.638 213.641 347.639 1.00 44.58 1129 VAL E C 1
ATOM 6885 O O . VAL A 1 1157 ? 326.238 213.451 348.704 1.00 49.03 1129 VAL E O 1
ATOM 6889 N N . ASP A 1 1158 ? 326.199 214.234 346.583 1.00 41.26 1130 ASP E N 1
ATOM 6890 C CA . ASP A 1 1158 ? 327.560 214.769 346.625 1.00 45.41 1130 ASP E CA 1
ATOM 6891 C C . ASP A 1 1158 ? 327.547 216.142 345.958 1.00 42.04 1130 ASP E C 1
ATOM 6892 O O . ASP A 1 1158 ? 327.472 216.246 344.730 1.00 44.04 1130 ASP E O 1
ATOM 6897 N N . TRP A 1 1159 ? 327.612 217.188 346.773 1.00 43.45 1131 TRP E N 1
ATOM 6898 C CA . TRP A 1 1159 ? 327.653 218.548 346.257 1.00 43.52 1131 TRP E CA 1
ATOM 6899 C C . TRP A 1 1159 ? 329.061 218.906 345.796 1.00 45.60 1131 TRP E C 1
ATOM 6900 O O . TRP A 1 1159 ? 330.054 218.491 346.398 1.00 51.07 1131 TRP E O 1
ATOM 6911 N N . GLU A 1 1160 ? 329.140 219.683 344.717 1.00 45.32 1132 GLU E N 1
ATOM 6912 C CA . GLU A 1 1160 ? 330.407 220.179 344.177 1.00 48.06 1132 GLU E CA 1
ATOM 6913 C C . GLU A 1 1160 ? 330.289 221.692 344.020 1.00 44.56 1132 GLU E C 1
ATOM 6914 O O . GLU A 1 1160 ? 329.668 222.179 343.071 1.00 44.58 1132 GLU E O 1
ATOM 6920 N N . GLN A 1 1161 ? 330.894 222.432 344.952 1.00 43.74 1133 GLN E N 1
ATOM 6921 C CA . GLN A 1 1161 ? 330.721 223.881 344.982 1.00 45.38 1133 GLN E CA 1
ATOM 6922 C C . GLN A 1 1161 ? 331.430 224.565 343.819 1.00 48.25 1133 GLN E C 1
ATOM 6923 O O . GLN A 1 1161 ? 330.890 225.507 343.229 1.00 46.52 1133 GLN E O 1
ATOM 6929 N N . GLU A 1 1162 ? 332.643 224.117 343.482 1.00 56.61 1134 GLU E N 1
ATOM 6930 C CA . GLU A 1 1162 ? 333.441 224.830 342.487 1.00 56.67 1134 GLU E CA 1
ATOM 6931 C C . GLU A 1 1162 ? 332.785 224.802 341.110 1.00 57.61 1134 GLU E C 1
ATOM 6932 O O . GLU A 1 1162 ? 332.782 225.814 340.399 1.00 58.11 1134 GLU E O 1
ATOM 6938 N N . THR A 1 1163 ? 332.224 223.660 340.714 1.00 54.96 1135 THR E N 1
ATOM 6939 C CA . THR A 1 1163 ? 331.588 223.545 339.411 1.00 52.13 1135 THR E CA 1
ATOM 6940 C C . THR A 1 1163 ? 330.085 223.778 339.462 1.00 53.13 1135 THR E C 1
ATOM 6941 O O . THR A 1 1163 ? 329.462 223.941 338.406 1.00 55.83 1135 THR E O 1
ATOM 6945 N N . GLY A 1 1164 ? 329.490 223.796 340.652 1.00 50.03 1136 GLY E N 1
ATOM 6946 C CA . GLY A 1 1164 ? 328.072 224.046 340.789 1.00 43.35 1136 GLY E CA 1
ATOM 6947 C C . GLY A 1 1164 ? 327.178 222.860 340.515 1.00 40.21 1136 GLY E C 1
ATOM 6948 O O . GLY A 1 1164 ? 325.951 223.012 340.539 1.00 37.20 1136 GLY E O 1
ATOM 6949 N N . LEU A 1 1165 ? 327.744 221.685 340.271 1.00 46.33 1137 LEU E N 1
ATOM 6950 C CA . LEU A 1 1165 ? 326.968 220.496 339.962 1.00 42.88 1137 LEU E CA 1
ATOM 6951 C C . LEU A 1 1165 ? 326.554 219.774 341.240 1.00 42.08 1137 LEU E C 1
ATOM 6952 O O . LEU A 1 1165 ? 327.108 219.995 342.318 1.00 46.12 1137 LEU E O 1
ATOM 6957 N N . LEU A 1 1166 ? 325.563 218.897 341.102 1.00 36.00 1138 LEU E N 1
ATOM 6958 C CA . LEU A 1 1166 ? 325.048 218.114 342.219 1.00 34.88 1138 LEU E CA 1
ATOM 6959 C C . LEU A 1 1166 ? 324.651 216.740 341.709 1.00 32.90 1138 LEU E C 1
ATOM 6960 O O . LEU A 1 1166 ? 323.797 216.633 340.824 1.00 34.96 1138 LEU E O 1
ATOM 6965 N N . MET A 1 1167 ? 325.250 215.694 342.272 1.00 33.11 1139 MET E N 1
ATOM 6966 C CA . MET A 1 1167 ? 325.004 214.324 341.846 1.00 35.17 1139 MET E CA 1
ATOM 6967 C C . MET A 1 1167 ? 324.226 213.584 342.923 1.00 40.20 1139 MET E C 1
ATOM 6968 O O . MET A 1 1167 ? 324.638 213.562 344.087 1.00 47.03 1139 MET E O 1
ATOM 6973 N N . SER A 1 1168 ? 323.112 212.975 342.529 1.00 37.95 1140 SER E N 1
ATOM 6974 C CA . SER A 1 1168 ? 322.285 212.186 343.425 1.00 43.52 1140 SER E CA 1
ATOM 6975 C C . SER A 1 1168 ? 322.248 210.733 342.967 1.00 45.22 1140 SER E C 1
ATOM 6976 O O . SER A 1 1168 ? 322.256 210.440 341.769 1.00 46.66 1140 SER E O 1
ATOM 6979 N N . SER A 1 1169 ? 322.199 209.824 343.938 1.00 45.54 1141 SER E N 1
ATOM 6980 C CA . SER A 1 1169 ? 322.159 208.398 343.656 1.00 47.90 1141 SER E CA 1
ATOM 6981 C C . SER A 1 1169 ? 321.437 207.688 344.790 1.00 50.75 1141 SER E C 1
ATOM 6982 O O . SER A 1 1169 ? 321.290 208.224 345.890 1.00 54.79 1141 SER E O 1
ATOM 6985 N N . GLY A 1 1170 ? 320.991 206.467 344.508 1.00 48.41 1142 GLY E N 1
ATOM 6986 C CA . GLY A 1 1170 ? 320.257 205.685 345.482 1.00 51.37 1142 GLY E CA 1
ATOM 6987 C C . GLY A 1 1170 ? 319.946 204.284 344.999 1.00 64.31 1142 GLY E C 1
ATOM 6988 O O . GLY A 1 1170 ? 320.813 203.611 344.435 1.00 70.72 1142 GLY E O 1
ATOM 6989 N N . ASP A 1 1171 ? 318.710 203.830 345.220 1.00 68.02 1143 ASP E N 1
ATOM 6990 C CA . ASP A 1 1171 ? 318.332 202.477 344.827 1.00 72.64 1143 ASP E CA 1
ATOM 6991 C C . ASP A 1 1171 ? 318.321 202.287 343.316 1.00 75.48 1143 ASP E C 1
ATOM 6992 O O . ASP A 1 1171 ? 318.436 201.149 342.848 1.00 75.71 1143 ASP E O 1
ATOM 6997 N N . VAL A 1 1172 ? 318.179 203.368 342.546 1.00 72.62 1144 VAL E N 1
ATOM 6998 C CA . VAL A 1 1172 ? 318.116 203.238 341.096 1.00 71.23 1144 VAL E CA 1
ATOM 6999 C C . VAL A 1 1172 ? 319.493 202.897 340.536 1.00 69.95 1144 VAL E C 1
ATOM 7000 O O . VAL A 1 1172 ? 320.531 203.069 341.187 1.00 70.39 1144 VAL E O 1
ATOM 7004 N N . ARG A 1 1173 ? 319.497 202.402 339.296 1.00 70.48 1145 ARG E N 1
ATOM 7005 C CA . ARG A 1 1173 ? 320.724 202.092 338.574 1.00 73.22 1145 ARG E CA 1
ATOM 7006 C C . ARG A 1 1173 ? 321.225 203.268 337.745 1.00 70.47 1145 ARG E C 1
ATOM 7007 O O . ARG A 1 1173 ? 321.902 203.063 336.728 1.00 68.83 1145 ARG E O 1
ATOM 7015 N N . ILE A 1 1174 ? 320.898 204.495 338.144 1.00 70.08 1146 ILE E N 1
ATOM 7016 C CA . ILE A 1 1174 ? 321.278 205.696 337.414 1.00 68.17 1146 ILE E CA 1
ATOM 7017 C C . ILE A 1 1174 ? 321.870 206.691 338.400 1.00 64.31 1146 ILE E C 1
ATOM 7018 O O . ILE A 1 1174 ? 321.366 206.848 339.518 1.00 64.25 1146 ILE E O 1
ATOM 7023 N N . VAL A 1 1175 ? 322.943 207.359 337.989 1.00 60.24 1147 VAL E N 1
ATOM 7024 C CA . VAL A 1 1175 ? 323.535 208.452 338.748 1.00 55.33 1147 VAL E CA 1
ATOM 7025 C C . VAL A 1 1175 ? 323.194 209.741 338.013 1.00 53.45 1147 VAL E C 1
ATOM 7026 O O . VAL A 1 1175 ? 323.681 209.980 336.901 1.00 56.44 1147 VAL E O 1
ATOM 7030 N N . ARG A 1 1176 ? 322.358 210.569 338.627 1.00 48.08 1148 ARG E N 1
ATOM 7031 C CA . ARG A 1 1176 ? 321.919 211.815 338.020 1.00 41.57 1148 ARG E CA 1
ATOM 7032 C C . ARG A 1 1176 ? 322.850 212.951 338.423 1.00 39.93 1148 ARG E C 1
ATOM 7033 O O . ARG A 1 1176 ? 323.388 212.970 339.532 1.00 43.78 1148 ARG E O 1
ATOM 7041 N N . ILE A 1 1177 ? 323.041 213.895 337.510 1.00 37.98 1149 ILE E N 1
ATOM 7042 C CA . ILE A 1 1177 ? 323.955 215.020 337.714 1.00 35.41 1149 ILE E CA 1
ATOM 7043 C C . ILE A 1 1177 ? 323.130 216.292 337.553 1.00 38.25 1149 ILE E C 1
ATOM 7044 O O . ILE A 1 1177 ? 322.947 216.803 336.445 1.00 40.76 1149 ILE E O 1
ATOM 7049 N N . TRP A 1 1178 ? 322.630 216.819 338.668 1.00 39.61 1150 TRP E N 1
ATOM 7050 C CA . TRP A 1 1178 ? 321.831 218.036 338.650 1.00 37.04 1150 TRP E CA 1
ATOM 7051 C C . TRP A 1 1178 ? 322.727 219.266 338.637 1.00 36.24 1150 TRP E C 1
ATOM 7052 O O . TRP A 1 1178 ? 323.675 219.362 339.420 1.00 39.46 1150 TRP E O 1
ATOM 7063 N N . ASP A 1 1179 ? 322.423 220.206 337.748 1.00 35.11 1151 ASP E N 1
ATOM 7064 C CA . ASP A 1 1179 ? 323.129 221.478 337.676 1.00 38.29 1151 ASP E CA 1
ATOM 7065 C C . ASP A 1 1179 ? 322.245 222.563 338.274 1.00 40.65 1151 ASP E C 1
ATOM 7066 O O . ASP A 1 1179 ? 321.201 222.897 337.707 1.00 42.28 1151 ASP E O 1
ATOM 7071 N N . THR A 1 1180 ? 322.667 223.117 339.411 1.00 43.13 1152 THR E N 1
ATOM 7072 C CA . THR A 1 1180 ? 321.846 224.108 340.096 1.00 42.45 1152 THR E CA 1
ATOM 7073 C C . THR A 1 1180 ? 321.810 225.445 339.367 1.00 44.30 1152 THR E C 1
ATOM 7074 O O . THR A 1 1180 ? 320.901 226.243 339.616 1.00 46.30 1152 THR E O 1
ATOM 7078 N N . ASP A 1 1181 ? 322.772 225.712 338.482 1.00 46.05 1153 ASP E N 1
ATOM 7079 C CA . ASP A 1 1181 ? 322.726 226.942 337.696 1.00 48.88 1153 ASP E CA 1
ATOM 7080 C C . ASP A 1 1181 ? 321.589 226.900 336.683 1.00 48.32 1153 ASP E C 1
ATOM 7081 O O . ASP A 1 1181 ? 320.814 227.856 336.562 1.00 43.86 1153 ASP E O 1
ATOM 7086 N N . ARG A 1 1182 ? 321.478 225.801 335.942 1.00 49.42 1154 ARG E N 1
ATOM 7087 C CA . ARG A 1 1182 ? 320.415 225.625 334.965 1.00 46.69 1154 ARG E CA 1
ATOM 7088 C C . ARG A 1 1182 ? 319.187 224.937 335.546 1.00 44.90 1154 ARG E C 1
ATOM 7089 O O . ARG A 1 1182 ? 318.133 224.943 334.903 1.00 45.17 1154 ARG E O 1
ATOM 7097 N N . GLU A 1 1183 ? 319.302 224.358 336.743 1.00 45.14 1155 GLU E N 1
ATOM 7098 C CA . GLU A 1 1183 ? 318.194 223.683 337.423 1.00 44.22 1155 GLU E CA 1
ATOM 7099 C C . GLU A 1 1183 ? 317.571 222.602 336.543 1.00 40.22 1155 GLU E C 1
ATOM 7100 O O . GLU A 1 1183 ? 316.357 222.393 336.542 1.00 41.12 1155 GLU E O 1
ATOM 7106 N N . MET A 1 1184 ? 318.421 221.903 335.793 1.00 39.30 1156 MET E N 1
ATOM 7107 C CA . MET A 1 1184 ? 318.012 220.772 334.977 1.00 39.60 1156 MET E CA 1
ATOM 7108 C C . MET A 1 1184 ? 319.066 219.682 335.092 1.00 39.56 1156 MET E C 1
ATOM 7109 O O . MET A 1 1184 ? 320.238 219.950 335.363 1.00 39.86 1156 MET E O 1
ATOM 7114 N N . LYS A 1 1185 ? 318.636 218.441 334.882 1.00 39.84 1157 LYS E N 1
ATOM 7115 C CA . LYS A 1 1185 ? 319.569 217.324 334.895 1.00 38.40 1157 LYS E CA 1
ATOM 7116 C C . LYS A 1 1185 ? 320.427 217.351 333.636 1.00 41.89 1157 LYS E C 1
ATOM 7117 O O . LYS A 1 1185 ? 319.907 217.362 332.516 1.00 43.41 1157 LYS E O 1
ATOM 7123 N N . VAL A 1 1186 ? 321.743 217.369 333.820 1.00 41.19 1158 VAL E N 1
ATOM 7124 C CA . VAL A 1 1186 ? 322.666 217.435 332.692 1.00 41.09 1158 VAL E CA 1
ATOM 7125 C C . VAL A 1 1186 ? 322.970 216.050 332.142 1.00 42.73 1158 VAL E C 1
ATOM 7126 O O . VAL A 1 1186 ? 322.832 215.803 330.942 1.00 45.61 1158 VAL E O 1
ATOM 7130 N N . GLN A 1 1187 ? 323.378 215.124 333.004 1.00 39.10 1159 GLN E N 1
ATOM 7131 C CA . GLN A 1 1187 ? 323.762 213.787 332.582 1.00 40.22 1159 GLN E CA 1
ATOM 7132 C C . GLN A 1 1187 ? 323.124 212.750 333.492 1.00 42.49 1159 GLN E C 1
ATOM 7133 O O . GLN A 1 1187 ? 322.875 213.002 334.673 1.00 45.50 1159 GLN E O 1
ATOM 7139 N N . ASP A 1 1188 ? 322.857 211.576 332.920 1.00 47.02 1160 ASP E N 1
ATOM 7140 C CA . ASP A 1 1188 ? 322.369 210.409 333.654 1.00 47.79 1160 ASP E CA 1
ATOM 7141 C C . ASP A 1 1188 ? 323.269 209.243 333.261 1.00 56.22 1160 ASP E C 1
ATOM 7142 O O . ASP A 1 1188 ? 322.944 208.484 332.345 1.00 64.49 1160 ASP E O 1
ATOM 7147 N N . ILE A 1 1189 ? 324.395 209.101 333.952 1.00 55.22 1161 ILE E N 1
ATOM 7148 C CA . ILE A 1 1189 ? 325.348 208.040 333.639 1.00 60.86 1161 ILE E CA 1
ATOM 7149 C C . ILE A 1 1189 ? 324.810 206.724 334.190 1.00 63.57 1161 ILE E C 1
ATOM 7150 O O . ILE A 1 1189 ? 324.292 206.688 335.316 1.00 66.80 1161 ILE E O 1
ATOM 7155 N N . PRO A 1 1190 ? 324.877 205.631 333.431 1.00 66.38 1162 PRO E N 1
ATOM 7156 C CA . PRO A 1 1190 ? 324.342 204.355 333.929 1.00 68.98 1162 PRO E CA 1
ATOM 7157 C C . PRO A 1 1190 ? 325.257 203.742 334.979 1.00 77.74 1162 PRO E C 1
ATOM 7158 O O . PRO A 1 1190 ? 326.473 203.660 334.792 1.00 77.65 1162 PRO E O 1
ATOM 7162 N N . THR A 1 1191 ? 324.659 203.312 336.093 1.00 78.15 1163 THR E N 1
ATOM 7163 C CA . THR A 1 1191 ? 325.421 202.590 337.108 1.00 75.89 1163 THR E CA 1
ATOM 7164 C C . THR A 1 1191 ? 325.912 201.249 336.574 1.00 80.57 1163 THR E C 1
ATOM 7165 O O . THR A 1 1191 ? 327.058 200.858 336.822 1.00 80.39 1163 THR E O 1
ATOM 7169 N N . GLY A 1 1192 ? 325.070 200.545 335.826 1.00 84.17 1164 GLY E N 1
ATOM 7170 C CA . GLY A 1 1192 ? 325.442 199.255 335.270 1.00 87.16 1164 GLY E CA 1
ATOM 7171 C C . GLY A 1 1192 ? 325.643 198.162 336.297 1.00 90.39 1164 GLY E C 1
ATOM 7172 O O . GLY A 1 1192 ? 326.546 197.329 336.142 1.00 89.90 1164 GLY E O 1
ATOM 7173 N N . ALA A 1 1193 ? 324.821 198.139 337.343 1.00 88.51 1165 ALA E N 1
ATOM 7174 C CA . ALA A 1 1193 ? 324.903 197.095 338.354 1.00 85.53 1165 ALA E CA 1
ATOM 7175 C C . ALA A 1 1193 ? 323.565 196.994 339.068 1.00 88.61 1165 ALA E C 1
ATOM 7176 O O . ALA A 1 1193 ? 322.838 197.983 339.194 1.00 91.61 1165 ALA E O 1
ATOM 7178 N N . ASP A 1 1194 ? 323.250 195.785 339.537 1.00 89.52 1166 ASP E N 1
ATOM 7179 C CA . ASP A 1 1194 ? 321.952 195.547 340.158 1.00 90.70 1166 ASP E CA 1
ATOM 7180 C C . ASP A 1 1194 ? 321.858 196.145 341.556 1.00 88.47 1166 ASP E C 1
ATOM 7181 O O . ASP A 1 1194 ? 320.762 196.517 341.991 1.00 88.88 1166 ASP E O 1
ATOM 7186 N N . SER A 1 1195 ? 322.974 196.242 342.271 1.00 86.75 1167 SER E N 1
ATOM 7187 C CA . SER A 1 1195 ? 322.937 196.702 343.650 1.00 84.90 1167 SER E CA 1
ATOM 7188 C C . SER A 1 1195 ? 322.831 198.224 343.719 1.00 82.76 1167 SER E C 1
ATOM 7189 O O . SER A 1 1195 ? 323.211 198.948 342.795 1.00 80.18 1167 SER E O 1
ATOM 7192 N N . CYS A 1 1196 ? 322.304 198.701 344.843 1.00 83.11 1168 CYS E N 1
ATOM 7193 C CA . CYS A 1 1196 ? 322.107 200.128 345.048 1.00 78.10 1168 CYS E CA 1
ATOM 7194 C C . CYS A 1 1196 ? 323.435 200.830 345.308 1.00 75.27 1168 CYS E C 1
ATOM 7195 O O . CYS A 1 1196 ? 324.403 200.225 345.774 1.00 77.69 1168 CYS E O 1
ATOM 7198 N N . VAL A 1 1197 ? 323.471 202.126 345.004 1.00 70.49 1169 VAL E N 1
ATOM 7199 C CA . VAL A 1 1197 ? 324.643 202.959 345.263 1.00 62.43 1169 VAL E CA 1
ATOM 7200 C C . VAL A 1 1197 ? 324.583 203.375 346.730 1.00 64.17 1169 VAL E C 1
ATOM 7201 O O . VAL A 1 1197 ? 323.786 204.232 347.111 1.00 67.07 1169 VAL E O 1
ATOM 7205 N N . THR A 1 1198 ? 325.424 202.759 347.564 1.00 64.63 1170 THR E N 1
ATOM 7206 C CA . THR A 1 1198 ? 325.393 203.037 348.996 1.00 66.66 1170 THR E CA 1
ATOM 7207 C C . THR A 1 1198 ? 326.064 204.362 349.339 1.00 64.68 1170 THR E C 1
ATOM 7208 O O . THR A 1 1198 ? 325.627 205.060 350.261 1.00 71.87 1170 THR E O 1
ATOM 7212 N N . SER A 1 1199 ? 327.129 204.719 348.626 1.00 57.56 1171 SER E N 1
ATOM 7213 C CA . SER A 1 1199 ? 327.860 205.945 348.900 1.00 54.39 1171 SER E CA 1
ATOM 7214 C C . SER A 1 1199 ? 328.296 206.570 347.585 1.00 53.10 1171 SER E C 1
ATOM 7215 O O . SER A 1 1199 ? 328.365 205.903 346.551 1.00 59.63 1171 SER E O 1
ATOM 7218 N N . LEU A 1 1200 ? 328.587 207.869 347.633 1.00 51.73 1172 LEU E N 1
ATOM 7219 C CA . LEU A 1 1200 ? 328.970 208.605 346.436 1.00 51.94 1172 LEU E CA 1
ATOM 7220 C C . LEU A 1 1200 ? 329.891 209.747 346.835 1.00 52.08 1172 LEU E C 1
ATOM 7221 O O . LEU A 1 1200 ? 329.572 210.508 347.752 1.00 53.21 1172 LEU E O 1
ATOM 7226 N N . SER A 1 1201 ? 331.020 209.864 346.144 1.00 54.67 1173 SER E N 1
ATOM 7227 C CA . SER A 1 1201 ? 331.974 210.933 346.403 1.00 60.47 1173 SER E CA 1
ATOM 7228 C C . SER A 1 1201 ? 332.714 211.234 345.109 1.00 59.68 1173 SER E C 1
ATOM 7229 O O . SER A 1 1201 ? 332.708 210.437 344.168 1.00 62.42 1173 SER E O 1
ATOM 7232 N N . CYS A 1 1202 ? 333.350 212.402 345.068 1.00 62.94 1174 CYS E N 1
ATOM 7233 C CA . CYS A 1 1202 ? 334.000 212.863 343.851 1.00 70.89 1174 CYS E CA 1
ATOM 7234 C C . CYS A 1 1202 ? 335.274 213.614 344.210 1.00 83.14 1174 CYS E C 1
ATOM 7235 O O . CYS A 1 1202 ? 335.476 214.034 345.352 1.00 88.15 1174 CYS E O 1
ATOM 7238 N N . ASP A 1 1203 ? 336.137 213.777 343.210 1.00 86.53 1175 ASP E N 1
ATOM 7239 C CA . ASP A 1 1203 ? 337.389 214.503 343.360 1.00 92.61 1175 ASP E CA 1
ATOM 7240 C C . ASP A 1 1203 ? 337.269 215.878 342.718 1.00 91.88 1175 ASP E C 1
ATOM 7241 O O . ASP A 1 1203 ? 336.746 216.014 341.609 1.00 89.75 1175 ASP E O 1
ATOM 7246 N N . SER A 1 1204 ? 337.747 216.896 343.427 1.00 97.32 1176 SER E N 1
ATOM 7247 C CA . SER A 1 1204 ? 337.681 218.258 342.920 1.00 101.90 1176 SER E CA 1
ATOM 7248 C C . SER A 1 1204 ? 338.623 218.440 341.734 1.00 104.06 1176 SER E C 1
ATOM 7249 O O . SER A 1 1204 ? 339.682 217.813 341.650 1.00 102.77 1176 SER E O 1
ATOM 7252 N N . HIS A 1 1205 ? 338.208 219.300 340.802 1.00 101.11 1177 HIS E N 1
ATOM 7253 C CA . HIS A 1 1205 ? 338.948 219.668 339.596 1.00 103.49 1177 HIS E CA 1
ATOM 7254 C C . HIS A 1 1205 ? 339.110 218.511 338.618 1.00 103.95 1177 HIS E C 1
ATOM 7255 O O . HIS A 1 1205 ? 339.807 218.658 337.607 1.00 104.89 1177 HIS E O 1
ATOM 7262 N N . ARG A 1 1206 ? 338.487 217.365 338.885 1.00 102.65 1178 ARG E N 1
ATOM 7263 C CA . ARG A 1 1206 ? 338.534 216.221 337.988 1.00 95.42 1178 ARG E CA 1
ATOM 7264 C C . ARG A 1 1206 ? 337.167 215.553 337.971 1.00 93.23 1178 ARG E C 1
ATOM 7265 O O . ARG A 1 1206 ? 336.342 215.756 338.865 1.00 97.56 1178 ARG E O 1
ATOM 7273 N N . SER A 1 1207 ? 336.931 214.756 336.933 1.00 85.82 1179 SER E N 1
ATOM 7274 C CA . SER A 1 1207 ? 335.692 213.992 336.800 1.00 82.75 1179 SER E CA 1
ATOM 7275 C C . SER A 1 1207 ? 335.988 212.565 337.250 1.00 83.51 1179 SER E C 1
ATOM 7276 O O . SER A 1 1207 ? 336.305 211.690 336.445 1.00 88.39 1179 SER E O 1
ATOM 7279 N N . LEU A 1 1208 ? 335.883 212.336 338.556 1.00 79.10 1180 LEU E N 1
ATOM 7280 C CA . LEU A 1 1208 ? 336.216 211.060 339.182 1.00 75.99 1180 LEU E CA 1
ATOM 7281 C C . LEU A 1 1208 ? 335.114 210.637 340.142 1.00 71.09 1180 LEU E C 1
ATOM 7282 O O . LEU A 1 1208 ? 335.355 210.298 341.302 1.00 76.30 1180 LEU E O 1
ATOM 7287 N N . ILE A 1 1209 ? 333.873 210.672 339.661 1.00 64.08 1181 ILE E N 1
ATOM 7288 C CA . ILE A 1 1209 ? 332.714 210.276 340.452 1.00 61.03 1181 ILE E CA 1
ATOM 7289 C C . ILE A 1 1209 ? 332.842 208.812 340.852 1.00 58.34 1181 ILE E C 1
ATOM 7290 O O . ILE A 1 1209 ? 332.790 207.917 340.001 1.00 65.21 1181 ILE E O 1
ATOM 7295 N N . VAL A 1 1210 ? 333.003 208.558 342.147 1.00 51.03 1182 VAL E N 1
ATOM 7296 C CA . VAL A 1 1210 ? 333.089 207.203 342.675 1.00 51.11 1182 VAL E CA 1
ATOM 7297 C C . VAL A 1 1210 ? 331.765 206.872 343.345 1.00 51.84 1182 VAL E C 1
ATOM 7298 O O . VAL A 1 1210 ? 330.961 207.760 343.645 1.00 56.49 1182 VAL E O 1
ATOM 7302 N N . ALA A 1 1211 ? 331.529 205.581 343.566 1.00 49.05 1183 ALA E N 1
ATOM 7303 C CA . ALA A 1 1211 ? 330.262 205.139 344.137 1.00 46.94 1183 ALA E CA 1
ATOM 7304 C C . ALA A 1 1211 ? 330.436 203.781 344.796 1.00 47.86 1183 ALA E C 1
ATOM 7305 O O . ALA A 1 1211 ? 330.779 202.807 344.122 1.0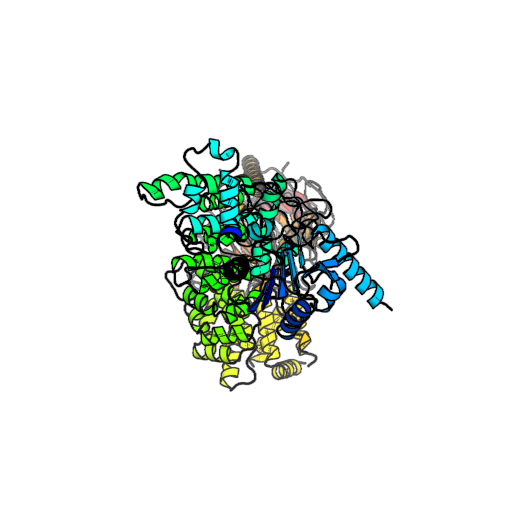0 58.36 1183 ALA E O 1
ATOM 7307 N N . GLY A 1 1212 ? 330.209 203.720 346.105 1.00 48.40 1184 GLY E N 1
ATOM 7308 C CA . GLY A 1 1212 ? 330.088 202.439 346.763 1.00 58.09 1184 GLY E CA 1
ATOM 7309 C C . GLY A 1 1212 ? 328.752 201.785 346.473 1.00 62.75 1184 GLY E C 1
ATOM 7310 O O . GLY A 1 1212 ? 327.744 202.443 346.217 1.00 67.12 1184 GLY E O 1
ATOM 7311 N N . LEU A 1 1213 ? 328.740 200.456 346.521 1.00 66.43 1185 LEU E N 1
ATOM 7312 C CA . LEU A 1 1213 ? 327.560 199.690 346.152 1.00 67.69 1185 LEU E CA 1
ATOM 7313 C C . LEU A 1 1213 ? 327.251 198.652 347.221 1.00 72.28 1185 LEU E C 1
ATOM 7314 O O . LEU A 1 1213 ? 328.119 198.248 347.999 1.00 76.54 1185 LEU E O 1
ATOM 7319 N N . GLY A 1 1214 ? 325.985 198.233 347.250 1.00 75.05 1186 GLY E N 1
ATOM 7320 C CA . GLY A 1 1214 ? 325.555 197.257 348.238 1.00 81.47 1186 GLY E CA 1
ATOM 7321 C C . GLY A 1 1214 ? 326.182 195.890 348.042 1.00 82.85 1186 GLY E C 1
ATOM 7322 O O . GLY A 1 1214 ? 326.448 195.177 349.013 1.00 83.54 1186 GLY E O 1
ATOM 7323 N N . ASP A 1 1215 ? 326.409 195.495 346.786 1.00 83.01 1187 ASP E N 1
ATOM 7324 C CA . ASP A 1 1215 ? 327.005 194.187 346.532 1.00 84.10 1187 ASP E CA 1
ATOM 7325 C C . ASP A 1 1215 ? 328.468 194.145 346.952 1.00 84.62 1187 ASP E C 1
ATOM 7326 O O . ASP A 1 1215 ? 328.958 193.094 347.381 1.00 87.81 1187 ASP E O 1
ATOM 7331 N N . GLY A 1 1216 ? 329.178 195.266 346.841 1.00 78.81 1188 GLY E N 1
ATOM 7332 C CA . GLY A 1 1216 ? 330.560 195.321 347.272 1.00 78.44 1188 GLY E CA 1
ATOM 7333 C C . GLY A 1 1216 ? 331.472 196.083 346.333 1.00 75.74 1188 GLY E C 1
ATOM 7334 O O . GLY A 1 1216 ? 332.522 196.580 346.751 1.00 78.28 1188 GLY E O 1
ATOM 7335 N N . SER A 1 1217 ? 331.090 196.176 345.063 1.00 76.30 1189 SER E N 1
ATOM 7336 C CA . SER A 1 1217 ? 331.932 196.834 344.075 1.00 73.92 1189 SER E CA 1
ATOM 7337 C C . SER A 1 1217 ? 331.997 198.337 344.329 1.00 66.02 1189 SER E C 1
ATOM 7338 O O . SER A 1 1217 ? 331.087 198.937 344.906 1.00 68.63 1189 SER E O 1
ATOM 7341 N N . ILE A 1 1218 ? 333.097 198.942 343.891 1.00 61.83 1190 ILE E N 1
ATOM 7342 C CA . ILE A 1 1218 ? 333.341 200.373 344.044 1.00 63.37 1190 ILE E CA 1
ATOM 7343 C C . ILE A 1 1218 ? 333.636 200.910 342.651 1.00 60.12 1190 ILE E C 1
ATOM 7344 O O . ILE A 1 1218 ? 334.769 200.814 342.167 1.00 68.00 1190 ILE E O 1
ATOM 7349 N N . ARG A 1 1219 ? 332.628 201.473 341.998 1.00 58.05 1191 ARG E N 1
ATOM 7350 C CA . ARG A 1 1219 ? 332.782 201.914 340.621 1.00 62.50 1191 ARG E CA 1
ATOM 7351 C C . ARG A 1 1219 ? 333.137 203.396 340.564 1.00 59.30 1191 ARG E C 1
ATOM 7352 O O . ARG A 1 1219 ? 332.703 204.193 341.399 1.00 65.27 1191 ARG E O 1
ATOM 7360 N N . VAL A 1 1220 ? 333.936 203.755 339.563 1.00 57.31 1192 VAL E N 1
ATOM 7361 C CA . VAL A 1 1220 ? 334.417 205.117 339.366 1.00 55.78 1192 VAL E CA 1
ATOM 7362 C C . VAL A 1 1220 ? 333.972 205.585 337.988 1.00 67.21 1192 VAL E C 1
ATOM 7363 O O . VAL A 1 1220 ? 333.996 204.810 337.026 1.00 77.51 1192 VAL E O 1
ATOM 7367 N N . TYR A 1 1221 ? 333.543 206.843 337.895 1.00 70.23 1193 TYR E N 1
ATOM 7368 C CA . TYR A 1 1221 ? 332.962 207.367 336.666 1.00 70.27 1193 TYR E CA 1
ATOM 7369 C C . TYR A 1 1221 ? 333.659 208.651 336.241 1.00 71.40 1193 TYR E C 1
ATOM 7370 O O . TYR A 1 1221 ? 333.929 209.524 337.071 1.00 72.84 1193 TYR E O 1
ATOM 7379 N N . ASP A 1 1222 ? 333.942 208.754 334.945 1.00 76.62 1194 ASP E N 1
ATOM 7380 C CA . ASP A 1 1222 ? 334.518 209.942 334.330 1.00 81.84 1194 ASP E CA 1
ATOM 7381 C C . ASP A 1 1222 ? 333.497 210.507 333.352 1.00 85.31 1194 ASP E C 1
ATOM 7382 O O . ASP A 1 1222 ? 333.205 209.882 332.327 1.00 89.88 1194 ASP E O 1
ATOM 7387 N N . ARG A 1 1223 ? 332.957 211.685 333.664 1.00 82.55 1195 ARG E N 1
ATOM 7388 C CA . ARG A 1 1223 ? 331.909 212.268 332.835 1.00 82.42 1195 ARG E CA 1
ATOM 7389 C C . ARG A 1 1223 ? 332.452 213.030 331.633 1.00 87.61 1195 ARG E C 1
ATOM 7390 O O . ARG A 1 1223 ? 331.658 213.502 330.813 1.00 86.53 1195 ARG E O 1
ATOM 7398 N N . ARG A 1 1224 ? 333.774 213.166 331.510 1.00 88.82 1196 ARG E N 1
ATOM 7399 C CA . ARG A 1 1224 ? 334.343 213.807 330.328 1.00 90.01 1196 ARG E CA 1
ATOM 7400 C C . ARG A 1 1224 ? 334.060 212.996 329.069 1.00 94.56 1196 ARG E C 1
ATOM 7401 O O . ARG A 1 1224 ? 333.760 213.564 328.013 1.00 98.06 1196 ARG E O 1
ATOM 7409 N N . MET A 1 1225 ? 334.148 211.673 329.163 1.00 93.92 1197 MET E N 1
ATOM 7410 C CA . MET A 1 1225 ? 333.970 210.801 328.010 1.00 97.07 1197 MET E CA 1
ATOM 7411 C C . MET A 1 1225 ? 332.480 210.566 327.768 1.00 96.43 1197 MET E C 1
ATOM 7412 O O . MET A 1 1225 ? 331.615 211.156 328.422 1.00 91.30 1197 MET E O 1
ATOM 7417 N N . ALA A 1 1226 ? 332.165 209.693 326.815 1.00 102.21 1198 ALA E N 1
ATOM 7418 C CA . ALA A 1 1226 ? 330.779 209.390 326.497 1.00 101.03 1198 ALA E CA 1
ATOM 7419 C C . ALA A 1 1226 ? 330.146 208.552 327.604 1.00 99.13 1198 ALA E C 1
ATOM 7420 O O . ALA A 1 1226 ? 330.830 207.961 328.444 1.00 100.22 1198 ALA E O 1
ATOM 7422 N N . LEU A 1 1227 ? 328.810 208.506 327.592 1.00 96.80 1199 LEU E N 1
ATOM 7423 C CA . LEU A 1 1227 ? 328.081 207.788 328.634 1.00 98.40 1199 LEU E CA 1
ATOM 7424 C C . LEU A 1 1227 ? 328.425 206.304 328.633 1.00 100.61 1199 LEU E C 1
ATOM 7425 O O . LEU A 1 1227 ? 328.609 205.702 329.698 1.00 98.90 1199 LEU E O 1
ATOM 7430 N N . SER A 1 1228 ? 328.513 205.693 327.449 1.00 100.83 1200 SER E N 1
ATOM 7431 C CA . SER A 1 1228 ? 328.874 204.281 327.377 1.00 100.59 1200 SER E CA 1
ATOM 7432 C C . SER A 1 1228 ? 330.317 204.045 327.807 1.00 102.27 1200 SER E C 1
ATOM 7433 O O . SER A 1 1228 ? 330.658 202.940 328.243 1.00 101.87 1200 SER E O 1
ATOM 7436 N N . GLU A 1 1229 ? 331.171 205.062 327.697 1.00 101.57 1201 GLU E N 1
ATOM 7437 C CA . GLU A 1 1229 ? 332.562 204.971 328.119 1.00 98.34 1201 GLU E CA 1
ATOM 7438 C C . GLU A 1 1229 ? 332.823 205.675 329.445 1.00 96.81 1201 GLU E C 1
ATOM 7439 O O . GLU A 1 1229 ? 333.985 205.844 329.825 1.00 96.78 1201 GLU E O 1
ATOM 7445 N N . CYS A 1 1230 ? 331.771 206.099 330.151 1.00 96.29 1202 CYS E N 1
ATOM 7446 C CA . CYS A 1 1230 ? 331.962 206.764 331.437 1.00 92.89 1202 CYS E CA 1
ATOM 7447 C C . CYS A 1 1230 ? 332.612 205.833 332.452 1.00 91.89 1202 CYS E C 1
ATOM 7448 O O . CYS A 1 1230 ? 333.489 206.251 333.217 1.00 87.97 1202 CYS E O 1
ATOM 7451 N N . ARG A 1 1231 ? 332.187 204.572 332.482 1.00 93.07 1203 ARG E N 1
ATOM 7452 C CA . ARG A 1 1231 ? 332.766 203.605 333.404 1.00 87.57 1203 ARG E CA 1
ATOM 7453 C C . ARG A 1 1231 ? 334.259 203.454 333.142 1.00 87.83 1203 ARG E C 1
ATOM 7454 O O . ARG A 1 1231 ? 334.684 203.239 332.003 1.00 88.05 1203 ARG E O 1
ATOM 7462 N N . VAL A 1 1232 ? 335.055 203.563 334.202 1.00 82.32 1204 VAL E N 1
ATOM 7463 C CA . VAL A 1 1232 ? 336.513 203.507 334.108 1.00 82.16 1204 VAL E CA 1
ATOM 7464 C C . VAL A 1 1232 ? 337.054 202.209 334.698 1.00 80.54 1204 VAL E C 1
ATOM 7465 O O . VAL A 1 1232 ? 337.731 201.441 334.012 1.00 83.34 1204 VAL E O 1
ATOM 7469 N N . MET A 1 1233 ? 336.770 201.949 335.972 1.00 73.09 1205 MET E N 1
ATOM 7470 C CA . MET A 1 1233 ? 337.231 200.743 336.639 1.00 73.69 1205 MET E CA 1
ATOM 7471 C C . MET A 1 1233 ? 336.120 200.164 337.501 1.00 72.63 1205 MET E C 1
ATOM 7472 O O . MET A 1 1233 ? 335.245 200.884 337.987 1.00 68.33 1205 MET E O 1
ATOM 7477 N N . THR A 1 1234 ? 336.168 198.845 337.679 1.00 79.72 1206 THR E N 1
ATOM 7478 C CA . THR A 1 1234 ? 335.195 198.118 338.492 1.00 78.29 1206 THR E CA 1
ATOM 7479 C C . THR A 1 1234 ? 335.943 196.993 339.200 1.00 84.04 1206 THR E C 1
ATOM 7480 O O . THR A 1 1234 ? 336.244 195.962 338.591 1.00 91.18 1206 THR E O 1
ATOM 7484 N N . TYR A 1 1235 ? 336.251 197.197 340.478 1.00 80.46 1207 TYR E N 1
ATOM 7485 C CA . TYR A 1 1235 ? 336.942 196.205 341.290 1.00 82.40 1207 TYR E CA 1
ATOM 7486 C C . TYR A 1 1235 ? 336.012 195.729 342.395 1.00 80.12 1207 TYR E C 1
ATOM 7487 O O . TYR A 1 1235 ? 335.430 196.546 343.117 1.00 76.63 1207 TYR E O 1
ATOM 7496 N N . ARG A 1 1236 ? 335.876 194.411 342.526 1.00 81.04 1208 ARG E N 1
ATOM 7497 C CA . ARG A 1 1236 ? 334.956 193.796 343.477 1.00 85.38 1208 ARG E CA 1
ATOM 7498 C C . ARG A 1 1236 ? 335.766 192.957 344.456 1.00 89.96 1208 ARG E C 1
ATOM 7499 O O . ARG A 1 1236 ? 336.149 191.825 344.141 1.00 91.55 1208 ARG E O 1
ATOM 7507 N N . GLU A 1 1237 ? 336.026 193.509 345.642 1.00 89.13 1209 GLU E N 1
ATOM 7508 C CA . GLU A 1 1237 ? 336.737 192.790 346.692 1.00 88.28 1209 GLU E CA 1
ATOM 7509 C C . GLU A 1 1237 ? 335.956 192.815 348.001 1.00 89.33 1209 GLU E C 1
ATOM 7510 O O . GLU A 1 1237 ? 336.529 192.623 349.077 1.00 91.81 1209 GLU E O 1
ATOM 7516 N N . HIS A 1 1238 ? 334.649 193.054 347.926 1.00 86.78 1210 HIS E N 1
ATOM 7517 C CA . HIS A 1 1238 ? 333.796 193.079 349.104 1.00 88.62 1210 HIS E CA 1
ATOM 7518 C C . HIS A 1 1238 ? 332.484 192.378 348.790 1.00 91.70 1210 HIS E C 1
ATOM 7519 O O . HIS A 1 1238 ? 332.036 192.355 347.641 1.00 94.77 1210 HIS E O 1
ATOM 7526 N N . THR A 1 1239 ? 331.873 191.797 349.823 1.00 93.36 1211 THR E N 1
ATOM 7527 C CA . THR A 1 1239 ? 330.494 191.309 349.734 1.00 97.71 1211 THR E CA 1
ATOM 7528 C C . THR A 1 1239 ? 329.783 191.803 350.992 1.00 99.29 1211 THR E C 1
ATOM 7529 O O . THR A 1 1239 ? 329.679 191.079 351.986 1.00 103.04 1211 THR E O 1
ATOM 7533 N N . ALA A 1 1240 ? 329.274 193.030 350.919 1.00 96.75 1212 ALA E N 1
ATOM 7534 C CA . ALA A 1 1240 ? 328.553 193.701 351.994 1.00 94.77 1212 ALA E CA 1
ATOM 7535 C C . ALA A 1 1240 ? 328.209 195.099 351.500 1.00 91.88 1212 ALA E C 1
ATOM 7536 O O . ALA A 1 1240 ? 328.758 195.579 350.504 1.00 88.60 1212 ALA E O 1
ATOM 7538 N N . TRP A 1 1241 ? 327.297 195.751 352.213 1.00 91.53 1213 TRP E N 1
ATOM 7539 C CA . TRP A 1 1241 ? 326.982 197.141 351.920 1.00 87.69 1213 TRP E CA 1
ATOM 7540 C C . TRP A 1 1241 ? 328.176 198.026 352.254 1.00 82.68 1213 TRP E C 1
ATOM 7541 O O . TRP A 1 1241 ? 328.626 198.069 353.403 1.00 88.98 1213 TRP E O 1
ATOM 7552 N N . VAL A 1 1242 ? 328.692 198.729 351.249 1.00 75.62 1214 VAL E N 1
ATOM 7553 C CA . VAL A 1 1242 ? 329.810 199.642 351.468 1.00 76.56 1214 VAL E CA 1
ATOM 7554 C C . VAL A 1 1242 ? 329.292 200.828 352.276 1.00 78.91 1214 VAL E C 1
ATOM 7555 O O . VAL A 1 1242 ? 328.471 201.610 351.791 1.00 79.31 1214 VAL E O 1
ATOM 7559 N N . VAL A 1 1243 ? 329.771 200.960 353.514 1.00 77.93 1215 VAL E N 1
ATOM 7560 C CA . VAL A 1 1243 ? 329.249 201.987 354.410 1.00 75.09 1215 VAL E CA 1
ATOM 7561 C C . VAL A 1 1243 ? 329.574 203.377 353.878 1.00 71.59 1215 VAL E C 1
ATOM 7562 O O . VAL A 1 1243 ? 328.711 204.262 353.835 1.00 74.63 1215 VAL E O 1
ATOM 7566 N N . LYS A 1 1244 ? 330.820 203.590 353.457 1.00 67.27 1216 LYS E N 1
ATOM 7567 C CA . LYS A 1 1244 ? 331.222 204.892 352.933 1.00 68.10 1216 LYS E CA 1
ATOM 7568 C C . LYS A 1 1244 ? 332.439 204.691 352.041 1.00 68.00 1216 LYS E C 1
ATOM 7569 O O . LYS A 1 1244 ? 333.538 204.436 352.543 1.00 69.27 1216 LYS E O 1
ATOM 7575 N N . ALA A 1 1245 ? 332.242 204.806 350.728 1.00 67.61 1217 ALA E N 1
ATOM 7576 C CA . ALA A 1 1245 ? 333.348 204.750 349.773 1.00 68.63 1217 ALA E CA 1
ATOM 7577 C C . ALA A 1 1245 ? 333.804 206.174 349.456 1.00 71.89 1217 ALA E C 1
ATOM 7578 O O . ALA A 1 1245 ? 333.769 206.647 348.319 1.00 67.42 1217 ALA E O 1
ATOM 7580 N N . SER A 1 1246 ? 334.247 206.858 350.507 1.00 76.66 1218 SER E N 1
ATOM 7581 C CA . SER A 1 1246 ? 334.658 208.246 350.388 1.00 76.05 1218 SER E CA 1
ATOM 7582 C C . SER A 1 1246 ? 335.995 208.352 349.662 1.00 69.67 1218 SER E C 1
ATOM 7583 O O . SER A 1 1246 ? 336.733 207.375 349.510 1.00 73.88 1218 SER E O 1
ATOM 7586 N N . LEU A 1 1247 ? 336.301 209.565 349.215 1.00 69.50 1219 LEU E N 1
ATOM 7587 C CA . LEU A 1 1247 ? 337.484 209.837 348.416 1.00 79.12 1219 LEU E CA 1
ATOM 7588 C C . LEU A 1 1247 ? 338.273 210.974 349.050 1.00 87.67 1219 LEU E C 1
ATOM 7589 O O . LEU A 1 1247 ? 337.716 211.816 349.759 1.00 91.53 1219 LEU E O 1
ATOM 7594 N N . GLN A 1 1248 ? 339.579 210.990 348.790 1.00 89.59 1220 GLN E N 1
ATOM 7595 C CA . GLN A 1 1248 ? 340.459 212.026 349.311 1.00 94.29 1220 GLN E CA 1
ATOM 7596 C C . GLN A 1 1248 ? 340.653 213.130 348.280 1.00 93.95 1220 GLN E C 1
ATOM 7597 O O . GLN A 1 1248 ? 340.942 212.863 347.111 1.00 92.38 1220 GLN E O 1
ATOM 7603 N N . LYS A 1 1249 ? 340.508 214.378 348.730 1.00 96.61 1221 LYS E N 1
ATOM 7604 C CA . LYS A 1 1249 ? 340.584 215.534 347.844 1.00 99.79 1221 LYS E CA 1
ATOM 7605 C C . LYS A 1 1249 ? 341.984 215.774 347.293 1.00 98.89 1221 LYS E C 1
ATOM 7606 O O . LYS A 1 1249 ? 342.137 216.598 346.385 1.00 93.63 1221 LYS E O 1
ATOM 7612 N N . ARG A 1 1250 ? 342.998 215.091 347.817 1.00 101.64 1222 ARG E N 1
ATOM 7613 C CA . ARG A 1 1250 ? 344.352 215.248 347.318 1.00 100.61 1222 ARG E CA 1
ATOM 7614 C C . ARG A 1 1250 ? 344.452 214.729 345.884 1.00 102.66 1222 ARG E C 1
ATOM 7615 O O . ARG A 1 1250 ? 343.631 213.918 345.449 1.00 102.66 1222 ARG E O 1
ATOM 7623 N N . PRO A 1 1251 ? 345.443 215.204 345.119 1.00 104.74 1223 PRO E N 1
ATOM 7624 C CA . PRO A 1 1251 ? 345.603 214.693 343.745 1.00 103.16 1223 PRO E CA 1
ATOM 7625 C C . PRO A 1 1251 ? 345.779 213.186 343.680 1.00 102.95 1223 PRO E C 1
ATOM 7626 O O . PRO A 1 1251 ? 345.297 212.551 342.734 1.00 103.02 1223 PRO E O 1
ATOM 7630 N N . ASP A 1 1252 ? 346.459 212.593 344.661 1.00 103.59 1224 ASP E N 1
ATOM 7631 C CA . ASP A 1 1252 ? 346.571 211.136 344.749 1.00 102.76 1224 ASP E CA 1
ATOM 7632 C C . ASP A 1 1252 ? 345.381 210.592 345.539 1.00 97.80 1224 ASP E C 1
ATOM 7633 O O . ASP A 1 1252 ? 345.487 210.155 346.687 1.00 97.37 1224 ASP E O 1
ATOM 7638 N N . GLY A 1 1253 ? 344.219 210.642 344.892 1.00 93.24 1225 GLY E N 1
ATOM 7639 C CA . GLY A 1 1253 ? 342.988 210.193 345.510 1.00 90.46 1225 GLY E CA 1
ATOM 7640 C C . GLY A 1 1253 ? 343.031 208.742 345.939 1.00 84.21 1225 GLY E C 1
ATOM 7641 O O . GLY A 1 1253 ? 343.389 207.862 345.152 1.00 86.37 1225 GLY E O 1
ATOM 7642 N N . HIS A 1 1254 ? 342.659 208.478 347.189 1.00 85.27 1226 HIS E N 1
ATOM 7643 C CA . HIS A 1 1254 ? 342.676 207.133 347.752 1.00 91.10 1226 HIS E CA 1
ATOM 7644 C C . HIS A 1 1254 ? 341.275 206.806 348.249 1.00 88.59 1226 HIS E C 1
ATOM 7645 O O . HIS A 1 1254 ? 340.870 207.255 349.327 1.00 84.31 1226 HIS E O 1
ATOM 7652 N N . ILE A 1 1255 ? 340.543 206.022 347.464 1.00 83.98 1227 ILE E N 1
ATOM 7653 C CA . ILE A 1 1255 ? 339.179 205.643 347.805 1.00 76.24 1227 ILE E CA 1
ATOM 7654 C C . ILE A 1 1255 ? 339.241 204.690 348.993 1.00 74.16 1227 ILE E C 1
ATOM 7655 O O . ILE A 1 1255 ? 339.608 203.523 348.846 1.00 82.14 1227 ILE E O 1
ATOM 7660 N N . VAL A 1 1256 ? 338.878 205.183 350.175 1.00 66.95 1228 VAL E N 1
ATOM 7661 C CA . VAL A 1 1256 ? 338.872 204.367 351.390 1.00 73.27 1228 VAL E CA 1
ATOM 7662 C C . VAL A 1 1256 ? 337.464 203.793 351.509 1.00 76.04 1228 VAL E C 1
ATOM 7663 O O . VAL A 1 1256 ? 336.547 204.429 352.027 1.00 79.22 1228 VAL E O 1
ATOM 7667 N N . SER A 1 1257 ? 337.295 202.570 351.016 1.00 72.43 1229 SER E N 1
ATOM 7668 C CA . SER A 1 1257 ? 336.001 201.902 350.970 1.00 72.76 1229 SER E CA 1
ATOM 7669 C C . SER A 1 1257 ? 335.944 200.834 352.055 1.00 70.44 1229 SER E C 1
ATOM 7670 O O . SER A 1 1257 ? 336.803 199.947 352.104 1.00 81.26 1229 SER E O 1
ATOM 7673 N N . VAL A 1 1258 ? 334.934 200.918 352.917 1.00 61.28 1230 VAL E N 1
ATOM 7674 C CA . VAL A 1 1258 ? 334.746 199.977 354.014 1.00 75.02 1230 VAL E CA 1
ATOM 7675 C C . VAL A 1 1258 ? 333.324 199.439 353.949 1.00 78.23 1230 VAL E C 1
ATOM 7676 O O . VAL A 1 1258 ? 332.369 200.213 353.826 1.00 76.87 1230 VAL E O 1
ATOM 7680 N N . SER A 1 1259 ? 333.186 198.120 354.036 1.00 83.27 1231 SER E N 1
ATOM 7681 C CA . SER A 1 1259 ? 331.895 197.459 353.959 1.00 85.61 1231 SER E CA 1
ATOM 7682 C C . SER A 1 1259 ? 331.385 197.121 355.359 1.00 85.22 1231 SER E C 1
ATOM 7683 O O . SER A 1 1259 ? 332.010 197.438 356.373 1.00 86.51 1231 SER E O 1
ATOM 7686 N N . VAL A 1 1260 ? 330.218 196.469 355.408 1.00 84.23 1232 VAL E N 1
ATOM 7687 C CA . VAL A 1 1260 ? 329.674 196.000 356.680 1.00 86.06 1232 VAL E CA 1
ATOM 7688 C C . VAL A 1 1260 ? 330.599 194.966 357.303 1.00 90.61 1232 VAL E C 1
ATOM 7689 O O . VAL A 1 1260 ? 330.673 194.844 358.533 1.00 89.04 1232 VAL E O 1
ATOM 7693 N N . ASN A 1 1261 ? 331.324 194.211 356.474 1.00 94.25 1233 ASN E N 1
ATOM 7694 C CA . ASN A 1 1261 ? 332.320 193.281 356.991 1.00 95.37 1233 ASN E CA 1
ATOM 7695 C C . ASN A 1 1261 ? 333.426 194.000 357.748 1.00 92.20 1233 ASN E C 1
ATOM 7696 O O . ASN A 1 1261 ? 334.128 193.370 358.547 1.00 92.46 1233 ASN E O 1
ATOM 7701 N N . GLY A 1 1262 ? 333.597 195.299 357.515 1.00 89.79 1234 GLY E N 1
ATOM 7702 C CA . GLY A 1 1262 ? 334.565 196.092 358.243 1.00 92.83 1234 GLY E CA 1
ATOM 7703 C C . GLY A 1 1262 ? 335.972 196.053 357.699 1.00 87.07 1234 GLY E C 1
ATOM 7704 O O . GLY A 1 1262 ? 336.882 196.588 358.343 1.00 89.77 1234 GLY E O 1
ATOM 7705 N N . ASP A 1 1263 ? 336.183 195.451 356.535 1.00 85.32 1235 ASP E N 1
ATOM 7706 C CA . ASP A 1 1263 ? 337.511 195.333 355.952 1.00 86.63 1235 ASP E CA 1
ATOM 7707 C C . ASP A 1 1263 ? 337.787 196.533 355.055 1.00 83.98 1235 ASP E C 1
ATOM 7708 O O . ASP A 1 1263 ? 337.108 196.730 354.043 1.00 84.11 1235 ASP E O 1
ATOM 7713 N N . VAL A 1 1264 ? 338.781 197.330 355.435 1.00 85.85 1236 VAL E N 1
ATOM 7714 C CA . VAL A 1 1264 ? 339.132 198.536 354.694 1.00 80.50 1236 VAL E CA 1
ATOM 7715 C C . VAL A 1 1264 ? 340.011 198.155 353.513 1.00 80.41 1236 VAL E C 1
ATOM 7716 O O . VAL A 1 1264 ? 340.963 197.379 353.656 1.00 85.49 1236 VAL E O 1
ATOM 7720 N N . ARG A 1 1265 ? 339.693 198.698 352.339 1.00 79.78 1237 ARG E N 1
ATOM 7721 C CA . ARG A 1 1265 ? 340.494 198.479 351.133 1.00 81.01 1237 ARG E CA 1
ATOM 7722 C C . ARG A 1 1265 ? 340.659 199.824 350.434 1.00 71.80 1237 ARG E C 1
ATOM 7723 O O . ARG A 1 1265 ? 339.700 200.365 349.877 1.00 71.34 1237 ARG E O 1
ATOM 7731 N N . ILE A 1 1266 ? 341.876 200.357 350.470 1.00 71.88 1238 ILE E N 1
ATOM 7732 C CA . ILE A 1 1266 ? 342.174 201.659 349.883 1.00 73.62 1238 ILE E CA 1
ATOM 7733 C C . ILE A 1 1266 ? 342.507 201.457 348.409 1.00 76.79 1238 ILE E C 1
ATOM 7734 O O . ILE A 1 1266 ? 343.516 200.835 348.071 1.00 80.02 1238 ILE E O 1
ATOM 7739 N N . PHE A 1 1267 ? 341.662 201.987 347.531 1.00 79.88 1239 PHE E N 1
ATOM 7740 C CA . PHE A 1 1267 ? 341.815 201.830 346.092 1.00 74.74 1239 PHE E CA 1
ATOM 7741 C C . PHE A 1 1267 ? 342.331 203.116 345.457 1.00 78.61 1239 PHE E C 1
ATOM 7742 O O . PHE A 1 1267 ? 342.315 204.189 346.063 1.00 86.72 1239 PHE E O 1
ATOM 7750 N N . ASP A 1 1268 ? 342.801 202.989 344.221 1.00 83.52 1240 ASP E N 1
ATOM 7751 C CA . ASP A 1 1268 ? 343.287 204.102 343.422 1.00 87.05 1240 ASP E CA 1
ATOM 7752 C C . ASP A 1 1268 ? 342.655 204.064 342.039 1.00 94.04 1240 ASP E C 1
ATOM 7753 O O . ASP A 1 1268 ? 342.348 202.986 341.521 1.00 91.64 1240 ASP E O 1
ATOM 7758 N N . PRO A 1 1269 ? 342.458 205.229 341.411 1.00 99.08 1241 PRO E N 1
ATOM 7759 C CA . PRO A 1 1269 ? 341.823 205.249 340.083 1.00 98.87 1241 PRO E CA 1
ATOM 7760 C C . PRO A 1 1269 ? 342.717 204.751 338.960 1.00 104.88 1241 PRO E C 1
ATOM 7761 O O . PRO A 1 1269 ? 342.238 204.628 337.825 1.00 103.35 1241 PRO E O 1
ATOM 7765 N N . ARG A 1 1270 ? 343.991 204.468 339.229 1.00 106.41 1242 ARG E N 1
ATOM 7766 C CA . ARG A 1 1270 ? 344.935 204.055 338.199 1.00 105.35 1242 ARG E CA 1
ATOM 7767 C C . ARG A 1 1270 ? 345.472 202.646 338.422 1.00 102.33 1242 ARG E C 1
ATOM 7768 O O . ARG A 1 1270 ? 346.405 202.230 337.727 1.00 100.38 1242 ARG E O 1
ATOM 7776 N N . MET A 1 1271 ? 344.907 201.905 339.371 1.00 103.12 1243 MET E N 1
ATOM 7777 C CA . MET A 1 1271 ? 345.330 200.541 339.659 1.00 106.07 1243 MET E CA 1
ATOM 7778 C C . MET A 1 1271 ? 344.105 199.678 339.938 1.00 106.71 1243 MET E C 1
ATOM 7779 O O . MET A 1 1271 ? 343.315 199.993 340.838 1.00 104.92 1243 MET E O 1
ATOM 7784 N N . PRO A 1 1272 ? 343.908 198.591 339.191 1.00 104.75 1244 PRO E N 1
ATOM 7785 C CA . PRO A 1 1272 ? 342.709 197.762 339.365 1.00 100.17 1244 PRO E CA 1
ATOM 7786 C C . PRO A 1 1272 ? 342.701 196.893 340.614 1.00 100.45 1244 PRO E C 1
ATOM 7787 O O . PRO A 1 1272 ? 341.791 196.073 340.760 1.00 97.15 1244 PRO E O 1
ATOM 7791 N N . GLU A 1 1273 ? 343.668 197.040 341.518 1.00 102.88 1245 GLU E N 1
ATOM 7792 C CA . GLU A 1 1273 ? 343.734 196.224 342.721 1.00 102.99 1245 GLU E CA 1
ATOM 7793 C C . GLU A 1 1273 ? 343.981 197.114 343.932 1.00 100.05 1245 GLU E C 1
ATOM 7794 O O . GLU A 1 1273 ? 344.555 198.200 343.819 1.00 96.39 1245 GLU E O 1
ATOM 7800 N N . SER A 1 1274 ? 343.527 196.649 345.094 1.00 97.39 1246 SER E N 1
ATOM 7801 C CA . SER A 1 1274 ? 343.707 197.407 346.325 1.00 90.48 1246 SER E CA 1
ATOM 7802 C C . SER A 1 1274 ? 345.187 197.545 346.663 1.00 93.26 1246 SER E C 1
ATOM 7803 O O . SER A 1 1274 ? 345.984 196.623 346.466 1.00 95.86 1246 SER E O 1
ATOM 7806 N N . VAL A 1 1275 ? 345.550 198.714 347.183 1.00 89.43 1247 VAL E N 1
ATOM 7807 C CA . VAL A 1 1275 ? 346.931 198.977 347.578 1.00 87.94 1247 VAL E CA 1
ATOM 7808 C C . VAL A 1 1275 ? 347.178 198.580 349.028 1.00 84.60 1247 VAL E C 1
ATOM 7809 O O . VAL A 1 1275 ? 348.223 198.011 349.352 1.00 87.29 1247 VAL E O 1
ATOM 7813 N N . ASN A 1 1276 ? 346.228 198.862 349.916 1.00 78.37 1248 ASN E N 1
ATOM 7814 C CA . ASN A 1 1276 ? 346.335 198.500 351.321 1.00 79.11 1248 ASN E CA 1
ATOM 7815 C C . ASN A 1 1276 ? 345.049 197.820 351.768 1.00 77.64 1248 ASN E C 1
ATOM 7816 O O . ASN A 1 1276 ? 343.951 198.245 351.399 1.00 79.84 1248 ASN E O 1
ATOM 7821 N N . VAL A 1 1277 ? 345.194 196.759 352.557 1.00 82.13 1249 VAL E N 1
ATOM 7822 C CA . VAL A 1 1277 ? 344.068 195.967 353.038 1.00 87.37 1249 VAL E CA 1
ATOM 7823 C C . VAL A 1 1277 ? 344.119 195.934 354.559 1.00 94.04 1249 VAL E C 1
ATOM 7824 O O . VAL A 1 1277 ? 345.178 195.678 355.143 1.00 99.32 1249 VAL E O 1
ATOM 7828 N N . LEU A 1 1278 ? 342.980 196.196 355.197 1.00 90.91 1250 LEU E N 1
ATOM 7829 C CA . LEU A 1 1278 ? 342.885 196.204 356.648 1.00 90.64 1250 LEU E CA 1
ATOM 7830 C C . LEU A 1 1278 ? 341.597 195.516 357.074 1.00 94.65 1250 LEU E C 1
ATOM 7831 O O . LEU A 1 1278 ? 340.622 195.472 356.322 1.00 98.69 1250 LEU E O 1
ATOM 7836 N N . GLN A 1 1279 ? 341.611 194.966 358.286 1.00 96.29 1251 GLN E N 1
ATOM 7837 C CA . GLN A 1 1279 ? 340.422 194.402 358.914 1.00 98.16 1251 GLN E CA 1
ATOM 7838 C C . GLN A 1 1279 ? 340.315 194.988 360.312 1.00 101.82 1251 GLN E C 1
ATOM 7839 O O . GLN A 1 1279 ? 341.219 194.803 361.132 1.00 103.02 1251 GLN E O 1
ATOM 7845 N N . ILE A 1 1280 ? 339.216 195.689 360.585 1.00 102.09 1252 ILE E N 1
ATOM 7846 C CA . ILE A 1 1280 ? 339.061 196.464 361.814 1.00 99.70 1252 ILE E CA 1
ATOM 7847 C C . ILE A 1 1280 ? 338.009 195.850 362.736 1.00 102.26 1252 ILE E C 1
ATOM 7848 O O . ILE A 1 1280 ? 338.321 195.429 363.851 1.00 102.28 1252 ILE E O 1
ATOM 7853 N N . VAL A 1 1281 ? 336.758 195.782 362.285 1.00 99.96 1253 VAL E N 1
ATOM 7854 C CA . VAL A 1 1281 ? 335.654 195.291 363.104 1.00 103.55 1253 VAL E CA 1
ATOM 7855 C C . VAL A 1 1281 ? 334.866 194.265 362.301 1.00 104.39 1253 VAL E C 1
ATOM 7856 O O . VAL A 1 1281 ? 334.575 194.487 361.120 1.00 100.30 1253 VAL E O 1
ATOM 7860 N N . LYS A 1 1282 ? 334.532 193.140 362.939 1.00 107.75 1254 LYS E N 1
ATOM 7861 C CA . LYS A 1 1282 ? 333.703 192.130 362.288 1.00 109.08 1254 LYS E CA 1
ATOM 7862 C C . LYS A 1 1282 ? 332.329 192.690 361.937 1.00 107.93 1254 LYS E C 1
ATOM 7863 O O . LYS A 1 1282 ? 331.870 192.572 360.795 1.00 106.62 1254 LYS E O 1
ATOM 7869 N N . GLY A 1 1283 ? 331.655 193.302 362.909 1.00 106.92 1255 GLY E N 1
ATOM 7870 C CA . GLY A 1 1283 ? 330.368 193.921 362.656 1.00 103.64 1255 GLY E CA 1
ATOM 7871 C C . GLY A 1 1283 ? 330.412 195.435 362.703 1.00 99.62 1255 GLY E C 1
ATOM 7872 O O . GLY A 1 1283 ? 330.494 196.025 363.784 1.00 99.59 1255 GLY E O 1
ATOM 7873 N N . LEU A 1 1284 ? 330.336 196.075 361.540 1.00 95.03 1256 LEU E N 1
ATOM 7874 C CA . LEU A 1 1284 ? 330.436 197.524 361.435 1.00 91.72 1256 LEU E CA 1
ATOM 7875 C C . LEU A 1 1284 ? 329.076 198.116 361.092 1.00 92.09 1256 LEU E C 1
ATOM 7876 O O . LEU A 1 1284 ? 328.306 197.529 360.325 1.00 95.56 1256 LEU E O 1
ATOM 7881 N N . THR A 1 1285 ? 328.785 199.281 361.664 1.00 89.56 1257 THR E N 1
ATOM 7882 C CA . THR A 1 1285 ? 327.503 199.947 361.468 1.00 86.99 1257 THR E CA 1
ATOM 7883 C C . THR A 1 1285 ? 327.616 201.285 360.756 1.00 82.41 1257 THR E C 1
ATOM 7884 O O . THR A 1 1285 ? 326.842 201.549 359.832 1.00 81.52 1257 THR E O 1
ATOM 7888 N N . ALA A 1 1286 ? 328.556 202.140 361.153 1.00 81.40 1258 ALA E N 1
ATOM 7889 C CA . ALA A 1 1286 ? 328.707 203.445 360.525 1.00 76.10 1258 ALA E CA 1
ATOM 7890 C C . ALA A 1 1286 ? 330.148 203.904 360.679 1.00 69.38 1258 ALA E C 1
ATOM 7891 O O . ALA A 1 1286 ? 330.869 203.457 361.575 1.00 71.56 1258 ALA E O 1
ATOM 7893 N N . LEU A 1 1287 ? 330.556 204.808 359.792 1.00 60.32 1259 LEU E N 1
ATOM 7894 C CA . LEU A 1 1287 ? 331.911 205.339 359.818 1.00 60.58 1259 LEU E CA 1
ATOM 7895 C C . LEU A 1 1287 ? 331.949 206.634 359.020 1.00 58.66 1259 LEU E C 1
ATOM 7896 O O . LEU A 1 1287 ? 331.015 206.967 358.288 1.00 59.18 1259 LEU E O 1
ATOM 7901 N N . ASP A 1 1288 ? 333.054 207.361 359.173 1.00 54.30 1260 ASP E N 1
ATOM 7902 C CA . ASP A 1 1288 ? 333.275 208.603 358.449 1.00 46.72 1260 ASP E CA 1
ATOM 7903 C C . ASP A 1 1288 ? 334.769 208.783 358.229 1.00 43.40 1260 ASP E C 1
ATOM 7904 O O . ASP A 1 1288 ? 335.594 208.227 358.957 1.00 47.85 1260 ASP E O 1
ATOM 7909 N N . ILE A 1 1289 ? 335.107 209.570 357.208 1.00 45.27 1261 ILE E N 1
ATOM 7910 C CA . ILE A 1 1289 ? 336.489 209.815 356.825 1.00 48.13 1261 ILE E CA 1
ATOM 7911 C C . ILE A 1 1289 ? 336.716 211.319 356.757 1.00 46.78 1261 ILE E C 1
ATOM 7912 O O . ILE A 1 1289 ? 335.803 212.101 356.483 1.00 50.04 1261 ILE E O 1
ATOM 7917 N N . HIS A 1 1290 ? 337.960 211.716 357.007 1.00 44.35 1262 HIS E N 1
ATOM 7918 C CA . HIS A 1 1290 ? 338.371 213.114 357.025 1.00 44.30 1262 HIS E CA 1
ATOM 7919 C C . HIS A 1 1290 ? 339.384 213.326 355.910 1.00 56.55 1262 HIS E C 1
ATOM 7920 O O . HIS A 1 1290 ? 340.408 212.622 355.874 1.00 65.44 1262 HIS E O 1
ATOM 7927 N N . PRO A 1 1291 ? 339.148 214.244 354.968 1.00 61.25 1263 PRO E N 1
ATOM 7928 C CA . PRO A 1 1291 ? 340.108 214.404 353.860 1.00 63.04 1263 PRO E CA 1
ATOM 7929 C C . PRO A 1 1291 ? 341.465 214.935 354.294 1.00 63.61 1263 PRO E C 1
ATOM 7930 O O . PRO A 1 1291 ? 342.496 214.411 353.854 1.00 66.74 1263 PRO E O 1
ATOM 7934 N N . GLN A 1 1292 ? 341.497 215.961 355.148 1.00 58.95 1264 GLN E N 1
ATOM 7935 C CA . GLN A 1 1292 ? 342.768 216.573 355.525 1.00 61.38 1264 GLN E CA 1
ATOM 7936 C C . GLN A 1 1292 ? 343.594 215.646 356.409 1.00 63.86 1264 GLN E C 1
ATOM 7937 O O . GLN A 1 1292 ? 344.797 215.464 356.184 1.00 69.58 1264 GLN E O 1
ATOM 7943 N N . ALA A 1 1293 ? 342.969 215.052 357.419 1.00 63.40 1265 ALA E N 1
ATOM 7944 C CA . ALA A 1 1293 ? 343.643 214.163 358.356 1.00 68.65 1265 ALA E CA 1
ATOM 7945 C C . ALA A 1 1293 ? 343.158 212.741 358.118 1.00 74.66 1265 ALA E C 1
ATOM 7946 O O . ALA A 1 1293 ? 341.952 212.482 358.148 1.00 70.98 1265 ALA E O 1
ATOM 7948 N N . ASP A 1 1294 ? 344.096 211.819 357.912 1.00 82.92 1266 ASP E N 1
ATOM 7949 C CA . ASP A 1 1294 ? 343.742 210.440 357.602 1.00 81.36 1266 ASP E CA 1
ATOM 7950 C C . ASP A 1 1294 ? 343.220 209.729 358.844 1.00 80.11 1266 ASP E C 1
ATOM 7951 O O . ASP A 1 1294 ? 343.898 208.861 359.404 1.00 85.15 1266 ASP E O 1
ATOM 7956 N N . LEU A 1 1295 ? 342.017 210.092 359.282 1.00 64.22 1267 LEU E N 1
ATOM 7957 C CA . LEU A 1 1295 ? 341.409 209.547 360.494 1.00 62.68 1267 LEU E CA 1
ATOM 7958 C C . LEU A 1 1295 ? 340.099 208.863 360.118 1.00 54.65 1267 LEU E C 1
ATOM 7959 O O . LEU A 1 1295 ? 339.082 209.530 359.904 1.00 50.55 1267 LEU E O 1
ATOM 7964 N N . ILE A 1 1296 ? 340.122 207.537 360.040 1.00 59.32 1268 ILE E N 1
ATOM 7965 C CA . ILE A 1 1296 ? 338.928 206.749 359.760 1.00 57.03 1268 ILE E CA 1
ATOM 7966 C C . ILE A 1 1296 ? 338.284 206.388 361.094 1.00 59.41 1268 ILE E C 1
ATOM 7967 O O . ILE A 1 1296 ? 338.791 205.536 361.829 1.00 65.22 1268 ILE E O 1
ATOM 7972 N N . ALA A 1 1297 ? 337.164 207.033 361.409 1.00 51.15 1269 ALA E N 1
ATOM 7973 C CA . ALA A 1 1297 ? 336.439 206.774 362.647 1.00 56.43 1269 ALA E CA 1
ATOM 7974 C C . ALA A 1 1297 ? 335.385 205.708 362.380 1.00 59.91 1269 ALA E C 1
ATOM 7975 O O . ALA A 1 1297 ? 334.535 205.874 361.501 1.00 63.65 1269 ALA E O 1
ATOM 7977 N N . CYS A 1 1298 ? 335.433 204.618 363.138 1.00 65.44 1270 CYS E N 1
ATOM 7978 C CA . CYS A 1 1298 ? 334.531 203.493 362.947 1.00 66.82 1270 CYS E CA 1
ATOM 7979 C C . CYS A 1 1298 ? 333.588 203.342 364.137 1.00 72.39 1270 CYS E C 1
ATOM 7980 O O . CYS A 1 1298 ? 333.803 203.901 365.214 1.00 79.73 1270 CYS E O 1
ATOM 7983 N N . GLY A 1 1299 ? 332.523 202.569 363.922 1.00 70.21 1271 GLY E N 1
ATOM 7984 C CA . GLY A 1 1299 ? 331.558 202.259 364.950 1.00 79.15 1271 GLY E CA 1
ATOM 7985 C C . GLY A 1 1299 ? 331.605 200.796 365.363 1.00 87.79 1271 GLY E C 1
ATOM 7986 O O . GLY A 1 1299 ? 332.379 199.992 364.851 1.00 90.50 1271 GLY E O 1
ATOM 7987 N N . SER A 1 1300 ? 330.735 200.461 366.313 1.00 95.88 1272 SER E N 1
ATOM 7988 C CA . SER A 1 1300 ? 330.684 199.103 366.835 1.00 105.86 1272 SER E CA 1
ATOM 7989 C C . SER A 1 1300 ? 329.369 198.896 367.570 1.00 107.29 1272 SER E C 1
ATOM 7990 O O . SER A 1 1300 ? 328.778 199.844 368.094 1.00 105.03 1272 SER E O 1
ATOM 7993 N N . VAL A 1 1301 ? 328.922 197.639 367.596 1.00 107.90 1273 VAL E N 1
ATOM 7994 C CA . VAL A 1 1301 ? 327.702 197.287 368.315 1.00 109.00 1273 VAL E CA 1
ATOM 7995 C C . VAL A 1 1301 ? 327.921 197.354 369.823 1.00 111.50 1273 VAL E C 1
ATOM 7996 O O . VAL A 1 1301 ? 326.983 197.624 370.584 1.00 109.33 1273 VAL E O 1
ATOM 8000 N N . ASN A 1 1302 ? 329.154 197.119 370.281 1.00 112.82 1274 ASN E N 1
ATOM 8001 C CA . ASN A 1 1302 ? 329.480 197.045 371.702 1.00 114.88 1274 ASN E CA 1
ATOM 8002 C C . ASN A 1 1302 ? 329.975 198.372 372.270 1.00 111.95 1274 ASN E C 1
ATOM 8003 O O . ASN A 1 1302 ? 330.820 198.372 373.175 1.00 109.75 1274 ASN E O 1
ATOM 8008 N N . GLN A 1 1303 ? 329.495 199.500 371.744 1.00 109.37 1275 GLN E N 1
ATOM 8009 C CA . GLN A 1 1303 ? 329.800 200.858 372.190 1.00 108.53 1275 GLN E CA 1
ATOM 8010 C C . GLN A 1 1303 ? 331.232 201.283 371.892 1.00 108.91 1275 GLN E C 1
ATOM 8011 O O . GLN A 1 1303 ? 331.615 202.399 372.258 1.00 108.93 1275 GLN E O 1
ATOM 8017 N N . PHE A 1 1304 ? 332.040 200.441 371.255 1.00 108.79 1276 PHE E N 1
ATOM 8018 C CA . PHE A 1 1304 ? 333.391 200.841 370.894 1.00 107.87 1276 PHE E CA 1
ATOM 8019 C C . PHE A 1 1304 ? 333.364 201.817 369.724 1.00 98.46 1276 PHE E C 1
ATOM 8020 O O . PHE A 1 1304 ? 332.483 201.767 368.863 1.00 93.91 1276 PHE E O 1
ATOM 8028 N N . THR A 1 1305 ? 334.341 202.723 369.705 1.00 97.03 1277 THR E N 1
ATOM 8029 C CA . THR A 1 1305 ? 334.485 203.723 368.646 1.00 91.59 1277 THR E CA 1
ATOM 8030 C C . THR A 1 1305 ? 335.973 203.839 368.328 1.00 90.86 1277 THR E C 1
ATOM 8031 O O . THR A 1 1305 ? 336.705 204.576 368.993 1.00 92.63 1277 THR E O 1
ATOM 8035 N N . ALA A 1 1306 ? 336.417 203.107 367.310 1.00 86.69 1278 ALA E N 1
ATOM 8036 C CA . ALA A 1 1306 ? 337.818 203.099 366.918 1.00 83.16 1278 ALA E CA 1
ATOM 8037 C C . ALA A 1 1306 ? 338.070 204.175 365.871 1.00 75.05 1278 ALA E C 1
ATOM 8038 O O . ALA A 1 1306 ? 337.408 204.205 364.829 1.00 74.98 1278 ALA E O 1
ATOM 8040 N N . ILE A 1 1307 ? 339.024 205.052 366.154 1.00 74.19 1279 ILE E N 1
ATOM 8041 C CA . ILE A 1 1307 ? 339.411 206.131 365.254 1.00 66.93 1279 ILE E CA 1
ATOM 8042 C C . ILE A 1 1307 ? 340.830 205.822 364.798 1.00 72.50 1279 ILE E C 1
ATOM 8043 O O . ILE A 1 1307 ? 341.804 206.232 365.438 1.00 82.37 1279 ILE E O 1
ATOM 8048 N N . TYR A 1 1308 ? 340.955 205.104 363.690 1.00 65.86 1280 TYR E N 1
ATOM 8049 C CA . TYR A 1 1308 ? 342.241 204.616 363.217 1.00 71.23 1280 TYR E CA 1
ATOM 8050 C C . TYR A 1 1308 ? 342.779 205.520 362.113 1.00 68.20 1280 TYR E C 1
ATOM 8051 O O . TYR A 1 1308 ? 342.199 206.556 361.779 1.00 62.85 1280 TYR E O 1
ATOM 8060 N N . ASN A 1 1309 ? 343.909 205.114 361.550 1.00 76.89 1281 ASN E N 1
ATOM 8061 C CA . ASN A 1 1309 ? 344.592 205.844 360.496 1.00 79.43 1281 ASN E CA 1
ATOM 8062 C C . ASN A 1 1309 ? 344.570 205.028 359.210 1.00 87.23 1281 ASN E C 1
ATOM 8063 O O . ASN A 1 1309 ? 344.183 203.856 359.193 1.00 89.18 1281 ASN E O 1
ATOM 8068 N N . SER A 1 1310 ? 344.987 205.672 358.117 1.00 87.18 1282 SER E N 1
ATOM 8069 C CA . SER A 1 1310 ? 345.054 204.984 356.832 1.00 90.03 1282 SER E CA 1
ATOM 8070 C C . SER A 1 1310 ? 346.030 203.815 356.873 1.00 91.64 1282 SER E C 1
ATOM 8071 O O . SER A 1 1310 ? 345.842 202.824 356.157 1.00 92.05 1282 SER E O 1
ATOM 8074 N N . SER A 1 1311 ? 347.075 203.911 357.696 1.00 84.99 1283 SER E N 1
ATOM 8075 C CA . SER A 1 1311 ? 348.009 202.806 357.862 1.00 90.93 1283 SER E CA 1
ATOM 8076 C C . SER A 1 1311 ? 347.477 201.719 358.787 1.00 96.11 1283 SER E C 1
ATOM 8077 O O . SER A 1 1311 ? 348.111 200.665 358.904 1.00 102.90 1283 SER E O 1
ATOM 8080 N N . GLY A 1 1312 ? 346.341 201.948 359.440 1.00 89.04 1284 GLY E N 1
ATOM 8081 C CA . GLY A 1 1312 ? 345.768 200.967 360.337 1.00 85.63 1284 GLY E CA 1
ATOM 8082 C C . GLY A 1 1312 ? 346.343 200.956 361.732 1.00 92.89 1284 GLY E C 1
ATOM 8083 O O . GLY A 1 1312 ? 346.070 200.018 362.490 1.00 99.33 1284 GLY E O 1
ATOM 8084 N N . GLU A 1 1313 ? 347.125 201.966 362.099 1.00 95.73 1285 GLU E N 1
ATOM 8085 C CA . GLU A 1 1313 ? 347.701 202.034 363.433 1.00 98.35 1285 GLU E CA 1
ATOM 8086 C C . GLU A 1 1313 ? 346.632 202.387 364.458 1.00 93.65 1285 GLU E C 1
ATOM 8087 O O . GLU A 1 1313 ? 345.791 203.260 364.226 1.00 85.00 1285 GLU E O 1
ATOM 8093 N N . LEU A 1 1314 ? 346.667 201.696 365.595 1.00 99.18 1286 LEU E N 1
ATOM 8094 C CA . LEU A 1 1314 ? 345.706 201.952 366.660 1.00 99.53 1286 LEU E CA 1
ATOM 8095 C C . LEU A 1 1314 ? 345.954 203.326 367.268 1.00 100.10 1286 LEU E C 1
ATOM 8096 O O . LEU A 1 1314 ? 347.069 203.631 367.703 1.00 102.83 1286 LEU E O 1
ATOM 8101 N N . ILE A 1 1315 ? 344.914 204.157 367.300 1.00 90.77 1287 ILE E N 1
ATOM 8102 C CA . ILE A 1 1315 ? 345.039 205.502 367.850 1.00 88.97 1287 ILE E CA 1
ATOM 8103 C C . ILE A 1 1315 ? 344.159 205.635 369.085 1.00 90.96 1287 ILE E C 1
ATOM 8104 O O . ILE A 1 1315 ? 344.655 205.900 370.186 1.00 94.97 1287 ILE E O 1
ATOM 8109 N N . ASN A 1 1316 ? 342.852 205.442 368.920 1.00 85.15 1288 ASN E N 1
ATOM 8110 C CA . ASN A 1 1316 ? 341.921 205.586 370.028 1.00 90.85 1288 ASN E CA 1
ATOM 8111 C C . ASN A 1 1316 ? 340.813 204.550 369.933 1.00 93.14 1288 ASN E C 1
ATOM 8112 O O . ASN A 1 1316 ? 340.284 204.288 368.850 1.00 89.98 1288 ASN E O 1
ATOM 8117 N N . ASN A 1 1317 ? 340.478 203.958 371.080 1.00 95.62 1289 ASN E N 1
ATOM 8118 C CA . ASN A 1 1317 ? 339.353 203.033 371.221 1.00 96.49 1289 ASN E CA 1
ATOM 8119 C C . ASN A 1 1317 ? 338.467 203.593 372.331 1.00 100.86 1289 ASN E C 1
ATOM 8120 O O . ASN A 1 1317 ? 338.632 203.248 373.503 1.00 103.49 1289 ASN E O 1
ATOM 8125 N N . ILE A 1 1318 ? 337.527 204.455 371.957 1.00 102.38 1290 ILE E N 1
ATOM 8126 C CA . ILE A 1 1318 ? 336.698 205.156 372.932 1.00 104.95 1290 ILE E CA 1
ATOM 8127 C C . ILE A 1 1318 ? 335.603 204.225 373.434 1.00 105.67 1290 ILE E C 1
ATOM 8128 O O . ILE A 1 1318 ? 334.864 203.629 372.641 1.00 102.28 1290 ILE E O 1
ATOM 8133 N N . LYS A 1 1319 ? 335.496 204.099 374.754 1.00 110.41 1291 LYS E N 1
ATOM 8134 C CA . LYS A 1 1319 ? 334.440 203.323 375.390 1.00 111.18 1291 LYS E CA 1
ATOM 8135 C C . LYS A 1 1319 ? 333.338 204.265 375.854 1.00 110.94 1291 LYS E C 1
ATOM 8136 O O . LYS A 1 1319 ? 333.613 205.272 376.515 1.00 110.57 1291 LYS E O 1
ATOM 8142 N N . TYR A 1 1320 ? 332.098 203.937 375.511 1.00 110.18 1292 TYR E N 1
ATOM 8143 C CA . TYR A 1 1320 ? 330.962 204.781 375.863 1.00 111.23 1292 TYR E CA 1
ATOM 8144 C C . TYR A 1 1320 ? 330.480 204.488 377.280 1.00 109.03 1292 TYR E C 1
ATOM 8145 O O . TYR A 1 1320 ? 330.876 205.160 378.232 1.00 105.90 1292 TYR E O 1
ATOM 8154 N N . ALA A 1 1331 ? 324.223 201.235 369.124 1.00 94.15 1303 ALA E N 1
ATOM 8155 C CA . ALA A 1 1331 ? 324.737 201.244 367.760 1.00 97.50 1303 ALA E CA 1
ATOM 8156 C C . ALA A 1 1331 ? 325.087 202.661 367.314 1.00 92.94 1303 ALA E C 1
ATOM 8157 O O . ALA A 1 1331 ? 324.218 203.528 367.230 1.00 92.05 1303 ALA E O 1
ATOM 8159 N N . ILE A 1 1332 ? 326.369 202.886 367.028 1.00 91.31 1304 ILE E N 1
ATOM 8160 C CA . ILE A 1 1332 ? 326.844 204.183 366.560 1.00 86.66 1304 ILE E CA 1
ATOM 8161 C C . ILE A 1 1332 ? 326.507 204.317 365.082 1.00 87.31 1304 ILE E C 1
ATOM 8162 O O . ILE A 1 1332 ? 327.186 203.741 364.225 1.00 86.56 1304 ILE E O 1
ATOM 8167 N N . SER A 1 1333 ? 325.460 205.080 364.772 1.00 86.80 1305 SER E N 1
ATOM 8168 C CA . SER A 1 1333 ? 324.920 205.148 363.422 1.00 86.90 1305 SER E CA 1
ATOM 8169 C C . SER A 1 1333 ? 325.225 206.453 362.698 1.00 81.43 1305 SER E C 1
ATOM 8170 O O . SER A 1 1333 ? 324.737 206.646 361.580 1.00 80.82 1305 SER E O 1
ATOM 8173 N N . CYS A 1 1334 ? 326.016 207.349 363.287 1.00 77.38 1306 CYS E N 1
ATOM 8174 C CA . CYS A 1 1334 ? 326.304 208.623 362.631 1.00 67.58 1306 CYS E CA 1
ATOM 8175 C C . CYS A 1 1334 ? 327.626 209.169 363.152 1.00 62.12 1306 CYS E C 1
ATOM 8176 O O . CYS A 1 1334 ? 327.725 209.542 364.325 1.00 61.17 1306 CYS E O 1
ATOM 8179 N N . LEU A 1 1335 ? 328.632 209.212 362.284 1.00 55.49 1307 LEU E N 1
ATOM 8180 C CA . LEU A 1 1335 ? 329.899 209.868 362.562 1.00 45.06 1307 LEU E CA 1
ATOM 8181 C C . LEU A 1 1335 ? 330.144 210.931 361.502 1.00 40.06 1307 LEU E C 1
ATOM 8182 O O . LEU A 1 1335 ? 329.810 210.737 360.330 1.00 43.04 1307 LEU E O 1
ATOM 8187 N N . ALA A 1 1336 ? 330.722 212.054 361.917 1.00 35.67 1308 ALA E N 1
ATOM 8188 C CA . ALA A 1 1336 ? 331.002 213.146 360.999 1.00 34.64 1308 ALA E CA 1
ATOM 8189 C C . ALA A 1 1336 ? 332.285 213.841 361.423 1.00 36.81 1308 ALA E C 1
ATOM 8190 O O . ALA A 1 1336 ? 332.514 214.061 362.615 1.00 40.94 1308 ALA E O 1
ATOM 8192 N N . PHE A 1 1337 ? 333.109 214.189 360.442 1.00 32.32 1309 PHE E N 1
ATOM 8193 C CA . PHE A 1 1337 ? 334.360 214.895 360.670 1.00 29.38 1309 PHE E CA 1
ATOM 8194 C C . PHE A 1 1337 ? 334.244 216.319 360.150 1.00 32.70 1309 PHE E C 1
ATOM 8195 O O . PHE A 1 1337 ? 333.752 216.545 359.041 1.00 43.06 1309 PHE E O 1
ATOM 8203 N N . HIS A 1 1338 ? 334.691 217.276 360.954 1.00 30.18 1310 HIS E N 1
ATOM 8204 C CA . HIS A 1 1338 ? 334.730 218.656 360.501 1.00 29.70 1310 HIS E CA 1
ATOM 8205 C C . HIS A 1 1338 ? 335.674 218.756 359.311 1.00 36.06 1310 HIS E C 1
ATOM 8206 O O . HIS A 1 1338 ? 336.803 218.252 359.380 1.00 41.42 1310 HIS E O 1
ATOM 8213 N N . PRO A 1 1339 ? 335.258 219.382 358.208 1.00 39.83 1311 PRO E N 1
ATOM 8214 C CA . PRO A 1 1339 ? 336.121 219.416 357.016 1.00 42.28 1311 PRO E CA 1
ATOM 8215 C C . PRO A 1 1339 ? 337.438 220.137 357.237 1.00 46.91 1311 PRO E C 1
ATOM 8216 O O . PRO A 1 1339 ? 338.383 219.915 356.471 1.00 51.85 1311 PRO E O 1
ATOM 8220 N N . HIS A 1 1340 ? 337.536 220.984 358.261 1.00 43.10 1312 HIS E N 1
ATOM 8221 C CA . HIS A 1 1340 ? 338.777 221.685 358.569 1.00 38.16 1312 HIS E CA 1
ATOM 8222 C C . HIS A 1 1340 ? 339.351 221.260 359.913 1.00 44.55 1312 HIS E C 1
ATOM 8223 O O . HIS A 1 1340 ? 340.499 220.810 359.969 1.00 50.50 1312 HIS E O 1
ATOM 8230 N N . TRP A 1 1341 ? 338.588 221.376 360.996 1.00 45.81 1313 TRP E N 1
ATOM 8231 C CA . TRP A 1 1341 ? 339.085 220.987 362.305 1.00 43.15 1313 TRP E CA 1
ATOM 8232 C C . TRP A 1 1341 ? 339.131 219.465 362.428 1.00 38.65 1313 TRP E C 1
ATOM 8233 O O . TRP A 1 1341 ? 338.426 218.755 361.709 1.00 38.21 1313 TRP E O 1
ATOM 8244 N N . PRO A 1 1342 ? 339.958 218.937 363.338 1.00 35.96 1314 PRO E N 1
ATOM 8245 C CA . PRO A 1 1342 ? 339.933 217.507 363.673 1.00 37.41 1314 PRO E CA 1
ATOM 8246 C C . PRO A 1 1342 ? 338.805 217.131 364.633 1.00 40.50 1314 PRO E C 1
ATOM 8247 O O . PRO A 1 1342 ? 339.011 216.412 365.612 1.00 48.88 1314 PRO E O 1
ATOM 8251 N N . HIS A 1 1343 ? 337.600 217.611 364.342 1.00 37.22 1315 HIS E N 1
ATOM 8252 C CA . HIS A 1 1343 ? 336.444 217.357 365.188 1.00 33.31 1315 HIS E CA 1
ATOM 8253 C C . HIS A 1 1343 ? 335.661 216.164 364.664 1.00 31.96 1315 HIS E C 1
ATOM 8254 O O . HIS A 1 1343 ? 335.544 215.967 363.453 1.00 39.06 1315 HIS E O 1
ATOM 8261 N N . LEU A 1 1344 ? 335.118 215.376 365.586 1.00 32.87 1316 LEU E N 1
ATOM 8262 C CA . LEU A 1 1344 ? 334.310 214.213 365.252 1.00 32.41 1316 LEU E CA 1
ATOM 8263 C C . LEU A 1 1344 ? 333.039 214.226 366.085 1.00 39.82 1316 LEU E C 1
ATOM 8264 O O . LEU A 1 1344 ? 333.083 214.495 367.289 1.00 50.98 1316 LEU E O 1
ATOM 8269 N N . ALA A 1 1345 ? 331.913 213.927 365.444 1.00 40.66 1317 ALA E N 1
ATOM 8270 C CA . ALA A 1 1345 ? 330.621 213.853 366.111 1.00 43.52 1317 ALA E CA 1
ATOM 8271 C C . ALA A 1 1345 ? 330.184 212.401 366.209 1.00 43.41 1317 ALA E C 1
ATOM 8272 O O . ALA A 1 1345 ? 330.141 211.692 365.199 1.00 49.18 1317 ALA E O 1
ATOM 8274 N N . VAL A 1 1346 ? 329.856 211.967 367.420 1.00 45.31 1318 VAL E N 1
ATOM 8275 C CA . VAL A 1 1346 ? 329.432 210.600 367.681 1.00 49.57 1318 VAL E CA 1
ATOM 8276 C C . VAL A 1 1346 ? 327.997 210.634 368.184 1.00 62.52 1318 VAL E C 1
ATOM 8277 O O . VAL A 1 1346 ? 327.700 211.295 369.185 1.00 68.74 1318 VAL E O 1
ATOM 8281 N N . GLY A 1 1347 ? 327.111 209.928 367.487 1.00 65.91 1319 GLY E N 1
ATOM 8282 C CA . GLY A 1 1347 ? 325.737 209.798 367.926 1.00 70.28 1319 GLY E CA 1
ATOM 8283 C C . GLY A 1 1347 ? 325.337 208.343 368.040 1.00 78.57 1319 GLY E C 1
ATOM 8284 O O . GLY A 1 1347 ? 325.277 207.628 367.035 1.00 79.72 1319 GLY E O 1
ATOM 8285 N N . SER A 1 1348 ? 325.063 207.894 369.260 1.00 83.97 1320 SER E N 1
ATOM 8286 C CA . SER A 1 1348 ? 324.777 206.494 369.518 1.00 90.91 1320 SER E CA 1
ATOM 8287 C C . SER A 1 1348 ? 323.350 206.157 369.095 1.00 91.29 1320 SER E C 1
ATOM 8288 O O . SER A 1 1348 ? 322.605 207.000 368.589 1.00 86.45 1320 SER E O 1
ATOM 8291 N N . ASN A 1 1349 ? 322.967 204.892 369.292 1.00 95.01 1321 ASN E N 1
ATOM 8292 C CA . ASN A 1 1349 ? 321.579 204.508 369.068 1.00 93.64 1321 ASN E CA 1
ATOM 8293 C C . ASN A 1 1349 ? 320.655 205.283 369.996 1.00 93.77 1321 ASN E C 1
ATOM 8294 O O . ASN A 1 1349 ? 319.587 205.747 369.580 1.00 93.00 1321 ASN E O 1
ATOM 8299 N N . ASP A 1 1350 ? 321.050 205.432 371.258 1.00 94.71 1322 ASP E N 1
ATOM 8300 C CA . ASP A 1 1350 ? 320.409 206.408 372.123 1.00 93.58 1322 ASP E CA 1
ATOM 8301 C C . ASP A 1 1350 ? 320.655 207.807 371.574 1.00 89.94 1322 ASP E C 1
ATOM 8302 O O . ASP A 1 1350 ? 321.702 208.093 370.987 1.00 88.90 1322 ASP E O 1
ATOM 8307 N N . TYR A 1 1351 ? 319.683 208.691 371.777 1.00 88.19 1323 TYR E N 1
ATOM 8308 C CA . TYR A 1 1351 ? 319.675 209.961 371.062 1.00 88.04 1323 TYR E CA 1
ATOM 8309 C C . TYR A 1 1351 ? 320.633 210.959 371.697 1.00 86.98 1323 TYR E C 1
ATOM 8310 O O . TYR A 1 1351 ? 320.241 212.084 372.020 1.00 90.14 1323 TYR E O 1
ATOM 8319 N N . TYR A 1 1352 ? 321.891 210.563 371.869 1.00 84.98 1324 TYR E N 1
ATOM 8320 C CA . TYR A 1 1352 ? 322.920 211.414 372.445 1.00 87.59 1324 TYR E CA 1
ATOM 8321 C C . TYR A 1 1352 ? 323.880 211.866 371.353 1.00 84.19 1324 TYR E C 1
ATOM 8322 O O . TYR A 1 1352 ? 324.207 211.097 370.445 1.00 87.58 1324 TYR E O 1
ATOM 8331 N N . ILE A 1 1353 ? 324.322 213.119 371.440 1.00 79.48 1325 ILE E N 1
ATOM 8332 C CA . ILE A 1 1353 ? 325.277 213.691 370.500 1.00 73.67 1325 ILE E CA 1
ATOM 8333 C C . ILE A 1 1353 ? 326.495 214.172 371.274 1.00 77.74 1325 ILE E C 1
ATOM 8334 O O . ILE A 1 1353 ? 326.364 214.776 372.345 1.00 86.89 1325 ILE E O 1
ATOM 8339 N N . SER A 1 1354 ? 327.680 213.899 370.734 1.00 66.00 1326 SER E N 1
ATOM 8340 C CA . SER A 1 1354 ? 328.920 214.424 371.285 1.00 62.74 1326 SER E CA 1
ATOM 8341 C C . SER A 1 1354 ? 329.806 214.890 370.143 1.00 54.52 1326 SER E C 1
ATOM 8342 O O . SER A 1 1354 ? 329.691 214.405 369.016 1.00 57.49 1326 SER E O 1
ATOM 8345 N N . VAL A 1 1355 ? 330.685 215.842 370.442 1.00 54.31 1327 VAL E N 1
ATOM 8346 C CA . VAL A 1 1355 ? 331.667 216.343 369.486 1.00 51.29 1327 VAL E CA 1
ATOM 8347 C C . VAL A 1 1355 ? 333.035 216.249 370.140 1.00 56.65 1327 VAL E C 1
ATOM 8348 O O . VAL A 1 1355 ? 333.265 216.854 371.194 1.00 70.69 1327 VAL E O 1
ATOM 8352 N N . TYR A 1 1356 ? 333.938 215.497 369.525 1.00 49.42 1328 TYR E N 1
ATOM 8353 C CA . TYR A 1 1356 ? 335.251 215.245 370.094 1.00 53.39 1328 TYR E CA 1
ATOM 8354 C C . TYR A 1 1356 ? 336.310 216.107 369.418 1.00 54.06 1328 TYR E C 1
ATOM 8355 O O . TYR A 1 1356 ? 336.185 216.494 368.256 1.00 57.18 1328 TYR E O 1
ATOM 8364 N N . SER A 1 1357 ? 337.363 216.407 370.172 1.00 63.01 1329 SER E N 1
ATOM 8365 C CA . SER A 1 1357 ? 338.459 217.220 369.670 1.00 65.72 1329 SER E CA 1
ATOM 8366 C C . SER A 1 1357 ? 339.743 216.785 370.357 1.00 78.79 1329 SER E C 1
ATOM 8367 O O . SER A 1 1357 ? 339.720 216.134 371.404 1.00 83.51 1329 SER E O 1
ATOM 8370 N N . VAL A 1 1358 ? 340.870 217.148 369.750 1.00 76.93 1330 VAL E N 1
ATOM 8371 C CA . VAL A 1 1358 ? 342.183 216.789 370.276 1.00 86.41 1330 VAL E CA 1
ATOM 8372 C C . VAL A 1 1358 ? 342.711 217.987 371.061 1.00 92.13 1330 VAL E C 1
ATOM 8373 O O . VAL A 1 1358 ? 343.176 218.974 370.486 1.00 97.18 1330 VAL E O 1
ATOM 8377 N N . GLU A 1 1359 ? 342.636 217.893 372.387 1.00 92.45 1331 GLU E N 1
ATOM 8378 C CA . GLU A 1 1359 ? 343.125 218.927 373.298 1.00 92.27 1331 GLU E CA 1
ATOM 8379 C C . GLU A 1 1359 ? 342.670 220.328 372.895 1.00 90.23 1331 GLU E C 1
ATOM 8380 O O . GLU A 1 1359 ? 343.108 221.321 373.472 1.00 95.11 1331 GLU E O 1
ATOM 8386 N N . ARG B 2 5 ? 295.855 269.686 323.971 1.00 49.67 399 ARG G N 1
ATOM 8387 C CA . ARG B 2 5 ? 296.951 269.760 324.925 1.00 49.20 399 ARG G CA 1
ATOM 8388 C C . ARG B 2 5 ? 297.215 271.194 325.354 1.00 46.36 399 ARG G C 1
ATOM 8389 O O . ARG B 2 5 ? 297.016 272.129 324.580 1.00 45.97 399 ARG G O 1
ATOM 8397 N N . VAL B 2 6 ? 297.670 271.365 326.595 1.00 43.18 400 VAL G N 1
ATOM 8398 C CA . VAL B 2 6 ? 297.953 272.685 327.147 1.00 39.62 400 VAL G CA 1
ATOM 8399 C C . VAL B 2 6 ? 299.037 273.382 326.332 1.00 37.82 400 VAL G C 1
ATOM 8400 O O . VAL B 2 6 ? 298.960 274.592 326.094 1.00 35.42 400 VAL G O 1
ATOM 8404 N N . PHE B 2 7 ? 300.055 272.632 325.902 1.00 37.79 401 PHE G N 1
ATOM 8405 C CA . PHE B 2 7 ? 301.173 273.225 325.171 1.00 36.33 401 PHE G CA 1
ATOM 8406 C C . PHE B 2 7 ? 301.194 272.743 323.726 1.00 40.54 401 PHE G C 1
ATOM 8407 O O . PHE B 2 7 ? 300.286 272.024 323.296 1.00 44.53 401 PHE G O 1
ATOM 8415 N N . PHE B 2 8 ? 302.234 273.127 322.966 1.00 40.20 402 PHE G N 1
ATOM 8416 C CA . PHE B 2 8 ? 302.277 272.893 321.516 1.00 43.03 402 PHE G CA 1
ATOM 8417 C C . PHE B 2 8 ? 303.587 272.187 321.146 1.00 44.83 402 PHE G C 1
ATOM 8418 O O . PHE B 2 8 ? 304.582 272.815 320.778 1.00 44.32 402 PHE G O 1
ATOM 8426 N N . MET B 2 9 ? 303.577 270.856 321.215 1.00 43.04 403 MET G N 1
ATOM 8427 C CA . MET B 2 9 ? 304.710 270.074 320.735 1.00 41.44 403 MET G CA 1
ATOM 8428 C C . MET B 2 9 ? 304.863 270.238 319.231 1.00 43.83 403 MET G C 1
ATOM 8429 O O . MET B 2 9 ? 304.013 269.780 318.460 1.00 49.04 403 MET G O 1
ATOM 8434 N N . ASP B 2 10 ? 305.930 270.902 318.803 1.00 42.79 404 ASP G N 1
ATOM 8435 C CA . ASP B 2 10 ? 306.188 271.058 317.382 1.00 45.50 404 ASP G CA 1
ATOM 8436 C C . ASP B 2 10 ? 307.291 270.107 316.935 1.00 47.51 404 ASP G C 1
ATOM 8437 O O . ASP B 2 10 ? 307.917 269.414 317.744 1.00 48.68 404 ASP G O 1
ATOM 8442 N N . ASP B 2 11 ? 307.502 270.065 315.620 1.00 49.65 405 ASP G N 1
ATOM 8443 C CA . ASP B 2 11 ? 308.544 269.283 314.966 1.00 53.03 405 ASP G CA 1
ATOM 8444 C C . ASP B 2 11 ? 308.330 267.784 315.126 1.00 56.74 405 ASP G C 1
ATOM 8445 O O . ASP B 2 11 ? 309.259 266.997 314.917 1.00 56.15 405 ASP G O 1
ATOM 8450 N N . VAL B 2 12 ? 307.114 267.365 315.471 1.00 61.05 406 VAL G N 1
ATOM 8451 C CA . VAL B 2 12 ? 306.772 265.953 315.583 1.00 62.26 406 VAL G CA 1
ATOM 8452 C C . VAL B 2 12 ? 306.433 265.476 314.174 1.00 65.13 406 VAL G C 1
ATOM 8453 O O . VAL B 2 12 ? 305.280 265.518 313.741 1.00 66.09 406 VAL G O 1
ATOM 8457 N N . GLU B 2 13 ? 307.461 265.039 313.452 1.00 65.90 407 GLU G N 1
ATOM 8458 C CA . GLU B 2 13 ? 307.341 264.604 312.065 1.00 67.14 407 GLU G CA 1
ATOM 8459 C C . GLU B 2 13 ? 306.510 265.562 311.216 1.00 68.34 407 GLU G C 1
ATOM 8460 O O . GLU B 2 13 ? 307.047 266.373 310.464 1.00 69.09 407 GLU G O 1
#

Foldseek 3Di:
DCLVVLVQFDFFLPDCPQPPDQFFDDFDDQPLDQPAFFDAQAEEAEEQQQPPDAEPVDDADPLWAQAQLNFRCVVPDPVVRQVVSQVSLVVLLCVQVVRHHYDYHRQDDQVVLLVVLLVVCVVPVPHEYEYEYACRRDDADDLQAWDWGADDVRPDTDIHHVLVVVVSHDLQYEYEYHAFQQQSNLVSNQVSVVVVVVVVVCRQVNYKYKFWFHRPGGDDGDHQAHPRQLSCLQRVVLLNVVSLLQVDPVCVVFPPDHVVLSVVQDDDCCPCQGLNVVLNLLLLLLLLLLLPVQPDLVVCCVQLPRYRNRNSRVSSVLSSQLSCVVVVGHMDMSPGGDRRNPPPSVVVSSVQSCVSCSCSVCCVPVVDDRDRGCSLVVLLVVLVVCLVPVLDPDDDDSCLSSLLSVCVDDPCNLSSLVSLLSQLLSFLVSLSVSSSSPSVVSLLVVLPDPPPSCLQSSLSNLLSNCLNPLVCLVVCLVSVSLLSLLVVLQDPVDDLVSNLSSLSNLLSSLAPDVSSLVSVVVVVLLVSLLVQCPPPDQSSNLSSLSSLQSSLQLNVVSLVVCVVVVVLVSLLVQCQPLAVSSNLSSLSSLLSSLLRLVDDDVVNVVVNLVSLVSLLVCLQFFFLSSLLSSLLSLLSVCVVVLVVLLVLVVVVCVSSVSSVVSLVSQLPALDVVSVVLSVLSVVCRPPPHCVSRDDTSNSSSSSVVSRHRDPDDDQCPDCPHPVNVVLVVLSVQVVVLQVVLVVVPVVPFAFWDDWLDKDADPFAFFEWAALQGDQWIWTFGFQWIWIAGSPVGDTQDIGGSPDDNVKGFHDKDWRSSSPQIWIWTAILQQKIWIWGPGRPDPDDIDTSTIGRGDVCRKEWEADRRQQWIWMFWQDQWIWIARSSSRHTDDTAGNPDNFGFNYWEAEPPAQWIWTFTAQAWIWTFHPVDDSVPRTQAIAGDDGGGFQYQYWANDPQIWRFTAGQCQKTFTDGSVDRGTPDIGHDDRGWAHWDAARVAQWIWTADPQQWIFTAGPNRDGRDTDHDNFNYWDQNNRFRKIWTQHSGRMITIIHRD/DVDDDPPPD

Sequence (1061 aa):
EADLTDWNLPLAFMKKRHCEKIEGSKSLAQSWRMKDRMKTVSVALVLCLNVGVDPPDVVKTTPCARLECWIDPLSMGPQKALETIGANLQKQYENWQPRARYKQSLDPTVDEVKKLCTSLRRNAKEERVLFHYNGHGVPRPTVNGEVWVFNKNYTQYIPLSIYDLQTWMGSPSIFVYDCSNAGLIVKSFKQFALQREQELEVSMKNCIQLAACEATELLPMIPDLPADLFTSCLTTPIKIALRWFCMQKCVSLVPGVTLDLIEKIPGRLNDRRTPLGELNWIFTAITDTIAWNVLPRDLFQKLFRQDLLVASLFRNFLLAERIMRSYNCTPVSSPRLPPTYMHAMWQAWDLAVDICLSQLPTIIEEGTAFRHSPFFAEQLTAFQVWLTMGVENRNPPEQLPIVLQVLLSQVHRLRALDLLGRFLDLGPWAVSLALSVGIFPYVLKLLQSSARELRPLLVFIWAKILAVDSSCQADLVKDNGHKYFLSVLADPYMPAEHRTMTAFILAVIVNSYHTGQEACLQGNLIAICLEQLNDPHPLLRQWVAICLGRIWQNFDSARWCGVRDSAHEKLYSLLSDPIPEVRCAAVFALGTFVGNSAERTDHSTTIDHNVAMMLAQLVSDGSPMVRKELVVALSHLVVQYESNFCTVALQFISVYTQIWRVLLHLAADPYPEVSDVAMKVLNSIAYKFISATVQTGFCDWSARYFAQPVMKIPEEHDLESQIRKEREWRFLRNSRVRRQAQQVIQKGITRLDDQIFLNRNPGVPSVVKFHPFTPCIAVADKDSICFWDWEKGEKLDYFHNGNPRYTRVTAMEYLNGQDCSLLLTATDDGAIRVWKNFADLEKNPEMVTAWQGLSAGMVVDWEQETGLLMSSGDVRIVRIWDTDREMKVQDIPTGADSCVTSLSCDSHRSLIVAGLGDGSIRVYDRRMALSECRVMTYREHTAWVVKASLQKRPDGHIVSVSVNGDVRIFDPRMPESVNVLQIVKGLTALDIHPQADLIACGSVNQFTAIYNSSGELINNIKYAISCLAFHPHWPHLAVGSNDYYISVYSVERVFFMDDVE

B-factor: mean 57.14, std 24.36, range [14.58, 134.87]

Secondary structure (DSSP, 8-state):
--HHHHHT---TT-SHHHHS-S-PPPPP----S-S----EEEEEEEE---TT---SSS---SS----BTTB-GGGS-HHHHHHHHHHHHHHHHHTT--SSEEEEEES--HHHHHHHHHHHHHH-SSSEEEEEEE-SSSPPPBTTTEEEEE-SSSSSEEEEEHHHHHHHS-SS-EEEEESSSHHHHHHHHHHHHHHHHHHHH---SS-EEEESS-SS------SSS-SS-HHHHHH-HHHHHHHHHTTSGGGGGS-S--HHHHHT--S-SS-TTSHHHHHHHHHHHHHHHHHHHHS-HHHHHHHHSS-HHHHHHHHHHHHHHHHHHTTT---EESS-PPP-TT-THHHHHHHHHHHHHHSHHHHHHT----PPPSHHHHHHHHHHHHHHT--S--SPPTTHHHHHHHHHSSSSHHHHHHHHHHHHTT-HHHHHHHHHHT-HHHHHHGGG---TTHHHHHHHHHHHHHHH-TTHHHHHHHTTHHHHHHHHHT-TTS-HHHHHHHHHHHHHHTTT-HHHHHHHHHTTHHHHHHHTSS-S-HHHHHHHHHHHHHHTTT-HHHHHHHHHTTHHHHHGGGGG-SSHHHHHHHHHHHHHHHTT--S--HHHHHHHHHHHHHHTT-SS-S-HHHHHHHHHHHHHHHHHTHHHHHHHHHH---HHHHHHHHHHHHHT-SSHHHHHHHHHHHHHHHT--GGG----SHHHHHHGGGTS--SSPPTTT-TT-HHHHHHHHHHHHHHHHHHHHHHHHHT------EE------SS---EEEE-SSSS-EEEE-SS-EEEE-SSS--EEEEE-----SS--EEEEEEETTTSS-EEEEEETTSEEEEEESSS-SS---EEEEEEE-----EEEEE-TTT-EEEEEESSSEEEEEETTTTEEEEEEE--SSS-EEEEE--TTS--EEEEESSS-EEEE-TTS-STT-EEEEE----S-EEEEE--SSSS--EEEEETT-EEEEEETTEEEEEEEEE--SS---EE--SSS-EEEE--TTSEEEEEETT----EEEE----EEEE-SSSS-EEEE-SSS-EEEEE--/--S------

Nearest PDB structures (foldseek):
  6bcu-assembly1_W  TM=9.979E-01  e=0.000E+00  Homo sapiens
  7ux2-assembly1_A  TM=9.767E-01  e=0.000E+00  Homo sapiens
  7owg-assembly1_Y-2  TM=9.618E-01  e=0.000E+00  Homo sapiens
  8rch-assembly1_W  TM=9.588E-01  e=6.094E-48  Homo sapiens
  8rcn-assembly1_Y  TM=9.725E-01  e=5.380E-38  Homo sapiens

Radius of gyration: 41.6 Å; Cα contacts (8 Å, |Δi|>4): 2019; chains: 2; bounding box: 87×124×65 Å

Solvent-accessible surface area: 45305 Å² total; per-residue (Å²): 201,38,32,143,86,6,80,112,33,62,59,6,4,46,80,76,20,21,83,62,141,49,77,28,60,168,102,111,104,39,105,27,80,74,185,72,124,31,68,0,47,0,0,0,0,1,1,0,14,17,25,63,87,84,11,104,68,53,138,71,77,134,83,19,8,88,43,20,5,46,15,46,8,123,87,72,34,87,108,122,0,8,83,40,1,0,55,34,0,51,132,13,0,61,76,32,3,78,185,22,130,24,90,58,4,44,11,0,40,33,83,77,2,97,139,17,0,29,41,1,30,161,78,5,150,110,41,5,1,0,11,0,6,0,8,29,1,6,21,70,12,60,129,118,2,45,10,41,2,4,26,185,108,118,109,105,37,41,56,8,28,4,61,64,3,13,76,40,10,20,50,12,0,3,0,0,4,0,2,15,15,0,0,36,2,2,85,12,2,87,108,28,2,86,81,60,63,134,106,133,133,177,53,77,163,51,3,2,4,3,0,0,0,53,21,122,44,74,29,26,68,55,88,74,2,4,19,2,1,0,1,4,0,0,3,28,4,5,75,0,3,2,27,22,15,14,54,62,185,57,29,92,144,25,114,59,16,63,48,98,14,8,93,105,29,46,36,138,58,97,68,35,126,38,10,22,1,8,1,25,12,0,1,14,0,0,0,0,0,0,0,2,46,42,3,66,91,108,33,2,35,57,0,0,18,12,0,51,0,0,0,0,0,1,7,0,1,0,0,0,25,35,0,0,138,53,47,131,2,64,7,21,11,33,26,174,10,34,65,0,94,110,30,63,11,4,131,23,7,35,108,7,2,22,75,1,0,46,30,2,28,53,24,56,129,125,56,69,88,33,175,77,7,63,12,0,33,102,24,0,58,38,0,65,89,32,11,82,166,0,96,128,98,127,120,46,3,77,26,0,0,0,0,0,1,0,0,1,3,101,50,45,10,100,75,0,0,55,2,0,4,75,0,1,6,34,3,56,59,0,1,42,35,0,2,20,0,12,0,11,49,4,0,17,34,0,11,98,6,77,34,153,108,10,23,34,40,0,0,15,0,0,0,3,0,3,28,21,11,55,52,0,27,32,23,0,16,154,67,86,2,6,94,25,0,11,54,0,0,53,32,103,206,13,71,25,98,28,22,3,16,0,1,0,0,0,0,8,0,0,42,93,58,110,78,0,4,68,21,0,26,131,13,80,0,1,18,28,0,3,121,17,2,118,26,128,50,59,35,0,23,11,0,0,0,0,0,0,0,6,0,0,58,109,21,32,38,0,7,100,18,0,62,183,53,45,0,15,85,85,0,25,70,8,10,78,18,53,48,2,25,0,0,0,0,0,0,23,0,1,1,9,0,0,21,10,9,58,170,113,91,115,147,13,50,93,18,0,36,37,0,1,110,58,0,22,107,10,34,44,7,1,1,15,13,0,5,23,4,0,0,10,1,2,11,41,1,3,78,52,28,38,79,55,0,17,76,12,14,125,133,122,173,127,42,37,28,116,6,34,95,10,0,74,121,2,12,83,15,10,37,70,79,0,13,87,18,0,102,85,5,18,83,24,1,66,180,93,190,154,110,34,67,48,124,19,19,1,12,58,10,7,16,50,75,1,20,62,53,55,105,104,119,91,119,128,129,53,118,127,20,134,90,66,113,74,46,93,153,38,3,86,68,0,4,96,17,49,112,88,0,75,73,51,35,152,174,38,55,73,181,2,84,69,94,68,29,102,19,163,0,68,16,37,0,28,20,7,65,10,9,21,20,36,49,9,0,0,0,0,1,82,83,3,0,0,0,25,10,23,110,162,34,113,91,67,24,121,9,118,0,39,7,82,228,217,17,96,2,35,12,5,40,16,0,0,10,12,5,46,16,0,0,0,0,0,0,40,66,2,7,0,21,0,21,41,26,12,37,47,175,134,103,108,68,72,30,14,0,0,6,54,0,15,103,53,16,2,19,15,19,23,13,24,70,56,4,23,0,0,0,0,0,95,41,140,69,0,22,0,2,11,4,67,80,5,28,74,70,44,48,0,62,1,42,18,108,14,36,0,18,8,11,13,2,4,34,160,91,11,26,0,0,1,0,0,1,58,0,1,0,9,0,2,24,46,176,109,61,86,98,91,0,118,66,51,40,6,181,50,14,120,13,141,1,41,50,0,16,11,10,102,84,104,86,5,51,1,2,0,0,0,63,75,0,26,0,54,7,0,26,31,188,92,81,115,19,83,74,73,41,160,39,36,195,34,9,47,11,10,13,17,1,40,54,5,43,4,2,0,0,1,11,105,105,103,91,4,10,0,24,40,26,71,20,113,134,42,10,84,13,158,102,51,2,49,7,13,5,17,0,43,22,45,5,23,0,0,3,1,9,86,63,72,88,0,2,0,3,19,27,167,103,12,17,139,5,35,76,28,141